Protein 4M5D (pdb70)

Nearest PDB structures (foldseek):
  6zqf-assembly1_UV  TM=9.966E-01  e=0.000E+00  Saccharomyces cerevisiae S288C
  6ke6-assembly1_RE  TM=9.848E-01  e=0.000E+00  Saccharomyces cerevisiae S288C
  7d4i-assembly1_RE  TM=9.841E-01  e=0.000E+00  Saccharomyces cerevisiae S288C
  6rxy-assembly1_UV  TM=8.991E-01  e=4.202E-65  Thermochaetoides thermophila
  7mqa-assembly1_NH  TM=7.744E-01  e=2.101E-55  Homo sapiens

B-factor: mean 30.73, std 10.96, range [7.27, 88.46]

Sequence (1267 aa):
TATESYDIHIARETAELFKSNIFKLQIDELLEQVKLKQKHVLKVEKFLHKLYDILQEIPDWEEKSLAEVDSFFKNKIVSVPFVDPKPIPQNTNYKFNYKKPDISLIGSFALKAGIYQPNGSSIDTLLTMPKELFEKKDFLNFRCLHKRSVYLAYLTHHLLILLKKDKLDSFLQLEYSYFDNDPLLPILRISCSKDYNFYKTRFSINLLIGFPYKVFEPKKLLPNRNCIRILPATPLYNFSVLSSSTHENYLKYLYKTKKQTESFVEATVLGRLWLQQRGFSSNMSHSGSLGGFGTFEFTILMAALLNGGGINSNKILLHGFSSYQLFKGVIKYLATMDLCHDGHLQFHSNPASKYIDEGFQTPTLFDKSTKVNILTKMTVSSYQILKEYAGETLRMLNNVVQDQFSNIFLTNISRFDNLKYDLCYDVQLPLGKYNNLETSLAATFGSMERVKFITLENFLAHKITNVARYALGDRIKYIQIEMVGQKSDFPITKRKVYSNTGGNHFNFDFVRVKLIVNPSECDKLVTKGPAHSETMSTEAAVFKNFWGIKSSLRRFKDGSITHCCVWSTSSSEPIISSIVNFALQKHVSKKAQISNETIKKFHNFLPLPNLPSSAKTSVLNLSSFFNLKKSFDDLYKIIFQMKLPLSVKSILPVGSAFRYTSLCQPVPFAYSDPDFFQDVILEFETSPKWPDEITSLEKAKTAFLLKIQEELSANSSTYRSFFSRDESIPYNLEIVTLNILTPEGYGFKFRVLTERDEILYLRAIANARNELKPELEATFLKFTAKYLASVRHTRTLENISHSYQFYSPVVRLFKRWLDTHLLLGHITDELAELIAIKPFVDPAPYFIPGSLENGFLKVLKFISQWNWKDDPLILDLVKPEERLTLAQYKGIQMNFTNLRNSDPNGTHLQFFVASKNDPSGILYSSGIPLPIATRLTALAKVAVNLLQTHGLNQQTINLLFTPGLKDYDFVVDLRTPIGLKSSCGILSAPSNFPENLNDLSEKMDPTYQLVKYLNLKYKNSLILSSRKYIGVNGGEKGDKNVITGLIKPLFKGAHKFRVNLDCNVKPVDDENVILNKEAIFHEIAAFGNDMVINFETDIEDISAMKNGFIVVPFKLPDHKALPASLHFMFAKRHQSSNSNESDCLFLVNLPLLSNIEHMKKFVGQLCGKYDTVSHVEELLYNDEFGLHEVDLSALTSPRNTALLKFVDAASINNCWNALKKYSNLHAKHPNELFEWTYTTPSFTTFVNFYKPLDIDYLKEDIHTHMA

CATH classification: 1.10.1410.10 (+2 more: 3.30.70.3020, 3.30.70.3030)

InterPro domains:
  IPR005554 NOL6/Upt22 [PTHR17972] (64-1235)
  IPR035082 Nrap protein domain 1 [PF03813] (203-355)
  IPR035367 Nrap protein, domain 2 [PF17403] (358-514)
  IPR035368 Nrap protein, domain 3 [PF17404] (521-690)
  IPR035369 Nrap protein, domain 4 [PF17405] (705-904)
  IPR035370 Nrap protein, domain 5 [PF17406] (906-1091)
  IPR035371 Nrap protein, domain 6 [PF17407] (1093-1232)

Structure (mmCIF, N/CA/C/O backbone):
data_4M5D
#
_entry.id   4M5D
#
_cell.length_a   126.257
_cell.length_b   129.560
_cell.length_c   214.440
_cell.angle_alpha   90.00
_cell.angle_beta   90.00
_cell.angle_gamma   90.00
#
_symmetry.space_group_name_H-M   'I 2 2 2'
#
loop_
_entity.id
_entity.type
_entity.pdbx_description
1 polymer 'U3 small nucleolar RNA-associated protein 22'
2 polymer 'Ribosomal RNA-processing protein 7'
3 non-polymer 'SULFATE ION'
4 non-polymer 'TRIETHYLENE GLYCOL'
5 water water
#
loop_
_atom_site.group_PDB
_atom_site.id
_atom_site.type_symbol
_atom_site.label_atom_id
_atom_site.label_alt_id
_atom_site.label_comp_id
_atom_site.label_asym_id
_atom_site.label_entity_id
_atom_site.label_seq_id
_atom_site.pdbx_PDB_ins_code
_atom_site.Cartn_x
_atom_site.Cartn_y
_atom_site.Cartn_z
_atom_site.occupancy
_atom_site.B_iso_or_equiv
_atom_site.auth_seq_id
_atom_site.auth_comp_id
_atom_site.auth_asym_id
_atom_site.auth_atom_id
_atom_site.pdbx_PDB_model_num
ATOM 1 N N . THR A 1 81 ? 17.448 42.380 -17.343 1.00 30.00 81 THR A N 1
ATOM 2 C CA . THR A 1 81 ? 18.224 42.475 -18.628 1.00 28.76 81 THR A CA 1
ATOM 3 C C . THR A 1 81 ? 19.691 42.803 -18.404 1.00 29.53 81 THR A C 1
ATOM 4 O O . THR A 1 81 ? 20.069 43.344 -17.359 1.00 29.90 81 THR A O 1
ATOM 8 N N . ALA A 1 82 ? 20.505 42.473 -19.405 1.00 29.44 82 ALA A N 1
ATOM 9 C CA . ALA A 1 82 ? 21.935 42.712 -19.359 1.00 29.73 82 ALA A CA 1
ATOM 10 C C . ALA A 1 82 ? 22.266 44.200 -19.215 1.00 29.43 82 ALA A C 1
ATOM 11 O O . ALA A 1 82 ? 23.190 44.550 -18.488 1.00 29.39 82 ALA A O 1
ATOM 13 N N . THR A 1 83 ? 21.514 45.062 -19.899 1.00 29.49 83 THR A N 1
ATOM 14 C CA . THR A 1 83 ? 21.762 46.510 -19.816 1.00 30.12 83 THR A CA 1
ATOM 15 C C . THR A 1 83 ? 21.320 47.053 -18.453 1.00 30.39 83 THR A C 1
ATOM 16 O O . THR A 1 83 ? 21.985 47.914 -17.885 1.00 30.65 83 THR A O 1
ATOM 20 N N . GLU A 1 84 ? 20.217 46.524 -17.927 1.00 30.69 84 GLU A N 1
ATOM 21 C CA . GLU A 1 84 ? 19.740 46.871 -16.585 1.00 31.07 84 GLU A CA 1
ATOM 22 C C . GLU A 1 84 ? 20.772 46.515 -15.525 1.00 30.26 84 GLU A C 1
ATOM 23 O O . GLU A 1 84 ? 21.150 47.360 -14.711 1.00 30.26 84 GLU A O 1
ATOM 29 N N . SER A 1 85 ? 21.210 45.259 -15.551 1.00 29.23 85 SER A N 1
ATOM 30 C CA . SER A 1 85 ? 22.256 44.740 -14.682 1.00 29.27 85 SER A CA 1
ATOM 31 C C . SER A 1 85 ? 23.522 45.614 -14.747 1.00 28.72 85 SER A C 1
ATOM 32 O O . SER A 1 85 ? 24.087 45.999 -13.712 1.00 27.97 85 SER A O 1
ATOM 35 N N . TYR A 1 86 ? 23.949 45.938 -15.965 1.00 28.10 86 TYR A N 1
ATOM 36 C CA . TYR A 1 86 ? 25.136 46.756 -16.158 1.00 28.08 86 TYR A CA 1
ATOM 37 C C . TYR A 1 86 ? 24.981 48.159 -15.557 1.00 28.29 86 TYR A C 1
ATOM 38 O O . TYR A 1 86 ? 25.888 48.650 -14.901 1.00 27.99 86 TYR A O 1
ATOM 47 N N . ASP A 1 87 ? 23.835 48.793 -15.784 1.00 29.09 87 ASP A N 1
ATOM 48 C CA . ASP A 1 87 ? 23.581 50.133 -15.235 1.00 29.74 87 ASP A CA 1
ATOM 49 C C . ASP A 1 87 ? 23.598 50.153 -13.704 1.00 29.35 87 ASP A C 1
ATOM 50 O O . ASP A 1 87 ? 24.202 51.042 -13.105 1.00 29.63 87 ASP A O 1
ATOM 55 N N . ILE A 1 88 ? 22.951 49.167 -13.085 1.00 28.99 88 ILE A N 1
ATOM 56 C CA . ILE A 1 88 ? 22.960 49.019 -11.630 1.00 28.83 88 ILE A CA 1
ATOM 57 C C . ILE A 1 88 ? 24.387 48.833 -11.118 1.00 28.73 88 ILE A C 1
ATOM 58 O O . ILE A 1 88 ? 24.805 49.454 -10.127 1.00 28.23 88 ILE A O 1
ATOM 63 N N . HIS A 1 89 ? 25.129 47.977 -11.805 1.00 28.25 89 HIS A N 1
ATOM 64 C CA . HIS A 1 89 ? 26.497 47.679 -11.446 1.00 28.56 89 HIS A CA 1
ATOM 65 C C . HIS A 1 89 ? 27.400 48.922 -11.534 1.00 27.67 89 HIS A C 1
ATOM 66 O O . HIS A 1 89 ? 28.195 49.170 -10.631 1.00 27.24 89 HIS A O 1
ATOM 73 N N . ILE A 1 90 ? 27.255 49.711 -12.597 1.00 27.07 90 ILE A N 1
ATOM 74 C CA . ILE A 1 90 ? 28.038 50.944 -12.739 1.00 26.83 90 ILE A CA 1
ATOM 75 C C . ILE A 1 90 ? 27.625 51.988 -11.683 1.00 26.83 90 ILE A C 1
ATOM 76 O O . ILE A 1 90 ? 28.483 52.655 -11.097 1.00 25.67 90 ILE A O 1
ATOM 81 N N . ALA A 1 91 ? 26.322 52.100 -11.429 1.00 26.29 91 ALA A N 1
ATOM 82 C CA . ALA A 1 91 ? 25.816 53.016 -10.400 1.00 26.51 91 ALA A CA 1
ATOM 83 C C . ALA A 1 91 ? 26.419 52.669 -9.043 1.00 26.41 91 ALA A C 1
ATOM 84 O O . ALA A 1 91 ? 26.921 53.551 -8.347 1.00 26.07 91 ALA A O 1
ATOM 86 N N . ARG A 1 92 ? 26.387 51.382 -8.690 1.00 26.34 92 ARG A N 1
ATOM 87 C CA . ARG A 1 92 ? 26.962 50.899 -7.434 1.00 26.80 92 ARG A CA 1
ATOM 88 C C . ARG A 1 92 ? 28.481 51.136 -7.340 1.00 26.46 92 ARG A C 1
ATOM 89 O O . ARG A 1 92 ? 28.970 51.651 -6.336 1.00 25.42 92 ARG A O 1
ATOM 97 N N . GLU A 1 93 ? 29.212 50.779 -8.397 1.00 26.19 93 GLU A N 1
ATOM 98 C CA . GLU A 1 93 ? 30.651 51.038 -8.484 1.00 25.96 93 GLU A CA 1
ATOM 99 C C . GLU A 1 93 ? 31.000 52.498 -8.209 1.00 25.13 93 GLU A C 1
ATOM 100 O O . GLU A 1 93 ? 31.914 52.782 -7.434 1.00 24.58 93 GLU A O 1
ATOM 106 N N . THR A 1 94 ? 30.280 53.409 -8.857 1.00 24.21 94 THR A N 1
ATOM 107 C CA . THR A 1 94 ? 30.476 54.847 -8.661 1.00 24.37 94 THR A CA 1
ATOM 108 C C . THR A 1 94 ? 30.174 55.262 -7.204 1.00 24.19 94 THR A C 1
ATOM 109 O O . THR A 1 94 ? 30.934 56.038 -6.605 1.00 23.60 94 THR A O 1
ATOM 113 N N . ALA A 1 95 ? 29.082 54.738 -6.642 1.00 23.74 95 ALA A N 1
ATOM 114 C CA . ALA A 1 95 ? 28.700 55.088 -5.267 1.00 24.54 95 ALA A CA 1
ATOM 115 C C . ALA A 1 95 ? 29.739 54.595 -4.261 1.00 24.28 95 ALA A C 1
ATOM 116 O O . ALA A 1 95 ? 29.972 55.245 -3.260 1.00 24.84 95 ALA A O 1
ATOM 118 N N . GLU A 1 96 ? 30.375 53.463 -4.556 1.00 24.25 96 GLU A N 1
ATOM 119 C CA . GLU A 1 96 ? 31.318 52.815 -3.638 1.00 24.04 96 GLU A CA 1
ATOM 120 C C . GLU A 1 96 ? 32.781 53.216 -3.884 1.00 23.01 96 GLU A C 1
ATOM 121 O O . GLU A 1 96 ? 33.661 52.851 -3.113 1.00 22.57 96 GLU A O 1
ATOM 127 N N . LEU A 1 97 ? 33.030 53.971 -4.953 1.00 21.22 97 LEU A N 1
ATOM 128 C CA . LEU A 1 97 ? 34.381 54.179 -5.471 1.00 19.98 97 LEU A CA 1
ATOM 129 C C . LEU A 1 97 ? 35.373 54.827 -4.505 1.00 20.10 97 LEU A C 1
ATOM 130 O O . LEU A 1 97 ? 36.522 54.378 -4.395 1.00 19.74 97 LEU A O 1
ATOM 135 N N . PHE A 1 98 ? 34.943 55.904 -3.841 1.00 19.89 98 PHE A N 1
ATOM 136 C CA . PHE A 1 98 ? 35.821 56.652 -2.938 1.00 20.81 98 PHE A CA 1
ATOM 137 C C . PHE A 1 98 ? 36.432 55.740 -1.871 1.00 20.71 98 PHE A C 1
ATOM 138 O O . PHE A 1 98 ? 37.658 55.660 -1.734 1.00 20.29 98 PHE A O 1
ATOM 146 N N . LYS A 1 99 ? 35.573 55.017 -1.161 1.00 21.60 99 LYS A N 1
ATOM 147 C CA . LYS A 1 99 ? 36.015 54.137 -0.072 1.00 22.64 99 LYS A CA 1
ATOM 148 C C . LYS A 1 99 ? 36.666 52.891 -0.614 1.00 22.44 99 LYS A C 1
ATOM 149 O O . LYS A 1 99 ? 37.672 52.416 -0.075 1.00 21.57 99 LYS A O 1
ATOM 155 N N . SER A 1 100 ? 36.090 52.371 -1.698 1.00 22.08 100 SER A N 1
ATOM 156 C CA . SER A 1 100 ? 36.633 51.206 -2.362 1.00 22.91 100 SER A CA 1
ATOM 157 C C . SER A 1 100 ? 38.111 51.391 -2.706 1.00 22.47 100 SER A C 1
ATOM 158 O O . SER A 1 100 ? 38.941 50.543 -2.375 1.00 22.26 100 SER A O 1
ATOM 161 N N . ASN A 1 101 ? 38.428 52.500 -3.376 1.00 22.46 101 ASN A N 1
ATOM 162 C CA . ASN A 1 101 ? 39.798 52.792 -3.773 1.00 22.47 101 ASN A CA 1
ATOM 163 C C . ASN A 1 101 ? 40.743 52.974 -2.584 1.00 23.11 101 ASN A C 1
ATOM 164 O O . ASN A 1 101 ? 41.869 52.454 -2.578 1.00 22.23 101 ASN A O 1
ATOM 169 N N . ILE A 1 102 ? 40.288 53.710 -1.577 1.00 23.44 102 ILE A N 1
ATOM 170 C CA . ILE A 1 102 ? 41.104 53.894 -0.385 1.00 24.50 102 ILE A CA 1
ATOM 171 C C . ILE A 1 102 ? 41.375 52.540 0.282 1.00 24.95 102 ILE A C 1
ATOM 172 O O . ILE A 1 102 ? 42.530 52.197 0.553 1.00 24.32 102 ILE A O 1
ATOM 177 N N . PHE A 1 103 ? 40.312 51.768 0.489 1.00 25.35 103 PHE A N 1
ATOM 178 C CA . PHE A 1 103 ? 40.416 50.461 1.128 1.00 25.95 103 PHE A CA 1
ATOM 179 C C . PHE A 1 103 ? 41.401 49.537 0.396 1.00 25.85 103 PHE A C 1
ATOM 180 O O . PHE A 1 103 ? 42.247 48.913 1.039 1.00 24.91 103 PHE A O 1
ATOM 188 N N . LYS A 1 104 ? 41.313 49.474 -0.936 1.00 25.62 104 LYS A N 1
ATOM 189 C CA . LYS A 1 104 ? 42.210 48.616 -1.725 1.00 26.36 104 LYS A CA 1
ATOM 190 C C . LYS A 1 104 ? 43.688 48.881 -1.459 1.00 25.87 104 LYS A C 1
ATOM 191 O O . LYS A 1 104 ? 44.473 47.932 -1.287 1.00 25.91 104 LYS A O 1
ATOM 197 N N . LEU A 1 105 ? 44.067 50.157 -1.438 1.00 25.08 105 LEU A N 1
ATOM 198 C CA . LEU A 1 105 ? 45.452 50.536 -1.197 1.00 25.08 105 LEU A CA 1
ATOM 199 C C . LEU A 1 105 ? 45.898 50.140 0.209 1.00 24.70 105 LEU A C 1
ATOM 200 O O . LEU A 1 105 ? 47.055 49.740 0.428 1.00 23.97 105 LEU A O 1
ATOM 205 N N . GLN A 1 106 ? 44.978 50.268 1.159 1.00 23.69 106 GLN A N 1
ATOM 206 C CA . GLN A 1 106 ? 45.276 49.892 2.534 1.00 23.66 106 GLN A CA 1
ATOM 207 C C . GLN A 1 106 ? 45.415 48.384 2.630 1.00 23.57 106 GLN A C 1
ATOM 208 O O . GLN A 1 106 ? 46.313 47.884 3.311 1.00 23.55 106 GLN A O 1
ATOM 214 N N . ILE A 1 107 ? 44.531 47.671 1.936 1.00 23.79 107 ILE A N 1
ATOM 215 C CA . ILE A 1 107 ? 44.577 46.214 1.872 1.00 25.10 107 ILE A CA 1
ATOM 216 C C . ILE A 1 107 ? 45.910 45.736 1.278 1.00 25.85 107 ILE A C 1
ATOM 217 O O . ILE A 1 107 ? 46.567 44.846 1.843 1.00 25.28 107 ILE A O 1
ATOM 222 N N . ASP A 1 108 ? 46.307 46.348 0.160 1.00 27.14 108 ASP A N 1
ATOM 223 C CA . ASP A 1 108 ? 47.583 46.036 -0.500 1.00 28.65 108 ASP A CA 1
ATOM 224 C C . ASP A 1 108 ? 48.752 46.160 0.472 1.00 28.93 108 ASP A C 1
ATOM 225 O O . ASP A 1 108 ? 49.616 45.274 0.544 1.00 29.31 108 ASP A O 1
ATOM 230 N N . GLU A 1 109 ? 48.764 47.255 1.224 1.00 29.71 109 GLU A N 1
ATOM 231 C CA . GLU A 1 109 ? 49.827 47.526 2.182 1.00 30.46 109 GLU A CA 1
ATOM 232 C C . GLU A 1 109 ? 49.831 46.515 3.336 1.00 29.93 109 GLU A C 1
ATOM 233 O O . GLU A 1 109 ? 50.888 45.990 3.699 1.00 29.72 109 GLU A O 1
ATOM 239 N N . LEU A 1 110 ? 48.654 46.241 3.901 1.00 29.53 110 LEU A N 1
ATOM 240 C CA . LEU A 1 110 ? 48.533 45.264 4.984 1.00 28.89 110 LEU A CA 1
ATOM 241 C C . LEU A 1 110 ? 49.074 43.902 4.544 1.00 29.60 110 LEU A C 1
ATOM 242 O O . LEU A 1 110 ? 49.849 43.267 5.272 1.00 29.36 110 LEU A O 1
ATOM 247 N N . LEU A 1 111 ? 48.681 43.469 3.347 1.00 30.23 111 LEU A N 1
ATOM 248 C CA . LEU A 1 111 ? 49.058 42.151 2.840 1.00 31.82 111 LEU A CA 1
ATOM 249 C C . LEU A 1 111 ? 50.564 41.992 2.658 1.00 32.89 111 LEU A C 1
ATOM 250 O O . LEU A 1 111 ? 51.113 40.920 2.937 1.00 33.03 111 LEU A O 1
ATOM 255 N N . GLU A 1 112 ? 51.216 43.062 2.202 1.00 34.08 112 GLU A N 1
ATOM 256 C CA . GLU A 1 112 ? 52.674 43.120 2.101 1.00 35.56 112 GLU A CA 1
ATOM 257 C C . GLU A 1 112 ? 53.313 43.037 3.489 1.00 35.81 112 GLU A C 1
ATOM 258 O O . GLU A 1 112 ? 54.300 42.330 3.685 1.00 35.77 112 GLU A O 1
ATOM 264 N N . GLN A 1 113 ? 52.733 43.753 4.448 1.00 36.08 113 GLN A N 1
ATOM 265 C CA . GLN A 1 113 ? 53.210 43.739 5.823 1.00 36.66 113 GLN A CA 1
ATOM 266 C C . GLN A 1 113 ? 53.178 42.358 6.476 1.00 36.44 113 GLN A C 1
ATOM 267 O O . GLN A 1 113 ? 54.099 42.018 7.211 1.00 36.49 113 GLN A O 1
ATOM 273 N N . VAL A 1 114 ? 52.138 41.567 6.206 1.00 36.28 114 VAL A N 1
ATOM 274 C CA . VAL A 1 114 ? 51.978 40.250 6.847 1.00 36.50 114 VAL A CA 1
ATOM 275 C C . VAL A 1 114 ? 52.385 39.054 5.976 1.00 37.11 114 VAL A C 1
ATOM 276 O O . VAL A 1 114 ? 52.255 37.907 6.400 1.00 36.76 114 VAL A O 1
ATOM 280 N N . LYS A 1 115 ? 52.888 39.335 4.774 1.00 38.11 115 LYS A N 1
ATOM 281 C CA . LYS A 1 115 ? 53.238 38.303 3.786 1.00 39.25 115 LYS A CA 1
ATOM 282 C C . LYS A 1 115 ? 54.250 37.302 4.332 1.00 39.28 115 LYS A C 1
ATOM 283 O O . LYS A 1 115 ? 55.295 37.697 4.851 1.00 39.22 115 LYS A O 1
ATOM 289 N N . LEU A 1 116 ? 53.930 36.015 4.227 1.00 39.80 116 LEU A N 1
ATOM 290 C CA . LEU A 1 116 ? 54.914 34.970 4.486 1.00 40.60 116 LEU A CA 1
ATOM 291 C C . LEU A 1 116 ? 55.960 34.963 3.381 1.00 40.66 116 LEU A C 1
ATOM 292 O O . LEU A 1 116 ? 55.629 34.805 2.205 1.00 40.79 116 LEU A O 1
ATOM 297 N N . LYS A 1 117 ? 57.216 35.138 3.771 1.00 40.89 117 LYS A N 1
ATOM 298 C CA . LYS A 1 117 ? 58.347 35.012 2.854 1.00 41.56 117 LYS A CA 1
ATOM 299 C C . LYS A 1 117 ? 58.472 33.585 2.306 1.00 41.41 117 LYS A C 1
ATOM 300 O O . LYS A 1 117 ? 58.409 32.612 3.066 1.00 41.32 117 LYS A O 1
ATOM 306 N N . GLN A 1 118 ? 58.631 33.473 0.985 1.00 41.36 118 GLN A N 1
ATOM 307 C CA . GLN A 1 118 ? 58.791 32.178 0.314 1.00 41.19 118 GLN A CA 1
ATOM 308 C C . GLN A 1 118 ? 59.861 31.297 0.943 1.00 40.56 118 GLN A C 1
ATOM 309 O O . GLN A 1 118 ? 59.688 30.080 1.016 1.00 40.62 118 GLN A O 1
ATOM 315 N N . LYS A 1 119 ? 60.945 31.916 1.412 1.00 40.02 119 LYS A N 1
ATOM 316 C CA . LYS A 1 119 ? 62.038 31.195 2.077 1.00 39.75 119 LYS A CA 1
ATOM 317 C C . LYS A 1 119 ? 61.558 30.372 3.276 1.00 39.14 119 LYS A C 1
ATOM 318 O O . LYS A 1 119 ? 62.071 29.284 3.526 1.00 38.93 119 LYS A O 1
ATOM 324 N N . HIS A 1 120 ? 60.570 30.896 4.003 1.00 38.72 120 HIS A N 1
ATOM 325 C CA . HIS A 1 120 ? 59.990 30.193 5.150 1.00 38.07 120 HIS A CA 1
ATOM 326 C C . HIS A 1 120 ? 59.086 29.042 4.740 1.00 37.32 120 HIS A C 1
ATOM 327 O O . HIS A 1 120 ? 59.177 27.951 5.304 1.00 37.12 120 HIS A O 1
ATOM 334 N N . VAL A 1 121 ? 58.222 29.281 3.757 1.00 36.88 121 VAL A N 1
ATOM 335 C CA . VAL A 1 121 ? 57.395 28.217 3.193 1.00 36.47 121 VAL A CA 1
ATOM 336 C C . VAL A 1 121 ? 58.295 27.070 2.720 1.00 36.43 121 VAL A C 1
ATOM 337 O O . VAL A 1 121 ? 58.063 25.902 3.056 1.00 35.87 121 VAL A O 1
ATOM 341 N N . LEU A 1 122 ? 59.340 27.417 1.970 1.00 36.16 122 LEU A N 1
ATOM 342 C CA . LEU A 1 122 ? 60.252 26.420 1.419 1.00 36.04 122 LEU A CA 1
ATOM 343 C C . LEU A 1 122 ? 61.004 25.667 2.509 1.00 36.21 122 LEU A C 1
ATOM 344 O O . LEU A 1 122 ? 61.166 24.450 2.419 1.00 35.68 122 LEU A O 1
ATOM 349 N N . LYS A 1 123 ? 61.427 26.392 3.544 1.00 36.84 123 LYS A N 1
ATOM 350 C CA . LYS A 1 123 ? 62.169 25.796 4.652 1.00 38.22 123 LYS A CA 1
ATOM 351 C C . LYS A 1 123 ? 61.359 24.748 5.441 1.00 38.72 123 LYS A C 1
ATOM 352 O O . LYS A 1 123 ? 61.904 23.705 5.808 1.00 38.82 123 LYS A O 1
ATOM 358 N N . VAL A 1 124 ? 60.077 25.006 5.698 1.00 39.39 124 VAL A N 1
ATOM 359 C CA . VAL A 1 124 ? 59.258 23.978 6.365 1.00 40.22 124 VAL A CA 1
ATOM 360 C C . VAL A 1 124 ? 58.872 22.861 5.424 1.00 40.25 124 VAL A C 1
ATOM 361 O O . VAL A 1 124 ? 58.724 21.719 5.853 1.00 40.59 124 VAL A O 1
ATOM 365 N N . GLU A 1 125 ? 58.705 23.188 4.144 1.00 40.78 125 GLU A N 1
ATOM 366 C CA . GLU A 1 125 ? 58.401 22.170 3.149 1.00 41.44 125 GLU A CA 1
ATOM 367 C C . GLU A 1 125 ? 59.522 21.144 3.096 1.00 41.61 125 GLU A C 1
ATOM 368 O O . GLU A 1 125 ? 59.278 19.973 2.807 1.00 41.77 125 GLU A O 1
ATOM 374 N N . LYS A 1 126 ? 60.739 21.586 3.411 1.00 42.07 126 LYS A N 1
ATOM 375 C CA . LYS A 1 126 ? 61.891 20.688 3.505 1.00 42.67 126 LYS A CA 1
ATOM 376 C C . LYS A 1 126 ? 61.762 19.718 4.681 1.00 42.85 126 LYS A C 1
ATOM 377 O O . LYS A 1 126 ? 61.990 18.515 4.518 1.00 43.00 126 LYS A O 1
ATOM 383 N N . PHE A 1 127 ? 61.403 20.231 5.859 1.00 42.98 127 PHE A N 1
ATOM 384 C CA . PHE A 1 127 ? 61.154 19.355 7.003 1.00 43.24 127 PHE A CA 1
ATOM 385 C C . PHE A 1 127 ? 59.950 18.448 6.758 1.00 43.20 127 PHE A C 1
ATOM 386 O O . PHE A 1 127 ? 59.982 17.250 7.073 1.00 43.15 127 PHE A O 1
ATOM 394 N N . LEU A 1 128 ? 58.893 19.022 6.193 1.00 43.17 128 LEU A N 1
ATOM 395 C CA . LEU A 1 128 ? 57.689 18.259 5.883 1.00 43.12 128 LEU A CA 1
ATOM 396 C C . LEU A 1 128 ? 58.008 17.069 4.987 1.00 43.29 128 LEU A C 1
ATOM 397 O O . LEU A 1 128 ? 57.467 15.977 5.188 1.00 42.90 128 LEU A O 1
ATOM 402 N N . HIS A 1 129 ? 58.911 17.276 4.026 1.00 43.61 129 HIS A N 1
ATOM 403 C CA . HIS A 1 129 ? 59.345 16.195 3.149 1.00 44.02 129 HIS A CA 1
ATOM 404 C C . HIS A 1 129 ? 60.037 15.074 3.918 1.00 44.13 129 HIS A C 1
ATOM 405 O O . HIS A 1 129 ? 59.767 13.900 3.674 1.00 43.99 129 HIS A O 1
ATOM 412 N N . LYS A 1 130 ? 60.920 15.432 4.844 1.00 44.69 130 LYS A N 1
ATOM 413 C CA . LYS A 1 130 ? 61.559 14.418 5.670 1.00 45.52 130 LYS A CA 1
ATOM 414 C C . LYS A 1 130 ? 60.539 13.687 6.543 1.00 45.62 130 LYS A C 1
ATOM 415 O O . LYS A 1 130 ? 60.600 12.458 6.682 1.00 45.61 130 LYS A O 1
ATOM 421 N N . LEU A 1 131 ? 59.599 14.445 7.109 1.00 45.99 131 LEU A N 1
ATOM 422 C CA . LEU A 1 131 ? 58.544 13.878 7.938 1.00 46.25 131 LEU A CA 1
ATOM 423 C C . LEU A 1 131 ? 57.756 12.814 7.180 1.00 46.68 131 LEU A C 1
ATOM 424 O O . LEU A 1 131 ? 57.523 11.729 7.714 1.00 46.67 131 LEU A O 1
ATOM 429 N N . TYR A 1 132 ? 57.358 13.113 5.942 1.00 47.32 132 TYR A N 1
ATOM 430 C CA . TYR A 1 132 ? 56.624 12.140 5.114 1.00 48.33 132 TYR A CA 1
ATOM 431 C C . TYR A 1 132 ? 57.409 10.837 4.937 1.00 48.97 132 TYR A C 1
ATOM 432 O O . TYR A 1 132 ? 56.834 9.746 5.007 1.00 49.17 132 TYR A O 1
ATOM 441 N N . ASP A 1 133 ? 58.715 10.959 4.703 1.00 49.62 133 ASP A N 1
ATOM 442 C CA . ASP A 1 133 ? 59.592 9.793 4.580 1.00 50.35 133 ASP A CA 1
ATOM 443 C C . ASP A 1 133 ? 59.559 8.971 5.870 1.00 50.21 133 ASP A C 1
ATOM 444 O O . ASP A 1 133 ? 59.160 7.798 5.847 1.00 50.24 133 ASP A O 1
ATOM 449 N N . ILE A 1 134 ? 59.956 9.600 6.980 1.00 49.87 134 ILE A N 1
ATOM 450 C CA . ILE A 1 134 ? 59.915 8.981 8.307 1.00 49.84 134 ILE A CA 1
ATOM 451 C C . ILE A 1 134 ? 58.601 8.254 8.566 1.00 49.97 134 ILE A C 1
ATOM 452 O O . ILE A 1 134 ? 58.607 7.096 8.982 1.00 50.22 134 ILE A O 1
ATOM 457 N N . LEU A 1 135 ? 57.482 8.928 8.307 1.00 50.10 135 LEU A N 1
ATOM 458 C CA . LEU A 1 135 ? 56.159 8.354 8.568 1.00 50.17 135 LEU A CA 1
ATOM 459 C C . LEU A 1 135 ? 55.871 7.143 7.687 1.00 50.54 135 LEU A C 1
ATOM 460 O O . LEU A 1 135 ? 55.289 6.151 8.155 1.00 50.66 135 LEU A O 1
ATOM 465 N N . GLN A 1 136 ? 56.286 7.229 6.421 1.00 50.74 136 GLN A N 1
ATOM 466 C CA . GLN A 1 136 ? 56.152 6.130 5.457 1.00 50.98 136 GLN A CA 1
ATOM 467 C C . GLN A 1 136 ? 56.938 4.877 5.854 1.00 50.85 136 GLN A C 1
ATOM 468 O O . GLN A 1 136 ? 56.694 3.800 5.308 1.00 50.75 136 GLN A O 1
ATOM 474 N N . GLU A 1 137 ? 57.865 5.029 6.803 1.00 50.94 137 GLU A N 1
ATOM 475 C CA . GLU A 1 137 ? 58.734 3.941 7.268 1.00 50.94 137 GLU A CA 1
ATOM 476 C C . GLU A 1 137 ? 58.275 3.271 8.555 1.00 50.98 137 GLU A C 1
ATOM 477 O O . GLU A 1 137 ? 58.880 2.279 8.992 1.00 51.12 137 GLU A O 1
ATOM 483 N N . ILE A 1 138 ? 57.237 3.822 9.180 1.00 50.60 138 ILE A N 1
ATOM 484 C CA . ILE A 1 138 ? 56.679 3.229 10.391 1.00 50.35 138 ILE A CA 1
ATOM 485 C C . ILE A 1 138 ? 55.979 1.947 9.963 1.00 50.26 138 ILE A C 1
ATOM 486 O O . ILE A 1 138 ? 55.065 1.988 9.128 1.00 50.24 138 ILE A O 1
ATOM 491 N N . PRO A 1 139 ? 56.429 0.796 10.503 1.00 50.33 139 PRO A N 1
ATOM 492 C CA . PRO A 1 139 ? 55.873 -0.463 10.019 1.00 50.13 139 PRO A CA 1
ATOM 493 C C . PRO A 1 139 ? 54.506 -0.734 10.629 1.00 50.11 139 PRO A C 1
ATOM 494 O O . PRO A 1 139 ? 54.231 -0.319 11.764 1.00 50.24 139 PRO A O 1
ATOM 498 N N . ASP A 1 140 ? 53.653 -1.408 9.870 1.00 49.98 140 ASP A N 1
ATOM 499 C CA . ASP A 1 140 ? 52.397 -1.892 10.402 1.00 50.18 140 ASP A CA 1
ATOM 500 C C . ASP A 1 140 ? 52.711 -2.849 11.530 1.00 50.53 140 ASP A C 1
ATOM 501 O O . ASP A 1 140 ? 53.661 -3.626 11.443 1.00 50.53 140 ASP A O 1
ATOM 506 N N . TRP A 1 141 ? 51.945 -2.780 12.609 1.00 50.90 141 TRP A N 1
ATOM 507 C CA . TRP A 1 141 ? 51.997 -3.870 13.566 1.00 51.22 141 TRP A CA 1
ATOM 508 C C . TRP A 1 141 ? 50.766 -4.744 13.366 1.00 51.63 141 TRP A C 1
ATOM 509 O O . TRP A 1 141 ? 50.319 -4.928 12.229 1.00 51.65 141 TRP A O 1
ATOM 520 N N . GLU A 1 142 ? 50.210 -5.260 14.456 1.00 52.09 142 GLU A N 1
ATOM 521 C CA . GLU A 1 142 ? 49.214 -6.306 14.365 1.00 52.73 142 GLU A CA 1
ATOM 522 C C . GLU A 1 142 ? 47.963 -6.001 15.154 1.00 53.03 142 GLU A C 1
ATOM 523 O O . GLU A 1 142 ? 48.014 -5.301 16.163 1.00 53.23 142 GLU A O 1
ATOM 529 N N . GLU A 1 143 ? 46.848 -6.555 14.685 1.00 53.58 143 GLU A N 1
ATOM 530 C CA . GLU A 1 143 ? 45.575 -6.521 15.393 1.00 54.06 143 GLU A CA 1
ATOM 531 C C . GLU A 1 143 ? 45.763 -6.880 16.871 1.00 54.24 143 GLU A C 1
ATOM 532 O O . GLU A 1 143 ? 46.216 -7.981 17.187 1.00 54.32 143 GLU A O 1
ATOM 538 N N . LYS A 1 144 ? 45.429 -5.945 17.765 1.00 54.35 144 LYS A N 1
ATOM 539 C CA . LYS A 1 144 ? 45.651 -6.117 19.208 1.00 54.64 144 LYS A CA 1
ATOM 540 C C . LYS A 1 144 ? 44.400 -5.888 20.056 1.00 54.70 144 LYS A C 1
ATOM 541 O O . LYS A 1 144 ? 43.634 -4.955 19.808 1.00 54.97 144 LYS A O 1
ATOM 547 N N . SER A 1 145 ? 44.217 -6.725 21.077 1.00 54.47 145 SER A N 1
ATOM 548 C CA . SER A 1 145 ? 43.157 -6.530 22.065 1.00 54.16 145 SER A CA 1
ATOM 549 C C . SER A 1 145 ? 43.522 -5.356 22.977 1.00 54.01 145 SER A C 1
ATOM 550 O O . SER A 1 145 ? 44.694 -4.971 23.059 1.00 53.93 145 SER A O 1
ATOM 553 N N . LEU A 1 146 ? 42.529 -4.798 23.667 1.00 53.86 146 LEU A N 1
ATOM 554 C CA . LEU A 1 146 ? 42.782 -3.686 24.586 1.00 53.71 146 LEU A CA 1
ATOM 555 C C . LEU A 1 146 ? 43.804 -4.092 25.647 1.00 53.64 146 LEU A C 1
ATOM 556 O O . LEU A 1 146 ? 44.710 -3.322 25.978 1.00 53.67 146 LEU A O 1
ATOM 561 N N . ALA A 1 147 ? 43.662 -5.315 26.153 1.00 53.62 147 ALA A N 1
ATOM 562 C CA . ALA A 1 147 ? 44.648 -5.903 27.056 1.00 53.52 147 ALA A CA 1
ATOM 563 C C . ALA A 1 147 ? 46.050 -5.857 26.445 1.00 53.31 147 ALA A C 1
ATOM 564 O O . ALA A 1 147 ? 47.017 -5.509 27.122 1.00 53.40 147 ALA A O 1
ATOM 566 N N . GLU A 1 148 ? 46.149 -6.193 25.160 1.00 53.32 148 GLU A N 1
ATOM 567 C CA . GLU A 1 148 ? 47.440 -6.220 24.472 1.00 53.34 148 GLU A CA 1
ATOM 568 C C . GLU A 1 148 ? 48.052 -4.824 24.272 1.00 53.31 148 GLU A C 1
ATOM 569 O O . GLU A 1 148 ? 49.256 -4.647 24.488 1.00 53.30 148 GLU A O 1
ATOM 575 N N . VAL A 1 149 ? 47.236 -3.837 23.889 1.00 53.04 149 VAL A N 1
ATOM 576 C CA . VAL A 1 149 ? 47.746 -2.462 23.732 1.00 52.82 149 VAL A CA 1
ATOM 577 C C . VAL A 1 149 ? 48.204 -1.908 25.079 1.00 52.58 149 VAL A C 1
ATOM 578 O O . VAL A 1 149 ? 49.255 -1.269 25.165 1.00 52.35 149 VAL A O 1
ATOM 582 N N . ASP A 1 150 ? 47.425 -2.192 26.126 1.00 52.64 150 ASP A N 1
ATOM 583 C CA . ASP A 1 150 ? 47.751 -1.784 27.496 1.00 52.51 150 ASP A CA 1
ATOM 584 C C . ASP A 1 150 ? 49.107 -2.321 27.911 1.00 52.37 150 ASP A C 1
ATOM 585 O O . ASP A 1 150 ? 49.900 -1.621 28.544 1.00 52.42 150 ASP A O 1
ATOM 590 N N . SER A 1 151 ? 49.363 -3.572 27.543 1.00 52.31 151 SER A N 1
ATOM 591 C CA . SER A 1 151 ? 50.634 -4.211 27.835 1.00 52.14 151 SER A CA 1
ATOM 592 C C . SER A 1 151 ? 51.743 -3.581 26.992 1.00 52.00 151 SER A C 1
ATOM 593 O O . SER A 1 151 ? 52.819 -3.261 27.504 1.00 51.62 151 SER A O 1
ATOM 596 N N . PHE A 1 152 ? 51.454 -3.380 25.706 1.00 52.13 152 PHE A N 1
ATOM 597 C CA . PHE A 1 152 ? 52.406 -2.776 24.775 1.00 52.25 152 PHE A CA 1
ATOM 598 C C . PHE A 1 152 ? 52.935 -1.425 25.271 1.00 52.17 152 PHE A C 1
ATOM 599 O O . PHE A 1 152 ? 54.132 -1.157 25.179 1.00 52.19 152 PHE A O 1
ATOM 607 N N . PHE A 1 153 ? 52.042 -0.590 25.804 1.00 52.10 153 PHE A N 1
ATOM 608 C CA . PHE A 1 153 ? 52.404 0.775 26.205 1.00 51.86 153 PHE A CA 1
ATOM 609 C C . PHE A 1 153 ? 52.859 0.938 27.657 1.00 52.22 153 PHE A C 1
ATOM 610 O O . PHE A 1 153 ? 53.592 1.883 27.966 1.00 52.14 153 PHE A O 1
ATOM 618 N N . LYS A 1 154 ? 52.446 0.013 28.531 1.00 52.59 154 LYS A N 1
ATOM 619 C CA . LYS A 1 154 ? 52.722 0.103 29.979 1.00 52.98 154 LYS A CA 1
ATOM 620 C C . LYS A 1 154 ? 54.187 0.389 30.318 1.00 52.90 154 LYS A C 1
ATOM 621 O O . LYS A 1 154 ? 54.489 1.177 31.218 1.00 52.64 154 LYS A O 1
ATOM 627 N N . ASN A 1 155 ? 55.092 -0.235 29.578 1.00 53.11 155 ASN A N 1
ATOM 628 C CA . ASN A 1 155 ? 56.509 -0.092 29.858 1.00 53.32 155 ASN A CA 1
ATOM 629 C C . ASN A 1 155 ? 57.175 1.037 29.074 1.00 53.02 155 ASN A C 1
ATOM 630 O O . ASN A 1 155 ? 58.350 1.345 29.304 1.00 53.21 155 ASN A O 1
ATOM 635 N N . LYS A 1 156 ? 56.424 1.659 28.165 1.00 52.38 156 LYS A N 1
ATOM 636 C CA . LYS A 1 156 ? 56.975 2.723 27.325 1.00 51.75 156 LYS A CA 1
ATOM 637 C C . LYS A 1 156 ? 56.566 4.141 27.734 1.00 51.09 156 LYS A C 1
ATOM 638 O O . LYS A 1 156 ? 55.500 4.354 28.329 1.00 51.05 156 LYS A O 1
ATOM 644 N N . ILE A 1 157 ? 57.434 5.094 27.392 1.00 50.17 157 ILE A N 1
ATOM 645 C CA . ILE A 1 157 ? 57.259 6.525 27.679 1.00 49.45 157 ILE A CA 1
ATOM 646 C C . ILE A 1 157 ? 55.917 7.108 27.188 1.00 48.66 157 ILE A C 1
ATOM 647 O O . ILE A 1 157 ? 55.287 7.904 27.891 1.00 48.46 157 ILE A O 1
ATOM 652 N N . VAL A 1 158 ? 55.488 6.693 25.997 1.00 47.69 158 VAL A N 1
ATOM 653 C CA . VAL A 1 158 ? 54.244 7.167 25.384 1.00 46.73 158 VAL A CA 1
ATOM 654 C C . VAL A 1 158 ? 53.008 6.561 26.055 1.00 46.09 158 VAL A C 1
ATOM 655 O O . VAL A 1 158 ? 52.964 5.356 26.329 1.00 46.03 158 VAL A O 1
ATOM 659 N N . SER A 1 159 ? 52.016 7.406 26.327 1.00 44.92 159 SER A N 1
ATOM 660 C CA . SER A 1 159 ? 50.697 6.943 26.750 1.00 43.73 159 SER A CA 1
ATOM 661 C C . SER A 1 159 ? 49.681 7.104 25.621 1.00 42.85 159 SER A C 1
ATOM 662 O O . SER A 1 159 ? 49.828 7.981 24.756 1.00 42.84 159 SER A O 1
ATOM 665 N N . VAL A 1 160 ? 48.665 6.246 25.625 1.00 41.39 160 VAL A N 1
ATOM 666 C CA . VAL A 1 160 ? 47.559 6.357 24.685 1.00 40.45 160 VAL A CA 1
ATOM 667 C C . VAL A 1 160 ? 46.630 7.493 25.150 1.00 39.91 160 VAL A C 1
ATOM 668 O O . VAL A 1 160 ? 46.133 7.466 26.278 1.00 39.43 160 VAL A O 1
ATOM 672 N N . PRO A 1 161 ? 46.409 8.504 24.290 1.00 39.40 161 PRO A N 1
ATOM 673 C CA . PRO A 1 161 ? 45.466 9.551 24.678 1.00 38.90 161 PRO A CA 1
ATOM 674 C C . PRO A 1 161 ? 44.013 9.125 24.470 1.00 38.45 161 PRO A C 1
ATOM 675 O O . PRO A 1 161 ? 43.294 9.719 23.660 1.00 38.47 161 PRO A O 1
ATOM 679 N N . PHE A 1 162 ? 43.589 8.093 25.200 1.00 37.93 162 PHE A N 1
ATOM 680 C CA . PHE A 1 162 ? 42.198 7.664 25.187 1.00 37.54 162 PHE A CA 1
ATOM 681 C C . PHE A 1 162 ? 41.312 8.819 25.651 1.00 37.36 162 PHE A C 1
ATOM 682 O O . PHE A 1 162 ? 41.644 9.510 26.604 1.00 36.73 162 PHE A O 1
ATOM 690 N N . VAL A 1 163 ? 40.200 9.028 24.956 1.00 37.71 163 VAL A N 1
ATOM 691 C CA . VAL A 1 163 ? 39.229 10.051 25.344 1.00 38.50 163 VAL A CA 1
ATOM 692 C C . VAL A 1 163 ? 38.253 9.486 26.377 1.00 39.11 163 VAL A C 1
ATOM 693 O O . VAL A 1 163 ? 38.035 8.276 26.430 1.00 38.76 163 VAL A O 1
ATOM 697 N N . ASP A 1 164 ? 37.680 10.357 27.205 1.00 39.97 164 ASP A N 1
ATOM 698 C CA . ASP A 1 164 ? 36.610 9.938 28.110 1.00 40.80 164 ASP A CA 1
ATOM 699 C C . ASP A 1 164 ? 35.331 9.700 27.311 1.00 41.36 164 ASP A C 1
ATOM 700 O O . ASP A 1 164 ? 34.971 10.530 26.481 1.00 41.40 164 ASP A O 1
ATOM 705 N N . PRO A 1 165 ? 34.645 8.559 27.540 1.00 42.11 165 PRO A N 1
ATOM 706 C CA . PRO A 1 165 ? 34.995 7.473 28.462 1.00 42.97 165 PRO A CA 1
ATOM 707 C C . PRO A 1 165 ? 36.028 6.510 27.872 1.00 43.96 165 PRO A C 1
ATOM 708 O O . PRO A 1 165 ? 35.782 5.911 26.822 1.00 43.72 165 PRO A O 1
ATOM 712 N N . LYS A 1 166 ? 37.174 6.375 28.540 1.00 45.36 166 LYS A N 1
ATOM 713 C CA . LYS A 1 166 ? 38.219 5.451 28.088 1.00 46.91 166 LYS A CA 1
ATOM 714 C C . LYS A 1 166 ? 37.722 3.994 28.114 1.00 48.09 166 LYS A C 1
ATOM 715 O O . LYS A 1 166 ? 36.885 3.640 28.954 1.00 48.06 166 LYS A O 1
ATOM 721 N N . PRO A 1 167 ? 38.215 3.154 27.180 1.00 49.24 167 PRO A N 1
ATOM 722 C CA . PRO A 1 167 ? 37.676 1.808 27.036 1.00 50.33 167 PRO A CA 1
ATOM 723 C C . PRO A 1 167 ? 38.007 0.868 28.200 1.00 51.58 167 PRO A C 1
ATOM 724 O O . PRO A 1 167 ? 39.109 0.910 28.757 1.00 51.40 167 PRO A O 1
ATOM 728 N N . ILE A 1 168 ? 37.020 0.048 28.553 1.00 53.48 168 ILE A N 1
ATOM 729 C CA . ILE A 1 168 ? 37.143 -1.024 29.551 1.00 55.32 168 ILE A CA 1
ATOM 730 C C . ILE A 1 168 ? 37.124 -2.406 28.875 1.00 56.26 168 ILE A C 1
ATOM 731 O O . ILE A 1 168 ? 36.405 -2.598 27.887 1.00 56.34 168 ILE A O 1
ATOM 736 N N . PRO A 1 169 ? 37.915 -3.371 29.398 1.00 57.35 169 PRO A N 1
ATOM 737 C CA . PRO A 1 169 ? 37.947 -4.725 28.816 1.00 58.19 169 PRO A CA 1
ATOM 738 C C . PRO A 1 169 ? 36.552 -5.339 28.665 1.00 58.98 169 PRO A C 1
ATOM 739 O O . PRO A 1 169 ? 36.250 -5.960 27.641 1.00 59.11 169 PRO A O 1
ATOM 743 N N . GLN A 1 170 ? 35.717 -5.125 29.678 1.00 59.93 170 GLN A N 1
ATOM 744 C CA . GLN A 1 170 ? 34.375 -5.695 29.770 1.00 60.91 170 GLN A CA 1
ATOM 745 C C . GLN A 1 170 ? 33.406 -5.191 28.697 1.00 61.29 170 GLN A C 1
ATOM 746 O O . GLN A 1 170 ? 32.422 -5.864 28.383 1.00 61.54 170 GLN A O 1
ATOM 752 N N . ASN A 1 171 ? 33.677 -4.011 28.142 1.00 61.82 171 ASN A N 1
ATOM 753 C CA . ASN A 1 171 ? 32.783 -3.410 27.144 1.00 62.11 171 ASN A CA 1
ATOM 754 C C . ASN A 1 171 ? 33.428 -3.160 25.771 1.00 61.89 171 ASN A C 1
ATOM 755 O O . ASN A 1 171 ? 32.913 -2.359 24.986 1.00 62.01 171 ASN A O 1
ATOM 760 N N . THR A 1 172 ? 34.542 -3.835 25.478 1.00 61.55 172 THR A N 1
ATOM 761 C CA . THR A 1 172 ? 35.243 -3.639 24.195 1.00 61.20 172 THR A CA 1
ATOM 762 C C . THR A 1 172 ? 35.629 -4.950 23.489 1.00 60.92 172 THR A C 1
ATOM 763 O O . THR A 1 172 ? 36.709 -5.501 23.723 1.00 60.75 172 THR A O 1
ATOM 767 N N . ASN A 1 173 ? 34.740 -5.431 22.616 1.00 60.61 173 ASN A N 1
ATOM 768 C CA . ASN A 1 173 ? 34.958 -6.686 21.878 1.00 60.39 173 ASN A CA 1
ATOM 769 C C . ASN A 1 173 ? 35.923 -6.570 20.694 1.00 59.97 173 ASN A C 1
ATOM 770 O O . ASN A 1 173 ? 36.625 -7.525 20.362 1.00 60.29 173 ASN A O 1
ATOM 775 N N . TYR A 1 174 ? 35.949 -5.396 20.071 1.00 59.36 174 TYR A N 1
ATOM 776 C CA . TYR A 1 174 ? 36.782 -5.121 18.901 1.00 58.63 174 TYR A CA 1
ATOM 777 C C . TYR A 1 174 ? 38.264 -5.028 19.276 1.00 58.27 174 TYR A C 1
ATOM 778 O O . TYR A 1 174 ? 38.615 -5.020 20.461 1.00 58.19 174 TYR A O 1
ATOM 787 N N . LYS A 1 175 ? 39.127 -4.960 18.264 1.00 57.70 175 LYS A N 1
ATOM 788 C CA . LYS A 1 175 ? 40.566 -4.805 18.495 1.00 57.23 175 LYS A CA 1
ATOM 789 C C . LYS A 1 175 ? 41.223 -3.656 17.709 1.00 56.70 175 LYS A C 1
ATOM 790 O O . LYS A 1 175 ? 40.569 -2.992 16.903 1.00 56.44 175 LYS A O 1
ATOM 796 N N . PHE A 1 176 ? 42.514 -3.436 17.965 1.00 55.98 176 PHE A N 1
ATOM 797 C CA . PHE A 1 176 ? 43.230 -2.235 17.531 1.00 55.51 176 PHE A CA 1
ATOM 798 C C . PHE A 1 176 ? 44.410 -2.553 16.610 1.00 55.14 176 PHE A C 1
ATOM 799 O O . PHE A 1 176 ? 45.082 -3.563 16.789 1.00 55.15 176 PHE A O 1
ATOM 807 N N . ASN A 1 177 ? 44.668 -1.678 15.638 1.00 54.61 177 ASN A N 1
ATOM 808 C CA . ASN A 1 177 ? 45.749 -1.882 14.667 1.00 53.93 177 ASN A CA 1
ATOM 809 C C . ASN A 1 177 ? 46.256 -0.578 14.040 1.00 53.72 177 ASN A C 1
ATOM 810 O O . ASN A 1 177 ? 45.513 0.400 13.940 1.00 53.75 177 ASN A O 1
ATOM 815 N N . TYR A 1 178 ? 47.525 -0.568 13.635 1.00 53.27 178 TYR A N 1
ATOM 816 C CA . TYR A 1 178 ? 48.097 0.541 12.872 1.00 52.99 178 TYR A CA 1
ATOM 817 C C . TYR A 1 178 ? 48.584 0.056 11.512 1.00 52.85 178 TYR A C 1
ATOM 818 O O . TYR A 1 178 ? 49.311 -0.935 11.426 1.00 53.03 178 TYR A O 1
ATOM 827 N N . LYS A 1 179 ? 48.177 0.766 10.461 1.00 52.52 179 LYS A N 1
ATOM 828 C CA . LYS A 1 179 ? 48.732 0.590 9.117 1.00 52.02 179 LYS A CA 1
ATOM 829 C C . LYS A 1 179 ? 49.094 1.959 8.529 1.00 51.58 179 LYS A C 1
ATOM 830 O O . LYS A 1 179 ? 48.538 2.982 8.942 1.00 51.23 179 LYS A O 1
ATOM 836 N N . LYS A 1 180 ? 50.032 1.963 7.580 1.00 50.93 180 LYS A N 1
ATOM 837 C CA . LYS A 1 180 ? 50.521 3.183 6.913 1.00 50.47 180 LYS A CA 1
ATOM 838 C C . LYS A 1 180 ? 49.387 4.124 6.457 1.00 49.69 180 LYS A C 1
ATOM 839 O O . LYS A 1 180 ? 48.452 3.695 5.775 1.00 49.66 180 LYS A O 1
ATOM 845 N N . PRO A 1 181 ? 49.466 5.410 6.847 1.00 49.18 181 PRO A N 1
ATOM 846 C CA . PRO A 1 181 ? 48.413 6.378 6.506 1.00 48.74 181 PRO A CA 1
ATOM 847 C C . PRO A 1 181 ? 48.586 7.038 5.134 1.00 48.24 181 PRO A C 1
ATOM 848 O O . PRO A 1 181 ? 49.710 7.165 4.646 1.00 48.32 181 PRO A O 1
ATOM 852 N N . ASP A 1 182 ? 47.482 7.468 4.526 1.00 47.68 182 ASP A N 1
ATOM 853 C CA . ASP A 1 182 ? 47.555 8.406 3.403 1.00 47.26 182 ASP A CA 1
ATOM 854 C C . ASP A 1 182 ? 47.813 9.813 3.948 1.00 46.54 182 ASP A C 1
ATOM 855 O O . ASP A 1 182 ? 47.055 10.310 4.790 1.00 46.48 182 ASP A O 1
ATOM 860 N N . ILE A 1 183 ? 48.895 10.433 3.482 1.00 45.47 183 ILE A N 1
ATOM 861 C CA . ILE A 1 183 ? 49.322 11.744 3.966 1.00 44.52 183 ILE A CA 1
ATOM 862 C C . ILE A 1 183 ? 48.881 12.856 3.012 1.00 44.31 183 ILE A C 1
ATOM 863 O O . ILE A 1 183 ? 48.973 12.727 1.785 1.00 44.04 183 ILE A O 1
ATOM 868 N N . SER A 1 184 ? 48.401 13.947 3.602 1.00 43.67 184 SER A N 1
ATOM 869 C CA . SER A 1 184 ? 47.891 15.094 2.868 1.00 42.90 184 SER A CA 1
ATOM 870 C C . SER A 1 184 ? 47.944 16.321 3.769 1.00 42.01 184 SER A C 1
ATOM 871 O O . SER A 1 184 ? 47.971 16.191 4.996 1.00 41.50 184 SER A O 1
ATOM 874 N N . LEU A 1 185 ? 47.962 17.503 3.155 1.00 40.85 185 LEU A N 1
ATOM 875 C CA . LEU A 1 185 ? 47.907 18.768 3.896 1.00 39.87 185 LEU A CA 1
ATOM 876 C C . LEU A 1 185 ? 46.534 19.436 3.797 1.00 38.93 185 LEU A C 1
ATOM 877 O O . LEU A 1 185 ? 45.873 19.368 2.760 1.00 38.74 185 LEU A O 1
ATOM 882 N N . ILE A 1 186 ? 46.104 20.068 4.889 1.00 38.03 186 ILE A N 1
ATOM 883 C CA . ILE A 1 186 ? 44.856 20.841 4.906 1.00 36.86 186 ILE A CA 1
ATOM 884 C C . ILE A 1 186 ? 45.098 22.260 5.454 1.00 36.23 186 ILE A C 1
ATOM 885 O O . ILE A 1 186 ? 46.226 22.613 5.802 1.00 35.67 186 ILE A O 1
ATOM 890 N N . GLY A 1 187 ? 44.046 23.075 5.514 1.00 35.68 187 GLY A N 1
ATOM 891 C CA . GLY A 1 187 ? 44.138 24.397 6.131 1.00 35.32 187 GLY A CA 1
ATOM 892 C C . GLY A 1 187 ? 44.791 25.457 5.265 1.00 35.49 187 GLY A C 1
ATOM 893 O O . GLY A 1 187 ? 45.004 25.255 4.065 1.00 35.12 187 GLY A O 1
ATOM 894 N N . SER A 1 188 ? 45.122 26.586 5.888 1.00 35.53 188 SER A N 1
ATOM 895 C CA . SER A 1 188 ? 45.690 27.743 5.193 1.00 36.11 188 SER A CA 1
ATOM 896 C C . SER A 1 188 ? 46.985 27.445 4.441 1.00 36.23 188 SER A C 1
ATOM 897 O O . SER A 1 188 ? 47.196 27.957 3.337 1.00 35.79 188 SER A O 1
ATOM 900 N N . PHE A 1 189 ? 47.848 26.624 5.038 1.00 36.52 189 PHE A N 1
ATOM 901 C CA . PHE A 1 189 ? 49.137 26.314 4.418 1.00 36.77 189 PHE A CA 1
ATOM 902 C C . PHE A 1 189 ? 48.937 25.557 3.109 1.00 36.88 189 PHE A C 1
ATOM 903 O O . PHE A 1 189 ? 49.619 25.829 2.122 1.00 36.59 189 PHE A O 1
ATOM 911 N N . ALA A 1 190 ? 47.987 24.622 3.113 1.00 36.96 190 ALA A N 1
ATOM 912 C CA . ALA A 1 190 ? 47.643 23.851 1.929 1.00 37.29 190 ALA A CA 1
ATOM 913 C C . ALA A 1 190 ? 47.025 24.733 0.843 1.00 37.71 190 ALA A C 1
ATOM 914 O O . ALA A 1 190 ? 47.194 24.464 -0.352 1.00 37.66 190 ALA A O 1
ATOM 916 N N . LEU A 1 191 ? 46.311 25.775 1.268 1.00 37.96 191 LEU A N 1
ATOM 917 C CA . LEU A 1 191 ? 45.697 26.746 0.356 1.00 38.28 191 LEU A CA 1
ATOM 918 C C . LEU A 1 191 ? 46.630 27.908 0.042 1.00 38.77 191 LEU A C 1
ATOM 919 O O . LEU A 1 191 ? 46.256 28.817 -0.697 1.00 38.68 191 LEU A O 1
ATOM 924 N N . LYS A 1 192 ? 47.835 27.879 0.615 1.00 39.58 192 LYS A N 1
ATOM 925 C CA . LYS A 1 192 ? 48.837 28.941 0.420 1.00 40.44 192 LYS A CA 1
ATOM 926 C C . LYS A 1 192 ? 48.301 30.318 0.826 1.00 40.72 192 LYS A C 1
ATOM 927 O O . LYS A 1 192 ? 48.565 31.327 0.170 1.00 40.64 192 LYS A O 1
ATOM 933 N N . ALA A 1 193 ? 47.546 30.349 1.918 1.00 41.18 193 ALA A N 1
ATOM 934 C CA . ALA A 1 193 ? 46.963 31.585 2.416 1.00 41.76 193 ALA A CA 1
ATOM 935 C C . ALA A 1 193 ? 47.585 31.953 3.756 1.00 42.18 193 ALA A C 1
ATOM 936 O O . ALA A 1 193 ? 47.041 32.756 4.501 1.00 42.37 193 ALA A O 1
ATOM 938 N N . GLY A 1 194 ? 48.743 31.368 4.047 1.00 42.86 194 GLY A N 1
ATOM 939 C CA . GLY A 1 194 ? 49.450 31.625 5.293 1.00 43.53 194 GLY A CA 1
ATOM 940 C C . GLY A 1 194 ? 49.956 33.050 5.371 1.00 44.30 194 GLY A C 1
ATOM 941 O O . GLY A 1 194 ? 50.213 33.689 4.346 1.00 44.13 194 GLY A O 1
ATOM 942 N N . ILE A 1 195 ? 50.077 33.552 6.594 1.00 44.93 195 ILE A N 1
ATOM 943 C CA . ILE A 1 195 ? 50.597 34.893 6.843 1.00 45.84 195 ILE A CA 1
ATOM 944 C C . ILE A 1 195 ? 51.619 34.833 7.965 1.00 46.73 195 ILE A C 1
ATOM 945 O O . ILE A 1 195 ? 51.578 33.920 8.793 1.00 46.57 195 ILE A O 1
ATOM 950 N N . TYR A 1 196 ? 52.531 35.802 7.991 1.00 47.78 196 TYR A N 1
ATOM 951 C CA . TYR A 1 196 ? 53.496 35.907 9.079 1.00 49.15 196 TYR A CA 1
ATOM 952 C C . TYR A 1 196 ? 52.785 36.233 10.386 1.00 49.60 196 TYR A C 1
ATOM 953 O O . TYR A 1 196 ? 52.102 37.255 10.492 1.00 50.09 196 TYR A O 1
ATOM 962 N N . GLN A 1 197 ? 52.935 35.351 11.370 1.00 50.27 197 GLN A N 1
ATOM 963 C CA . GLN A 1 197 ? 52.387 35.580 12.708 1.00 50.96 197 GLN A CA 1
ATOM 964 C C . GLN A 1 197 ? 53.522 35.545 13.729 1.00 51.13 197 GLN A C 1
ATOM 965 O O . GLN A 1 197 ? 54.271 34.561 13.779 1.00 51.09 197 GLN A O 1
ATOM 971 N N . PRO A 1 198 ? 53.659 36.620 14.542 1.00 51.31 198 PRO A N 1
ATOM 972 C CA . PRO A 1 198 ? 54.703 36.681 15.571 1.00 51.26 198 PRO A CA 1
ATOM 973 C C . PRO A 1 198 ? 54.595 35.494 16.521 1.00 51.15 198 PRO A C 1
ATOM 974 O O . PRO A 1 198 ? 55.611 34.902 16.892 1.00 51.14 198 PRO A O 1
ATOM 978 N N . ASN A 1 199 ? 53.357 35.158 16.881 1.00 50.79 199 ASN A N 1
ATOM 979 C CA . ASN A 1 199 ? 53.027 34.022 17.737 1.00 50.57 199 ASN A CA 1
ATOM 980 C C . ASN A 1 199 ? 53.235 32.670 17.054 1.00 49.87 199 ASN A C 1
ATOM 981 O O . ASN A 1 199 ? 53.297 31.635 17.719 1.00 50.02 199 ASN A O 1
ATOM 986 N N . GLY A 1 200 ? 53.325 32.686 15.726 1.00 49.01 200 GLY A N 1
ATOM 987 C CA . GLY A 1 200 ? 53.484 31.463 14.946 1.00 47.66 200 GLY A CA 1
ATOM 988 C C . GLY A 1 200 ? 52.187 30.976 14.330 1.00 46.88 200 GLY A C 1
ATOM 989 O O . GLY A 1 200 ? 51.110 31.535 14.573 1.00 46.90 200 GLY A O 1
ATOM 990 N N . SER A 1 201 ? 52.291 29.936 13.511 1.00 45.74 201 SER A N 1
ATOM 991 C CA . SER A 1 201 ? 51.117 29.322 12.911 1.00 44.75 201 SER A CA 1
ATOM 992 C C . SER A 1 201 ? 51.333 27.828 12.743 1.00 43.97 201 SER A C 1
ATOM 993 O O . SER A 1 201 ? 52.469 27.348 12.695 1.00 43.65 201 SER A O 1
ATOM 996 N N . SER A 1 202 ? 50.228 27.099 12.661 1.00 43.09 202 SER A N 1
ATOM 997 C CA . SER A 1 202 ? 50.259 25.652 12.563 1.00 42.27 202 SER A CA 1
ATOM 998 C C . SER A 1 202 ? 50.078 25.177 11.135 1.00 41.32 202 SER A C 1
ATOM 999 O O . SER A 1 202 ? 49.330 25.775 10.363 1.00 41.43 202 SER A O 1
ATOM 1002 N N . ILE A 1 203 ? 50.777 24.104 10.788 1.00 40.03 203 ILE A N 1
ATOM 1003 C CA . ILE A 1 203 ? 50.505 23.396 9.553 1.00 38.78 203 ILE A CA 1
ATOM 1004 C C . ILE A 1 203 ? 49.788 22.123 9.940 1.00 38.48 203 ILE A C 1
ATOM 1005 O O . ILE A 1 203 ? 50.295 21.348 10.751 1.00 38.44 203 ILE A O 1
ATOM 1010 N N . ASP A 1 204 ? 48.603 21.922 9.373 1.00 38.08 204 ASP A N 1
ATOM 1011 C CA . ASP A 1 204 ? 47.808 20.742 9.672 1.00 38.01 204 ASP A CA 1
ATOM 1012 C C . ASP A 1 204 ? 48.084 19.638 8.654 1.00 37.70 204 ASP A C 1
ATOM 1013 O O . ASP A 1 204 ? 47.740 19.756 7.466 1.00 37.67 204 ASP A O 1
ATOM 1018 N N . THR A 1 205 ? 48.728 18.576 9.133 1.00 37.21 205 THR A N 1
ATOM 1019 C CA . THR A 1 205 ? 49.053 17.418 8.310 1.00 36.62 205 THR A CA 1
ATOM 1020 C C . THR A 1 205 ? 48.040 16.312 8.568 1.00 36.23 205 THR A C 1
ATOM 1021 O O . THR A 1 205 ? 47.953 15.780 9.679 1.00 36.17 205 THR A O 1
ATOM 1025 N N . LEU A 1 206 ? 47.284 15.969 7.533 1.00 35.97 206 LEU A N 1
ATOM 1026 C CA . LEU A 1 206 ? 46.244 14.958 7.639 1.00 36.14 206 LEU A CA 1
ATOM 1027 C C . LEU A 1 206 ? 46.764 13.553 7.326 1.00 36.81 206 LEU A C 1
ATOM 1028 O O . LEU A 1 206 ? 47.256 13.295 6.220 1.00 36.58 206 LEU A O 1
ATOM 1033 N N . LEU A 1 207 ? 46.614 12.657 8.304 1.00 37.38 207 LEU A N 1
ATOM 1034 C CA . LEU A 1 207 ? 47.009 11.249 8.192 1.00 38.05 207 LEU A CA 1
ATOM 1035 C C . LEU A 1 207 ? 45.778 10.346 8.289 1.00 38.62 207 LEU A C 1
ATOM 1036 O O . LEU A 1 207 ? 45.267 10.076 9.384 1.00 38.34 207 LEU A O 1
ATOM 1041 N N . THR A 1 208 ? 45.293 9.902 7.133 1.00 39.33 208 THR A N 1
ATOM 1042 C CA . THR A 1 208 ? 44.075 9.112 7.058 1.00 40.52 208 THR A CA 1
ATOM 1043 C C . THR A 1 208 ? 44.365 7.633 7.340 1.00 41.60 208 THR A C 1
ATOM 1044 O O . THR A 1 208 ? 45.175 7.007 6.655 1.00 41.96 208 THR A O 1
ATOM 1048 N N . MET A 1 209 ? 43.716 7.099 8.373 1.00 42.30 209 MET A N 1
ATOM 1049 C CA . MET A 1 209 ? 43.754 5.669 8.680 1.00 43.10 209 MET A CA 1
ATOM 1050 C C . MET A 1 209 ? 43.041 4.907 7.568 1.00 43.72 209 MET A C 1
ATOM 1051 O O . MET A 1 209 ? 41.958 5.317 7.148 1.00 43.57 209 MET A O 1
ATOM 1056 N N . PRO A 1 210 ? 43.648 3.801 7.080 1.00 44.42 210 PRO A N 1
ATOM 1057 C CA . PRO A 1 210 ? 43.040 2.996 6.010 1.00 44.93 210 PRO A CA 1
ATOM 1058 C C . PRO A 1 210 ? 41.652 2.441 6.360 1.00 45.71 210 PRO A C 1
ATOM 1059 O O . PRO A 1 210 ? 41.396 2.085 7.510 1.00 45.72 210 PRO A O 1
ATOM 1063 N N . LYS A 1 211 ? 40.774 2.368 5.361 1.00 46.84 211 LYS A N 1
ATOM 1064 C CA . LYS A 1 211 ? 39.386 1.924 5.550 1.00 48.15 211 LYS A CA 1
ATOM 1065 C C . LYS A 1 211 ? 39.225 0.544 6.198 1.00 48.77 211 LYS A C 1
ATOM 1066 O O . LYS A 1 211 ? 38.248 0.303 6.911 1.00 48.88 211 LYS A O 1
ATOM 1072 N N . GLU A 1 212 ? 40.189 -0.346 5.963 1.00 49.57 212 GLU A N 1
ATOM 1073 C CA . GLU A 1 212 ? 40.119 -1.721 6.475 1.00 50.12 212 GLU A CA 1
ATOM 1074 C C . GLU A 1 212 ? 40.382 -1.815 7.977 1.00 50.22 212 GLU A C 1
ATOM 1075 O O . GLU A 1 212 ? 40.134 -2.858 8.585 1.00 50.51 212 GLU A O 1
ATOM 1081 N N . LEU A 1 213 ? 40.873 -0.730 8.574 1.00 50.26 213 LEU A N 1
ATOM 1082 C CA . LEU A 1 213 ? 41.028 -0.676 10.026 1.00 50.11 213 LEU A CA 1
ATOM 1083 C C . LEU A 1 213 ? 39.676 -0.496 10.713 1.00 49.96 213 LEU A C 1
ATOM 1084 O O . LEU A 1 213 ? 39.596 -0.514 11.942 1.00 50.00 213 LEU A O 1
ATOM 1089 N N . PHE A 1 214 ? 38.618 -0.352 9.917 1.00 49.91 214 PHE A N 1
ATOM 1090 C CA . PHE A 1 214 ? 37.294 -0.026 10.446 1.00 50.04 214 PHE A CA 1
ATOM 1091 C C . PHE A 1 214 ? 36.186 -1.004 10.095 1.00 50.20 214 PHE A C 1
ATOM 1092 O O . PHE A 1 214 ? 36.097 -1.506 8.973 1.00 50.30 214 PHE A O 1
ATOM 1100 N N . GLU A 1 215 ? 35.349 -1.252 11.093 1.00 50.21 215 GLU A N 1
ATOM 1101 C CA . GLU A 1 215 ? 34.091 -1.952 10.950 1.00 50.46 215 GLU A CA 1
ATOM 1102 C C . GLU A 1 215 ? 33.001 -0.891 10.800 1.00 50.31 215 GLU A C 1
ATOM 1103 O O . GLU A 1 215 ? 33.095 0.185 11.400 1.00 50.31 215 GLU A O 1
ATOM 1109 N N . LYS A 1 216 ? 31.968 -1.185 10.013 1.00 49.87 216 LYS A N 1
ATOM 1110 C CA . LYS A 1 216 ? 30.931 -0.187 9.705 1.00 49.71 216 LYS A CA 1
ATOM 1111 C C . LYS A 1 216 ? 30.087 0.293 10.906 1.00 49.11 216 LYS A C 1
ATOM 1112 O O . LYS A 1 216 ? 29.306 1.239 10.784 1.00 49.14 216 LYS A O 1
ATOM 1118 N N . LYS A 1 217 ? 30.267 -0.348 12.057 1.00 48.30 217 LYS A N 1
ATOM 1119 C CA . LYS A 1 217 ? 29.624 0.062 13.310 1.00 47.46 217 LYS A CA 1
ATOM 1120 C C . LYS A 1 217 ? 30.527 0.950 14.183 1.00 46.38 217 LYS A C 1
ATOM 1121 O O . LYS A 1 217 ? 30.133 1.378 15.271 1.00 46.24 217 LYS A O 1
ATOM 1127 N N . ASP A 1 218 ? 31.732 1.233 13.697 1.00 45.24 218 ASP A N 1
ATOM 1128 C CA . ASP A 1 218 ? 32.740 1.919 14.505 1.00 44.18 218 ASP A CA 1
ATOM 1129 C C . ASP A 1 218 ? 32.454 3.395 14.809 1.00 43.43 218 ASP A C 1
ATOM 1130 O O . ASP A 1 218 ? 33.112 3.972 15.676 1.00 43.05 218 ASP A O 1
ATOM 1135 N N . PHE A 1 219 ? 31.474 3.987 14.121 1.00 42.49 219 PHE A N 1
ATOM 1136 C CA . PHE A 1 219 ? 31.052 5.368 14.409 1.00 41.97 219 PHE A CA 1
ATOM 1137 C C . PHE A 1 219 ? 30.297 5.458 15.733 1.00 41.81 219 PHE A C 1
ATOM 1138 O O . PHE A 1 219 ? 30.171 6.536 16.318 1.00 41.68 219 PHE A O 1
ATOM 1146 N N . LEU A 1 220 ? 29.815 4.304 16.192 1.00 41.50 220 LEU A N 1
ATOM 1147 C CA . LEU A 1 220 ? 29.059 4.174 17.429 1.00 41.20 220 LEU A CA 1
ATOM 1148 C C . LEU A 1 220 ? 29.950 4.063 18.655 1.00 40.80 220 LEU A C 1
ATOM 1149 O O . LEU A 1 220 ? 31.033 3.479 18.600 1.00 40.79 220 LEU A O 1
ATOM 1154 N N . ASN A 1 221 ? 29.483 4.650 19.755 1.00 40.45 221 ASN A N 1
ATOM 1155 C CA . ASN A 1 221 ? 30.023 4.408 21.097 1.00 40.10 221 ASN A CA 1
ATOM 1156 C C . ASN A 1 221 ? 31.550 4.500 21.238 1.00 39.52 221 ASN A C 1
ATOM 1157 O O . ASN A 1 221 ? 32.175 3.650 21.878 1.00 39.39 221 ASN A O 1
ATOM 1162 N N . PHE A 1 222 ? 32.135 5.539 20.638 1.00 38.77 222 PHE A N 1
ATOM 1163 C CA . PHE A 1 222 ? 33.578 5.857 20.754 1.00 38.10 222 PHE A CA 1
ATOM 1164 C C . PHE A 1 222 ? 34.568 4.849 20.151 1.00 37.95 222 PHE A C 1
ATOM 1165 O O . PHE A 1 222 ? 35.780 4.974 20.351 1.00 37.79 222 PHE A O 1
ATOM 1173 N N . ARG A 1 223 ? 34.059 3.869 19.412 1.00 37.67 223 ARG A N 1
ATOM 1174 C CA . ARG A 1 223 ? 34.907 2.814 18.850 1.00 37.72 223 ARG A CA 1
ATOM 1175 C C . ARG A 1 223 ? 35.981 3.386 17.915 1.00 37.31 223 ARG A C 1
ATOM 1176 O O . ARG A 1 223 ? 37.178 3.146 18.120 1.00 37.37 223 ARG A O 1
ATOM 1184 N N . CYS A 1 224 ? 35.555 4.169 16.923 1.00 37.03 224 CYS A N 1
ATOM 1185 C CA . CYS A 1 224 ? 36.483 4.788 15.970 1.00 36.75 224 CYS A CA 1
ATOM 1186 C C . CYS A 1 224 ? 37.447 5.743 16.661 1.00 36.65 224 CYS A C 1
ATOM 1187 O O . CYS A 1 224 ? 38.598 5.863 16.250 1.00 36.41 224 CYS A O 1
ATOM 1190 N N . LEU A 1 225 ? 36.982 6.405 17.720 1.00 36.45 225 LEU A N 1
ATOM 1191 C CA . LEU A 1 225 ? 37.819 7.351 18.459 1.00 36.21 225 LEU A CA 1
ATOM 1192 C C . LEU A 1 225 ? 38.879 6.654 19.316 1.00 36.24 225 LEU A C 1
ATOM 1193 O O . LEU A 1 225 ? 40.009 7.137 19.425 1.00 35.75 225 LEU A O 1
ATOM 1198 N N . HIS A 1 226 ? 38.512 5.524 19.926 1.00 36.31 226 HIS A N 1
ATOM 1199 C CA . HIS A 1 226 ? 39.490 4.713 20.662 1.00 36.46 226 HIS A CA 1
ATOM 1200 C C . HIS A 1 226 ? 40.518 4.090 19.715 1.00 36.30 226 HIS A C 1
ATOM 1201 O O . HIS A 1 226 ? 41.720 4.103 20.001 1.00 35.99 226 HIS A O 1
ATOM 1208 N N . LYS A 1 227 ? 40.041 3.574 18.582 1.00 36.39 227 LYS A N 1
ATOM 1209 C CA . LYS A 1 227 ? 40.930 3.095 17.512 1.00 36.80 227 LYS A CA 1
ATOM 1210 C C . LYS A 1 227 ? 41.870 4.209 17.065 1.00 36.57 227 LYS A C 1
ATOM 1211 O O . LYS A 1 227 ? 43.070 3.987 16.896 1.00 36.73 227 LYS A O 1
ATOM 1217 N N . ARG A 1 228 ? 41.314 5.412 16.913 1.00 36.56 228 ARG A N 1
ATOM 1218 C CA . ARG A 1 228 ? 42.072 6.606 16.516 1.00 36.06 228 ARG A CA 1
ATOM 1219 C C . ARG A 1 228 ? 43.169 6.962 17.516 1.00 36.04 228 ARG A C 1
ATOM 1220 O O . ARG A 1 228 ? 44.301 7.254 17.126 1.00 36.03 228 ARG A O 1
ATOM 1228 N N . SER A 1 229 ? 42.834 6.941 18.803 1.00 36.39 229 SER A N 1
ATOM 1229 C CA . SER A 1 229 ? 43.793 7.285 19.850 1.00 36.87 229 SER A CA 1
ATOM 1230 C C . SER A 1 229 ? 44.971 6.305 19.920 1.00 37.04 229 SER A C 1
ATOM 1231 O O . SER A 1 229 ? 46.114 6.719 20.114 1.00 37.30 229 SER A O 1
ATOM 1234 N N . VAL A 1 230 ? 44.689 5.015 19.761 1.00 37.19 230 VAL A N 1
ATOM 1235 C CA . VAL A 1 230 ? 45.754 3.998 19.769 1.00 37.48 230 VAL A CA 1
ATOM 1236 C C . VAL A 1 230 ? 46.653 4.169 18.543 1.00 37.11 230 VAL A C 1
ATOM 1237 O O . VAL A 1 230 ? 47.881 4.166 18.655 1.00 37.29 230 VAL A O 1
ATOM 1241 N N . TYR A 1 231 ? 46.018 4.322 17.383 1.00 37.52 231 TYR A N 1
ATOM 1242 C CA . TYR A 1 231 ? 46.706 4.624 16.126 1.00 37.70 231 TYR A CA 1
ATOM 1243 C C . TYR A 1 231 ? 47.682 5.786 16.281 1.00 37.68 231 TYR A C 1
ATOM 1244 O O . TYR A 1 231 ? 48.837 5.678 15.873 1.00 37.59 231 TYR A O 1
ATOM 1253 N N . LEU A 1 232 ? 47.211 6.890 16.875 1.00 37.84 232 LEU A N 1
ATOM 1254 C CA . LEU A 1 232 ? 48.048 8.063 17.165 1.00 37.49 232 LEU A CA 1
ATOM 1255 C C . LEU A 1 232 ? 49.183 7.741 18.126 1.00 37.98 232 LEU A C 1
ATOM 1256 O O . LEU A 1 232 ? 50.306 8.235 17.962 1.00 38.06 232 LEU A O 1
ATOM 1261 N N . ALA A 1 233 ? 48.881 6.936 19.141 1.00 38.42 233 ALA A N 1
ATOM 1262 C CA . ALA A 1 233 ? 49.862 6.581 20.161 1.00 39.18 233 ALA A CA 1
ATOM 1263 C C . ALA A 1 233 ? 50.985 5.731 19.574 1.00 39.76 233 ALA A C 1
ATOM 1264 O O . ALA A 1 233 ? 52.158 5.964 19.875 1.00 39.83 233 ALA A O 1
ATOM 1266 N N . TYR A 1 234 ? 50.615 4.754 18.742 1.00 40.88 234 TYR A N 1
ATOM 1267 C CA . TYR A 1 234 ? 51.583 3.847 18.109 1.00 42.30 234 TYR A CA 1
ATOM 1268 C C . TYR A 1 234 ? 52.483 4.631 17.161 1.00 42.64 234 TYR A C 1
ATOM 1269 O O . TYR A 1 234 ? 53.700 4.442 17.152 1.00 42.86 234 TYR A O 1
ATOM 1278 N N . LEU A 1 235 ? 51.864 5.513 16.376 1.00 43.15 235 LEU A N 1
ATOM 1279 C CA . LEU A 1 235 ? 52.574 6.458 15.518 1.00 43.36 235 LEU A CA 1
ATOM 1280 C C . LEU A 1 235 ? 53.580 7.301 16.304 1.00 43.50 235 LEU A C 1
ATOM 1281 O O . LEU A 1 235 ? 54.746 7.401 15.917 1.00 43.67 235 LEU A O 1
ATOM 1286 N N . THR A 1 236 ? 53.126 7.904 17.401 1.00 43.55 236 THR A N 1
ATOM 1287 C CA . THR A 1 236 ? 53.964 8.771 18.233 1.00 43.89 236 THR A CA 1
ATOM 1288 C C . THR A 1 236 ? 55.180 8.029 18.809 1.00 44.59 236 THR A C 1
ATOM 1289 O O . THR A 1 236 ? 56.277 8.589 18.893 1.00 44.33 236 THR A O 1
ATOM 1293 N N . HIS A 1 237 ? 54.974 6.776 19.209 1.00 45.37 237 HIS A N 1
ATOM 1294 C CA . HIS A 1 237 ? 56.064 5.955 19.726 1.00 46.28 237 HIS A CA 1
ATOM 1295 C C . HIS A 1 237 ? 57.138 5.743 18.657 1.00 46.63 237 HIS A C 1
ATOM 1296 O O . HIS A 1 237 ? 58.309 6.042 18.887 1.00 46.83 237 HIS A O 1
ATOM 1303 N N . HIS A 1 238 ? 56.728 5.254 17.489 1.00 47.37 238 HIS A N 1
ATOM 1304 C CA . HIS A 1 238 ? 57.673 4.937 16.411 1.00 48.16 238 HIS A CA 1
ATOM 1305 C C . HIS A 1 238 ? 58.308 6.167 15.769 1.00 48.43 238 HIS A C 1
ATOM 1306 O O . HIS A 1 238 ? 59.445 6.106 15.294 1.00 48.43 238 HIS A O 1
ATOM 1313 N N . LEU A 1 239 ? 57.577 7.280 15.766 1.00 48.67 239 LEU A N 1
ATOM 1314 C CA . LEU A 1 239 ? 58.109 8.544 15.273 1.00 48.74 239 LEU A CA 1
ATOM 1315 C C . LEU A 1 239 ? 59.241 9.014 16.173 1.00 49.07 239 LEU A C 1
ATOM 1316 O O . LEU A 1 239 ? 60.260 9.508 15.691 1.00 48.94 239 LEU A O 1
ATOM 1321 N N . LEU A 1 240 ? 59.058 8.839 17.480 1.00 49.51 240 LEU A N 1
ATOM 1322 C CA . LEU A 1 240 ? 60.050 9.245 18.468 1.00 50.19 240 LEU A CA 1
ATOM 1323 C C . LEU A 1 240 ? 61.351 8.460 18.296 1.00 50.46 240 LEU A C 1
ATOM 1324 O O . LEU A 1 240 ? 62.436 9.028 18.405 1.00 50.51 240 LEU A O 1
ATOM 1329 N N . ILE A 1 241 ? 61.227 7.161 18.015 1.00 50.83 241 ILE A N 1
ATOM 1330 C CA . ILE A 1 241 ? 62.381 6.292 17.734 1.00 51.18 241 ILE A CA 1
ATOM 1331 C C . ILE A 1 241 ? 63.145 6.796 16.505 1.00 51.29 241 ILE A C 1
ATOM 1332 O O . ILE A 1 241 ? 64.343 7.058 16.580 1.00 51.31 241 ILE A O 1
ATOM 1337 N N . LEU A 1 242 ? 62.427 6.955 15.394 1.00 51.67 242 LEU A N 1
ATOM 1338 C CA . LEU A 1 242 ? 63.005 7.421 14.130 1.00 51.97 242 LEU A CA 1
ATOM 1339 C C . LEU A 1 242 ? 63.580 8.842 14.177 1.00 52.54 242 LEU A C 1
ATOM 1340 O O . LEU A 1 242 ? 64.481 9.166 13.400 1.00 52.64 242 LEU A O 1
ATOM 1345 N N . LEU A 1 243 ? 63.074 9.680 15.082 1.00 53.18 243 LEU A N 1
ATOM 1346 C CA . LEU A 1 243 ? 63.609 11.034 15.260 1.00 53.88 243 LEU A CA 1
ATOM 1347 C C . LEU A 1 243 ? 64.915 11.014 16.037 1.00 54.57 243 LEU A C 1
ATOM 1348 O O . LEU A 1 243 ? 65.823 11.800 15.747 1.00 54.66 243 LEU A O 1
ATOM 1353 N N . LYS A 1 244 ? 64.993 10.126 17.031 1.00 55.46 244 LYS A N 1
ATOM 1354 C CA . LYS A 1 244 ? 66.208 9.931 17.827 1.00 56.22 244 LYS A CA 1
ATOM 1355 C C . LYS A 1 244 ? 67.356 9.500 16.921 1.00 56.47 244 LYS A C 1
ATOM 1356 O O . LYS A 1 244 ? 68.488 9.971 17.068 1.00 56.66 244 LYS A O 1
ATOM 1362 N N . LYS A 1 245 ? 67.037 8.614 15.978 1.00 56.76 245 LYS A N 1
ATOM 1363 C CA . LYS A 1 245 ? 68.012 8.023 15.070 1.00 57.07 245 LYS A CA 1
ATOM 1364 C C . LYS A 1 245 ? 68.639 9.050 14.130 1.00 57.30 245 LYS A C 1
ATOM 1365 O O . LYS A 1 245 ? 69.846 9.008 13.873 1.00 57.41 245 LYS A O 1
ATOM 1371 N N . ASP A 1 246 ? 67.819 9.970 13.627 1.00 57.37 246 ASP A N 1
ATOM 1372 C CA . ASP A 1 246 ? 68.285 10.995 12.698 1.00 57.44 246 ASP A CA 1
ATOM 1373 C C . ASP A 1 246 ? 68.813 12.219 13.442 1.00 57.32 246 ASP A C 1
ATOM 1374 O O . ASP A 1 246 ? 69.110 13.243 12.826 1.00 57.26 246 ASP A O 1
ATOM 1379 N N . LYS A 1 247 ? 68.928 12.097 14.767 1.00 57.26 247 LYS A N 1
ATOM 1380 C CA . LYS A 1 247 ? 69.449 13.160 15.645 1.00 57.34 247 LYS A CA 1
ATOM 1381 C C . LYS A 1 247 ? 68.535 14.398 15.753 1.00 57.28 247 LYS A C 1
ATOM 1382 O O . LYS A 1 247 ? 68.881 15.374 16.431 1.00 57.28 247 LYS A O 1
ATOM 1388 N N . LEU A 1 248 ? 67.368 14.339 15.106 1.00 56.94 248 LEU A N 1
ATOM 1389 C CA . LEU A 1 248 ? 66.427 15.470 15.058 1.00 56.56 248 LEU A CA 1
ATOM 1390 C C . LEU A 1 248 ? 65.751 15.770 16.404 1.00 56.40 248 LEU A C 1
ATOM 1391 O O . LEU A 1 248 ? 65.243 16.878 16.616 1.00 56.37 248 LEU A O 1
ATOM 1396 N N . ASP A 1 249 ? 65.759 14.787 17.307 1.00 56.09 249 ASP A N 1
ATOM 1397 C CA . ASP A 1 249 ? 65.100 14.894 18.612 1.00 55.70 249 ASP A CA 1
ATOM 1398 C C . ASP A 1 249 ? 65.712 15.953 19.532 1.00 55.24 249 ASP A C 1
ATOM 1399 O O . ASP A 1 249 ? 65.132 16.287 20.566 1.00 55.24 249 ASP A O 1
ATOM 1404 N N . SER A 1 250 ? 66.874 16.480 19.151 1.00 54.58 250 SER A N 1
ATOM 1405 C CA . SER A 1 250 ? 67.580 17.467 19.971 1.00 53.97 250 SER A CA 1
ATOM 1406 C C . SER A 1 250 ? 67.032 18.891 19.831 1.00 53.26 250 SER A C 1
ATOM 1407 O O . SER A 1 250 ? 67.306 19.748 20.673 1.00 53.25 250 SER A O 1
ATOM 1410 N N . PHE A 1 251 ? 66.268 19.144 18.770 1.00 52.32 251 PHE A N 1
ATOM 1411 C CA . PHE A 1 251 ? 65.694 20.476 18.536 1.00 51.23 251 PHE A CA 1
ATOM 1412 C C . PHE A 1 251 ? 64.179 20.434 18.322 1.00 50.37 251 PHE A C 1
ATOM 1413 O O . PHE A 1 251 ? 63.518 21.478 18.276 1.00 50.39 251 PHE A O 1
ATOM 1421 N N . LEU A 1 252 ? 63.644 19.226 18.175 1.00 49.12 252 LEU A N 1
ATOM 1422 C CA . LEU A 1 252 ? 62.212 19.033 18.016 1.00 48.18 252 LEU A CA 1
ATOM 1423 C C . LEU A 1 252 ? 61.506 18.793 19.350 1.00 47.60 252 LEU A C 1
ATOM 1424 O O . LEU A 1 252 ? 62.045 18.140 20.248 1.00 47.54 252 LEU A O 1
ATOM 1429 N N . GLN A 1 253 ? 60.295 19.330 19.452 1.00 46.76 253 GLN A N 1
ATOM 1430 C CA . GLN A 1 253 ? 59.458 19.229 20.642 1.00 45.88 253 GLN A CA 1
ATOM 1431 C C . GLN A 1 253 ? 58.176 18.506 20.265 1.00 44.88 253 GLN A C 1
ATOM 1432 O O . GLN A 1 253 ? 57.479 18.922 19.333 1.00 44.50 253 GLN A O 1
ATOM 1438 N N . LEU A 1 254 ? 57.866 17.433 20.986 1.00 43.49 254 LEU A N 1
ATOM 1439 C CA . LEU A 1 254 ? 56.632 16.689 20.754 1.00 42.28 254 LEU A CA 1
ATOM 1440 C C . LEU A 1 254 ? 55.707 16.770 21.958 1.00 41.46 254 LEU A C 1
ATOM 1441 O O . LEU A 1 254 ? 56.151 16.656 23.104 1.00 41.10 254 LEU A O 1
ATOM 1446 N N . GLU A 1 255 ? 54.424 16.989 21.692 1.00 40.28 255 GLU A N 1
ATOM 1447 C CA . GLU A 1 255 ? 53.416 17.019 22.745 1.00 39.47 255 GLU A CA 1
ATOM 1448 C C . GLU A 1 255 ? 52.055 16.698 22.156 1.00 38.31 255 GLU A C 1
ATOM 1449 O O . GLU A 1 255 ? 51.834 16.865 20.949 1.00 37.99 255 GLU A O 1
ATOM 1455 N N . TYR A 1 256 ? 51.152 16.218 23.004 1.00 36.80 256 TYR A N 1
ATOM 1456 C CA . TYR A 1 256 ? 49.771 16.027 22.588 1.00 35.68 256 TYR A CA 1
ATOM 1457 C C . TYR A 1 256 ? 49.002 17.346 22.739 1.00 34.69 256 TYR A C 1
ATOM 1458 O O . TYR A 1 256 ? 49.387 18.219 23.514 1.00 33.92 256 TYR A O 1
ATOM 1467 N N . SER A 1 257 ? 47.919 17.457 21.981 1.00 34.09 257 SER A N 1
ATOM 1468 C CA . SER A 1 257 ? 47.012 18.593 22.022 1.00 34.00 257 SER A CA 1
ATOM 1469 C C . SER A 1 257 ? 45.704 18.088 21.438 1.00 33.76 257 SER A C 1
ATOM 1470 O O . SER A 1 257 ? 45.608 16.923 21.052 1.00 34.25 257 SER A O 1
ATOM 1473 N N . TYR A 1 258 ? 44.697 18.948 21.372 1.00 33.39 258 TYR A N 1
ATOM 1474 C CA . TYR A 1 258 ? 43.443 18.592 20.732 1.00 32.57 258 TYR A CA 1
ATOM 1475 C C . TYR A 1 258 ? 43.244 19.472 19.517 1.00 31.99 258 TYR A C 1
ATOM 1476 O O . TYR A 1 258 ? 43.471 20.675 19.588 1.00 31.99 258 TYR A O 1
ATOM 1485 N N . PHE A 1 259 ? 42.820 18.875 18.407 1.00 31.33 259 PHE A N 1
ATOM 1486 C CA . PHE A 1 259 ? 42.512 19.644 17.210 1.00 31.06 259 PHE A CA 1
ATOM 1487 C C . PHE A 1 259 ? 41.294 20.535 17.465 1.00 30.58 259 PHE A C 1
ATOM 1488 O O . PHE A 1 259 ? 40.245 20.046 17.907 1.00 29.92 259 PHE A O 1
ATOM 1496 N N . ASP A 1 260 ? 41.442 21.832 17.176 1.00 29.87 260 ASP A N 1
ATOM 1497 C CA . ASP A 1 260 ? 40.389 22.832 17.433 1.00 29.29 260 ASP A CA 1
ATOM 1498 C C . ASP A 1 260 ? 39.900 22.772 18.892 1.00 28.75 260 ASP A C 1
ATOM 1499 O O . ASP A 1 260 ? 38.734 23.039 19.180 1.00 28.21 260 ASP A O 1
ATOM 1504 N N . ASN A 1 261 ? 40.807 22.407 19.796 1.00 28.53 261 ASN A N 1
ATOM 1505 C CA . ASN A 1 261 ? 40.491 22.208 21.208 1.00 29.15 261 ASN A CA 1
ATOM 1506 C C . ASN A 1 261 ? 39.297 21.262 21.440 1.00 28.85 261 ASN A C 1
ATOM 1507 O O . ASN A 1 261 ? 38.523 21.424 22.393 1.00 28.84 261 ASN A O 1
ATOM 1512 N N . ASP A 1 262 ? 39.156 20.277 20.552 1.00 28.52 262 ASP A N 1
ATOM 1513 C CA . ASP A 1 262 ? 38.127 19.240 20.655 1.00 29.00 262 ASP A CA 1
ATOM 1514 C C . ASP A 1 262 ? 38.700 18.042 21.423 1.00 29.45 262 ASP A C 1
ATOM 1515 O O . ASP A 1 262 ? 39.589 17.352 20.913 1.00 29.12 262 ASP A O 1
ATOM 1520 N N . PRO A 1 263 ? 38.188 17.786 22.649 1.00 29.73 263 PRO A N 1
ATOM 1521 C CA . PRO A 1 263 ? 38.744 16.758 23.537 1.00 29.70 263 PRO A CA 1
ATOM 1522 C C . PRO A 1 263 ? 38.528 15.333 23.009 1.00 29.42 263 PRO A C 1
ATOM 1523 O O . PRO A 1 263 ? 39.123 14.385 23.513 1.00 29.66 263 PRO A O 1
ATOM 1527 N N . LEU A 1 264 ? 37.688 15.192 21.993 1.00 29.66 264 LEU A N 1
ATOM 1528 C CA . LEU A 1 264 ? 37.511 13.910 21.324 1.00 29.81 264 LEU A CA 1
ATOM 1529 C C . LEU A 1 264 ? 38.613 13.640 20.288 1.00 29.78 264 LEU A C 1
ATOM 1530 O O . LEU A 1 264 ? 38.730 12.523 19.779 1.00 30.12 264 LEU A O 1
ATOM 1535 N N . LEU A 1 265 ? 39.418 14.657 19.986 1.00 29.21 265 LEU A N 1
ATOM 1536 C CA . LEU A 1 265 ? 40.358 14.570 18.873 1.00 28.58 265 LEU A CA 1
ATOM 1537 C C . LEU A 1 265 ? 41.799 14.950 19.237 1.00 28.45 265 LEU A C 1
ATOM 1538 O O . LEU A 1 265 ? 42.313 15.973 18.760 1.00 27.89 265 LEU A O 1
ATOM 1543 N N . PRO A 1 266 ? 42.466 14.130 20.085 1.00 28.16 266 PRO A N 1
ATOM 1544 C CA . PRO A 1 266 ? 43.877 14.411 20.358 1.00 28.37 266 PRO A CA 1
ATOM 1545 C C . PRO A 1 266 ? 44.719 14.339 19.084 1.00 28.51 266 PRO A C 1
ATOM 1546 O O . PRO A 1 266 ? 44.383 13.604 18.149 1.00 28.38 266 PRO A O 1
ATOM 1550 N N . ILE A 1 267 ? 45.785 15.125 19.060 1.00 29.34 267 ILE A N 1
ATOM 1551 C CA . ILE A 1 267 ? 46.713 15.187 17.929 1.00 29.82 267 ILE A CA 1
ATOM 1552 C C . ILE A 1 267 ? 48.113 15.260 18.498 1.00 30.52 267 ILE A C 1
ATOM 1553 O O . ILE A 1 267 ? 48.289 15.491 19.701 1.00 30.33 267 ILE A O 1
ATOM 1558 N N . LEU A 1 268 ? 49.109 15.071 17.640 1.00 31.52 268 LEU A N 1
ATOM 1559 C CA . LEU A 1 268 ? 50.488 15.307 18.027 1.00 32.86 268 LEU A CA 1
ATOM 1560 C C . LEU A 1 268 ? 50.970 16.632 17.443 1.00 33.67 268 LEU A C 1
ATOM 1561 O O . LEU A 1 268 ? 50.757 16.908 16.256 1.00 33.92 268 LEU A O 1
ATOM 1566 N N . ARG A 1 269 ? 51.609 17.444 18.280 1.00 34.89 269 ARG A N 1
ATOM 1567 C CA . ARG A 1 269 ? 52.203 18.700 17.834 1.00 36.76 269 ARG A CA 1
ATOM 1568 C C . ARG A 1 269 ? 53.722 18.647 17.874 1.00 37.48 269 ARG A C 1
ATOM 1569 O O . ARG A 1 269 ? 54.318 18.351 18.917 1.00 37.33 269 ARG A O 1
ATOM 1577 N N . ILE A 1 270 ? 54.330 18.968 16.733 1.00 38.73 270 ILE A N 1
ATOM 1578 C CA . ILE A 1 270 ? 55.781 19.043 16.603 1.00 39.91 270 ILE A CA 1
ATOM 1579 C C . ILE A 1 270 ? 56.213 20.499 16.460 1.00 40.86 270 ILE A C 1
ATOM 1580 O O . ILE A 1 270 ? 55.751 21.206 15.567 1.00 40.73 270 ILE A O 1
ATOM 1585 N N . SER A 1 271 ? 57.098 20.937 17.349 1.00 42.24 271 SER A N 1
ATOM 1586 C CA . SER A 1 271 ? 57.622 22.297 17.309 1.00 43.86 271 SER A CA 1
ATOM 1587 C C . SER A 1 271 ? 59.147 22.309 17.438 1.00 45.15 271 SER A C 1
ATOM 1588 O O . SER A 1 271 ? 59.748 21.308 17.823 1.00 45.13 271 SER A O 1
ATOM 1591 N N . CYS A 1 272 ? 59.757 23.448 17.119 1.00 46.74 272 CYS A N 1
ATOM 1592 C CA . CYS A 1 272 ? 61.209 23.598 17.148 1.00 48.51 272 CYS A CA 1
ATOM 1593 C C . CYS A 1 272 ? 61.667 24.514 18.268 1.00 49.43 272 CYS A C 1
ATOM 1594 O O . CYS A 1 272 ? 61.014 25.511 18.568 1.00 49.68 272 CYS A O 1
ATOM 1597 N N . SER A 1 273 ? 62.802 24.174 18.870 1.00 50.66 273 SER A N 1
ATOM 1598 C CA . SER A 1 273 ? 63.516 25.089 19.758 1.00 51.73 273 SER A CA 1
ATOM 1599 C C . SER A 1 273 ? 64.663 25.770 18.998 1.00 52.47 273 SER A C 1
ATOM 1600 O O . SER A 1 273 ? 64.974 25.386 17.862 1.00 52.76 273 SER A O 1
ATOM 1603 N N . LYS A 1 274 ? 65.267 26.788 19.614 1.00 53.22 274 LYS A N 1
ATOM 1604 C CA . LYS A 1 274 ? 66.452 27.459 19.064 1.00 53.90 274 LYS A CA 1
ATOM 1605 C C . LYS A 1 274 ? 67.591 26.468 18.814 1.00 54.00 274 LYS A C 1
ATOM 1606 O O . LYS A 1 274 ? 68.318 26.572 17.824 1.00 54.34 274 LYS A O 1
ATOM 1612 N N . ASP A 1 282 ? 69.782 21.464 9.334 1.00 57.09 282 ASP A N 1
ATOM 1613 C CA . ASP A 1 282 ? 69.144 21.731 8.046 1.00 57.27 282 ASP A CA 1
ATOM 1614 C C . ASP A 1 282 ? 67.629 21.575 8.093 1.00 57.07 282 ASP A C 1
ATOM 1615 O O . ASP A 1 282 ? 66.917 22.162 7.278 1.00 57.02 282 ASP A O 1
ATOM 1620 N N . TYR A 1 283 ? 67.147 20.762 9.030 1.00 56.84 283 TYR A N 1
ATOM 1621 C CA . TYR A 1 283 ? 65.717 20.486 9.156 1.00 56.57 283 TYR A CA 1
ATOM 1622 C C . TYR A 1 283 ? 65.091 21.284 10.301 1.00 56.05 283 TYR A C 1
ATOM 1623 O O . TYR A 1 283 ? 63.905 21.129 10.605 1.00 56.20 283 TYR A O 1
ATOM 1632 N N . ASN A 1 284 ? 65.904 22.131 10.929 1.00 55.27 284 ASN A N 1
ATOM 1633 C CA . ASN A 1 284 ? 65.444 23.030 11.977 1.00 54.51 284 ASN A CA 1
ATOM 1634 C C . ASN A 1 284 ? 64.691 24.204 11.362 1.00 53.87 284 ASN A C 1
ATOM 1635 O O . ASN A 1 284 ? 65.289 25.066 10.716 1.00 53.71 284 ASN A O 1
ATOM 1640 N N . PHE A 1 285 ? 63.375 24.226 11.557 1.00 53.17 285 PHE A N 1
ATOM 1641 C CA . PHE A 1 285 ? 62.529 25.273 10.978 1.00 52.42 285 PHE A CA 1
ATOM 1642 C C . PHE A 1 285 ? 62.054 26.310 12.005 1.00 52.24 285 PHE A C 1
ATOM 1643 O O . PHE A 1 285 ? 61.017 26.950 11.812 1.00 51.88 285 PHE A O 1
ATOM 1651 N N . TYR A 1 286 ? 62.830 26.476 13.078 1.00 51.98 286 TYR A N 1
ATOM 1652 C CA . TYR A 1 286 ? 62.512 27.407 14.170 1.00 51.96 286 TYR A CA 1
ATOM 1653 C C . TYR A 1 286 ? 62.184 28.837 13.712 1.00 51.49 286 TYR A C 1
ATOM 1654 O O . TYR A 1 286 ? 61.195 29.430 14.161 1.00 51.16 286 TYR A O 1
ATOM 1663 N N . LYS A 1 287 ? 63.012 29.376 12.819 1.00 50.98 287 LYS A N 1
ATOM 1664 C CA . LYS A 1 287 ? 62.897 30.774 12.392 1.00 50.45 287 LYS A CA 1
ATOM 1665 C C . LYS A 1 287 ? 61.663 31.060 11.522 1.00 49.78 287 LYS A C 1
ATOM 1666 O O . LYS A 1 287 ? 61.288 32.221 11.336 1.00 49.76 287 LYS A O 1
ATOM 1672 N N . THR A 1 288 ? 61.030 30.001 11.017 1.00 48.77 288 THR A N 1
ATOM 1673 C CA . THR A 1 288 ? 59.817 30.108 10.199 1.00 47.98 288 THR A CA 1
ATOM 1674 C C . THR A 1 288 ? 58.545 30.319 11.036 1.00 47.65 288 THR A C 1
ATOM 1675 O O . THR A 1 288 ? 57.487 30.663 10.491 1.00 47.40 288 THR A O 1
ATOM 1679 N N . ARG A 1 289 ? 58.659 30.085 12.347 1.00 46.99 289 ARG A N 1
ATOM 1680 C CA . ARG A 1 289 ? 57.554 30.213 13.316 1.00 46.43 289 ARG A CA 1
ATOM 1681 C C . ARG A 1 289 ? 56.439 29.165 13.148 1.00 45.64 289 ARG A C 1
ATOM 1682 O O . ARG A 1 289 ? 55.364 29.290 13.750 1.00 45.97 289 ARG A O 1
ATOM 1690 N N . PHE A 1 290 ? 56.685 28.135 12.340 1.00 44.33 290 PHE A N 1
ATOM 1691 C CA . PHE A 1 290 ? 55.692 27.081 12.139 1.00 42.86 290 PHE A CA 1
ATOM 1692 C C . PHE A 1 290 ? 55.742 26.012 13.222 1.00 41.85 290 PHE A C 1
ATOM 1693 O O . PHE A 1 290 ? 56.792 25.756 13.814 1.00 41.66 290 PHE A O 1
ATOM 1701 N N . SER A 1 291 ? 54.582 25.409 13.466 1.00 40.66 291 SER A N 1
ATOM 1702 C CA . SER A 1 291 ? 54.457 24.154 14.200 1.00 39.59 291 SER A CA 1
ATOM 1703 C C . SER A 1 291 ? 53.696 23.189 13.303 1.00 38.72 291 SER A C 1
ATOM 1704 O O . SER A 1 291 ? 52.942 23.618 12.421 1.00 38.47 291 SER A O 1
ATOM 1707 N N . ILE A 1 292 ? 53.881 21.891 13.524 1.00 37.39 292 ILE A N 1
ATOM 1708 C CA . ILE A 1 292 ? 53.229 20.885 12.698 1.00 36.58 292 ILE A CA 1
ATOM 1709 C C . ILE A 1 292 ? 52.261 20.080 13.547 1.00 35.92 292 ILE A C 1
ATOM 1710 O O . ILE A 1 292 ? 52.643 19.516 14.572 1.00 35.50 292 ILE A O 1
ATOM 1715 N N . ASN A 1 293 ? 51.007 20.040 13.115 1.00 35.35 293 ASN A N 1
ATOM 1716 C CA . ASN A 1 293 ? 50.002 19.232 13.780 1.00 34.78 293 ASN A CA 1
ATOM 1717 C C . ASN A 1 293 ? 49.773 17.976 12.983 1.00 34.61 293 ASN A C 1
ATOM 1718 O O . ASN A 1 293 ? 49.498 18.045 11.777 1.00 34.34 293 ASN A O 1
ATOM 1723 N N . LEU A 1 294 ? 49.893 16.832 13.656 1.00 34.40 294 LEU A N 1
ATOM 1724 C CA . LEU A 1 294 ? 49.558 15.558 13.048 1.00 34.51 294 LEU A CA 1
ATOM 1725 C C . LEU A 1 294 ? 48.119 15.193 13.383 1.00 34.51 294 LEU A C 1
ATOM 1726 O O . LEU A 1 294 ? 47.819 14.740 14.493 1.00 34.51 294 LEU A O 1
ATOM 1731 N N . LEU A 1 295 ? 47.237 15.419 12.414 1.00 34.73 295 LEU A N 1
ATOM 1732 C CA . LEU A 1 295 ? 45.825 15.095 12.529 1.00 35.19 295 LEU A CA 1
ATOM 1733 C C . LEU A 1 295 ? 45.569 13.695 12.023 1.00 35.27 295 LEU A C 1
ATOM 1734 O O . LEU A 1 295 ? 45.942 13.369 10.896 1.00 35.51 295 LEU A O 1
ATOM 1739 N N . ILE A 1 296 ? 44.915 12.874 12.838 1.00 35.08 296 ILE A N 1
ATOM 1740 C CA . ILE A 1 296 ? 44.520 11.547 12.401 1.00 34.78 296 ILE A CA 1
ATOM 1741 C C . ILE A 1 296 ? 43.071 11.573 11.928 1.00 34.98 296 ILE A C 1
ATOM 1742 O O . ILE A 1 296 ? 42.162 11.889 12.698 1.00 35.07 296 ILE A O 1
ATOM 1747 N N . GLY A 1 297 ? 42.866 11.259 10.653 1.00 34.72 297 GLY A N 1
ATOM 1748 C CA . GLY A 1 297 ? 41.546 11.315 10.054 1.00 35.24 297 GLY A CA 1
ATOM 1749 C C . GLY A 1 297 ? 41.030 9.960 9.626 1.00 35.85 297 GLY A C 1
ATOM 1750 O O . GLY A 1 297 ? 41.783 8.983 9.599 1.00 36.02 297 GLY A O 1
ATOM 1751 N N . PHE A 1 298 ? 39.738 9.908 9.302 1.00 36.48 298 PHE A N 1
ATOM 1752 C CA . PHE A 1 298 ? 39.106 8.711 8.766 1.00 37.05 298 PHE A CA 1
ATOM 1753 C C . PHE A 1 298 ? 38.897 8.898 7.258 1.00 37.65 298 PHE A C 1
ATOM 1754 O O . PHE A 1 298 ? 38.814 10.037 6.781 1.00 37.58 298 PHE A O 1
ATOM 1762 N N . PRO A 1 299 ? 38.817 7.786 6.497 1.00 38.02 299 PRO A N 1
ATOM 1763 C CA . PRO A 1 299 ? 38.488 7.875 5.075 1.00 38.30 299 PRO A CA 1
ATOM 1764 C C . PRO A 1 299 ? 37.113 8.483 4.841 1.00 38.70 299 PRO A C 1
ATOM 1765 O O . PRO A 1 299 ? 36.188 8.263 5.634 1.00 38.72 299 PRO A O 1
ATOM 1769 N N . TYR A 1 300 ? 36.986 9.245 3.759 1.00 39.22 300 TYR A N 1
ATOM 1770 C CA . TYR A 1 300 ? 35.713 9.825 3.378 1.00 39.93 300 TYR A CA 1
ATOM 1771 C C . TYR A 1 300 ? 34.644 8.737 3.273 1.00 40.74 300 TYR A C 1
ATOM 1772 O O . TYR A 1 300 ? 34.864 7.688 2.662 1.00 40.97 300 TYR A O 1
ATOM 1781 N N . LYS A 1 301 ? 33.511 8.984 3.924 1.00 41.42 301 LYS A N 1
ATOM 1782 C CA . LYS A 1 301 ? 32.356 8.088 3.901 1.00 42.13 301 LYS A CA 1
ATOM 1783 C C . LYS A 1 301 ? 32.543 6.678 4.499 1.00 42.39 301 LYS A C 1
ATOM 1784 O O . LYS A 1 301 ? 31.746 5.784 4.189 1.00 42.40 301 LYS A O 1
ATOM 1790 N N . VAL A 1 302 ? 33.554 6.462 5.351 1.00 42.78 302 VAL A N 1
ATOM 1791 C CA . VAL A 1 302 ? 33.698 5.148 6.029 1.00 43.20 302 VAL A CA 1
ATOM 1792 C C . VAL A 1 302 ? 32.451 4.752 6.797 1.00 43.43 302 VAL A C 1
ATOM 1793 O O . VAL A 1 302 ? 32.142 3.567 6.928 1.00 43.40 302 VAL A O 1
ATOM 1797 N N . PHE A 1 303 ? 31.760 5.752 7.332 1.00 43.56 303 PHE A N 1
ATOM 1798 C CA . PHE A 1 303 ? 30.526 5.531 8.059 1.00 43.75 303 PHE A CA 1
ATOM 1799 C C . PHE A 1 303 ? 29.412 6.219 7.300 1.00 44.25 303 PHE A C 1
ATOM 1800 O O . PHE A 1 303 ? 29.645 7.257 6.673 1.00 44.73 303 PHE A O 1
ATOM 1808 N N . GLU A 1 304 ? 28.219 5.627 7.326 1.00 44.53 304 GLU A N 1
ATOM 1809 C CA . GLU A 1 304 ? 27.052 6.209 6.672 1.00 45.02 304 GLU A CA 1
ATOM 1810 C C . GLU A 1 304 ? 26.803 7.631 7.172 1.00 44.77 304 GLU A C 1
ATOM 1811 O O . GLU A 1 304 ? 26.460 7.819 8.343 1.00 44.57 304 GLU A O 1
ATOM 1817 N N . PRO A 1 305 ? 26.985 8.638 6.288 1.00 44.69 305 PRO A N 1
ATOM 1818 C CA . PRO A 1 305 ? 26.813 10.028 6.720 1.00 44.62 305 PRO A CA 1
ATOM 1819 C C . PRO A 1 305 ? 25.442 10.310 7.344 1.00 44.38 305 PRO A C 1
ATOM 1820 O O . PRO A 1 305 ? 25.372 11.037 8.333 1.00 44.51 305 PRO A O 1
ATOM 1824 N N . LYS A 1 306 ? 24.375 9.718 6.808 1.00 44.14 306 LYS A N 1
ATOM 1825 C CA . LYS A 1 306 ? 23.034 9.943 7.363 1.00 44.20 306 LYS A CA 1
ATOM 1826 C C . LYS A 1 306 ? 22.907 9.462 8.818 1.00 43.83 306 LYS A C 1
ATOM 1827 O O . LYS A 1 306 ? 22.122 10.017 9.590 1.00 43.68 306 LYS A O 1
ATOM 1833 N N . LYS A 1 307 ? 23.688 8.448 9.187 1.00 43.37 307 LYS A N 1
ATOM 1834 C CA . LYS A 1 307 ? 23.676 7.931 10.555 1.00 43.19 307 LYS A CA 1
ATOM 1835 C C . LYS A 1 307 ? 24.386 8.876 11.535 1.00 42.78 307 LYS A C 1
ATOM 1836 O O . LYS A 1 307 ? 24.249 8.738 12.753 1.00 42.42 307 LYS A O 1
ATOM 1842 N N . LEU A 1 308 ? 25.134 9.835 10.990 1.00 42.44 308 LEU A N 1
ATOM 1843 C CA . LEU A 1 308 ? 25.855 10.823 11.799 1.00 42.21 308 LEU A CA 1
ATOM 1844 C C . LEU A 1 308 ? 25.268 12.245 11.699 1.00 42.37 308 LEU A C 1
ATOM 1845 O O . LEU A 1 308 ? 25.931 13.227 12.058 1.00 42.59 308 LEU A O 1
ATOM 1850 N N . LEU A 1 309 ? 24.030 12.354 11.220 1.00 42.33 309 LEU A N 1
ATOM 1851 C CA . LEU A 1 309 ? 23.306 13.631 11.210 1.00 42.32 309 LEU A CA 1
ATOM 1852 C C . LEU A 1 309 ? 23.157 14.195 12.631 1.00 42.41 309 LEU A C 1
ATOM 1853 O O . LEU A 1 309 ? 23.120 13.426 13.599 1.00 42.29 309 LEU A O 1
ATOM 1858 N N . PRO A 1 310 ? 23.088 15.539 12.762 1.00 42.68 310 PRO A N 1
ATOM 1859 C CA . PRO A 1 310 ? 22.986 16.204 14.067 1.00 42.83 310 PRO A CA 1
ATOM 1860 C C . PRO A 1 310 ? 21.848 15.685 14.952 1.00 43.01 310 PRO A C 1
ATOM 1861 O O . PRO A 1 310 ? 21.994 15.650 16.170 1.00 42.93 310 PRO A O 1
ATOM 1865 N N . ASN A 1 311 ? 20.740 15.280 14.332 1.00 43.64 311 ASN A N 1
ATOM 1866 C CA . ASN A 1 311 ? 19.572 14.752 15.043 1.00 44.18 311 ASN A CA 1
ATOM 1867 C C . ASN A 1 311 ? 19.645 13.249 15.376 1.00 44.15 311 ASN A C 1
ATOM 1868 O O . ASN A 1 311 ? 18.683 12.684 15.906 1.00 44.27 311 ASN A O 1
ATOM 1873 N N . ARG A 1 312 ? 20.769 12.603 15.065 1.00 44.02 312 ARG A N 1
ATOM 1874 C CA . ARG A 1 312 ? 20.930 11.165 15.334 1.00 43.88 312 ARG A CA 1
ATOM 1875 C C . ARG A 1 312 ? 21.707 10.903 16.622 1.00 43.63 312 ARG A C 1
ATOM 1876 O O . ARG A 1 312 ? 22.571 11.697 17.015 1.00 43.47 312 ARG A O 1
ATOM 1884 N N . ASN A 1 313 ? 21.393 9.781 17.269 1.00 43.28 313 ASN A N 1
ATOM 1885 C CA . ASN A 1 313 ? 22.143 9.315 18.427 1.00 42.92 313 ASN A CA 1
ATOM 1886 C C . ASN A 1 313 ? 23.243 8.355 17.988 1.00 42.94 313 ASN A C 1
ATOM 1887 O O . ASN A 1 313 ? 22.997 7.464 17.174 1.00 43.09 313 ASN A O 1
ATOM 1892 N N . CYS A 1 314 ? 24.448 8.530 18.526 1.00 42.61 314 CYS A N 1
ATOM 1893 C CA . CYS A 1 314 ? 25.556 7.623 18.227 1.00 42.67 314 CYS A CA 1
ATOM 1894 C C . CYS A 1 314 ? 26.278 7.117 19.475 1.00 42.89 314 CYS A C 1
ATOM 1895 O O . CYS A 1 314 ? 27.300 6.429 19.384 1.00 42.72 314 CYS A O 1
ATOM 1898 N N . ILE A 1 315 ? 25.753 7.480 20.640 1.00 43.37 315 ILE A N 1
ATOM 1899 C CA . ILE A 1 315 ? 26.207 6.902 21.894 1.00 43.88 315 ILE A CA 1
ATOM 1900 C C . ILE A 1 315 ? 24.994 6.237 22.545 1.00 44.82 315 ILE A C 1
ATOM 1901 O O . ILE A 1 315 ? 24.091 6.912 23.041 1.00 44.77 315 ILE A O 1
ATOM 1906 N N . ARG A 1 316 ? 24.969 4.909 22.505 1.00 46.10 316 ARG A N 1
ATOM 1907 C CA . ARG A 1 316 ? 23.862 4.140 23.071 1.00 47.54 316 ARG A CA 1
ATOM 1908 C C . ARG A 1 316 ? 24.082 3.958 24.562 1.00 48.15 316 ARG A C 1
ATOM 1909 O O . ARG A 1 316 ? 25.138 3.481 24.984 1.00 48.49 316 ARG A O 1
ATOM 1917 N N . ILE A 1 317 ? 23.086 4.357 25.348 1.00 49.00 317 ILE A N 1
ATOM 1918 C CA . ILE A 1 317 ? 23.176 4.316 26.808 1.00 49.73 317 ILE A CA 1
ATOM 1919 C C . ILE A 1 317 ? 22.009 3.541 27.425 1.00 49.84 317 ILE A C 1
ATOM 1920 O O . ILE A 1 317 ? 20.957 3.387 26.798 1.00 50.16 317 ILE A O 1
ATOM 1925 N N . LEU A 1 326 ? 16.504 7.713 22.763 1.00 47.22 326 LEU A N 1
ATOM 1926 C CA . LEU A 1 326 ? 17.833 8.172 23.152 1.00 46.84 326 LEU A CA 1
ATOM 1927 C C . LEU A 1 326 ? 18.087 9.585 22.625 1.00 46.29 326 LEU A C 1
ATOM 1928 O O . LEU A 1 326 ? 17.590 9.943 21.548 1.00 46.53 326 LEU A O 1
ATOM 1933 N N . PRO A 1 327 ? 18.855 10.399 23.380 1.00 45.50 327 PRO A N 1
ATOM 1934 C CA . PRO A 1 327 ? 19.083 11.785 22.955 1.00 44.58 327 PRO A CA 1
ATOM 1935 C C . PRO A 1 327 ? 20.048 11.882 21.775 1.00 43.51 327 PRO A C 1
ATOM 1936 O O . PRO A 1 327 ? 20.992 11.088 21.671 1.00 43.59 327 PRO A O 1
ATOM 1940 N N . ALA A 1 328 ? 19.799 12.839 20.887 1.00 42.24 328 ALA A N 1
ATOM 1941 C CA . ALA A 1 328 ? 20.690 13.083 19.757 1.00 40.82 328 ALA A CA 1
ATOM 1942 C C . ALA A 1 328 ? 22.062 13.502 20.283 1.00 39.58 328 ALA A C 1
ATOM 1943 O O . ALA A 1 328 ? 22.161 14.105 21.363 1.00 39.35 328 ALA A O 1
ATOM 1945 N N . THR A 1 329 ? 23.111 13.161 19.533 1.00 37.80 329 THR A N 1
ATOM 1946 C CA . THR A 1 329 ? 24.488 13.418 19.956 1.00 36.28 329 THR A CA 1
ATOM 1947 C C . THR A 1 329 ? 25.237 14.305 18.938 1.00 35.30 329 THR A C 1
ATOM 1948 O O . THR A 1 329 ? 26.235 13.867 18.369 1.00 34.64 329 THR A O 1
ATOM 1952 N N . PRO A 1 330 ? 24.761 15.550 18.709 1.00 34.65 330 PRO A N 1
ATOM 1953 C CA . PRO A 1 330 ? 25.344 16.365 17.621 1.00 34.01 330 PRO A CA 1
ATOM 1954 C C . PRO A 1 330 ? 26.828 16.731 17.780 1.00 33.29 330 PRO A C 1
ATOM 1955 O O . PRO A 1 330 ? 27.529 16.862 16.776 1.00 33.38 330 PRO A O 1
ATOM 1959 N N . LEU A 1 331 ? 27.297 16.890 19.014 1.00 32.48 331 LEU A N 1
ATOM 1960 C CA . LEU A 1 331 ? 28.697 17.226 19.282 1.00 32.16 331 LEU A CA 1
ATOM 1961 C C . LEU A 1 331 ? 29.593 16.070 18.912 1.00 31.86 331 LEU A C 1
ATOM 1962 O O . LEU A 1 331 ? 30.559 16.239 18.166 1.00 31.54 331 LEU A O 1
ATOM 1967 N N . TYR A 1 332 ? 29.254 14.898 19.450 1.00 31.15 332 TYR A N 1
ATOM 1968 C CA . TYR A 1 332 ? 29.963 13.658 19.162 1.00 30.79 332 TYR A CA 1
ATOM 1969 C C . TYR A 1 332 ? 29.984 13.373 17.663 1.00 29.93 332 TYR A C 1
ATOM 1970 O O . TYR A 1 332 ? 31.050 13.117 17.104 1.00 30.55 332 TYR A O 1
ATOM 1979 N N . ASN A 1 333 ? 28.813 13.430 17.030 1.00 29.36 333 ASN A N 1
ATOM 1980 C CA . ASN A 1 333 ? 28.657 13.139 15.602 1.00 28.90 333 ASN A CA 1
ATOM 1981 C C . ASN A 1 333 ? 29.517 14.031 14.718 1.00 28.96 333 ASN A C 1
ATOM 1982 O O . ASN A 1 333 ? 30.030 13.589 13.683 1.00 28.79 333 ASN A O 1
ATOM 1987 N N . PHE A 1 334 ? 29.650 15.299 15.119 1.00 28.50 334 PHE A N 1
ATOM 1988 C CA . PHE A 1 334 ? 30.471 16.249 14.384 1.00 27.70 334 PHE A CA 1
ATOM 1989 C C . PHE A 1 334 ? 31.938 15.843 14.441 1.00 27.74 334 PHE A C 1
ATOM 1990 O O . PHE A 1 334 ? 32.626 15.892 13.425 1.00 27.65 334 PHE A O 1
ATOM 1998 N N . SER A 1 335 ? 32.410 15.459 15.628 1.00 27.53 335 SER A N 1
ATOM 1999 C CA . SER A 1 335 ? 33.800 15.058 15.811 1.00 28.22 335 SER A CA 1
ATOM 2000 C C . SER A 1 335 ? 34.138 13.851 14.936 1.00 28.68 335 SER A C 1
ATOM 2001 O O . SER A 1 335 ? 35.203 13.798 14.317 1.00 28.75 335 SER A O 1
ATOM 2004 N N . VAL A 1 336 ? 33.215 12.894 14.895 1.00 29.46 336 VAL A N 1
ATOM 2005 C CA . VAL A 1 336 ? 33.378 11.672 14.104 1.00 29.84 336 VAL A CA 1
ATOM 2006 C C . VAL A 1 336 ? 33.248 11.951 12.616 1.00 30.18 336 VAL A C 1
ATOM 2007 O O . VAL A 1 336 ? 34.152 11.629 11.846 1.00 30.39 336 VAL A O 1
ATOM 2011 N N . LEU A 1 337 ? 32.131 12.550 12.211 1.00 30.41 337 LEU A N 1
ATOM 2012 C CA . LEU A 1 337 ? 31.894 12.808 10.797 1.00 30.99 337 LEU A CA 1
ATOM 2013 C C . LEU A 1 337 ? 32.928 13.751 10.178 1.00 31.13 337 LEU A C 1
ATOM 2014 O O . LEU A 1 337 ? 33.403 13.507 9.075 1.00 31.43 337 LEU A O 1
ATOM 2019 N N . SER A 1 338 ? 33.295 14.819 10.882 1.00 31.09 338 SER A N 1
ATOM 2020 C CA . SER A 1 338 ? 34.225 15.786 10.291 1.00 30.65 338 SER A CA 1
ATOM 2021 C C . SER A 1 338 ? 35.646 15.235 10.199 1.00 30.51 338 SER A C 1
ATOM 2022 O O . SER A 1 338 ? 36.444 15.711 9.394 1.00 29.85 338 SER A O 1
ATOM 2025 N N . SER A 1 339 ? 35.959 14.229 11.017 1.00 30.91 339 SER A N 1
ATOM 2026 C CA . SER A 1 339 ? 37.222 13.503 10.879 1.00 31.19 339 SER A CA 1
ATOM 2027 C C . SER A 1 339 ? 37.333 12.796 9.522 1.00 31.11 339 SER A C 1
ATOM 2028 O O . SER A 1 339 ? 38.424 12.424 9.102 1.00 31.33 339 SER A O 1
ATOM 2031 N N . SER A 1 340 ? 36.200 12.628 8.846 1.00 31.67 340 SER A N 1
ATOM 2032 C CA . SER A 1 340 ? 36.142 12.001 7.527 1.00 32.26 340 SER A CA 1
ATOM 2033 C C . SER A 1 340 ? 36.081 12.995 6.364 1.00 32.25 340 SER A C 1
ATOM 2034 O O . SER A 1 340 ? 36.148 12.587 5.198 1.00 32.45 340 SER A O 1
ATOM 2037 N N . THR A 1 341 ? 35.951 14.287 6.664 1.00 31.87 341 THR A N 1
ATOM 2038 C CA . THR A 1 341 ? 35.689 15.279 5.611 1.00 31.93 341 THR A CA 1
ATOM 2039 C C . THR A 1 341 ? 36.783 16.337 5.384 1.00 31.84 341 THR A C 1
ATOM 2040 O O . THR A 1 341 ? 36.590 17.268 4.589 1.00 31.49 341 THR A O 1
ATOM 2044 N N . HIS A 1 342 ? 37.923 16.189 6.058 1.00 32.03 342 HIS A N 1
ATOM 2045 C CA . HIS A 1 342 ? 39.012 17.168 5.965 1.00 32.38 342 HIS A CA 1
ATOM 2046 C C . HIS A 1 342 ? 39.528 17.373 4.537 1.00 32.62 342 HIS A C 1
ATOM 2047 O O . HIS A 1 342 ? 39.764 18.508 4.105 1.00 32.63 342 HIS A O 1
ATOM 2054 N N . GLU A 1 343 ? 39.723 16.271 3.817 1.00 32.78 343 GLU A N 1
ATOM 2055 C CA . GLU A 1 343 ? 40.199 16.325 2.434 1.00 33.17 343 GLU A CA 1
ATOM 2056 C C . GLU A 1 343 ? 39.108 16.859 1.516 1.00 32.29 343 GLU A C 1
ATOM 2057 O O . GLU A 1 343 ? 39.382 17.659 0.616 1.00 32.32 343 GLU A O 1
ATOM 2063 N N . ASN A 1 344 ? 37.872 16.434 1.767 1.00 31.64 344 ASN A N 1
ATOM 2064 C CA . ASN A 1 344 ? 36.701 16.957 1.066 1.00 31.29 344 ASN A CA 1
ATOM 2065 C C . ASN A 1 344 ? 36.669 18.490 1.070 1.00 30.53 344 ASN A C 1
ATOM 2066 O O . ASN A 1 344 ? 36.458 19.125 0.030 1.00 30.22 344 ASN A O 1
ATOM 2071 N N . TYR A 1 345 ? 36.884 19.075 2.247 1.00 29.94 345 TYR A N 1
ATOM 2072 C CA . TYR A 1 345 ? 36.817 20.533 2.390 1.00 29.31 345 TYR A CA 1
ATOM 2073 C C . TYR A 1 345 ? 38.019 21.234 1.780 1.00 29.47 345 TYR A C 1
ATOM 2074 O O . TYR A 1 345 ? 37.867 22.267 1.137 1.00 29.64 345 TYR A O 1
ATOM 2083 N N . LEU A 1 346 ? 39.202 20.651 1.933 1.00 29.70 346 LEU A N 1
ATOM 2084 C CA . LEU A 1 346 ? 40.368 21.178 1.240 1.00 29.97 346 LEU A CA 1
ATOM 2085 C C . LEU A 1 346 ? 40.161 21.194 -0.284 1.00 29.92 346 LEU A C 1
ATOM 2086 O O . LEU A 1 346 ? 40.467 22.188 -0.940 1.00 30.27 346 LEU A O 1
ATOM 2091 N N . LYS A 1 347 ? 39.620 20.108 -0.835 1.00 30.18 347 LYS A N 1
ATOM 2092 C CA . LYS A 1 347 ? 39.308 20.047 -2.271 1.00 30.30 347 LYS A CA 1
ATOM 2093 C C . LYS A 1 347 ? 38.292 21.114 -2.686 1.00 29.74 347 LYS A C 1
ATOM 2094 O O . LYS A 1 347 ? 38.476 21.796 -3.699 1.00 29.73 347 LYS A O 1
ATOM 2100 N N . TYR A 1 348 ? 37.232 21.257 -1.893 1.00 29.01 348 TYR A N 1
ATOM 2101 C CA . TYR A 1 348 ? 36.200 22.274 -2.108 1.00 28.78 348 TYR A CA 1
ATOM 2102 C C . TYR A 1 348 ? 36.763 23.701 -2.076 1.00 28.71 348 TYR A C 1
ATOM 2103 O O . TYR A 1 348 ? 36.425 24.529 -2.927 1.00 28.59 348 TYR A O 1
ATOM 2112 N N . LEU A 1 349 ? 37.625 23.973 -1.103 1.00 28.84 349 LEU A N 1
ATOM 2113 C CA . LEU A 1 349 ? 38.234 25.299 -0.951 1.00 28.99 349 LEU A CA 1
ATOM 2114 C C . LEU A 1 349 ? 39.275 25.594 -2.034 1.00 29.53 349 LEU A C 1
ATOM 2115 O O . LEU A 1 349 ? 39.393 26.732 -2.492 1.00 29.32 349 LEU A O 1
ATOM 2120 N N . TYR A 1 350 ? 40.025 24.569 -2.431 1.00 30.24 350 TYR A N 1
ATOM 2121 C CA . TYR A 1 350 ? 41.011 24.712 -3.501 1.00 31.05 350 TYR A CA 1
ATOM 2122 C C . TYR A 1 350 ? 40.357 25.021 -4.847 1.00 30.71 350 TYR A C 1
ATOM 2123 O O . TYR A 1 350 ? 40.821 25.900 -5.579 1.00 31.11 350 TYR A O 1
ATOM 2132 N N . LYS A 1 351 ? 39.290 24.292 -5.161 1.00 30.49 351 LYS A N 1
ATOM 2133 C CA . LYS A 1 351 ? 38.475 24.535 -6.354 1.00 30.42 351 LYS A CA 1
ATOM 2134 C C . LYS A 1 351 ? 37.939 25.973 -6.383 1.00 29.82 351 LYS A C 1
ATOM 2135 O O . LYS A 1 351 ? 38.065 26.682 -7.389 1.00 29.51 351 LYS A O 1
ATOM 2141 N N . THR A 1 352 ? 37.342 26.398 -5.270 1.00 28.96 352 THR A N 1
ATOM 2142 C CA . THR A 1 352 ? 36.821 27.765 -5.136 1.00 27.88 352 THR A CA 1
ATOM 2143 C C . THR A 1 352 ? 37.928 28.813 -5.287 1.00 27.80 352 THR A C 1
ATOM 2144 O O . THR A 1 352 ? 37.731 29.842 -5.943 1.00 27.15 352 THR A O 1
ATOM 2148 N N . LYS A 1 353 ? 39.086 28.548 -4.687 1.00 28.26 353 LYS A N 1
ATOM 2149 C CA . LYS A 1 353 ? 40.230 29.462 -4.774 1.00 28.92 353 LYS A CA 1
ATOM 2150 C C . LYS A 1 353 ? 40.666 29.629 -6.224 1.00 29.44 353 LYS A C 1
ATOM 2151 O O . LYS A 1 353 ? 40.960 30.744 -6.662 1.00 29.13 353 LYS A O 1
ATOM 2157 N N . LYS A 1 354 ? 40.674 28.524 -6.966 1.00 30.09 354 LYS A N 1
ATOM 2158 C CA . LYS A 1 354 ? 41.068 28.546 -8.370 1.00 31.04 354 LYS A CA 1
ATOM 2159 C C . LYS A 1 354 ? 40.087 29.330 -9.229 1.00 31.07 354 LYS A C 1
ATOM 2160 O O . LYS A 1 354 ? 40.481 29.948 -10.214 1.00 31.29 354 LYS A O 1
ATOM 2166 N N . GLN A 1 355 ? 38.813 29.310 -8.851 1.00 31.09 355 GLN A N 1
ATOM 2167 C CA . GLN A 1 355 ? 37.804 30.091 -9.548 1.00 31.60 355 GLN A CA 1
ATOM 2168 C C . GLN A 1 355 ? 37.793 31.583 -9.181 1.00 31.31 355 GLN A C 1
ATOM 2169 O O . GLN A 1 355 ? 37.276 32.422 -9.937 1.00 31.40 355 GLN A O 1
ATOM 2175 N N . THR A 1 356 ? 38.343 31.928 -8.021 1.00 30.87 356 THR A N 1
ATOM 2176 C CA . THR A 1 356 ? 38.140 33.291 -7.505 1.00 29.92 356 THR A CA 1
ATOM 2177 C C . THR A 1 356 ? 39.431 34.007 -7.110 1.00 29.74 356 THR A C 1
ATOM 2178 O O . THR A 1 356 ? 40.064 33.704 -6.096 1.00 29.05 356 THR A O 1
ATOM 2182 N N . GLU A 1 357 ? 39.806 34.941 -7.982 1.00 29.25 357 GLU A N 1
ATOM 2183 C CA . GLU A 1 357 ? 41.091 35.643 -7.963 1.00 29.47 357 GLU A CA 1
ATOM 2184 C C . GLU A 1 357 ? 41.511 36.205 -6.598 1.00 28.74 357 GLU A C 1
ATOM 2185 O O . GLU A 1 357 ? 42.686 36.125 -6.223 1.00 28.43 357 GLU A O 1
ATOM 2191 N N . SER A 1 358 ? 40.559 36.782 -5.870 1.00 27.86 358 SER A N 1
ATOM 2192 C CA . SER A 1 358 ? 40.872 37.466 -4.612 1.00 27.56 358 SER A CA 1
ATOM 2193 C C . SER A 1 358 ? 40.569 36.653 -3.347 1.00 27.07 358 SER A C 1
ATOM 2194 O O . SER A 1 358 ? 40.626 37.188 -2.228 1.00 26.22 358 SER A O 1
ATOM 2197 N N . PHE A 1 359 ? 40.271 35.369 -3.534 1.00 26.73 359 PHE A N 1
ATOM 2198 C CA . PHE A 1 359 ? 39.871 34.471 -2.445 1.00 26.86 359 PHE A CA 1
ATOM 2199 C C . PHE A 1 359 ? 40.885 34.448 -1.311 1.00 26.94 359 PHE A C 1
ATOM 2200 O O . PHE A 1 359 ? 40.513 34.628 -0.154 1.00 26.75 359 PHE A O 1
A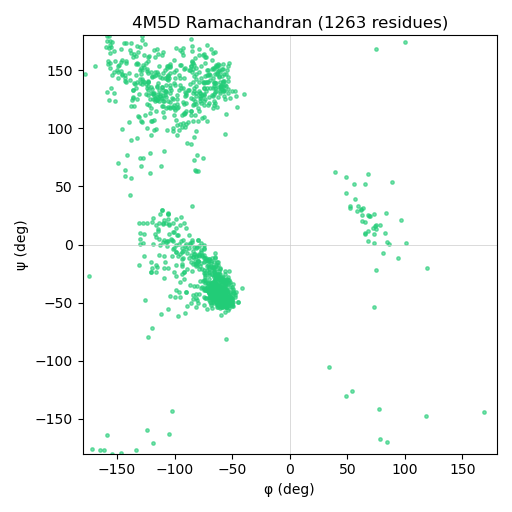TOM 2208 N N . VAL A 1 360 ? 42.156 34.241 -1.649 1.00 27.04 360 VAL A N 1
ATOM 2209 C CA . VAL A 1 360 ? 43.228 34.175 -0.646 1.00 27.46 360 VAL A CA 1
ATOM 2210 C C . VAL A 1 360 ? 43.366 35.488 0.141 1.00 26.95 360 VAL A C 1
ATOM 2211 O O . VAL A 1 360 ? 43.432 35.465 1.367 1.00 26.87 360 VAL A O 1
ATOM 2215 N N . GLU A 1 361 ? 43.389 36.621 -0.567 1.00 26.49 361 GLU A N 1
ATOM 2216 C CA . GLU A 1 361 ? 43.452 37.938 0.062 1.00 26.37 361 GLU A CA 1
ATOM 2217 C C . GLU A 1 361 ? 42.280 38.154 1.021 1.00 25.66 361 GLU A C 1
ATOM 2218 O O . GLU A 1 361 ? 42.470 38.660 2.128 1.00 25.58 361 GLU A O 1
ATOM 2224 N N . ALA A 1 362 ? 41.077 37.771 0.591 1.00 24.27 362 ALA A N 1
ATOM 2225 C CA . ALA A 1 362 ? 39.878 37.901 1.429 1.00 23.75 362 ALA A CA 1
ATOM 2226 C C . ALA A 1 362 ? 39.963 37.024 2.671 1.00 23.14 362 ALA A C 1
ATOM 2227 O O . ALA A 1 362 ? 39.502 37.422 3.742 1.00 22.84 362 ALA A O 1
ATOM 2229 N N . THR A 1 363 ? 40.551 35.836 2.510 1.00 22.69 363 THR A N 1
ATOM 2230 C CA . THR A 1 363 ? 40.810 34.908 3.611 1.00 22.30 363 THR A CA 1
ATOM 2231 C C . THR A 1 363 ? 41.708 35.540 4.688 1.00 21.57 363 THR A C 1
ATOM 2232 O O . THR A 1 363 ? 41.477 35.366 5.894 1.00 21.50 363 THR A O 1
ATOM 2236 N N . VAL A 1 364 ? 42.735 36.268 4.253 1.00 20.64 364 VAL A N 1
ATOM 2237 C CA . VAL A 1 364 ? 43.653 36.914 5.188 1.00 20.26 364 VAL A CA 1
ATOM 2238 C C . VAL A 1 364 ? 42.909 38.011 5.956 1.00 20.29 364 VAL A C 1
ATOM 2239 O O . VAL A 1 364 ? 43.107 38.170 7.165 1.00 19.33 364 VAL A O 1
ATOM 2243 N N . LEU A 1 365 ? 42.051 38.750 5.240 1.00 19.36 365 LEU A N 1
ATOM 2244 C CA . LEU A 1 365 ? 41.267 39.816 5.843 1.00 19.32 365 LEU A CA 1
ATOM 2245 C C . LEU A 1 365 ? 40.293 39.250 6.878 1.00 19.23 365 LEU A C 1
ATOM 2246 O O . LEU A 1 365 ? 40.164 39.806 7.967 1.00 19.37 365 LEU A O 1
ATOM 2251 N N . GLY A 1 366 ? 39.638 38.140 6.543 1.00 19.31 366 GLY A N 1
ATOM 2252 C CA . GLY A 1 366 ? 38.760 37.444 7.473 1.00 19.21 366 GLY A CA 1
ATOM 2253 C C . GLY A 1 366 ? 39.479 36.956 8.723 1.00 19.80 366 GLY A C 1
ATOM 2254 O O . GLY A 1 366 ? 38.983 37.140 9.850 1.00 19.04 366 GLY A O 1
ATOM 2255 N N . ARG A 1 367 ? 40.640 36.323 8.531 1.00 20.08 367 ARG A N 1
ATOM 2256 C CA . ARG A 1 367 ? 41.447 35.797 9.646 1.00 20.47 367 ARG A CA 1
ATOM 2257 C C . ARG A 1 367 ? 41.801 36.909 10.632 1.00 19.98 367 ARG A C 1
ATOM 2258 O O . ARG A 1 367 ? 41.646 36.735 11.852 1.00 19.70 367 ARG A O 1
ATOM 2266 N N . LEU A 1 368 ? 42.262 38.047 10.103 1.00 19.29 368 LEU A N 1
ATOM 2267 C CA . LEU A 1 368 ? 42.701 39.155 10.940 1.00 19.10 368 LEU A CA 1
ATOM 2268 C C . LEU A 1 368 ? 41.534 39.839 11.646 1.00 18.68 368 LEU A C 1
ATOM 2269 O O . LEU A 1 368 ? 41.646 40.197 12.820 1.00 18.28 368 LEU A O 1
ATOM 2274 N N . TRP A 1 369 ? 40.432 40.029 10.924 1.00 17.84 369 TRP A N 1
ATOM 2275 C CA . TRP A 1 369 ? 39.223 40.591 11.507 1.00 18.16 369 TRP A CA 1
ATOM 2276 C C . TRP A 1 369 ? 38.771 39.734 12.700 1.00 18.38 369 TRP A C 1
ATOM 2277 O O . TRP A 1 369 ? 38.497 40.269 13.773 1.00 18.24 369 TRP A O 1
ATOM 2288 N N . LEU A 1 370 ? 38.707 38.412 12.510 1.00 18.19 370 LEU A N 1
ATOM 2289 C CA . LEU A 1 370 ? 38.281 37.501 13.582 1.00 18.63 370 LEU A CA 1
ATOM 2290 C C . LEU A 1 370 ? 39.279 37.479 14.739 1.00 18.79 370 LEU A C 1
ATOM 2291 O O . LEU A 1 370 ? 38.889 37.480 15.916 1.00 18.32 370 LEU A O 1
ATOM 2296 N N . GLN A 1 371 ? 40.562 37.481 14.395 1.00 18.89 371 GLN A N 1
ATOM 2297 C CA . GLN A 1 371 ? 41.628 37.420 15.390 1.00 19.89 371 GLN A CA 1
ATOM 2298 C C . GLN A 1 371 ? 41.582 38.600 16.360 1.00 19.07 371 GLN A C 1
ATOM 2299 O O . GLN A 1 371 ? 41.644 38.399 17.568 1.00 18.47 371 GLN A O 1
ATOM 2305 N N . GLN A 1 372 ? 41.443 39.816 15.834 1.00 17.96 372 GLN A N 1
ATOM 2306 C CA . GLN A 1 372 ? 41.333 41.025 16.671 1.00 18.17 372 GLN A CA 1
ATOM 2307 C C . GLN A 1 372 ? 40.152 40.990 17.651 1.00 18.21 372 GLN A C 1
ATOM 2308 O O . GLN A 1 372 ? 40.209 41.605 18.737 1.00 18.79 372 GLN A O 1
ATOM 2314 N N . ARG A 1 373 ? 39.105 40.258 17.275 1.00 17.37 373 ARG A N 1
ATOM 2315 C CA . ARG A 1 373 ? 37.869 40.173 18.058 1.00 17.72 373 ARG A CA 1
ATOM 2316 C C . ARG A 1 373 ? 37.833 38.908 18.931 1.00 17.84 373 ARG A C 1
ATOM 2317 O O . ARG A 1 373 ? 36.819 38.594 19.556 1.00 17.99 373 ARG A O 1
ATOM 2325 N N . GLY A 1 374 ? 38.957 38.196 18.974 1.00 17.74 374 GLY A N 1
ATOM 2326 C CA . GLY A 1 374 ? 39.130 37.064 19.875 1.00 18.42 374 GLY A CA 1
ATOM 2327 C C . GLY A 1 374 ? 38.473 35.769 19.431 1.00 18.82 374 GLY A C 1
ATOM 2328 O O . GLY A 1 374 ? 38.316 34.857 20.231 1.00 19.12 374 GLY A O 1
ATOM 2329 N N . PHE A 1 375 ? 38.106 35.679 18.156 1.00 18.86 375 PHE A N 1
ATOM 2330 C CA . PHE A 1 375 ? 37.481 34.476 17.609 1.00 19.45 375 PHE A CA 1
ATOM 2331 C C . PHE A 1 375 ? 38.531 33.531 17.050 1.00 19.92 375 PHE A C 1
ATOM 2332 O O . PHE A 1 375 ? 39.583 33.975 16.599 1.00 19.58 375 PHE A O 1
ATOM 2340 N N . SER A 1 376 ? 38.225 32.236 17.066 1.00 20.48 376 SER A N 1
ATOM 2341 C CA . SER A 1 376 ? 39.025 31.232 16.365 1.00 21.10 376 SER A CA 1
ATOM 2342 C C . SER A 1 376 ? 38.146 30.040 16.075 1.00 21.25 376 SER A C 1
ATOM 2343 O O . SER A 1 376 ? 36.999 29.998 16.527 1.00 20.47 376 SER A O 1
ATOM 2346 N N . SER A 1 377 ? 38.703 29.067 15.343 1.00 21.73 377 SER A N 1
ATOM 2347 C CA . SER A 1 377 ? 38.032 27.802 15.045 1.00 22.70 377 SER A CA 1
ATOM 2348 C C . SER A 1 377 ? 37.844 26.889 16.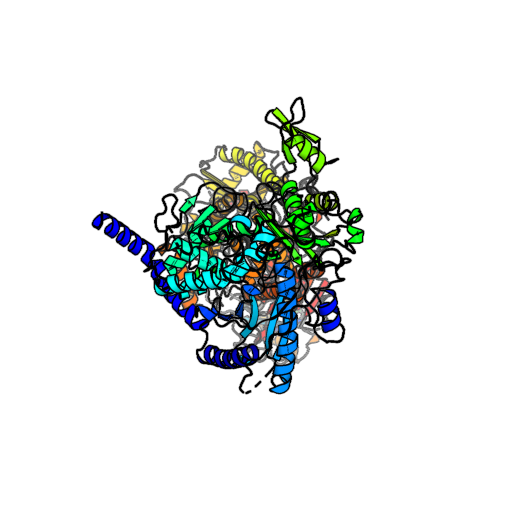269 1.00 23.02 377 SER A C 1
ATOM 2349 O O . SER A 1 377 ? 37.067 25.936 16.207 1.00 23.55 377 SER A O 1
ATOM 2352 N N . ASN A 1 378 ? 38.539 27.171 17.364 1.00 23.54 378 ASN A N 1
ATOM 2353 C CA . ASN A 1 378 ? 38.425 26.338 18.567 1.00 24.40 378 ASN A CA 1
ATOM 2354 C C . ASN A 1 378 ? 37.022 26.153 19.103 1.00 24.59 378 ASN A C 1
ATOM 2355 O O . ASN A 1 378 ? 36.173 27.055 19.015 1.00 24.35 378 ASN A O 1
ATOM 2360 N N . MET A 1 379 ? 36.813 24.963 19.656 1.00 24.71 379 MET A N 1
ATOM 2361 C CA . MET A 1 379 ? 35.586 24.564 20.322 1.00 25.63 379 MET A CA 1
ATOM 2362 C C . MET A 1 379 ? 35.245 25.621 21.364 1.00 24.88 379 MET A C 1
ATOM 2363 O O . MET A 1 379 ? 36.082 25.969 22.191 1.00 24.81 379 MET A O 1
ATOM 2368 N N . SER A 1 380 ? 34.029 26.145 21.290 1.00 24.12 380 SER A N 1
ATOM 2369 C CA . SER A 1 380 ? 33.622 27.232 22.167 1.00 23.79 380 SER A CA 1
ATOM 2370 C C . SER A 1 380 ? 32.740 26.730 23.314 1.00 23.71 380 SER A C 1
ATOM 2371 O O . SER A 1 380 ? 32.484 27.465 24.263 1.00 23.29 380 SER A O 1
ATOM 2374 N N . HIS A 1 381 ? 32.315 25.462 23.237 1.00 23.63 381 HIS A N 1
ATOM 2375 C CA . HIS A 1 381 ? 31.348 24.904 24.202 1.00 23.77 381 HIS A CA 1
ATOM 2376 C C . HIS A 1 381 ? 31.922 24.783 25.609 1.00 24.03 381 HIS A C 1
ATOM 2377 O O . HIS A 1 381 ? 31.179 24.763 26.586 1.00 24.05 381 HIS A O 1
ATOM 2384 N N . SER A 1 382 ? 33.247 24.748 25.709 1.00 24.29 382 SER A N 1
ATOM 2385 C CA . SER A 1 382 ? 33.912 24.611 26.999 1.00 25.26 382 SER A CA 1
ATOM 2386 C C . SER A 1 382 ? 34.308 25.954 27.627 1.00 25.02 382 SER A C 1
ATOM 2387 O O . SER A 1 382 ? 35.223 26.012 28.454 1.00 25.67 382 SER A O 1
ATOM 2390 N N . GLY A 1 383 ? 33.627 27.033 27.239 1.00 24.41 383 GLY A N 1
ATOM 2391 C CA . GLY A 1 383 ? 33.895 28.341 27.842 1.00 23.99 383 GLY A CA 1
ATOM 2392 C C . GLY A 1 383 ? 34.988 29.150 27.156 1.00 23.72 383 GLY A C 1
ATOM 2393 O O . GLY A 1 383 ? 35.953 29.589 27.792 1.00 23.13 383 GLY A O 1
ATOM 2394 N N . SER A 1 384 ? 34.834 29.338 25.850 1.00 23.73 384 SER A N 1
ATOM 2395 C CA . SER A 1 384 ? 35.675 30.275 25.105 1.00 23.91 384 SER A CA 1
ATOM 2396 C C . SER A 1 384 ? 34.861 30.926 23.988 1.00 23.56 384 SER A C 1
ATOM 2397 O O . SER A 1 384 ? 33.814 30.402 23.580 1.00 23.02 384 SER A O 1
ATOM 2400 N N . LEU A 1 385 ? 35.328 32.077 23.517 1.00 23.12 385 LEU A N 1
ATOM 2401 C CA . LEU A 1 385 ? 34.671 32.754 22.404 1.00 22.95 385 LEU A CA 1
ATOM 2402 C C . LEU A 1 385 ? 35.196 32.200 21.083 1.00 22.71 385 LEU A C 1
ATOM 2403 O O . LEU A 1 385 ? 36.369 32.365 20.770 1.00 23.39 385 LEU A O 1
ATOM 2408 N N . GLY A 1 386 ? 34.341 31.544 20.305 1.00 22.29 386 GLY A N 1
ATOM 2409 C CA . GLY A 1 386 ? 34.819 30.949 19.056 1.00 22.18 386 GLY A CA 1
ATOM 2410 C C . GLY A 1 386 ? 33.898 29.997 18.333 1.00 21.97 386 GLY A C 1
ATOM 2411 O O . GLY A 1 386 ? 32.676 30.180 18.315 1.00 21.89 386 GLY A O 1
ATOM 2412 N N . GLY A 1 387 ? 34.499 28.972 17.734 1.00 21.34 387 GLY A N 1
ATOM 2413 C CA . GLY A 1 387 ? 33.790 28.079 16.840 1.00 20.94 387 GLY A CA 1
ATOM 2414 C C . GLY A 1 387 ? 33.736 28.644 15.433 1.00 21.06 387 GLY A C 1
ATOM 2415 O O . GLY A 1 387 ? 33.128 28.056 14.544 1.00 21.36 387 GLY A O 1
ATOM 2416 N N . PHE A 1 388 ? 34.366 29.793 15.231 1.00 20.40 388 PHE A N 1
ATOM 2417 C CA . PHE A 1 388 ? 34.334 30.466 13.943 1.00 20.24 388 PHE A CA 1
ATOM 2418 C C . PHE A 1 388 ? 35.669 31.155 13.726 1.00 19.57 388 PHE A C 1
ATOM 2419 O O . PHE A 1 388 ? 35.926 32.244 14.272 1.00 19.63 388 PHE A O 1
ATOM 2427 N N . GLY A 1 389 ? 36.521 30.492 12.955 1.00 19.11 389 GLY A N 1
ATOM 2428 C CA . GLY A 1 389 ? 37.843 31.004 12.635 1.00 19.18 389 GLY A CA 1
ATOM 2429 C C . GLY A 1 389 ? 38.038 31.078 11.129 1.00 19.70 389 GLY A C 1
ATOM 2430 O O . GLY A 1 389 ? 37.063 31.101 10.368 1.00 19.05 389 GLY A O 1
ATOM 2431 N N . THR A 1 390 ? 39.299 31.120 10.706 1.00 20.31 390 THR A N 1
ATOM 2432 C CA . THR A 1 390 ? 39.657 31.185 9.278 1.00 21.77 390 THR A CA 1
ATOM 2433 C C . THR A 1 390 ? 38.927 30.113 8.448 1.00 22.03 390 THR A C 1
ATOM 2434 O O . THR A 1 390 ? 38.320 30.427 7.422 1.00 22.25 390 THR A O 1
ATOM 2438 N N . PHE A 1 391 ? 38.962 28.861 8.907 1.00 22.20 391 PHE A N 1
ATOM 2439 C CA . PHE A 1 391 ? 38.307 27.768 8.174 1.00 22.41 391 PHE A CA 1
ATOM 2440 C C . PHE A 1 391 ? 36.820 28.051 7.920 1.00 21.95 391 PHE A C 1
ATOM 2441 O O . PHE A 1 391 ? 36.359 28.011 6.775 1.00 21.70 391 PHE A O 1
ATOM 2449 N N . GLU A 1 392 ? 36.080 28.355 8.985 1.00 21.70 392 GLU A N 1
ATOM 2450 C CA . GLU A 1 392 ? 34.645 28.642 8.861 1.00 21.89 392 GLU A CA 1
ATOM 2451 C C . GLU A 1 392 ? 34.389 29.868 7.986 1.00 21.75 392 GLU A C 1
ATOM 2452 O O . GLU A 1 392 ? 33.447 29.892 7.185 1.00 22.44 392 GLU A O 1
ATOM 2458 N N . PHE A 1 393 ? 35.224 30.889 8.130 1.00 21.33 393 PHE A N 1
ATOM 2459 C CA . PHE A 1 393 ? 35.105 32.072 7.276 1.00 21.38 393 PHE A CA 1
ATOM 2460 C C . PHE A 1 393 ? 35.213 31.692 5.784 1.00 21.48 393 PHE A C 1
ATOM 2461 O O . PHE A 1 393 ? 34.400 32.124 4.963 1.00 21.78 393 PHE A O 1
ATOM 2469 N N . THR A 1 394 ? 36.236 30.913 5.443 1.00 21.80 394 THR A N 1
ATOM 2470 C CA . THR A 1 394 ? 36.457 30.490 4.047 1.00 22.67 394 THR A CA 1
ATOM 2471 C C . THR A 1 394 ? 35.383 29.559 3.498 1.00 22.20 394 THR A C 1
ATOM 2472 O O . THR A 1 394 ? 35.051 29.627 2.314 1.00 22.60 394 THR A O 1
ATOM 2476 N N . ILE A 1 395 ? 34.845 28.687 4.348 1.00 21.84 395 ILE A N 1
ATOM 2477 C CA . ILE A 1 395 ? 33.752 27.803 3.942 1.00 21.44 395 ILE A CA 1
ATOM 2478 C C . ILE A 1 395 ? 32.518 28.646 3.682 1.00 21.07 395 ILE A C 1
ATOM 2479 O O . ILE A 1 395 ? 31.799 28.432 2.699 1.00 21.08 395 ILE A O 1
ATOM 2484 N N . LEU A 1 396 ? 32.276 29.629 4.545 1.00 20.33 396 LEU A N 1
ATOM 2485 C CA . LEU A 1 396 ? 31.132 30.499 4.343 1.00 20.25 396 LEU A CA 1
ATOM 2486 C C . LEU A 1 396 ? 31.314 31.314 3.063 1.00 20.49 396 LEU A C 1
ATOM 2487 O O . LEU A 1 396 ? 30.382 31.460 2.274 1.00 19.96 396 LEU A O 1
ATOM 2492 N N . MET A 1 397 ? 32.517 31.840 2.860 1.00 21.00 397 MET A N 1
ATOM 2493 C CA . MET A 1 397 ? 32.788 32.623 1.661 1.00 21.59 397 MET A CA 1
ATOM 2494 C C . MET A 1 397 ? 32.567 31.759 0.401 1.00 22.22 397 MET A C 1
ATOM 2495 O O . MET A 1 397 ? 31.943 32.212 -0.570 1.00 22.37 397 MET A O 1
ATOM 2500 N N . ALA A 1 398 ? 33.056 30.519 0.445 1.00 22.73 398 ALA A N 1
ATOM 2501 C CA . ALA A 1 398 ? 32.902 29.574 -0.664 1.00 23.33 398 ALA A CA 1
ATOM 2502 C C . ALA A 1 398 ? 31.435 29.263 -0.941 1.00 24.02 398 ALA A C 1
ATOM 2503 O O . ALA A 1 398 ? 31.019 29.257 -2.101 1.00 24.36 398 ALA A O 1
ATOM 2505 N N . ALA A 1 399 ? 30.644 29.035 0.109 1.00 24.29 399 ALA A N 1
ATOM 2506 C CA . ALA A 1 399 ? 29.196 28.833 -0.066 1.00 24.87 399 ALA A CA 1
ATOM 2507 C C . ALA A 1 399 ? 28.516 30.041 -0.720 1.00 25.08 399 ALA A C 1
ATOM 2508 O O . ALA A 1 399 ? 27.633 29.883 -1.569 1.00 25.19 399 ALA A O 1
ATOM 2510 N N . LEU A 1 400 ? 28.927 31.243 -0.328 1.00 25.13 400 LEU A N 1
ATOM 2511 C CA . LEU A 1 400 ? 28.328 32.465 -0.858 1.00 25.59 400 LEU A CA 1
ATOM 2512 C C . LEU A 1 400 ? 28.776 32.759 -2.290 1.00 25.95 400 LEU A C 1
ATOM 2513 O O . LEU A 1 400 ? 28.178 33.579 -2.976 1.00 25.88 400 LEU A O 1
ATOM 2518 N N . LEU A 1 401 ? 29.834 32.083 -2.721 1.00 26.77 401 LEU A N 1
ATOM 2519 C CA . LEU A 1 401 ? 30.290 32.140 -4.101 1.00 27.74 401 LEU A CA 1
ATOM 2520 C C . LEU A 1 401 ? 29.540 31.147 -5.010 1.00 28.77 401 LEU A C 1
ATOM 2521 O O . LEU A 1 401 ? 29.841 31.044 -6.206 1.00 28.83 401 LEU A O 1
ATOM 2526 N N . ASN A 1 402 ? 28.577 30.424 -4.441 1.00 29.66 402 ASN A N 1
ATOM 2527 C CA . ASN A 1 402 ? 27.768 29.457 -5.188 1.00 31.34 402 ASN A CA 1
ATOM 2528 C C . ASN A 1 402 ? 26.296 29.524 -4.774 1.00 31.76 402 ASN A C 1
ATOM 2529 O O . ASN A 1 402 ? 25.634 28.503 -4.607 1.00 32.13 402 ASN A O 1
ATOM 2534 N N . GLY A 1 403 ? 25.794 30.742 -4.610 1.00 32.16 403 GLY A N 1
ATOM 2535 C CA . GLY A 1 403 ? 24.428 30.961 -4.145 1.00 32.85 403 GLY A CA 1
ATOM 2536 C C . GLY A 1 403 ? 24.399 31.718 -2.830 1.00 33.41 403 GLY A C 1
ATOM 2537 O O . GLY A 1 403 ? 25.257 32.570 -2.567 1.00 33.11 403 GLY A O 1
ATOM 2538 N N . GLY A 1 404 ? 23.405 31.410 -2.004 1.00 34.05 404 GLY A N 1
ATOM 2539 C CA . GLY A 1 404 ? 23.323 31.984 -0.667 1.00 35.15 404 GLY A CA 1
ATOM 2540 C C . GLY A 1 404 ? 22.077 32.798 -0.408 1.00 35.79 404 GLY A C 1
ATOM 2541 O O . GLY A 1 404 ? 21.714 33.021 0.740 1.00 35.94 404 GLY A O 1
ATOM 2542 N N . GLY A 1 405 ? 21.427 33.256 -1.472 1.00 36.58 405 GLY A N 1
ATOM 2543 C CA . GLY A 1 405 ? 20.157 33.961 -1.343 1.00 37.73 405 GLY A CA 1
ATOM 2544 C C . GLY A 1 405 ? 19.030 33.051 -0.875 1.00 38.65 405 GLY A C 1
ATOM 2545 O O . GLY A 1 405 ? 19.172 31.816 -0.841 1.00 38.14 405 GLY A O 1
ATOM 2546 N N . ILE A 1 406 ? 17.908 33.668 -0.506 1.00 39.69 406 ILE A N 1
ATOM 2547 C CA . ILE A 1 406 ? 16.701 32.936 -0.098 1.00 40.75 406 ILE A CA 1
ATOM 2548 C C . ILE A 1 406 ? 16.141 32.125 -1.282 1.00 40.91 406 ILE A C 1
ATOM 2549 O O . ILE A 1 406 ? 15.554 31.058 -1.088 1.00 41.03 406 ILE A O 1
ATOM 2554 N N . ASN A 1 407 ? 16.345 32.629 -2.501 1.00 41.16 407 ASN A N 1
ATOM 2555 C CA . ASN A 1 407 ? 16.026 31.868 -3.719 1.00 41.46 407 ASN A CA 1
ATOM 2556 C C . ASN A 1 407 ? 17.265 31.332 -4.452 1.00 40.68 407 ASN A C 1
ATOM 2557 O O . ASN A 1 407 ? 17.240 31.119 -5.666 1.00 40.90 407 ASN A O 1
ATOM 2562 N N . SER A 1 408 ? 18.340 31.122 -3.691 1.00 39.75 408 SER A N 1
ATOM 2563 C CA . SER A 1 408 ? 19.576 30.481 -4.166 1.00 38.75 408 SER A CA 1
ATOM 2564 C C . SER A 1 408 ? 20.447 31.344 -5.088 1.00 37.95 408 SER A C 1
ATOM 2565 O O . SER A 1 408 ? 21.417 30.849 -5.649 1.00 37.95 408 SER A O 1
ATOM 2568 N N . ASN A 1 409 ? 20.109 32.622 -5.227 1.00 37.29 409 ASN A N 1
ATOM 2569 C CA . ASN A 1 409 ? 20.920 33.580 -5.993 1.00 36.92 409 ASN A CA 1
ATOM 2570 C C . ASN A 1 409 ? 22.333 33.732 -5.422 1.00 35.75 409 ASN A C 1
ATOM 2571 O O . ASN A 1 409 ? 22.523 33.618 -4.206 1.00 35.15 409 ASN A O 1
ATOM 2576 N N . LYS A 1 410 ? 23.308 33.998 -6.294 1.00 34.49 410 LYS A N 1
ATOM 2577 C CA . LYS A 1 410 ? 24.695 34.261 -5.882 1.00 33.44 410 LYS A CA 1
ATOM 2578 C C . LYS A 1 410 ? 24.791 35.507 -5.001 1.00 32.07 410 LYS A C 1
ATOM 2579 O O . LYS A 1 410 ? 24.173 36.532 -5.291 1.00 31.74 410 LYS A O 1
ATOM 2585 N N . ILE A 1 411 ? 25.559 35.404 -3.921 1.00 30.22 411 ILE A N 1
ATOM 2586 C CA . ILE A 1 411 ? 25.837 36.562 -3.059 1.00 28.77 411 ILE A CA 1
ATOM 2587 C C . ILE A 1 411 ? 27.173 37.187 -3.464 1.00 27.62 411 ILE A C 1
ATOM 2588 O O . ILE A 1 411 ? 27.314 38.405 -3.514 1.00 27.37 411 ILE A O 1
ATOM 2593 N N . LEU A 1 412 ? 28.156 36.343 -3.753 1.00 26.61 412 LEU A N 1
ATOM 2594 C CA . LEU A 1 412 ? 29.472 36.824 -4.154 1.00 25.73 412 LEU A CA 1
ATOM 2595 C C . LEU A 1 412 ? 29.775 36.351 -5.576 1.00 25.89 412 LEU A C 1
ATOM 2596 O O . LEU A 1 412 ? 29.389 35.249 -5.958 1.00 25.31 412 LEU A O 1
ATOM 2601 N N . LEU A 1 413 ? 30.465 37.179 -6.350 1.00 25.53 413 LEU A N 1
ATOM 2602 C CA . LEU A 1 413 ? 30.847 36.788 -7.705 1.00 25.70 413 LEU A CA 1
ATOM 2603 C C . LEU A 1 413 ? 32.323 36.432 -7.729 1.00 25.59 413 LEU A C 1
ATOM 2604 O O . LEU A 1 413 ? 33.098 36.945 -6.914 1.00 24.86 413 LEU A O 1
ATOM 2609 N N . HIS A 1 414 ? 32.717 35.556 -8.655 1.00 25.38 414 HIS A N 1
ATOM 2610 C CA . HIS A 1 414 ? 34.111 35.100 -8.743 1.00 25.38 414 HIS A CA 1
ATOM 2611 C C . HIS A 1 414 ? 35.123 36.220 -9.005 1.00 24.87 414 HIS A C 1
ATOM 2612 O O . HIS A 1 414 ? 36.300 36.089 -8.659 1.00 24.93 414 HIS A O 1
ATOM 2619 N N . GLY A 1 415 ? 34.673 37.309 -9.623 1.00 24.25 415 GLY A N 1
ATOM 2620 C CA . GLY A 1 415 ? 35.556 38.422 -9.938 1.00 24.55 415 GLY A CA 1
ATOM 2621 C C . GLY A 1 415 ? 35.623 39.531 -8.899 1.00 24.35 415 GLY A C 1
ATOM 2622 O O . GLY A 1 415 ? 36.299 40.524 -9.121 1.00 24.87 415 GLY A O 1
ATOM 2623 N N . PHE A 1 416 ? 34.936 39.365 -7.768 1.00 24.08 416 PHE A N 1
ATOM 2624 C CA . PHE A 1 416 ? 34.897 40.390 -6.696 1.00 24.08 416 PHE A CA 1
ATOM 2625 C C . PHE A 1 416 ? 36.313 40.703 -6.194 1.00 23.68 416 PHE A C 1
ATOM 2626 O O . PHE A 1 416 ? 37.144 39.802 -6.087 1.00 23.72 416 PHE A O 1
ATOM 2634 N N . SER A 1 417 ? 36.601 41.977 -5.914 1.00 23.84 417 SER A N 1
ATOM 2635 C CA . SER A 1 417 ? 37.865 42.344 -5.256 1.00 24.10 417 SER A CA 1
ATOM 2636 C C . SER A 1 417 ? 37.859 41.730 -3.847 1.00 23.97 417 SER A C 1
ATOM 2637 O O . SER A 1 417 ? 36.806 41.312 -3.366 1.00 22.96 417 SER A O 1
ATOM 2640 N N . SER A 1 418 ? 39.013 41.684 -3.184 1.00 24.00 418 SER A N 1
ATOM 2641 C CA . SER A 1 418 ? 39.034 41.210 -1.795 1.00 24.73 418 SER A CA 1
ATOM 2642 C C . SER A 1 418 ? 38.156 42.078 -0.881 1.00 24.28 418 SER A C 1
ATOM 2643 O O . SER A 1 418 ? 37.560 41.570 0.061 1.00 24.75 418 SER A O 1
ATOM 2646 N N . TYR A 1 419 ? 38.066 43.371 -1.185 1.00 23.81 419 TYR A N 1
ATOM 2647 C CA . TYR A 1 419 ? 37.178 44.280 -0.466 1.00 23.73 419 TYR A CA 1
ATOM 2648 C C . TYR A 1 419 ? 35.710 43.851 -0.593 1.00 23.48 419 TYR A C 1
ATOM 2649 O O . TYR A 1 419 ? 35.010 43.733 0.414 1.00 23.33 419 TYR A O 1
ATOM 2658 N N . GLN A 1 420 ? 35.264 43.600 -1.829 1.00 22.45 420 GLN A N 1
ATOM 2659 C CA . GLN A 1 420 ? 33.895 43.168 -2.108 1.00 22.26 420 GLN A CA 1
ATOM 2660 C C . GLN A 1 420 ? 33.588 41.803 -1.484 1.00 21.13 420 GLN A C 1
ATOM 2661 O O . GLN A 1 420 ? 32.466 41.557 -1.019 1.00 21.48 420 GLN A O 1
ATOM 2667 N N . LEU A 1 421 ? 34.582 40.915 -1.479 1.00 20.17 421 LEU A N 1
ATOM 2668 C CA . LEU A 1 421 ? 34.422 39.597 -0.881 1.00 19.70 421 LEU A CA 1
ATOM 2669 C C . LEU A 1 421 ? 34.269 39.717 0.635 1.00 19.92 421 LEU A C 1
ATOM 2670 O O . LEU A 1 421 ? 33.305 39.210 1.204 1.00 19.31 421 LEU A O 1
ATOM 2675 N N . PHE A 1 422 ? 35.234 40.382 1.270 1.00 19.63 422 PHE A N 1
ATOM 2676 C CA . PHE A 1 422 ? 35.188 40.596 2.720 1.00 20.24 422 PHE A CA 1
ATOM 2677 C C . PHE A 1 422 ? 33.881 41.282 3.131 1.00 20.15 422 PHE A C 1
ATOM 2678 O O . PHE A 1 422 ? 33.147 40.771 3.984 1.00 20.77 422 PHE A O 1
ATOM 2686 N N . LYS A 1 423 ? 33.582 42.416 2.503 1.00 20.35 423 LYS A N 1
ATOM 2687 C CA . LYS A 1 423 ? 32.354 43.150 2.785 1.00 21.15 423 LYS A CA 1
ATOM 2688 C C . LYS A 1 423 ? 31.096 42.298 2.622 1.00 21.03 423 LYS A C 1
ATOM 2689 O O . LYS A 1 423 ? 30.162 42.416 3.419 1.00 20.86 423 LYS A O 1
ATOM 2695 N N . GLY A 1 424 ? 31.061 41.464 1.583 1.00 20.39 424 GLY A N 1
ATOM 2696 C CA . GLY A 1 424 ? 29.890 40.616 1.346 1.00 19.54 424 GLY A CA 1
ATOM 2697 C C . GLY A 1 424 ? 29.723 39.523 2.397 1.00 19.13 424 GLY A C 1
ATOM 2698 O O . GLY A 1 424 ? 28.608 39.199 2.796 1.00 19.01 424 GLY A O 1
ATOM 2699 N N . VAL A 1 425 ? 30.827 38.936 2.840 1.00 18.44 425 VAL A N 1
ATOM 2700 C CA . VAL A 1 425 ? 30.749 37.952 3.915 1.00 18.68 425 VAL A CA 1
ATOM 2701 C C . VAL A 1 425 ? 30.277 38.623 5.225 1.00 18.80 425 VAL A C 1
ATOM 2702 O O . VAL A 1 425 ? 29.383 38.105 5.910 1.00 18.94 425 VAL A O 1
ATOM 2706 N N . ILE A 1 426 ? 30.859 39.777 5.554 1.00 19.03 426 ILE A N 1
ATOM 2707 C CA . ILE A 1 426 ? 30.486 40.527 6.769 1.00 19.24 426 ILE A CA 1
ATOM 2708 C C . ILE A 1 426 ? 29.005 40.898 6.739 1.00 19.05 426 ILE A C 1
ATOM 2709 O O . ILE A 1 426 ? 28.307 40.740 7.733 1.00 18.31 426 ILE A O 1
ATOM 2714 N N . LYS A 1 427 ? 28.540 41.387 5.590 1.00 19.38 427 LYS A N 1
ATOM 2715 C CA . LYS A 1 427 ? 27.146 41.788 5.417 1.00 20.46 427 LYS A CA 1
ATOM 2716 C C . LYS A 1 427 ? 26.207 40.588 5.622 1.00 20.03 427 LYS A C 1
ATOM 2717 O O . LYS A 1 427 ? 25.183 40.690 6.309 1.00 20.25 427 LYS A O 1
ATOM 2723 N N . TYR A 1 428 ? 26.576 39.445 5.056 1.00 21.07 428 TYR A N 1
ATOM 2724 C CA . TYR A 1 428 ? 25.798 38.217 5.239 1.00 21.29 428 TYR A CA 1
ATOM 2725 C C . TYR A 1 428 ? 25.727 37.776 6.713 1.00 20.92 428 TYR A C 1
ATOM 2726 O O . TYR A 1 428 ? 24.652 37.451 7.244 1.00 19.77 428 TYR A O 1
ATOM 2735 N N . LEU A 1 429 ? 26.888 37.755 7.363 1.00 21.10 429 LEU A N 1
ATOM 2736 C CA . LEU A 1 429 ? 26.971 37.476 8.801 1.00 20.88 429 LEU A CA 1
ATOM 2737 C C . LEU A 1 429 ? 26.120 38.442 9.626 1.00 21.07 429 LEU A C 1
ATOM 2738 O O . LEU A 1 429 ? 25.446 38.024 10.564 1.00 21.22 429 LEU A O 1
ATOM 2743 N N . ALA A 1 430 ? 26.133 39.723 9.250 1.00 21.37 430 ALA A N 1
ATOM 2744 C CA . ALA A 1 430 ? 25.379 40.766 9.965 1.00 21.56 430 ALA A CA 1
ATOM 2745 C C . ALA A 1 430 ? 23.854 40.620 9.864 1.00 22.44 430 ALA A C 1
ATOM 2746 O O . ALA A 1 430 ? 23.132 40.853 10.847 1.00 22.05 430 ALA A O 1
ATOM 2748 N N . THR A 1 431 ? 23.375 40.218 8.685 1.00 22.21 431 THR A N 1
ATOM 2749 C CA . THR A 1 431 ? 21.957 40.366 8.351 1.00 22.87 431 THR A CA 1
ATOM 2750 C C . THR A 1 431 ? 21.199 39.052 8.156 1.00 23.42 431 THR A C 1
ATOM 2751 O O . THR A 1 431 ? 19.971 39.041 8.196 1.00 24.08 431 THR A O 1
ATOM 2755 N N . MET A 1 432 ? 21.915 37.958 7.913 1.00 23.72 432 MET A N 1
ATOM 2756 C CA . MET A 1 432 ? 21.265 36.680 7.623 1.00 24.47 432 MET A CA 1
ATOM 2757 C C . MET A 1 432 ? 21.391 35.723 8.804 1.00 24.43 432 MET A C 1
ATOM 2758 O O . MET A 1 432 ? 22.429 35.070 8.970 1.00 24.62 432 MET A O 1
ATOM 2763 N N . ASP A 1 433 ? 20.337 35.634 9.618 1.00 24.10 433 ASP A N 1
ATOM 2764 C CA . ASP A 1 433 ? 20.389 34.848 10.855 1.00 24.65 433 ASP A CA 1
ATOM 2765 C C . ASP A 1 433 ? 20.556 33.346 10.641 1.00 24.83 433 ASP A C 1
ATOM 2766 O O . ASP A 1 433 ? 19.789 32.728 9.887 1.00 24.09 433 ASP A O 1
ATOM 2771 N N . LEU A 1 434 ? 21.531 32.763 11.346 1.00 25.01 434 LEU A N 1
ATOM 2772 C CA . LEU A 1 434 ? 21.888 31.350 11.179 1.00 25.62 434 LEU A CA 1
ATOM 2773 C C . LEU A 1 434 ? 21.601 30.497 12.421 1.00 26.37 434 LEU A C 1
ATOM 2774 O O . LEU A 1 434 ? 22.022 29.341 12.501 1.00 26.07 434 LEU A O 1
ATOM 2779 N N . CYS A 1 435 ? 20.868 31.059 13.376 1.00 27.79 435 CYS A N 1
ATOM 2780 C CA . CYS A 1 435 ? 20.653 30.380 14.650 1.00 29.49 435 CYS A CA 1
ATOM 2781 C C . CYS A 1 435 ? 19.167 30.192 14.970 1.00 30.80 435 CYS A C 1
ATOM 2782 O O . CYS A 1 435 ? 18.623 29.103 14.769 1.00 31.26 435 CYS A O 1
ATOM 2785 N N . HIS A 1 436 ? 18.513 31.242 15.458 1.00 31.98 436 HIS A N 1
ATOM 2786 C CA . HIS A 1 436 ? 17.119 31.119 15.878 1.00 33.35 436 HIS A CA 1
ATOM 2787 C C . HIS A 1 436 ? 16.129 31.180 14.718 1.00 33.68 436 HIS A C 1
ATOM 2788 O O . HIS A 1 436 ? 15.114 30.472 14.739 1.00 34.05 436 HIS A O 1
ATOM 2795 N N . ASP A 1 437 ? 16.434 31.992 13.705 1.00 33.62 437 ASP A N 1
ATOM 2796 C CA . ASP A 1 437 ? 15.460 32.334 12.659 1.00 33.87 437 ASP A CA 1
ATOM 2797 C C . ASP A 1 437 ? 15.727 31.731 11.280 1.00 33.11 437 ASP A C 1
ATOM 2798 O O . ASP A 1 437 ? 14.873 31.813 10.400 1.00 33.66 437 ASP A O 1
ATOM 2803 N N . GLY A 1 438 ? 16.895 31.129 11.088 1.00 32.13 438 GLY A N 1
ATOM 2804 C CA . GLY A 1 438 ? 17.222 30.519 9.800 1.00 30.91 438 GLY A CA 1
ATOM 2805 C C . GLY A 1 438 ? 18.497 29.706 9.827 1.00 30.43 438 GLY A C 1
ATOM 2806 O O . GLY A 1 438 ? 19.101 29.530 10.890 1.00 30.46 438 GLY A O 1
ATOM 2807 N N . HIS A 1 439 ? 18.886 29.190 8.660 1.00 29.42 439 HIS A N 1
ATOM 2808 C CA . HIS A 1 439 ? 20.193 28.554 8.468 1.00 29.31 439 HIS A CA 1
ATOM 2809 C C . HIS A 1 439 ? 20.601 28.603 7.004 1.00 28.50 439 HIS A C 1
ATOM 2810 O O . HIS A 1 439 ? 19.779 28.878 6.132 1.00 28.58 439 HIS A O 1
ATOM 2817 N N . LEU A 1 440 ? 21.877 28.347 6.744 1.00 28.08 440 LEU A N 1
ATOM 2818 C CA . LEU A 1 440 ? 22.368 28.270 5.383 1.00 27.44 440 LEU A CA 1
ATOM 2819 C C . LEU A 1 440 ? 22.678 26.831 5.005 1.00 27.93 440 LEU A C 1
ATOM 2820 O O . LEU A 1 440 ? 23.348 26.095 5.736 1.00 27.34 440 LEU A O 1
ATOM 2825 N N . GLN A 1 441 ? 22.168 26.445 3.844 1.00 27.88 441 GLN A N 1
ATOM 2826 C CA . GLN A 1 441 ? 22.429 25.143 3.290 1.00 28.89 441 GLN A CA 1
ATOM 2827 C C . GLN A 1 441 ? 23.372 25.285 2.094 1.00 28.78 441 GLN A C 1
ATOM 2828 O O . GLN A 1 441 ? 23.203 26.191 1.284 1.00 28.45 441 GLN A O 1
ATOM 2834 N N . PHE A 1 442 ? 24.359 24.398 1.993 1.00 29.18 442 PHE A N 1
ATOM 2835 C CA . PHE A 1 442 ? 25.259 24.378 0.834 1.00 29.76 442 PHE A CA 1
ATOM 2836 C C . PHE A 1 442 ? 25.624 22.955 0.432 1.00 30.36 442 PHE A C 1
ATOM 2837 O O . PHE A 1 442 ? 25.251 22.003 1.119 1.00 30.78 442 PHE A O 1
ATOM 2845 N N . HIS A 1 443 ? 26.327 22.828 -0.692 1.00 31.13 443 HIS A N 1
ATOM 2846 C CA . HIS A 1 443 ? 26.781 21.541 -1.221 1.00 31.99 443 HIS A CA 1
ATOM 2847 C C . HIS A 1 443 ? 28.253 21.649 -1.560 1.00 32.27 443 HIS A C 1
ATOM 2848 O O . HIS A 1 443 ? 28.616 22.346 -2.509 1.00 32.08 443 HIS A O 1
ATOM 2855 N N . SER A 1 444 ? 29.107 20.977 -0.791 1.00 32.86 444 SER A N 1
ATOM 2856 C CA . SER A 1 444 ? 30.543 20.981 -1.087 1.00 34.10 444 SER A CA 1
ATOM 2857 C C . SER A 1 444 ? 30.922 20.075 -2.276 1.00 35.40 444 SER A C 1
ATOM 2858 O O . SER A 1 444 ? 32.067 20.108 -2.751 1.00 35.54 444 SER A O 1
ATOM 2861 N N . ASN A 1 445 ? 29.965 19.266 -2.734 1.00 36.43 445 ASN A N 1
ATOM 2862 C CA . ASN A 1 445 ? 30.153 18.402 -3.901 1.00 37.52 445 ASN A CA 1
ATOM 2863 C C . ASN A 1 445 ? 29.155 18.730 -5.001 1.00 37.91 445 ASN A C 1
ATOM 2864 O O . ASN A 1 445 ? 27.950 18.510 -4.852 1.00 38.55 445 ASN A O 1
ATOM 2869 N N . PRO A 1 453 ? 22.630 21.987 -6.225 1.00 38.73 453 PRO A N 1
ATOM 2870 C CA . PRO A 1 453 ? 23.977 22.276 -5.735 1.00 38.21 453 PRO A CA 1
ATOM 2871 C C . PRO A 1 453 ? 24.149 23.706 -5.188 1.00 37.41 453 PRO A C 1
ATOM 2872 O O . PRO A 1 453 ? 25.006 23.920 -4.338 1.00 37.81 453 PRO A O 1
ATOM 2876 N N . ALA A 1 454 ? 23.360 24.664 -5.678 1.00 36.22 454 ALA A N 1
ATOM 2877 C CA . ALA A 1 454 ? 23.487 26.069 -5.271 1.00 34.96 454 ALA A CA 1
ATOM 2878 C C . ALA A 1 454 ? 23.137 26.288 -3.796 1.00 34.06 454 ALA A C 1
ATOM 2879 O O . ALA A 1 454 ? 22.181 25.711 -3.288 1.00 33.44 454 ALA A O 1
ATOM 2881 N N . SER A 1 455 ? 23.923 27.125 -3.119 1.00 33.01 455 SER A N 1
ATOM 2882 C CA . SER A 1 455 ? 23.691 27.444 -1.709 1.00 32.39 455 SER A CA 1
ATOM 2883 C C . SER A 1 455 ? 22.366 28.166 -1.511 1.00 32.15 455 SER A C 1
ATOM 2884 O O . SER A 1 455 ? 22.010 29.043 -2.291 1.00 32.10 455 SER A O 1
ATOM 2887 N N . LYS A 1 456 ? 21.644 27.807 -0.454 1.00 31.95 456 LYS A N 1
ATOM 2888 C CA . LYS A 1 456 ? 20.303 28.333 -0.233 1.00 32.50 456 LYS A CA 1
ATOM 2889 C C . LYS A 1 456 ? 20.076 28.710 1.223 1.00 32.47 456 LYS A C 1
ATOM 2890 O O . LYS A 1 456 ? 20.251 27.880 2.113 1.00 32.43 456 LYS A O 1
ATOM 2896 N N . TYR A 1 457 ? 19.679 29.958 1.460 1.00 32.67 457 TYR A N 1
ATOM 2897 C CA . TYR A 1 457 ? 19.259 30.372 2.792 1.00 33.36 457 TYR A CA 1
ATOM 2898 C C . TYR A 1 457 ? 17.850 29.852 3.069 1.00 34.06 457 TYR A C 1
ATOM 2899 O O . TYR A 1 457 ? 16.925 30.096 2.287 1.00 33.67 457 TYR A O 1
ATOM 2908 N N . ILE A 1 458 ? 17.696 29.146 4.185 1.00 34.82 458 ILE A N 1
ATOM 2909 C CA . ILE A 1 458 ? 16.399 28.588 4.578 1.00 35.80 458 ILE A CA 1
ATOM 2910 C C . ILE A 1 458 ? 15.910 29.249 5.866 1.00 36.74 458 ILE A C 1
ATOM 2911 O O . ILE A 1 458 ? 16.620 29.268 6.881 1.00 36.47 458 ILE A O 1
ATOM 2916 N N . ASP A 1 459 ? 14.691 29.786 5.821 1.00 37.68 459 ASP A N 1
ATOM 2917 C CA . ASP A 1 459 ? 14.192 30.633 6.906 1.00 38.73 459 ASP A CA 1
ATOM 2918 C C . ASP A 1 459 ? 13.571 29.879 8.085 1.00 39.04 459 ASP A C 1
ATOM 2919 O O . ASP A 1 459 ? 12.636 30.356 8.728 1.00 39.54 459 ASP A O 1
ATOM 2924 N N . GLU A 1 460 ? 14.109 28.695 8.356 1.00 39.20 460 GLU A N 1
ATOM 2925 C CA . GLU A 1 460 ? 13.830 27.990 9.589 1.00 39.47 460 GLU A CA 1
ATOM 2926 C C . GLU A 1 460 ? 15.130 27.795 10.361 1.00 38.61 460 GLU A C 1
ATOM 2927 O O . GLU A 1 460 ? 16.126 27.324 9.804 1.00 38.38 460 GLU A O 1
ATOM 2933 N N . GLY A 1 461 ? 15.116 28.174 11.639 1.00 37.81 461 GLY A N 1
ATOM 2934 C CA . GLY A 1 461 ? 16.289 28.028 12.500 1.00 36.65 461 GLY A CA 1
ATOM 2935 C C . GLY A 1 461 ? 16.224 26.824 13.416 1.00 35.91 461 GLY A C 1
ATOM 2936 O O . GLY A 1 461 ? 15.141 26.417 13.847 1.00 35.94 461 GLY A O 1
ATOM 2937 N N . PHE A 1 462 ? 17.387 26.257 13.724 1.00 34.89 462 PHE A N 1
ATOM 2938 C CA . PHE A 1 462 ? 17.464 25.106 14.622 1.00 34.34 462 PHE A CA 1
ATOM 2939 C C . PHE A 1 462 ? 17.802 25.464 16.066 1.00 33.56 462 PHE A C 1
ATOM 2940 O O . PHE A 1 462 ? 18.036 24.576 16.889 1.00 33.46 462 PHE A O 1
ATOM 2948 N N . GLN A 1 463 ? 17.816 26.766 16.363 1.00 32.71 463 GLN A N 1
ATOM 2949 C CA . GLN A 1 463 ? 18.153 27.299 17.705 1.00 32.14 463 GLN A CA 1
ATOM 2950 C C . GLN A 1 463 ? 19.607 27.026 18.092 1.00 31.01 463 GLN A C 1
ATOM 2951 O O . GLN A 1 463 ? 19.964 27.060 19.267 1.00 30.60 463 GLN A O 1
ATOM 2957 N N . THR A 1 464 ? 20.426 26.743 17.085 1.00 29.65 464 THR A N 1
ATOM 2958 C CA . THR A 1 464 ? 21.868 26.616 17.230 1.00 28.67 464 THR A CA 1
ATOM 2959 C C . THR A 1 464 ? 22.485 27.070 15.895 1.00 27.71 464 THR A C 1
ATOM 2960 O O . THR A 1 464 ? 21.860 26.904 14.830 1.00 27.38 464 THR A O 1
ATOM 2964 N N . PRO A 1 465 ? 23.688 27.663 15.941 1.00 26.67 465 PRO A N 1
ATOM 2965 C CA . PRO A 1 465 ? 24.322 28.119 14.697 1.00 25.91 465 PRO A CA 1
ATOM 2966 C C . PRO A 1 465 ? 24.456 26.970 13.687 1.00 25.19 465 PRO A C 1
ATOM 2967 O O . PRO A 1 465 ? 25.023 25.916 14.010 1.00 24.29 465 PRO A O 1
ATOM 2971 N N . THR A 1 466 ? 23.920 27.175 12.484 1.00 24.63 466 THR A N 1
ATOM 2972 C CA . THR A 1 466 ? 23.903 26.116 11.463 1.00 24.43 466 THR A CA 1
ATOM 2973 C C . THR A 1 466 ? 24.304 26.596 10.066 1.00 24.30 466 THR A C 1
ATOM 2974 O O . THR A 1 466 ? 23.682 27.486 9.505 1.00 23.75 466 THR A O 1
ATOM 2978 N N . LEU A 1 467 ? 25.379 26.003 9.556 1.00 24.74 467 LEU A N 1
ATOM 2979 C CA . LEU A 1 467 ? 25.804 26.108 8.169 1.00 25.62 467 LEU A CA 1
ATOM 2980 C C . LEU A 1 467 ? 25.897 24.664 7.684 1.00 26.21 467 LEU A C 1
ATOM 2981 O O . LEU A 1 467 ? 26.862 23.965 7.983 1.00 25.68 467 LEU A O 1
ATOM 2986 N N . PHE A 1 468 ? 24.872 24.205 6.965 1.00 27.01 468 PHE A N 1
ATOM 2987 C CA . PHE A 1 468 ? 24.712 22.758 6.764 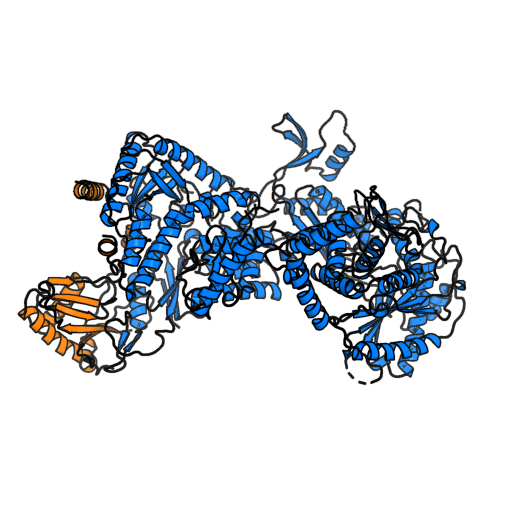1.00 27.92 468 PHE A CA 1
ATOM 2988 C C . PHE A 1 468 ? 25.122 22.313 5.368 1.00 27.73 468 PHE A C 1
ATOM 2989 O O . PHE A 1 468 ? 24.606 22.819 4.385 1.00 27.41 468 PHE A O 1
ATOM 2997 N N . ASP A 1 469 ? 26.072 21.384 5.310 1.00 28.48 469 ASP A N 1
ATOM 2998 C CA . ASP A 1 469 ? 26.563 20.825 4.058 1.00 29.32 469 ASP A CA 1
ATOM 2999 C C . ASP A 1 469 ? 25.745 19.596 3.691 1.00 30.10 469 ASP A C 1
ATOM 3000 O O . ASP A 1 469 ? 25.931 18.520 4.268 1.00 30.31 469 ASP A O 1
ATOM 3005 N N . LYS A 1 470 ? 24.845 19.766 2.729 1.00 30.99 470 LYS A N 1
ATOM 3006 C CA . LYS A 1 470 ? 24.013 18.663 2.253 1.00 32.33 470 LYS A CA 1
ATOM 3007 C C . LYS A 1 470 ? 24.811 17.519 1.648 1.00 32.19 470 LYS A C 1
ATOM 3008 O O . LYS A 1 470 ? 24.346 16.382 1.654 1.00 33.02 470 LYS A O 1
ATOM 3014 N N . SER A 1 471 ? 26.007 17.817 1.143 1.00 32.38 471 SER A N 1
ATOM 3015 C CA . SER A 1 471 ? 26.887 16.799 0.568 1.00 32.00 471 SER A CA 1
ATOM 3016 C C . SER A 1 471 ? 27.450 15.831 1.602 1.00 32.28 471 SER A C 1
ATOM 3017 O O . SER A 1 471 ? 27.499 14.624 1.361 1.00 32.88 471 SER A O 1
ATOM 3020 N N . THR A 1 472 ? 27.875 16.358 2.749 1.00 31.52 472 THR A N 1
ATOM 3021 C CA . THR A 1 472 ? 28.617 15.576 3.737 1.00 31.18 472 THR A CA 1
ATOM 3022 C C . THR A 1 472 ? 27.811 15.267 4.995 1.00 30.74 472 THR A C 1
ATOM 3023 O O . THR A 1 472 ? 28.204 14.405 5.789 1.00 30.49 472 THR A O 1
ATOM 3027 N N . LYS A 1 473 ? 26.698 15.981 5.161 1.00 30.20 473 LYS A N 1
ATOM 3028 C CA . LYS A 1 473 ? 25.840 15.934 6.361 1.00 29.80 473 LYS A CA 1
ATOM 3029 C C . LYS A 1 473 ? 26.443 16.613 7.607 1.00 29.34 473 LYS A C 1
ATOM 3030 O O . LYS A 1 473 ? 25.933 16.448 8.721 1.00 29.15 473 LYS A O 1
ATOM 3036 N N . VAL A 1 474 ? 27.494 17.408 7.402 1.00 28.30 474 VAL A N 1
ATOM 3037 C CA . VAL A 1 474 ? 28.165 18.142 8.488 1.00 27.49 474 VAL A CA 1
ATOM 3038 C C . VAL A 1 474 ? 27.542 19.521 8.738 1.00 26.93 474 VAL A C 1
ATOM 3039 O O . VAL A 1 474 ? 27.296 20.298 7.793 1.00 26.85 474 VAL A O 1
ATOM 3043 N N . ASN A 1 475 ? 27.300 19.833 10.008 1.00 26.17 475 ASN A N 1
ATOM 3044 C CA . ASN A 1 475 ? 27.050 21.223 10.381 1.00 25.17 475 ASN A CA 1
ATOM 3045 C C . ASN A 1 475 ? 28.385 21.896 10.695 1.00 24.34 475 ASN A C 1
ATOM 3046 O O . ASN A 1 475 ? 28.997 21.663 11.741 1.00 24.02 475 ASN A O 1
ATOM 3051 N N . ILE A 1 476 ? 28.823 22.738 9.768 1.00 23.88 476 ILE A N 1
ATOM 3052 C CA . ILE A 1 476 ? 30.117 23.427 9.861 1.00 23.10 476 ILE A CA 1
ATOM 3053 C C . ILE A 1 476 ? 30.234 24.278 11.141 1.00 22.67 476 ILE A C 1
ATOM 3054 O O . ILE A 1 476 ? 31.327 24.428 11.700 1.00 22.74 476 ILE A O 1
ATOM 3059 N N . LEU A 1 477 ? 29.108 24.818 11.599 1.00 22.30 477 LEU A N 1
ATOM 3060 C CA . LEU A 1 477 ? 29.095 25.678 12.796 1.00 22.39 477 LEU A CA 1
ATOM 3061 C C . LEU A 1 477 ? 28.842 24.976 14.139 1.00 22.52 477 LEU A C 1
ATOM 3062 O O . LEU A 1 477 ? 28.515 25.622 15.141 1.00 22.40 477 LEU A O 1
ATOM 3067 N N . THR A 1 478 ? 29.026 23.660 14.178 1.00 22.51 478 THR A N 1
ATOM 3068 C CA . THR A 1 478 ? 28.781 22.905 15.417 1.00 22.18 478 THR A CA 1
ATOM 3069 C C . THR A 1 478 ? 29.581 23.431 16.616 1.00 22.25 478 THR A C 1
ATOM 3070 O O . THR A 1 478 ? 29.083 23.423 17.744 1.00 22.35 478 THR A O 1
ATOM 3074 N N . LYS A 1 479 ? 30.804 23.900 16.368 1.00 22.40 479 LYS A N 1
ATOM 3075 C CA . LYS A 1 479 ? 31.713 24.320 17.444 1.00 22.26 479 LYS A CA 1
ATOM 3076 C C . LYS A 1 479 ? 31.310 25.632 18.136 1.00 21.76 479 LYS A C 1
ATOM 3077 O O . LYS A 1 479 ? 31.845 25.952 19.197 1.00 21.61 479 LYS A O 1
ATOM 3083 N N . MET A 1 480 ? 30.383 26.376 17.531 1.00 21.41 480 MET A N 1
ATOM 3084 C CA . MET A 1 480 ? 29.929 27.680 18.045 1.00 20.98 480 MET A CA 1
ATOM 3085 C C . MET A 1 480 ? 28.786 27.524 19.024 1.00 20.94 480 MET A C 1
ATOM 3086 O O . MET A 1 480 ? 27.795 26.837 18.732 1.00 20.84 480 MET A O 1
ATOM 3091 N N . THR A 1 481 ? 28.887 28.200 20.160 1.00 20.14 481 THR A N 1
ATOM 3092 C CA . THR A 1 481 ? 27.741 28.309 21.050 1.00 20.23 481 THR A CA 1
ATOM 3093 C C . THR A 1 481 ? 26.813 29.379 20.503 1.00 19.79 481 THR A C 1
ATOM 3094 O O . THR A 1 481 ? 27.217 30.215 19.684 1.00 18.92 481 THR A O 1
ATOM 3098 N N . VAL A 1 482 ? 25.576 29.369 20.982 1.00 19.21 482 VAL A N 1
ATOM 3099 C CA . VAL A 1 482 ? 24.635 30.435 20.681 1.00 19.57 482 VAL A CA 1
ATOM 3100 C C . VAL A 1 482 ? 25.216 31.792 21.103 1.00 19.12 482 VAL A C 1
ATOM 3101 O O . VAL A 1 482 ? 25.128 32.768 20.364 1.00 18.82 482 VAL A O 1
ATOM 3105 N N . SER A 1 483 ? 25.810 31.845 22.289 1.00 18.48 483 SER A N 1
ATOM 3106 C CA . SER A 1 483 ? 26.338 33.096 22.812 1.00 18.72 483 SER A CA 1
ATOM 3107 C C . SER A 1 483 ? 27.491 33.647 21.950 1.00 18.51 483 SER A C 1
ATOM 3108 O O . SER A 1 483 ? 27.533 34.857 21.674 1.00 18.60 483 SER A O 1
ATOM 3111 N N . SER A 1 484 ? 28.377 32.761 21.485 1.00 18.06 484 SER A N 1
ATOM 3112 C CA . SER A 1 484 ? 29.449 33.138 20.555 1.00 18.55 484 SER A CA 1
ATOM 3113 C C . SER A 1 484 ? 28.905 33.669 19.232 1.00 18.05 484 SER A C 1
ATOM 3114 O O . SER A 1 484 ? 29.418 34.652 18.716 1.00 16.96 484 SER A O 1
ATOM 3117 N N . TYR A 1 485 ? 27.893 32.992 18.682 1.00 17.60 485 TYR A N 1
ATOM 3118 C CA . TYR A 1 485 ? 27.288 33.411 17.408 1.00 18.17 485 TYR A CA 1
ATOM 3119 C C . TYR A 1 485 ? 26.596 34.790 17.514 1.00 18.19 485 TYR A C 1
ATOM 3120 O O . TYR A 1 485 ? 26.754 35.655 16.642 1.00 17.68 485 TYR A O 1
ATOM 3129 N N . GLN A 1 486 ? 25.849 35.002 18.592 1.00 18.23 486 GLN A N 1
ATOM 3130 C CA . GLN A 1 486 ? 25.161 36.283 18.784 1.00 19.31 486 GLN A CA 1
ATOM 3131 C C . GLN A 1 486 ? 26.165 37.444 18.804 1.00 18.58 486 GLN A C 1
ATOM 3132 O O . GLN A 1 486 ? 25.921 38.503 18.216 1.00 17.95 486 GLN A O 1
ATOM 3138 N N . ILE A 1 487 ? 27.308 37.215 19.441 1.00 18.18 487 ILE A N 1
ATOM 3139 C CA . ILE A 1 487 ? 28.386 38.209 19.514 1.00 18.49 487 ILE A CA 1
ATOM 3140 C C . ILE A 1 487 ? 29.057 38.441 18.152 1.00 18.12 487 ILE A C 1
ATOM 3141 O O . ILE A 1 487 ? 29.337 39.597 17.777 1.00 17.91 487 ILE A O 1
ATOM 3146 N N . LEU A 1 488 ? 29.282 37.347 17.422 1.00 18.06 488 LEU A N 1
ATOM 3147 C CA . LEU A 1 488 ? 29.845 37.399 16.076 1.00 18.10 488 LEU A CA 1
ATOM 3148 C C . LEU A 1 488 ? 28.957 38.255 15.177 1.00 17.37 488 LEU A C 1
ATOM 3149 O O . LEU A 1 488 ? 29.435 39.129 14.466 1.00 16.99 488 LEU A O 1
ATOM 3154 N N . LYS A 1 489 ? 27.658 37.982 15.216 1.00 17.75 489 LYS A N 1
ATOM 3155 C CA . LYS A 1 489 ? 26.676 38.730 14.445 1.00 17.83 489 LYS A CA 1
ATOM 3156 C C . LYS A 1 489 ? 26.664 40.240 14.783 1.00 17.68 489 LYS A C 1
ATOM 3157 O O . LYS A 1 489 ? 26.525 41.096 13.876 1.00 17.67 489 LYS A O 1
ATOM 3163 N N . GLU A 1 490 ? 26.804 40.579 16.065 1.00 16.99 490 GLU A N 1
ATOM 3164 C CA . GLU A 1 490 ? 26.912 41.992 16.454 1.00 17.37 490 GLU A CA 1
ATOM 3165 C C . GLU A 1 490 ? 28.214 42.617 15.944 1.00 16.80 490 GLU A C 1
ATOM 3166 O O . GLU A 1 490 ? 28.188 43.720 15.423 1.00 17.02 490 GLU A O 1
ATOM 3172 N N . TYR A 1 491 ? 29.343 41.924 16.079 1.00 16.40 491 TYR A N 1
ATOM 3173 C CA . TYR A 1 491 ? 30.589 42.474 15.534 1.00 16.86 491 TYR A CA 1
ATOM 3174 C C . TYR A 1 491 ? 30.466 42.661 14.039 1.00 16.64 491 TYR A C 1
ATOM 3175 O O . TYR A 1 491 ? 30.965 43.636 13.494 1.00 16.96 491 TYR A O 1
ATOM 3184 N N . ALA A 1 492 ? 29.786 41.726 13.382 1.00 16.78 492 ALA A N 1
ATOM 3185 C CA . ALA A 1 492 ? 29.563 41.843 11.938 1.00 16.71 492 ALA A CA 1
ATOM 3186 C C . ALA A 1 492 ? 28.720 43.073 11.605 1.00 16.47 492 ALA A C 1
ATOM 3187 O O . ALA A 1 492 ? 29.069 43.839 10.707 1.00 16.97 492 ALA A O 1
ATOM 3189 N N . GLY A 1 493 ? 27.628 43.280 12.340 1.00 16.88 493 GLY A N 1
ATOM 3190 C CA . GLY A 1 493 ? 26.810 44.502 12.186 1.00 16.95 493 GLY A CA 1
ATOM 3191 C C . GLY A 1 493 ? 27.597 45.799 12.348 1.00 17.62 493 GLY A C 1
ATOM 3192 O O . GLY A 1 493 ? 27.457 46.728 11.550 1.00 17.72 493 GLY A O 1
ATOM 3193 N N . GLU A 1 494 ? 28.449 45.855 13.373 1.00 17.86 494 GLU A N 1
ATOM 3194 C CA . GLU A 1 494 ? 29.301 47.020 13.611 1.00 17.96 494 GLU A CA 1
ATOM 3195 C C . GLU A 1 494 ? 30.309 47.220 12.491 1.00 17.54 494 GLU A C 1
ATOM 3196 O O . GLU A 1 494 ? 30.559 48.352 12.073 1.00 16.70 494 GLU A O 1
ATOM 3202 N N . THR A 1 495 ? 30.892 46.130 12.005 1.00 17.44 495 THR A N 1
ATOM 3203 C CA . THR A 1 495 ? 31.860 46.254 10.909 1.00 18.27 495 THR A CA 1
ATOM 3204 C C . THR A 1 495 ? 31.178 46.710 9.610 1.00 18.26 495 THR A C 1
ATOM 3205 O O . THR A 1 495 ? 31.748 47.494 8.832 1.00 18.28 495 THR A O 1
ATOM 3209 N N . LEU A 1 496 ? 29.961 46.225 9.392 1.00 18.89 496 LEU A N 1
ATOM 3210 C CA . LEU A 1 496 ? 29.162 46.616 8.219 1.00 19.52 496 LEU A CA 1
ATOM 3211 C C . LEU A 1 496 ? 28.891 48.114 8.240 1.00 19.71 496 LEU A C 1
ATOM 3212 O O . LEU A 1 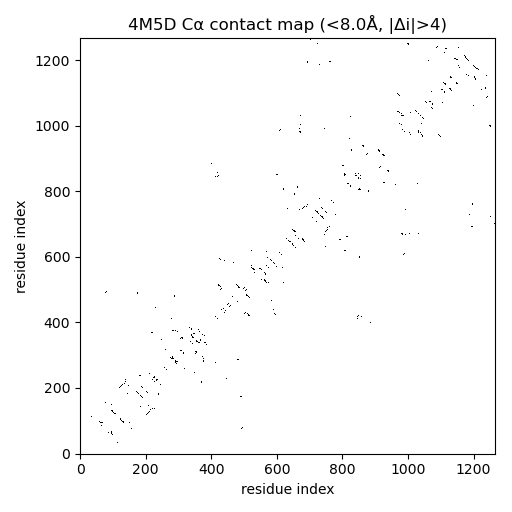496 ? 29.024 48.799 7.220 1.00 19.61 496 LEU A O 1
ATOM 3217 N N . ARG A 1 497 ? 28.506 48.625 9.406 1.00 20.35 497 ARG A N 1
ATOM 3218 C CA . ARG A 1 497 ? 28.357 50.066 9.575 1.00 21.24 497 ARG A CA 1
ATOM 3219 C C . ARG A 1 497 ? 29.675 50.814 9.292 1.00 21.05 497 ARG A C 1
ATOM 3220 O O . ARG A 1 497 ? 29.685 51.818 8.564 1.00 20.90 497 ARG A O 1
ATOM 3228 N N . MET A 1 498 ? 30.779 50.316 9.841 1.00 20.24 498 MET A N 1
ATOM 3229 C CA . MET A 1 498 ? 32.097 50.911 9.595 1.00 20.50 498 MET A CA 1
ATOM 3230 C C . MET A 1 498 ? 32.441 50.913 8.093 1.00 21.21 498 MET A C 1
ATOM 3231 O O . MET A 1 498 ? 32.943 51.909 7.560 1.00 20.96 498 MET A O 1
ATOM 3236 N N . LEU A 1 499 ? 32.169 49.789 7.428 1.00 21.96 499 LEU A N 1
ATOM 3237 C CA . LEU A 1 499 ? 32.427 49.643 5.992 1.00 23.27 499 LEU A CA 1
ATOM 3238 C C . LEU A 1 499 ? 31.585 50.599 5.150 1.00 24.74 499 LEU A C 1
ATOM 3239 O O . LEU A 1 499 ? 31.988 50.971 4.049 1.00 26.35 499 LEU A O 1
ATOM 3244 N N . ASN A 1 500 ? 30.422 50.984 5.659 1.00 25.57 500 ASN A N 1
ATOM 3245 C CA . ASN A 1 500 ? 29.542 51.919 4.962 1.00 26.88 500 ASN A CA 1
ATOM 3246 C C . ASN A 1 500 ? 29.786 53.390 5.323 1.00 27.46 500 ASN A C 1
ATOM 3247 O O . ASN A 1 500 ? 29.123 54.290 4.792 1.00 27.68 500 ASN A O 1
ATOM 3252 N N . ASN A 1 501 ? 30.733 53.636 6.228 1.00 27.36 501 ASN A N 1
ATOM 3253 C CA . ASN A 1 501 ? 31.059 55.001 6.622 1.00 28.09 501 ASN A CA 1
ATOM 3254 C C . ASN A 1 501 ? 31.853 55.616 5.482 1.00 28.39 501 ASN A C 1
ATOM 3255 O O . ASN A 1 501 ? 32.904 55.094 5.105 1.00 29.19 501 ASN A O 1
ATOM 3260 N N . VAL A 1 502 ? 31.336 56.700 4.915 1.00 28.25 502 VAL A N 1
ATOM 3261 C CA . VAL A 1 502 ? 31.953 57.308 3.740 1.00 27.95 502 VAL A CA 1
ATOM 3262 C C . VAL A 1 502 ? 32.760 58.534 4.137 1.00 27.77 502 VAL A C 1
ATOM 3263 O O . VAL A 1 502 ? 33.193 59.307 3.281 1.00 28.55 502 VAL A O 1
ATOM 3267 N N . VAL A 1 503 ? 32.945 58.707 5.444 1.00 26.44 503 VAL A N 1
ATOM 3268 C CA . VAL A 1 503 ? 33.590 59.896 5.978 1.00 25.28 503 VAL A CA 1
ATOM 3269 C C . VAL A 1 503 ? 34.862 59.556 6.755 1.00 24.89 503 VAL A C 1
ATOM 3270 O O . VAL A 1 503 ? 35.939 59.836 6.273 1.00 25.78 503 VAL A O 1
ATOM 3274 N N . GLN A 1 504 ? 34.748 58.961 7.938 1.00 24.19 504 GLN A N 1
ATOM 3275 C CA . GLN A 1 504 ? 35.928 58.688 8.765 1.00 24.00 504 GLN A CA 1
ATOM 3276 C C . GLN A 1 504 ? 36.544 57.356 8.372 1.00 24.06 504 GLN A C 1
ATOM 3277 O O . GLN A 1 504 ? 35.824 56.376 8.142 1.00 23.41 504 GLN A O 1
ATOM 3283 N N . ASP A 1 505 ? 37.873 57.314 8.303 1.00 23.93 505 ASP A N 1
ATOM 3284 C CA . ASP A 1 505 ? 38.551 56.115 7.841 1.00 24.09 505 ASP A CA 1
ATOM 3285 C C . ASP A 1 505 ? 38.501 55.035 8.909 1.00 23.34 505 ASP A C 1
ATOM 3286 O O . ASP A 1 505 ? 38.907 55.268 10.041 1.00 23.83 505 ASP A O 1
ATOM 3291 N N . GLN A 1 506 ? 38.003 53.860 8.542 1.00 21.79 506 GLN A N 1
ATOM 3292 C CA . GLN A 1 506 ? 37.781 52.761 9.489 1.00 20.58 506 GLN A CA 1
ATOM 3293 C C . GLN A 1 506 ? 38.766 51.578 9.389 1.00 20.31 506 GLN A C 1
ATOM 3294 O O . GLN A 1 506 ? 38.653 50.619 10.162 1.00 19.03 506 GLN A O 1
ATOM 3300 N N . PHE A 1 507 ? 39.722 51.625 8.454 1.00 19.46 507 PHE A N 1
ATOM 3301 C CA . PHE A 1 507 ? 40.617 50.479 8.236 1.00 19.10 507 PHE A CA 1
ATOM 3302 C C . PHE A 1 507 ? 41.278 49.996 9.521 1.00 19.45 507 PHE A C 1
ATOM 3303 O O . PHE A 1 507 ? 41.264 48.805 9.821 1.00 19.13 507 PHE A O 1
ATOM 3311 N N . SER A 1 508 ? 41.851 50.928 10.278 1.00 18.92 508 SER A N 1
ATOM 3312 C CA . SER A 1 508 ? 42.505 50.586 11.531 1.00 20.09 508 SER A CA 1
ATOM 3313 C C . SER A 1 508 ? 41.541 49.919 12.535 1.00 19.06 508 SER A C 1
ATOM 3314 O O . SER A 1 508 ? 41.889 48.896 13.153 1.00 19.50 508 SER A O 1
ATOM 3317 N N . ASN A 1 509 ? 40.334 50.475 12.672 1.00 18.48 509 ASN A N 1
ATOM 3318 C CA . ASN A 1 509 ? 39.281 49.880 13.523 1.00 18.02 509 ASN A CA 1
ATOM 3319 C C . ASN A 1 509 ? 38.900 48.468 13.085 1.00 17.65 509 ASN A C 1
ATOM 3320 O O . ASN A 1 509 ? 38.643 47.584 13.921 1.00 17.28 509 ASN A O 1
ATOM 3325 N N . ILE A 1 510 ? 38.843 48.259 11.769 1.00 16.73 510 ILE A N 1
ATOM 3326 C CA . ILE A 1 510 ? 38.391 46.984 11.228 1.00 17.31 510 ILE A CA 1
ATOM 3327 C C . ILE A 1 510 ? 39.435 45.879 11.404 1.00 17.47 510 ILE A C 1
ATOM 3328 O O . ILE A 1 510 ? 39.088 44.775 11.857 1.00 17.25 510 ILE A O 1
ATOM 3333 N N . PHE A 1 511 ? 40.694 46.187 11.080 1.00 17.63 511 PHE A N 1
ATOM 3334 C CA . PHE A 1 511 ? 41.749 45.168 11.019 1.00 18.77 511 PHE A CA 1
ATOM 3335 C C . PHE A 1 511 ? 42.904 45.291 12.006 1.00 19.40 511 PHE A C 1
ATOM 3336 O O . PHE A 1 511 ? 43.561 44.288 12.270 1.00 20.08 511 PHE A O 1
ATOM 3344 N N . LEU A 1 512 ? 43.176 46.494 12.512 1.00 20.25 512 LEU A N 1
ATOM 3345 C CA . LEU A 1 512 ? 44.475 46.762 13.153 1.00 21.79 512 LEU A CA 1
ATOM 3346 C C . LEU A 1 512 ? 44.432 46.937 14.670 1.00 22.36 512 LEU A C 1
ATOM 3347 O O . LEU A 1 512 ? 45.459 47.222 15.290 1.00 23.34 512 LEU A O 1
ATOM 3352 N N . THR A 1 513 ? 43.261 46.748 15.267 1.00 22.15 513 THR A N 1
ATOM 3353 C CA . THR A 1 513 ? 43.067 47.083 16.683 1.00 22.64 513 THR A CA 1
ATOM 3354 C C . THR A 1 513 ? 42.629 45.840 17.435 1.00 22.37 513 THR A C 1
ATOM 3355 O O . THR A 1 513 ? 41.541 45.327 17.198 1.00 21.65 513 THR A O 1
ATOM 3359 N N . ASN A 1 514 ? 43.484 45.346 18.331 1.00 22.89 514 ASN A N 1
ATOM 3360 C CA . ASN A 1 514 ? 43.134 44.198 19.161 1.00 23.57 514 ASN A CA 1
ATOM 3361 C C . ASN A 1 514 ? 42.150 44.625 20.247 1.00 24.23 514 ASN A C 1
ATOM 3362 O O . ASN A 1 514 ? 42.530 45.340 21.152 1.00 25.78 514 ASN A O 1
ATOM 3367 N N . ILE A 1 515 ? 40.890 44.213 20.165 1.00 24.21 515 ILE A N 1
ATOM 3368 C CA . ILE A 1 515 ? 39.927 44.590 21.217 1.00 24.30 515 ILE A CA 1
ATOM 3369 C C . ILE A 1 515 ? 39.814 43.509 22.292 1.00 24.60 515 ILE A C 1
ATOM 3370 O O . ILE A 1 515 ? 39.009 43.620 23.212 1.00 24.77 515 ILE A O 1
ATOM 3375 N N . SER A 1 516 ? 40.608 42.457 22.158 1.00 25.29 516 SER A N 1
ATOM 3376 C CA . SER A 1 516 ? 40.485 41.299 23.042 1.00 26.48 516 SER A CA 1
ATOM 3377 C C . SER A 1 516 ? 41.507 41.237 24.170 1.00 26.63 516 SER A C 1
ATOM 3378 O O . SER A 1 516 ? 41.439 40.337 25.010 1.00 26.69 516 SER A O 1
ATOM 3381 N N . ARG A 1 517 ? 42.438 42.184 24.207 1.00 26.56 517 ARG A N 1
ATOM 3382 C CA . ARG A 1 517 ? 43.493 42.147 25.220 1.00 27.24 517 ARG A CA 1
ATOM 3383 C C . ARG A 1 517 ? 42.938 42.323 26.633 1.00 26.41 517 ARG A C 1
ATOM 3384 O O . ARG A 1 517 ? 43.383 41.646 27.563 1.00 26.66 517 ARG A O 1
ATOM 3392 N N . PHE A 1 518 ? 41.955 43.208 26.794 1.00 25.49 518 PHE A N 1
ATOM 3393 C CA . PHE A 1 518 ? 41.477 43.569 28.133 1.00 24.59 518 PHE A CA 1
ATOM 3394 C C . PHE A 1 518 ? 39.974 43.376 28.287 1.00 23.38 518 PHE A C 1
ATOM 3395 O O . PHE A 1 518 ? 39.183 44.104 27.687 1.00 21.38 518 PHE A O 1
ATOM 3403 N N . ASP A 1 519 ? 39.597 42.396 29.105 1.00 22.00 519 ASP A N 1
ATOM 3404 C CA . ASP A 1 519 ? 38.192 42.066 29.296 1.00 21.58 519 ASP A CA 1
ATOM 3405 C C . ASP A 1 519 ? 37.365 43.257 29.752 1.00 21.13 519 ASP A C 1
ATOM 3406 O O . ASP A 1 519 ? 36.203 43.361 29.389 1.00 20.78 519 ASP A O 1
ATOM 3411 N N . ASN A 1 520 ? 37.961 44.144 30.550 1.00 20.87 520 ASN A N 1
ATOM 3412 C CA . ASN A 1 520 ? 37.211 45.254 31.130 1.00 21.31 520 ASN A CA 1
ATOM 3413 C C . ASN A 1 520 ? 36.977 46.400 30.152 1.00 20.23 520 ASN A C 1
ATOM 3414 O O . ASN A 1 520 ? 36.231 47.318 30.454 1.00 19.75 520 ASN A O 1
ATOM 3419 N N . LEU A 1 521 ? 37.642 46.349 28.999 1.00 19.28 521 LEU A N 1
ATOM 3420 C CA . LEU A 1 521 ? 37.333 47.248 27.893 1.00 18.56 521 LEU A CA 1
ATOM 3421 C C . LEU A 1 521 ? 36.363 46.588 26.906 1.00 18.08 521 LEU A C 1
ATOM 3422 O O . LEU A 1 521 ? 35.399 47.219 26.471 1.00 17.48 521 LEU A O 1
ATOM 3427 N N . LYS A 1 522 ? 36.622 45.327 26.550 1.00 17.43 522 LYS A N 1
ATOM 3428 C CA . LYS A 1 522 ? 35.738 44.577 25.639 1.00 17.25 522 LYS A CA 1
ATOM 3429 C C . LYS A 1 522 ? 34.310 44.399 26.199 1.00 17.28 522 LYS A C 1
ATOM 3430 O O . LYS A 1 522 ? 33.330 44.495 25.448 1.00 16.79 522 LYS A O 1
ATOM 3436 N N . TYR A 1 523 ? 34.204 44.146 27.508 1.00 16.66 523 TYR A N 1
ATOM 3437 C CA . TYR A 1 523 ? 32.910 43.903 28.163 1.00 16.67 523 TYR A CA 1
ATOM 3438 C C . TYR A 1 523 ? 32.592 44.965 29.204 1.00 16.44 523 TYR A C 1
ATOM 3439 O O . TYR A 1 523 ? 33.499 45.668 29.675 1.00 16.48 523 TYR A O 1
ATOM 3448 N N . ASP A 1 524 ? 31.311 45.075 29.578 1.00 15.42 524 ASP A N 1
ATOM 3449 C CA . ASP A 1 524 ? 30.886 46.090 30.547 1.00 15.28 524 ASP A CA 1
ATOM 3450 C C . ASP A 1 524 ? 31.084 45.644 31.992 1.00 15.34 524 ASP A C 1
ATOM 3451 O O . ASP A 1 524 ? 31.537 46.421 32.833 1.00 15.31 524 ASP A O 1
ATOM 3456 N N . LEU A 1 525 ? 30.729 44.395 32.274 1.00 15.87 525 LEU A N 1
ATOM 3457 C CA . LEU A 1 525 ? 30.859 43.821 33.611 1.00 16.90 525 LEU A CA 1
ATOM 3458 C C . LEU A 1 525 ? 31.469 42.432 33.513 1.00 17.65 525 LEU A C 1
ATOM 3459 O O . LEU A 1 525 ? 31.096 41.644 32.635 1.00 18.60 525 LEU A O 1
ATOM 3464 N N . CYS A 1 526 ? 32.399 42.130 34.421 1.00 17.90 526 CYS A N 1
ATOM 3465 C CA . CYS A 1 526 ? 33.045 40.822 34.473 1.00 18.35 526 CYS A CA 1
ATOM 3466 C C . CYS A 1 526 ? 32.998 40.321 35.914 1.00 18.58 526 CYS A C 1
ATOM 3467 O O . CYS A 1 526 ? 33.359 41.051 36.835 1.00 18.42 526 CYS A O 1
ATOM 3470 N N . TYR A 1 527 ? 32.526 39.090 36.095 1.00 18.68 527 TYR A N 1
ATOM 3471 C CA . TYR A 1 527 ? 32.443 38.467 37.411 1.00 18.70 527 TYR A CA 1
ATOM 3472 C C . TYR A 1 527 ? 33.341 37.257 37.427 1.00 19.37 527 TYR A C 1
ATOM 3473 O O . TYR A 1 527 ? 33.230 36.389 36.563 1.00 19.53 527 TYR A O 1
ATOM 3482 N N . ASP A 1 528 ? 34.233 37.209 38.413 1.00 20.03 528 ASP A N 1
ATOM 3483 C CA . ASP A 1 528 ? 35.045 36.028 38.654 1.00 20.66 528 ASP A CA 1
ATOM 3484 C C . ASP A 1 528 ? 34.257 35.076 39.553 1.00 20.84 528 ASP A C 1
ATOM 3485 O O . ASP A 1 528 ? 33.787 35.463 40.640 1.00 20.99 528 ASP A O 1
ATOM 3490 N N . VAL A 1 529 ? 34.110 33.842 39.086 1.00 20.46 529 VAL A N 1
ATOM 3491 C CA . VAL A 1 529 ? 33.368 32.802 39.800 1.00 20.72 529 VAL A CA 1
ATOM 3492 C C . VAL A 1 529 ? 34.281 31.624 40.178 1.00 20.90 529 VAL A C 1
ATOM 3493 O O . VAL A 1 529 ? 34.659 30.813 39.322 1.00 20.65 529 VAL A O 1
ATOM 3497 N N . GLN A 1 530 ? 34.609 31.520 41.462 1.00 21.47 530 GLN A N 1
ATOM 3498 C CA . GLN A 1 530 ? 35.301 30.337 41.974 1.00 22.61 530 GLN A CA 1
ATOM 3499 C C . GLN A 1 530 ? 34.319 29.171 42.068 1.00 22.27 530 GLN A C 1
ATOM 3500 O O . GLN A 1 530 ? 33.219 29.308 42.612 1.00 21.62 530 GLN A O 1
ATOM 3506 N N . LEU A 1 531 ? 34.724 28.034 41.510 1.00 21.93 531 LEU A N 1
ATOM 3507 C CA . LEU A 1 531 ? 33.900 26.833 41.511 1.00 21.86 531 LEU A CA 1
ATOM 3508 C C . LEU A 1 531 ? 34.707 25.620 42.008 1.00 22.06 531 LEU A C 1
ATOM 3509 O O . LEU A 1 531 ? 35.105 24.763 41.217 1.00 21.80 531 LEU A O 1
ATOM 3514 N N . PRO A 1 532 ? 34.954 25.544 43.328 1.00 22.75 532 PRO A N 1
ATOM 3515 C CA . PRO A 1 532 ? 35.711 24.387 43.860 1.00 22.82 532 PRO A CA 1
ATOM 3516 C C . PRO A 1 532 ? 34.865 23.104 43.911 1.00 22.99 532 PRO A C 1
ATOM 3517 O O . PRO A 1 532 ? 34.447 22.645 44.988 1.00 22.89 532 PRO A O 1
ATOM 3521 N N . LEU A 1 533 ? 34.646 22.516 42.743 1.00 23.18 533 LEU A N 1
ATOM 3522 C CA . LEU A 1 533 ? 33.720 21.414 42.593 1.00 24.52 533 LEU A CA 1
ATOM 3523 C C . LEU A 1 533 ? 34.303 20.070 43.039 1.00 25.59 533 LEU A C 1
ATOM 3524 O O . LEU A 1 533 ? 33.557 19.115 43.205 1.00 25.56 533 LEU A O 1
ATOM 3529 N N . GLY A 1 534 ? 35.624 20.022 43.222 1.00 26.52 534 GLY A N 1
ATOM 3530 C CA . GLY A 1 534 ? 36.337 18.807 43.631 1.00 28.24 534 GLY A CA 1
ATOM 3531 C C . GLY A 1 534 ? 36.510 17.846 42.472 1.00 29.53 534 GLY A C 1
ATOM 3532 O O . GLY A 1 534 ? 36.733 18.269 41.332 1.00 29.26 534 GLY A O 1
ATOM 3533 N N . LYS A 1 535 ? 36.379 16.553 42.759 1.00 30.77 535 LYS A N 1
ATOM 3534 C CA . LYS A 1 535 ? 36.496 15.509 41.749 1.00 32.45 535 LYS A CA 1
ATOM 3535 C C . LYS A 1 535 ? 35.141 15.161 41.167 1.00 33.21 535 LYS A C 1
ATOM 3536 O O . LYS A 1 535 ? 34.108 15.565 41.696 1.00 33.20 535 LYS A O 1
ATOM 3542 N N . TYR A 1 536 ? 35.158 14.379 40.089 1.00 34.42 536 TYR A N 1
ATOM 3543 C CA . TYR A 1 536 ? 33.947 13.856 39.473 1.00 35.93 536 TYR A CA 1
ATOM 3544 C C . TYR A 1 536 ? 32.980 13.194 40.468 1.00 36.05 536 TYR A C 1
ATOM 3545 O O . TYR A 1 536 ? 31.755 13.336 40.339 1.00 36.15 536 TYR A O 1
ATOM 3554 N N . ASN A 1 537 ? 33.522 12.470 41.448 1.00 36.08 537 ASN A N 1
ATOM 3555 C CA . ASN A 1 537 ? 32.687 11.773 42.437 1.00 36.48 537 ASN A CA 1
ATOM 3556 C C . ASN A 1 537 ? 32.052 12.713 43.464 1.00 36.09 537 ASN A C 1
ATOM 3557 O O . ASN A 1 537 ? 31.194 12.310 44.253 1.00 36.74 537 ASN A O 1
ATOM 3562 N N . ASN A 1 538 ? 32.473 13.974 43.436 1.00 35.20 538 ASN A N 1
ATOM 3563 C CA . ASN A 1 538 ? 31.984 14.978 44.369 1.00 34.42 538 ASN A CA 1
ATOM 3564 C C . ASN A 1 538 ? 30.797 15.788 43.823 1.00 33.98 538 ASN A C 1
ATOM 3565 O O . ASN A 1 538 ? 30.113 16.493 44.574 1.00 33.72 538 ASN A O 1
ATOM 3570 N N . LEU A 1 539 ? 30.547 15.648 42.523 1.00 33.24 539 LEU A N 1
ATOM 3571 C CA . LEU A 1 539 ? 29.575 16.458 41.784 1.00 33.00 539 LEU A CA 1
ATOM 3572 C C . LEU A 1 539 ? 28.133 16.370 42.275 1.00 33.19 539 LEU A C 1
ATOM 3573 O O . LEU A 1 539 ? 27.365 17.323 42.124 1.00 32.38 539 LEU A O 1
ATOM 3578 N N . GLU A 1 540 ? 27.772 15.226 42.855 1.00 33.51 540 GLU A N 1
ATOM 3579 C CA . GLU A 1 540 ? 26.426 15.014 43.400 1.00 34.18 540 GLU A CA 1
ATOM 3580 C C . GLU A 1 540 ? 26.048 16.078 44.431 1.00 33.53 540 GLU A C 1
ATOM 3581 O O . GLU A 1 540 ? 24.879 16.441 44.556 1.00 34.10 540 GLU A O 1
ATOM 3587 N N . THR A 1 541 ? 27.041 16.595 45.145 1.00 32.53 541 THR A N 1
ATOM 3588 C CA . THR A 1 541 ? 26.814 17.659 46.117 1.00 31.54 541 THR A CA 1
ATOM 3589 C C . THR A 1 541 ? 27.375 19.021 45.688 1.00 30.88 541 THR A C 1
ATOM 3590 O O . THR A 1 541 ? 26.858 20.062 46.103 1.00 30.19 541 THR A O 1
ATOM 3594 N N . SER A 1 542 ? 28.437 19.028 44.878 1.00 29.64 542 SER A N 1
ATOM 3595 C CA . SER A 1 542 ? 29.056 20.308 44.500 1.00 29.18 542 SER A CA 1
ATOM 3596 C C . SER A 1 542 ? 28.367 20.988 43.306 1.00 29.36 542 SER A C 1
ATOM 3597 O O . SER A 1 542 ? 28.569 22.173 43.062 1.00 30.08 542 SER A O 1
ATOM 3600 N N . LEU A 1 543 ? 27.569 20.242 42.557 1.00 29.40 543 LEU A N 1
ATOM 3601 C CA . LEU A 1 543 ? 26.873 20.791 41.399 1.00 29.87 543 LEU A CA 1
ATOM 3602 C C . LEU A 1 543 ? 25.380 20.674 41.643 1.00 30.14 543 LEU A C 1
ATOM 3603 O O . LEU A 1 543 ? 24.908 19.601 42.004 1.00 29.82 543 LEU A O 1
ATOM 3608 N N . ALA A 1 544 ? 24.638 21.767 41.455 1.00 30.38 544 ALA A N 1
ATOM 3609 C CA . ALA A 1 544 ? 23.201 21.760 41.742 1.00 31.21 544 ALA A CA 1
ATOM 3610 C C . ALA A 1 544 ? 22.384 20.987 40.702 1.00 31.93 544 ALA A C 1
ATOM 3611 O O . ALA A 1 544 ? 21.334 20.430 41.026 1.00 32.74 544 ALA A O 1
ATOM 3613 N N . ALA A 1 545 ? 22.868 20.929 39.464 1.00 32.41 545 ALA A N 1
ATOM 3614 C CA . ALA A 1 545 ? 22.214 20.121 38.432 1.00 33.08 545 ALA A CA 1
ATOM 3615 C C . ALA A 1 545 ? 22.880 18.748 38.328 1.00 33.56 545 ALA A C 1
ATOM 3616 O O . ALA A 1 545 ? 24.053 18.595 38.669 1.00 33.52 545 ALA A O 1
ATOM 3618 N N . THR A 1 546 ? 22.122 17.757 37.865 1.00 34.13 546 THR A N 1
ATOM 3619 C CA . THR A 1 546 ? 22.631 16.400 37.684 1.00 35.02 546 THR A CA 1
ATOM 3620 C C . THR A 1 546 ? 23.467 16.308 36.408 1.00 35.12 546 THR A C 1
ATOM 3621 O O . THR A 1 546 ? 23.031 16.753 35.339 1.00 35.03 546 THR A O 1
ATOM 3625 N N . PHE A 1 547 ? 24.665 15.738 36.527 1.00 35.20 547 PHE A N 1
ATOM 3626 C CA . PHE A 1 547 ? 25.486 15.415 35.360 1.00 35.35 547 PHE A CA 1
ATOM 3627 C C . PHE A 1 547 ? 25.524 13.892 35.193 1.00 35.83 547 PHE A C 1
ATOM 3628 O O . PHE A 1 547 ? 26.480 13.236 35.613 1.00 35.64 547 PHE A O 1
ATOM 3636 N N . GLY A 1 548 ? 24.468 13.343 34.600 1.00 36.09 548 GLY A N 1
ATOM 3637 C CA . GLY A 1 548 ? 24.331 11.899 34.445 1.00 37.07 548 GLY A CA 1
ATOM 3638 C C . GLY A 1 548 ? 24.581 11.395 33.033 1.00 37.74 548 GLY A C 1
ATOM 3639 O O . GLY A 1 548 ? 25.148 12.100 32.185 1.00 37.32 548 GLY A O 1
ATOM 3640 N N . SER A 1 549 ? 24.127 10.171 32.785 1.00 38.28 549 SER A N 1
ATOM 3641 C CA . SER A 1 549 ? 24.357 9.484 31.518 1.00 38.92 549 SER A CA 1
ATOM 3642 C C . SER A 1 549 ? 23.883 10.277 30.312 1.00 39.04 549 SER A C 1
ATOM 3643 O O . SER A 1 549 ? 24.612 10.389 29.320 1.00 39.14 549 SER A O 1
ATOM 3646 N N . MET A 1 550 ? 22.673 10.829 30.398 1.00 38.96 550 MET A N 1
ATOM 3647 C CA . MET A 1 550 ? 22.103 11.596 29.288 1.00 39.29 550 MET A CA 1
ATOM 3648 C C . MET A 1 550 ? 22.907 12.873 28.999 1.00 38.48 550 MET A C 1
ATOM 3649 O O . MET A 1 550 ? 23.128 13.226 27.839 1.00 38.22 550 MET A O 1
ATOM 3654 N N . GLU A 1 551 ? 23.342 13.544 30.063 1.00 37.68 551 GLU A N 1
ATOM 3655 C CA . GLU A 1 551 ? 24.129 14.773 29.965 1.00 37.22 551 GLU A CA 1
ATOM 3656 C C . GLU A 1 551 ? 25.522 14.527 29.383 1.00 36.65 551 GLU A C 1
ATOM 3657 O O . GLU A 1 551 ? 26.013 15.324 28.587 1.00 35.87 551 GLU A O 1
ATOM 3663 N N . ARG A 1 552 ? 26.150 13.418 29.776 1.00 36.07 552 ARG A N 1
ATOM 3664 C CA . ARG A 1 552 ? 27.480 13.082 29.275 1.00 35.93 552 ARG A CA 1
ATOM 3665 C C . ARG A 1 552 ? 27.432 12.761 27.785 1.00 35.37 552 ARG A C 1
ATOM 3666 O O . ARG A 1 552 ? 28.354 13.072 27.045 1.00 34.87 552 ARG A O 1
ATOM 3674 N N . VAL A 1 553 ? 26.334 12.148 27.362 1.00 34.87 553 VAL A N 1
ATOM 3675 C CA . VAL A 1 553 ? 26.099 11.807 25.965 1.00 34.49 553 VAL A CA 1
ATOM 3676 C C . VAL A 1 553 ? 25.883 13.068 25.112 1.00 34.03 553 VAL A C 1
ATOM 3677 O O . VAL A 1 553 ? 26.363 13.154 23.976 1.00 34.17 553 VAL A O 1
ATOM 3681 N N . LYS A 1 554 ? 25.168 14.045 25.667 1.00 33.26 554 LYS A N 1
ATOM 3682 C CA . LYS A 1 554 ? 24.872 15.277 24.941 1.00 32.42 554 LYS A CA 1
ATOM 3683 C C . LYS A 1 554 ? 26.024 16.283 24.977 1.00 31.45 554 LYS A C 1
ATOM 3684 O O . LYS A 1 554 ? 26.345 16.879 23.955 1.00 31.41 554 LYS A O 1
ATOM 3690 N N . PHE A 1 555 ? 26.642 16.451 26.145 1.00 30.14 555 PHE A N 1
ATOM 3691 C CA . PHE A 1 555 ? 27.654 17.483 26.358 1.00 29.50 555 PHE A CA 1
ATOM 3692 C C . PHE A 1 555 ? 29.087 16.982 26.264 1.00 29.17 555 PHE A C 1
ATOM 3693 O O . PHE A 1 555 ? 30.014 17.777 26.112 1.00 28.42 555 PHE A O 1
ATOM 3701 N N . ILE A 1 556 ? 29.264 15.665 26.365 1.00 29.06 556 ILE A N 1
ATOM 3702 C CA . ILE A 1 556 ? 30.586 15.028 26.233 1.00 29.09 556 ILE A CA 1
ATOM 3703 C C . ILE A 1 556 ? 31.496 15.251 27.442 1.00 29.00 556 ILE A C 1
ATOM 3704 O O . ILE A 1 556 ? 32.015 14.294 28.004 1.00 29.30 556 ILE A O 1
ATOM 3709 N N . THR A 1 557 ? 31.707 16.503 27.830 1.00 28.24 557 THR A N 1
ATOM 3710 C CA . THR A 1 557 ? 32.543 16.785 28.994 1.00 27.25 557 THR A CA 1
ATOM 3711 C C . THR A 1 557 ? 31.798 17.585 30.037 1.00 26.79 557 THR A C 1
ATOM 3712 O O . THR A 1 557 ? 30.798 18.268 29.742 1.00 26.01 557 THR A O 1
ATOM 3716 N N . LEU A 1 558 ? 32.294 17.494 31.265 1.00 26.29 558 LEU A N 1
ATOM 3717 C CA . LEU A 1 558 ? 31.763 18.281 32.349 1.00 25.95 558 LEU A CA 1
ATOM 3718 C C . LEU A 1 558 ? 31.933 19.777 32.061 1.00 25.46 558 LEU A C 1
ATOM 3719 O O . LEU A 1 558 ? 31.056 20.574 32.384 1.00 25.54 558 LEU A O 1
ATOM 3724 N N . GLU A 1 559 ? 33.080 20.141 31.484 1.00 24.77 559 GLU A N 1
ATOM 3725 C CA . GLU A 1 559 ? 33.383 21.530 31.145 1.00 24.29 559 GLU A CA 1
ATOM 3726 C C . GLU A 1 559 ? 32.356 22.124 30.168 1.00 23.59 559 GLU A C 1
ATOM 3727 O O . GLU A 1 559 ? 31.899 23.251 30.373 1.00 23.54 559 GLU A O 1
ATOM 3733 N N . ASN A 1 560 ? 31.988 21.372 29.127 1.00 22.69 560 ASN A N 1
ATOM 3734 C CA . ASN A 1 560 ? 30.920 21.789 28.208 1.00 22.55 560 ASN A CA 1
ATOM 3735 C C . ASN A 1 560 ? 29.595 21.957 28.930 1.00 22.00 560 ASN A C 1
ATOM 3736 O O . ASN A 1 560 ? 28.887 22.946 28.739 1.00 20.85 560 ASN A O 1
ATOM 3741 N N . PHE A 1 561 ? 29.263 20.962 29.748 1.00 21.77 561 PHE A N 1
ATOM 3742 C CA . PHE A 1 561 ? 28.012 20.970 30.501 1.00 22.00 561 PHE A CA 1
ATOM 3743 C C . PHE A 1 561 ? 27.960 22.194 31.412 1.00 21.41 561 PHE A C 1
ATOM 3744 O O . PHE A 1 561 ? 26.960 22.931 31.435 1.00 22.26 561 PHE A O 1
ATOM 3752 N N . LEU A 1 562 ? 29.050 22.412 32.138 1.00 21.07 562 LEU A N 1
ATOM 3753 C CA . LEU A 1 562 ? 29.183 23.536 33.057 1.00 21.05 562 LEU A CA 1
ATOM 3754 C C . LEU A 1 562 ? 29.124 24.917 32.392 1.00 20.84 562 LEU A C 1
ATOM 3755 O O . LEU A 1 562 ? 28.436 25.796 32.890 1.00 19.80 562 LEU A O 1
ATOM 3760 N N . ALA A 1 563 ? 29.857 25.117 31.297 1.00 20.20 563 ALA A N 1
ATOM 3761 C CA . ALA A 1 563 ? 29.802 26.403 30.601 1.00 20.67 563 ALA A CA 1
ATOM 3762 C C . ALA A 1 563 ? 28.381 26.686 30.104 1.00 20.64 563 ALA A C 1
ATOM 3763 O O . ALA A 1 563 ? 27.888 27.804 30.247 1.00 20.44 563 ALA A O 1
ATOM 3765 N N . HIS A 1 564 ? 27.729 25.672 29.538 1.00 20.68 564 HIS A N 1
ATOM 3766 C CA . HIS A 1 564 ? 26.367 25.812 29.015 1.00 22.38 564 HIS A CA 1
ATOM 3767 C C . HIS A 1 564 ? 25.384 26.094 30.156 1.00 21.72 564 HIS A C 1
ATOM 3768 O O . HIS A 1 564 ? 24.508 26.929 30.012 1.00 20.80 564 HIS A O 1
ATOM 3775 N N . LYS A 1 565 ? 25.564 25.409 31.283 1.00 21.22 565 LYS A N 1
ATOM 3776 C CA . LYS A 1 565 ? 24.706 25.600 32.456 1.00 21.69 565 LYS A CA 1
ATOM 3777 C C . LYS A 1 565 ? 24.773 27.029 32.987 1.00 20.66 565 LYS A C 1
ATOM 3778 O O . LYS A 1 565 ? 23.733 27.641 33.252 1.00 19.96 565 LYS A O 1
ATOM 3784 N N . ILE A 1 566 ? 25.995 27.541 33.137 1.00 19.41 566 ILE A N 1
ATOM 3785 C CA . ILE A 1 566 ? 26.223 28.884 33.675 1.00 18.71 566 ILE A CA 1
ATOM 3786 C C . ILE A 1 566 ? 25.671 29.942 32.706 1.00 18.97 566 ILE A C 1
ATOM 3787 O O . ILE A 1 566 ? 25.025 30.910 33.129 1.00 18.68 566 ILE A O 1
ATOM 3792 N N . THR A 1 567 ? 25.899 29.738 31.410 1.00 18.63 567 THR A N 1
ATOM 3793 C CA . THR A 1 567 ? 25.316 30.619 30.377 1.00 19.12 567 THR A CA 1
ATOM 3794 C C . THR A 1 567 ? 23.782 30.668 30.466 1.00 19.50 567 THR A C 1
ATOM 3795 O O . THR A 1 567 ? 23.190 31.751 30.510 1.00 19.06 567 THR A O 1
ATOM 3799 N N . ASN A 1 568 ? 23.158 29.492 30.494 1.00 19.48 568 ASN A N 1
ATOM 3800 C CA . ASN A 1 568 ? 21.709 29.381 30.538 1.00 20.65 568 ASN A CA 1
ATOM 3801 C C . ASN A 1 568 ? 21.103 29.981 31.800 1.00 20.05 568 ASN A C 1
ATOM 3802 O O . ASN A 1 568 ? 20.095 30.684 31.728 1.00 20.61 568 ASN A O 1
ATOM 3807 N N . VAL A 1 569 ? 21.727 29.715 32.942 1.00 19.08 569 VAL A N 1
ATOM 3808 C CA . VAL A 1 569 ? 21.301 30.290 34.221 1.00 18.72 569 VAL A CA 1
ATOM 3809 C C . VAL A 1 569 ? 21.398 31.828 34.214 1.00 19.12 569 VAL A C 1
ATOM 3810 O O . VAL A 1 569 ? 20.425 32.525 34.530 1.00 18.09 569 VAL A O 1
ATOM 3814 N N . ALA A 1 570 ? 22.565 32.352 33.847 1.00 18.79 570 ALA A N 1
ATOM 3815 C CA . ALA A 1 570 ? 22.759 33.798 33.798 1.00 18.82 570 ALA A CA 1
ATOM 3816 C C . ALA A 1 570 ? 21.826 34.463 32.777 1.00 19.21 570 ALA A C 1
ATOM 3817 O O . ALA A 1 570 ? 21.255 35.519 33.062 1.00 18.51 570 ALA A O 1
ATOM 3819 N N . ARG A 1 571 ? 21.633 33.837 31.614 1.00 19.50 571 ARG A N 1
ATOM 3820 C CA . ARG A 1 571 ? 20.731 34.407 30.605 1.00 21.22 571 ARG A CA 1
ATOM 3821 C C . ARG A 1 571 ? 19.298 34.525 31.103 1.00 20.89 571 ARG A C 1
ATOM 3822 O O . ARG A 1 571 ? 18.651 35.559 30.923 1.00 21.06 571 ARG A O 1
ATOM 3830 N N . TYR A 1 572 ? 18.798 33.456 31.709 1.00 20.48 572 TYR A N 1
ATOM 3831 C CA . TYR A 1 572 ? 17.429 33.455 32.209 1.00 20.32 572 TYR A CA 1
ATOM 3832 C C . TYR A 1 572 ? 17.281 34.457 33.352 1.00 19.76 572 TYR A C 1
ATOM 3833 O O . TYR A 1 572 ? 16.300 35.195 33.414 1.00 19.04 572 TYR A O 1
ATOM 3842 N N . ALA A 1 573 ? 18.267 34.486 34.247 1.00 19.01 573 ALA A N 1
ATOM 3843 C CA . ALA A 1 573 ? 18.224 35.362 35.426 1.00 18.75 573 ALA A CA 1
ATOM 3844 C C . ALA A 1 573 ? 18.245 36.844 35.059 1.00 18.79 573 ALA A C 1
ATOM 3845 O O . ALA A 1 573 ? 17.613 37.670 35.737 1.00 17.71 573 ALA A O 1
ATOM 3847 N N . LEU A 1 574 ? 18.990 37.164 33.997 1.00 18.09 574 LEU A N 1
ATOM 3848 C CA . LEU A 1 574 ? 19.288 38.556 33.655 1.00 18.64 574 LEU A CA 1
ATOM 3849 C C . LEU A 1 574 ? 18.320 39.136 32.663 1.00 18.26 574 LEU A C 1
ATOM 3850 O O . LEU A 1 574 ? 18.153 40.347 32.623 1.00 18.14 574 LEU A O 1
ATOM 3855 N N . GLY A 1 575 ? 17.704 38.277 31.854 1.00 18.83 575 GLY A N 1
ATOM 3856 C CA . GLY A 1 575 ? 16.736 38.719 30.846 1.00 19.86 575 GLY A CA 1
ATOM 3857 C C . GLY A 1 575 ? 17.257 39.882 30.010 1.00 20.28 575 GLY A C 1
ATOM 3858 O O . GLY A 1 575 ? 18.390 39.852 29.527 1.00 20.32 575 GLY A O 1
ATOM 3859 N N . ASP A 1 576 ? 16.438 40.922 29.887 1.00 20.50 576 ASP A N 1
ATOM 3860 C CA . ASP A 1 576 ? 16.740 42.099 29.062 1.00 21.09 576 ASP A CA 1
ATOM 3861 C C . ASP A 1 576 ? 17.741 43.066 29.690 1.00 19.31 576 ASP A C 1
ATOM 3862 O O . ASP A 1 576 ? 18.047 44.101 29.105 1.00 18.49 576 ASP A O 1
ATOM 3867 N N . ARG A 1 577 ? 18.243 42.751 30.879 1.00 18.13 577 ARG A N 1
ATOM 3868 C CA . ARG A 1 577 ? 19.273 43.594 31.495 1.00 17.08 577 ARG A CA 1
ATOM 3869 C C . ARG A 1 577 ? 20.592 43.530 30.725 1.00 16.46 577 ARG A C 1
ATOM 3870 O O . ARG A 1 577 ? 21.434 44.391 30.894 1.00 16.05 577 ARG A O 1
ATOM 3878 N N . ILE A 1 578 ? 20.772 42.489 29.916 1.00 16.29 578 ILE A N 1
ATOM 3879 C CA . ILE A 1 578 ? 22.018 42.325 29.154 1.00 16.01 578 ILE A CA 1
ATOM 3880 C C . ILE A 1 578 ? 21.707 42.227 27.672 1.00 16.54 578 ILE A C 1
ATOM 3881 O O . ILE A 1 578 ? 20.550 41.974 27.274 1.00 16.22 578 ILE A O 1
ATOM 3886 N N . LYS A 1 579 ? 22.733 42.457 26.857 1.00 15.94 579 LYS A N 1
ATOM 3887 C CA . LYS A 1 579 ? 22.640 42.233 25.420 1.00 16.47 579 LYS A CA 1
ATOM 3888 C C . LYS A 1 579 ? 23.361 40.945 25.022 1.00 16.20 579 LYS A C 1
ATOM 3889 O O . LYS A 1 579 ? 22.861 40.158 24.210 1.00 15.39 579 LYS A O 1
ATOM 3895 N N . TYR A 1 580 ? 24.556 40.756 25.572 1.00 15.87 580 TYR A N 1
ATOM 3896 C CA . TYR A 1 580 ? 25.413 39.628 25.203 1.00 16.09 580 TYR A CA 1
ATOM 3897 C C . TYR A 1 580 ? 26.115 39.111 26.433 1.00 16.01 580 TYR A C 1
ATOM 3898 O O . TYR A 1 580 ? 26.300 39.849 27.416 1.00 15.54 580 TYR A O 1
ATOM 3907 N N . ILE A 1 581 ? 26.511 37.844 26.349 1.00 16.31 581 ILE A N 1
ATOM 3908 C CA . ILE A 1 581 ? 27.163 37.131 27.447 1.00 17.01 581 ILE A CA 1
ATOM 3909 C C . ILE A 1 581 ? 28.252 36.173 26.932 1.00 17.29 581 ILE A C 1
ATOM 3910 O O . ILE A 1 581 ? 28.113 35.564 25.862 1.00 17.17 581 ILE A O 1
ATOM 3915 N N . GLN A 1 582 ? 29.342 36.070 27.693 1.00 17.40 582 GLN A N 1
ATOM 3916 C CA . GLN A 1 582 ? 30.340 35.033 27.482 1.00 17.99 582 GLN A CA 1
ATOM 3917 C C . GLN A 1 582 ? 30.743 34.457 28.818 1.00 18.20 582 GLN A C 1
ATOM 3918 O O . GLN A 1 582 ? 31.010 35.201 29.770 1.00 18.02 582 GLN A O 1
ATOM 3924 N N . ILE A 1 583 ? 30.767 33.128 28.870 1.00 18.12 583 ILE A N 1
ATOM 3925 C CA . ILE A 1 583 ? 31.323 32.394 29.993 1.00 18.86 583 ILE A CA 1
ATOM 3926 C C . ILE A 1 583 ? 32.709 31.917 29.564 1.00 19.24 583 ILE A C 1
ATOM 3927 O O . ILE A 1 583 ? 32.853 31.249 28.533 1.00 19.15 583 ILE A O 1
ATOM 3932 N N . GLU A 1 584 ? 33.720 32.267 30.356 1.00 18.95 584 GLU A N 1
ATOM 3933 C CA . GLU A 1 584 ? 35.090 31.908 30.053 1.00 19.53 584 GLU A CA 1
ATOM 3934 C C . GLU A 1 584 ? 35.622 30.926 31.099 1.00 19.58 584 GLU A C 1
ATOM 3935 O O . GLU A 1 584 ? 35.586 31.216 32.284 1.00 18.43 584 GLU A O 1
ATOM 3941 N N . MET A 1 585 ? 36.092 29.755 30.656 1.00 20.41 585 MET A N 1
ATOM 3942 C CA . MET A 1 585 ? 36.844 28.859 31.541 1.00 21.42 585 MET A CA 1
ATOM 3943 C C . MET A 1 585 ? 38.293 29.342 31.609 1.00 22.15 585 MET A C 1
ATOM 3944 O O . MET A 1 585 ? 39.098 29.041 30.714 1.00 22.47 585 MET A O 1
ATOM 3949 N N . VAL A 1 586 ? 38.623 30.102 32.655 1.00 22.19 586 VAL A N 1
ATOM 3950 C CA . VAL A 1 586 ? 39.954 30.693 32.783 1.00 23.01 586 VAL A CA 1
ATOM 3951 C C . VAL A 1 586 ? 40.979 29.624 33.185 1.00 23.75 586 VAL A C 1
ATOM 3952 O O . VAL A 1 586 ? 40.715 28.805 34.066 1.00 23.16 586 VAL A O 1
ATOM 3956 N N . GLY A 1 587 ? 42.136 29.626 32.523 1.00 24.54 587 GLY A N 1
ATOM 3957 C CA . GLY A 1 587 ? 43.203 28.656 32.827 1.00 25.55 587 GLY A CA 1
ATOM 3958 C C . GLY A 1 587 ? 43.028 27.299 32.167 1.00 26.68 587 GLY A C 1
ATOM 3959 O O . GLY A 1 587 ? 43.734 26.339 32.502 1.00 27.12 587 GLY A O 1
ATOM 3960 N N . GLN A 1 588 ? 42.079 27.207 31.245 1.00 27.11 588 GLN A N 1
ATOM 3961 C CA . GLN A 1 588 ? 41.824 25.987 30.490 1.00 28.50 588 GLN A CA 1
ATOM 3962 C C . GLN A 1 588 ? 43.035 25.686 29.594 1.00 28.81 588 GLN A C 1
ATOM 3963 O O . GLN A 1 588 ? 43.587 26.593 28.977 1.00 27.93 588 GLN A O 1
ATOM 3969 N N . LYS A 1 589 ? 43.439 24.418 29.546 1.00 29.46 589 LYS A N 1
ATOM 3970 C CA . LYS A 1 589 ? 44.634 24.000 28.805 1.00 30.08 589 LYS A CA 1
ATOM 3971 C C . LYS A 1 589 ? 44.245 23.092 27.657 1.00 30.13 589 LYS A C 1
ATOM 3972 O O . LYS A 1 589 ? 43.258 22.356 27.755 1.00 29.57 589 LYS A O 1
ATOM 3978 N N . SER A 1 590 ? 45.013 23.155 26.566 1.00 30.72 590 SER A N 1
ATOM 3979 C CA . SER A 1 590 ? 44.752 22.329 25.385 1.00 31.67 590 SER A CA 1
ATOM 3980 C C . SER A 1 590 ? 45.891 21.342 25.092 1.00 31.57 590 SER A C 1
ATOM 3981 O O . SER A 1 590 ? 45.695 20.375 24.359 1.00 31.67 590 SER A O 1
ATOM 3984 N N . ASP A 1 591 ? 47.064 21.594 25.664 1.00 31.22 591 ASP A N 1
ATOM 3985 C CA . ASP A 1 591 ? 48.237 20.744 25.451 1.00 31.51 591 ASP A CA 1
ATOM 3986 C C . ASP A 1 591 ? 48.541 19.875 26.658 1.00 31.94 591 ASP A C 1
ATOM 3987 O O . ASP A 1 591 ? 48.329 20.284 27.805 1.00 31.82 591 ASP A O 1
ATOM 3992 N N . PHE A 1 592 ? 49.042 18.673 26.386 1.00 32.30 592 PHE A N 1
ATOM 3993 C CA . PHE A 1 592 ? 49.483 17.758 27.435 1.00 32.75 592 PHE A CA 1
ATOM 3994 C C . PHE A 1 592 ? 50.625 16.840 26.961 1.00 33.57 592 PHE A C 1
ATOM 3995 O O . PHE A 1 592 ? 50.714 16.521 25.766 1.00 33.13 592 PHE A O 1
ATOM 4003 N N . PRO A 1 593 ? 51.503 16.426 27.897 1.00 34.44 593 PRO A N 1
ATOM 4004 C CA . PRO A 1 593 ? 52.659 15.581 27.557 1.00 35.07 593 PRO A CA 1
ATOM 4005 C C . PRO A 1 593 ? 52.267 14.263 26.899 1.00 35.45 593 PRO A C 1
ATOM 4006 O O . PRO A 1 593 ? 51.184 13.733 27.169 1.00 35.54 593 PRO A O 1
ATOM 4010 N N . ILE A 1 594 ? 53.151 13.738 26.048 1.00 35.96 594 ILE A N 1
ATOM 4011 C CA . ILE A 1 594 ? 52.949 12.425 25.411 1.00 35.98 594 ILE A CA 1
ATOM 4012 C C . ILE A 1 594 ? 52.960 11.277 26.437 1.00 36.25 594 ILE A C 1
ATOM 4013 O O . ILE A 1 594 ? 52.570 10.142 26.131 1.00 36.04 594 ILE A O 1
ATOM 4018 N N . THR A 1 595 ? 53.383 11.607 27.654 1.00 36.50 595 THR A N 1
ATOM 4019 C CA . THR A 1 595 ? 53.400 10.685 28.788 1.00 36.93 595 THR A CA 1
ATOM 4020 C C . THR A 1 595 ? 52.071 10.667 29.544 1.00 36.93 595 THR A C 1
ATOM 4021 O O . THR A 1 595 ? 51.923 9.941 30.532 1.00 37.09 595 THR A O 1
ATOM 4025 N N . LYS A 1 596 ? 51.105 11.464 29.087 1.00 36.77 596 LYS A N 1
ATOM 4026 C CA . LYS A 1 596 ? 49.808 11.566 29.765 1.00 36.34 596 LYS A CA 1
ATOM 4027 C C . LYS A 1 596 ? 48.650 11.248 28.839 1.00 36.13 596 LYS A C 1
ATOM 4028 O O . LYS A 1 596 ? 48.736 11.457 27.624 1.00 36.40 596 LYS A O 1
ATOM 4034 N N . ARG A 1 597 ? 47.565 10.741 29.419 1.00 35.80 597 ARG A N 1
ATOM 4035 C CA . ARG A 1 597 ? 46.378 10.352 28.654 1.00 35.67 597 ARG A CA 1
ATOM 4036 C C . ARG A 1 597 ? 45.572 11.562 28.162 1.00 35.21 597 ARG A C 1
ATOM 4037 O O . ARG A 1 597 ? 44.928 11.493 27.115 1.00 35.19 597 ARG A O 1
ATOM 4045 N N . LYS A 1 598 ? 45.618 12.654 28.923 1.00 34.92 598 LYS A N 1
ATOM 4046 C CA . LYS A 1 598 ? 44.754 13.825 28.700 1.00 34.67 598 LYS A CA 1
ATOM 4047 C C . LYS A 1 598 ? 45.275 15.041 29.461 1.00 34.18 598 LYS A C 1
ATOM 4048 O O . LYS A 1 598 ? 46.324 14.976 30.109 1.00 33.87 598 LYS A O 1
ATOM 4054 N N . VAL A 1 599 ? 44.544 16.156 29.386 1.00 33.93 599 VAL A N 1
ATOM 4055 C CA . VAL A 1 599 ? 44.846 17.317 30.224 1.00 33.60 599 VAL A CA 1
ATOM 4056 C C . VAL A 1 599 ? 44.378 17.017 31.655 1.00 33.93 599 VAL A C 1
ATOM 4057 O O . VAL A 1 599 ? 43.210 16.691 31.879 1.00 33.93 599 VAL A O 1
ATOM 4061 N N . TYR A 1 600 ? 45.294 17.111 32.612 1.00 34.18 600 TYR A N 1
ATOM 4062 C CA . TYR A 1 600 ? 44.942 16.940 34.023 1.00 34.55 600 TYR A CA 1
ATOM 4063 C C . TYR A 1 600 ? 45.058 18.283 34.738 1.00 34.44 600 TYR A C 1
ATOM 4064 O O . TYR A 1 600 ? 45.891 19.126 34.377 1.00 34.68 600 TYR A O 1
ATOM 4073 N N . SER A 1 601 ? 44.213 18.490 35.743 1.00 33.87 601 SER A N 1
ATOM 4074 C CA . SER A 1 601 ? 44.244 19.722 36.518 1.00 33.47 601 SER A CA 1
ATOM 4075 C C . SER A 1 601 ? 43.878 19.442 37.970 1.00 33.39 601 SER A C 1
ATOM 4076 O O . SER A 1 601 ? 43.079 18.552 38.251 1.00 33.50 601 SER A O 1
ATOM 4079 N N . ASN A 1 602 ? 44.468 20.195 38.890 1.00 33.49 602 ASN A N 1
ATOM 4080 C CA . ASN A 1 602 ? 43.985 20.210 40.275 1.00 33.96 602 ASN A CA 1
ATOM 4081 C C . ASN A 1 602 ? 43.806 21.632 40.814 1.00 33.02 602 ASN A C 1
ATOM 4082 O O . ASN A 1 602 ? 43.718 21.842 42.023 1.00 33.14 602 ASN A O 1
ATOM 4087 N N . THR A 1 603 ? 43.729 22.596 39.897 1.00 31.61 603 THR A N 1
ATOM 4088 C CA . THR A 1 603 ? 43.618 24.016 40.225 1.00 30.68 603 THR A CA 1
ATOM 4089 C C . THR A 1 603 ? 42.179 24.431 40.513 1.00 29.66 603 THR A C 1
ATOM 4090 O O . THR A 1 603 ? 41.240 23.816 40.018 1.00 29.26 603 THR A O 1
ATOM 4094 N N . GLY A 1 604 ? 42.020 25.495 41.292 1.00 28.75 604 GLY A N 1
ATOM 4095 C CA . GLY A 1 604 ? 40.708 26.082 41.545 1.00 28.12 604 GLY A CA 1
ATOM 4096 C C . GLY A 1 604 ? 39.797 25.219 42.403 1.00 28.00 604 GLY A C 1
ATOM 4097 O O . GLY A 1 604 ? 38.575 25.339 42.322 1.00 27.01 604 GLY A O 1
ATOM 4098 N N . GLY A 1 605 ? 40.394 24.340 43.217 1.00 27.49 605 GLY A N 1
ATOM 4099 C CA . GLY A 1 605 ? 39.636 23.478 44.127 1.00 27.02 605 GLY A CA 1
ATOM 4100 C C . GLY A 1 605 ? 38.813 22.428 43.404 1.00 26.95 605 GLY A C 1
ATOM 4101 O O . GLY A 1 605 ? 37.814 21.927 43.938 1.00 26.77 605 GLY A O 1
ATOM 4102 N N . ASN A 1 606 ? 39.238 22.084 42.190 1.00 26.58 606 ASN A N 1
ATOM 4103 C CA . ASN A 1 606 ? 38.546 21.086 41.380 1.00 26.85 606 ASN A CA 1
ATOM 4104 C C . ASN A 1 606 ? 39.531 20.296 40.516 1.00 26.75 606 ASN A C 1
ATOM 4105 O O . ASN A 1 606 ? 40.697 20.676 40.398 1.00 26.93 606 ASN A O 1
ATOM 4110 N N . HIS A 1 607 ? 39.068 19.202 39.922 1.00 27.62 607 HIS A N 1
ATOM 4111 C CA . HIS A 1 607 ? 39.920 18.392 39.043 1.00 28.73 607 HIS A CA 1
ATOM 4112 C C . HIS A 1 607 ? 39.496 18.485 37.579 1.00 28.18 607 HIS A C 1
ATOM 4113 O O . HIS A 1 607 ? 39.690 17.554 36.790 1.00 28.78 607 HIS A O 1
ATOM 4120 N N . PHE A 1 608 ? 38.924 19.630 37.227 1.00 27.11 608 PHE A N 1
ATOM 4121 C CA . PHE A 1 608 ? 38.491 19.882 35.862 1.00 26.27 608 PHE A CA 1
ATOM 4122 C C . PHE A 1 608 ? 39.367 20.939 35.203 1.00 25.20 608 PHE A C 1
ATOM 4123 O O . PHE A 1 608 ? 40.125 21.653 35.873 1.00 24.66 608 PHE A O 1
ATOM 4131 N N . ASN A 1 609 ? 39.249 21.030 33.886 1.00 24.68 609 ASN A N 1
ATOM 4132 C CA . ASN A 1 609 ? 40.168 21.839 33.071 1.00 24.31 609 ASN A CA 1
ATOM 4133 C C . ASN A 1 609 ? 39.846 23.349 33.032 1.00 24.02 609 ASN A C 1
ATOM 4134 O O . ASN A 1 609 ? 39.534 23.902 31.968 1.00 24.07 609 ASN A O 1
ATOM 4139 N N . PHE A 1 610 ? 39.926 23.985 34.204 1.00 23.34 610 PHE A N 1
ATOM 4140 C CA . PHE A 1 610 ? 39.821 25.435 34.395 1.00 23.39 610 PHE A CA 1
ATOM 4141 C C . PHE A 1 610 ? 40.227 25.768 35.828 1.00 23.34 610 PHE A C 1
ATOM 4142 O O . PHE A 1 610 ? 40.089 24.926 36.722 1.00 23.96 610 PHE A O 1
ATOM 4150 N N . ASP A 1 611 ? 40.712 26.990 36.040 1.00 23.38 611 ASP A N 1
ATOM 4151 C CA . ASP A 1 611 ? 41.014 27.513 37.367 1.00 23.61 611 ASP A CA 1
ATOM 4152 C C . ASP A 1 611 ? 39.752 28.129 37.990 1.00 23.04 611 ASP A C 1
ATOM 4153 O O . ASP A 1 611 ? 39.409 27.842 39.130 1.00 22.76 611 ASP A O 1
ATOM 4158 N N . PHE A 1 612 ? 39.082 28.996 37.237 1.00 22.23 612 PHE A N 1
ATOM 4159 C CA . PHE A 1 612 ? 37.797 29.550 37.660 1.00 21.33 612 PHE A CA 1
ATOM 4160 C C . PHE A 1 612 ? 37.023 29.961 36.419 1.00 21.03 612 PHE A C 1
ATOM 4161 O O . PHE A 1 612 ? 37.501 29.772 35.296 1.00 20.71 612 PHE A O 1
ATOM 4169 N N . VAL A 1 613 ? 35.821 30.493 36.619 1.00 20.78 613 VAL A N 1
ATOM 4170 C CA . VAL A 1 613 ? 34.973 30.920 35.507 1.00 19.91 613 VAL A CA 1
ATOM 4171 C C . VAL A 1 613 ? 34.800 32.432 35.563 1.00 19.85 613 VAL A C 1
ATOM 4172 O O . VAL A 1 613 ? 34.655 33.014 36.648 1.00 20.12 613 VAL A O 1
ATOM 4176 N N . ARG A 1 614 ? 34.847 33.070 34.399 1.00 18.63 614 ARG A N 1
ATOM 4177 C CA . ARG A 1 614 ? 34.573 34.482 34.310 1.00 18.85 614 ARG A CA 1
ATOM 4178 C C . ARG A 1 614 ? 33.283 34.648 33.532 1.00 18.34 614 ARG A C 1
ATOM 4179 O O . ARG A 1 614 ? 33.136 34.091 32.444 1.00 19.05 614 ARG A O 1
ATOM 4187 N N . VAL A 1 615 ? 32.349 35.393 34.106 1.00 17.64 615 VAL A N 1
ATOM 4188 C CA . VAL A 1 615 ? 31.106 35.732 33.422 1.00 16.51 615 VAL A CA 1
ATOM 4189 C C . VAL A 1 615 ? 31.253 37.151 32.908 1.00 16.64 615 VAL A C 1
ATOM 4190 O O . VAL A 1 615 ? 31.432 38.073 33.691 1.00 16.57 615 VAL A O 1
ATOM 4194 N N . LYS A 1 616 ? 31.191 37.311 31.588 1.00 15.79 616 LYS A N 1
ATOM 4195 C CA . LYS A 1 616 ? 31.438 38.602 30.959 1.00 15.95 616 LYS A CA 1
ATOM 4196 C C . LYS A 1 616 ? 30.192 39.079 30.218 1.00 15.63 616 LYS A C 1
ATOM 4197 O O . LYS A 1 616 ? 29.617 38.348 29.409 1.00 15.89 616 LYS A O 1
ATOM 4203 N N . LEU A 1 617 ? 29.793 40.314 30.497 1.00 15.39 617 LEU A N 1
ATOM 4204 C CA . LEU A 1 617 ? 28.508 40.829 30.035 1.00 15.14 617 LEU A CA 1
ATOM 4205 C C . LEU A 1 617 ? 28.621 42.095 29.206 1.00 15.32 617 LEU A C 1
ATOM 4206 O O . LEU A 1 617 ? 29.407 42.988 29.540 1.00 15.60 617 LEU A O 1
ATOM 4211 N N . ILE A 1 618 ? 27.810 42.173 28.149 1.00 14.94 618 ILE A N 1
ATOM 4212 C CA . ILE A 1 618 ? 27.492 43.437 27.498 1.00 16.32 618 ILE A CA 1
ATOM 4213 C C . ILE A 1 618 ? 26.107 43.862 28.003 1.00 16.67 618 ILE A C 1
ATOM 4214 O O . ILE A 1 618 ? 25.121 43.137 27.827 1.00 16.05 618 ILE A O 1
ATOM 4219 N N . VAL A 1 619 ? 26.055 45.033 28.635 1.00 17.63 619 VAL A N 1
ATOM 4220 C CA . VAL A 1 619 ? 24.866 45.477 29.372 1.00 19.21 619 VAL A CA 1
ATOM 4221 C C . VAL A 1 619 ? 23.873 46.210 28.455 1.00 19.84 619 VAL A C 1
ATOM 4222 O O . VAL A 1 619 ? 24.283 46.806 27.464 1.00 19.84 619 VAL A O 1
ATOM 4226 N N . ASN A 1 620 ? 22.575 46.124 28.775 1.00 20.57 620 ASN A N 1
ATOM 4227 C CA . ASN A 1 620 ? 21.512 46.939 28.141 1.00 20.95 620 ASN A CA 1
ATOM 4228 C C . ASN A 1 620 ? 21.133 48.082 29.091 1.00 21.25 620 ASN A C 1
ATOM 4229 O O . ASN A 1 620 ? 20.392 47.860 30.060 1.00 20.72 620 ASN A O 1
ATOM 4234 N N . PRO A 1 621 ? 21.655 49.305 28.842 1.00 22.09 621 PRO A N 1
ATOM 4235 C CA . PRO A 1 621 ? 21.568 50.378 29.835 1.00 22.99 621 PRO A CA 1
ATOM 4236 C C . PRO A 1 621 ? 20.143 50.848 30.124 1.00 23.35 621 PRO A C 1
ATOM 4237 O O . PRO A 1 621 ? 19.870 51.264 31.246 1.00 23.99 621 PRO A O 1
ATOM 4241 N N . SER A 1 622 ? 19.241 50.757 29.149 1.00 23.09 622 SER A N 1
ATOM 4242 C CA . SER A 1 622 ? 17.851 51.167 29.396 1.00 23.62 622 SER A CA 1
ATOM 4243 C C . SER A 1 622 ? 17.123 50.231 30.358 1.00 23.39 622 SER A C 1
ATOM 4244 O O . SER A 1 622 ? 16.124 50.627 30.949 1.00 23.61 622 SER A O 1
ATOM 4247 N N . GLU A 1 623 ? 17.639 49.013 30.545 1.00 22.75 623 GLU A N 1
ATOM 4248 C CA . GLU A 1 623 ? 16.961 48.029 31.406 1.00 22.48 623 GLU A CA 1
ATOM 4249 C C . GLU A 1 623 ? 17.790 47.527 32.590 1.00 21.71 623 GLU A C 1
ATOM 4250 O O . GLU A 1 623 ? 17.234 46.938 33.511 1.00 20.56 623 GLU A O 1
ATOM 4256 N N . CYS A 1 624 ? 19.108 47.754 32.571 1.00 20.73 624 CYS A N 1
ATOM 4257 C CA . CYS A 1 624 ? 20.027 46.992 33.428 1.00 20.31 624 CYS A CA 1
ATOM 4258 C C . CYS A 1 624 ? 19.804 47.144 34.931 1.00 20.15 624 CYS A C 1
ATOM 4259 O O . CYS A 1 624 ? 19.965 46.187 35.682 1.00 19.25 624 CYS A O 1
ATOM 4262 N N . ASP A 1 625 ? 19.466 48.349 35.368 1.00 20.39 625 ASP A N 1
ATOM 4263 C CA . ASP A 1 625 ? 19.290 48.607 36.800 1.00 21.03 625 ASP A CA 1
ATOM 4264 C C . ASP A 1 625 ? 17.812 48.835 37.205 1.00 21.34 625 ASP A C 1
ATOM 4265 O O . ASP A 1 625 ? 17.535 49.427 38.249 1.00 20.77 625 ASP A O 1
ATOM 4270 N N . LYS A 1 626 ? 16.870 48.367 36.388 1.00 21.38 626 LYS A N 1
ATOM 4271 C CA . LYS A 1 626 ? 15.449 48.482 36.740 1.00 22.10 626 LYS A CA 1
ATOM 4272 C C . LYS A 1 626 ? 15.130 47.642 37.994 1.00 21.93 626 LYS A C 1
ATOM 4273 O O . LYS A 1 626 ? 15.742 46.594 38.226 1.00 21.00 626 LYS A O 1
ATOM 4279 N N . LEU A 1 627 ? 14.194 48.117 38.813 1.00 22.33 627 LEU A N 1
ATOM 4280 C CA . LEU A 1 627 ? 13.880 47.440 40.086 1.00 23.46 627 LEU A CA 1
ATOM 4281 C C . LEU A 1 627 ? 13.265 46.069 39.884 1.00 23.47 627 LEU A C 1
ATOM 4282 O O . LEU A 1 627 ? 13.510 45.144 40.662 1.00 24.08 627 LEU A O 1
ATOM 4287 N N . VAL A 1 628 ? 12.478 45.933 38.825 1.00 23.72 628 VAL A N 1
ATOM 4288 C CA . VAL A 1 628 ? 11.629 44.761 38.669 1.00 23.97 628 VAL A CA 1
ATOM 4289 C C . VAL A 1 628 ? 12.100 43.850 37.543 1.00 24.18 628 VAL A C 1
ATOM 4290 O O . VAL A 1 628 ? 12.233 44.282 36.399 1.00 23.64 628 VAL A O 1
ATOM 4294 N N . THR A 1 629 ? 12.356 42.588 37.891 1.00 24.05 629 THR A N 1
ATOM 4295 C CA . THR A 1 629 ? 12.506 41.520 36.923 1.00 24.49 629 THR A CA 1
ATOM 4296 C C . THR A 1 629 ? 11.098 41.007 36.631 1.00 25.91 629 THR A C 1
ATOM 4297 O O . THR A 1 629 ? 10.454 40.410 37.503 1.00 25.42 629 THR A O 1
ATOM 4301 N N . LYS A 1 630 ? 10.626 41.255 35.415 1.00 27.25 630 LYS A N 1
ATOM 4302 C CA . LYS A 1 630 ? 9.259 40.922 35.034 1.00 29.51 630 LYS A CA 1
ATOM 4303 C C . LYS A 1 630 ? 9.160 39.467 34.615 1.00 30.28 630 LYS A C 1
ATOM 4304 O O . LYS A 1 630 ? 9.982 38.982 33.839 1.00 31.25 630 LYS A O 1
ATOM 4310 N N . GLY A 1 631 ? 8.160 38.771 35.148 1.00 30.78 631 GLY A N 1
ATOM 4311 C CA . GLY A 1 631 ? 7.915 37.376 34.810 1.00 31.22 631 GLY A CA 1
ATOM 4312 C C . GLY A 1 631 ? 6.544 37.212 34.168 1.00 32.13 631 GLY A C 1
ATOM 4313 O O . GLY A 1 631 ? 5.890 38.209 33.848 1.00 30.85 631 GLY A O 1
ATOM 4314 N N . PRO A 1 632 ? 6.103 35.951 33.975 1.00 32.54 632 PRO A N 1
ATOM 4315 C CA . PRO A 1 632 ? 4.861 35.650 33.267 1.00 33.14 632 PRO A CA 1
ATOM 4316 C C . PRO A 1 632 ? 3.634 36.222 33.960 1.00 33.48 632 PRO A C 1
ATOM 4317 O O . PRO A 1 632 ? 3.654 36.451 35.159 1.00 33.26 632 PRO A O 1
ATOM 4321 N N . ALA A 1 633 ? 2.576 36.449 33.188 1.00 34.79 633 ALA A N 1
ATOM 4322 C CA . ALA A 1 633 ? 1.295 36.904 33.726 1.00 35.65 633 ALA A CA 1
ATOM 4323 C C . ALA A 1 633 ? 0.759 35.933 34.776 1.00 36.37 633 ALA A C 1
ATOM 4324 O O . ALA A 1 633 ? 0.977 34.722 34.683 1.00 36.40 633 ALA A O 1
ATOM 4326 N N . HIS A 1 634 ? 0.071 36.467 35.779 1.00 37.39 634 HIS A N 1
ATOM 4327 C CA . HIS A 1 634 ? -0.635 35.635 36.738 1.00 38.95 634 HIS A CA 1
ATOM 4328 C C . HIS A 1 634 ? -2.009 35.253 36.183 1.00 39.93 634 HIS A C 1
ATOM 4329 O O . HIS A 1 634 ? -2.757 36.112 35.711 1.00 40.43 634 HIS A O 1
ATOM 4336 N N . SER A 1 635 ? -2.331 33.965 36.230 1.00 40.89 635 SER A N 1
ATOM 4337 C CA . SER A 1 635 ? -3.672 33.498 35.876 1.00 41.76 635 SER A CA 1
ATOM 4338 C C . SER A 1 635 ? -4.176 32.512 36.923 1.00 42.61 635 SER A C 1
ATOM 4339 O O . SER A 1 635 ? -3.502 32.277 37.933 1.00 42.41 635 SER A O 1
ATOM 4342 N N . GLU A 1 636 ? -5.361 31.951 36.682 1.00 43.66 636 GLU A N 1
ATOM 4343 C CA . GLU A 1 636 ? -6.042 31.070 37.641 1.00 44.72 636 GLU A CA 1
ATOM 4344 C C . GLU A 1 636 ? -5.239 29.818 37.990 1.00 44.86 636 GLU A C 1
ATOM 4345 O O . GLU A 1 636 ? -5.037 29.500 39.164 1.00 44.73 636 GLU A O 1
ATOM 4351 N N . THR A 1 637 ? -4.820 29.095 36.960 1.00 45.47 637 THR A N 1
ATOM 4352 C CA . THR A 1 637 ? -3.925 27.964 37.142 1.00 46.13 637 THR A CA 1
ATOM 4353 C C . THR A 1 637 ? -2.583 28.317 36.520 1.00 46.07 637 THR A C 1
ATOM 4354 O O . THR A 1 637 ? -2.520 29.010 35.492 1.00 46.25 637 THR A O 1
ATOM 4358 N N . MET A 1 638 ? -1.512 27.849 37.153 1.00 46.00 638 MET A N 1
ATOM 4359 C CA . MET A 1 638 ? -0.163 28.175 36.717 1.00 45.78 638 MET A CA 1
ATOM 4360 C C . MET A 1 638 ? 0.186 27.620 35.343 1.00 45.14 638 MET A C 1
ATOM 4361 O O . MET A 1 638 ? 0.124 26.414 35.113 1.00 45.14 638 MET A O 1
ATOM 4366 N N . SER A 1 639 ? 0.546 28.517 34.433 1.00 44.33 639 SER A N 1
ATOM 4367 C CA . SER A 1 639 ? 1.104 28.126 33.153 1.00 43.67 639 SER A CA 1
ATOM 4368 C C . SER A 1 639 ? 2.468 27.486 33.402 1.00 43.21 639 SER A C 1
ATOM 4369 O O . SER A 1 639 ? 3.034 27.621 34.495 1.00 43.12 639 SER A O 1
ATOM 4372 N N . THR A 1 640 ? 2.991 26.794 32.394 1.00 42.66 640 THR A N 1
ATOM 4373 C CA . THR A 1 640 ? 4.322 26.208 32.475 1.00 42.06 640 THR A CA 1
ATOM 4374 C C . THR A 1 640 ? 5.371 27.299 32.750 1.00 41.35 640 THR A C 1
ATOM 4375 O O . THR A 1 640 ? 6.176 27.163 33.672 1.00 40.82 640 THR A O 1
ATOM 4379 N N . GLU A 1 641 ? 5.322 28.378 31.964 1.00 40.65 641 GLU A N 1
ATOM 4380 C CA . GLU A 1 641 ? 6.231 29.532 32.106 1.00 39.97 641 GLU A CA 1
ATOM 4381 C C . GLU A 1 641 ? 6.286 30.096 33.531 1.00 38.39 641 GLU A C 1
ATOM 4382 O O . GLU A 1 641 ? 7.368 30.377 34.050 1.00 38.04 641 GLU A O 1
ATOM 4388 N N . ALA A 1 642 ? 5.120 30.245 34.158 1.00 36.77 642 ALA A N 1
ATOM 4389 C CA . ALA A 1 642 ? 5.020 30.760 35.523 1.00 35.09 642 ALA A CA 1
ATOM 4390 C C . ALA A 1 642 ? 5.573 29.787 36.561 1.00 34.27 642 ALA A C 1
ATOM 4391 O O . ALA A 1 642 ? 6.196 30.209 37.542 1.00 33.48 642 ALA A O 1
ATOM 4393 N N . ALA A 1 643 ? 5.323 28.491 36.360 1.00 32.95 643 ALA A N 1
ATOM 4394 C CA . ALA A 1 643 ? 5.904 27.463 37.222 1.00 32.10 643 ALA A CA 1
ATOM 4395 C C . ALA A 1 643 ? 7.433 27.520 37.142 1.00 31.19 643 ALA A C 1
ATOM 4396 O O . ALA A 1 643 ? 8.105 27.517 38.168 1.00 31.07 643 ALA A O 1
ATOM 4398 N N . VAL A 1 644 ? 7.964 27.583 35.922 1.00 30.46 644 VAL A N 1
ATOM 4399 C CA . VAL A 1 644 ? 9.413 27.701 35.712 1.00 29.76 644 VAL A CA 1
ATOM 4400 C C . VAL A 1 644 ? 9.967 28.916 36.455 1.00 28.89 644 VAL A C 1
ATOM 4401 O O . VAL A 1 644 ? 10.958 28.803 37.182 1.00 28.47 644 VAL A O 1
ATOM 4405 N N . PHE A 1 645 ? 9.302 30.064 36.289 1.00 27.94 645 PHE A N 1
ATOM 4406 C CA . PHE A 1 645 ? 9.729 31.314 36.913 1.00 26.72 645 PHE A CA 1
ATOM 4407 C C . PHE A 1 645 ? 9.771 31.198 38.427 1.00 26.96 645 PHE A C 1
ATOM 4408 O O . PHE A 1 645 ? 10.742 31.618 39.071 1.00 25.78 645 PHE A O 1
ATOM 4416 N N . LYS A 1 646 ? 8.699 30.643 38.996 1.00 26.86 646 LYS A N 1
ATOM 4417 C CA . LYS A 1 646 ? 8.590 30.474 40.440 1.00 27.53 646 LYS A CA 1
ATOM 4418 C C . LYS A 1 646 ? 9.689 29.564 41.001 1.00 26.71 646 LYS A C 1
ATOM 4419 O O . LYS A 1 646 ? 10.306 29.891 42.003 1.00 26.82 646 LYS A O 1
ATOM 4425 N N . ASN A 1 647 ? 9.901 28.422 40.357 1.00 26.52 647 ASN A N 1
ATOM 4426 C CA . ASN A 1 647 ? 10.968 27.495 40.746 1.00 26.83 647 ASN A CA 1
ATOM 4427 C C . ASN A 1 647 ? 12.358 28.135 40.633 1.00 26.09 647 ASN A C 1
ATOM 4428 O O . ASN A 1 647 ? 13.201 27.979 41.516 1.00 26.13 647 ASN A O 1
ATOM 4433 N N . PHE A 1 648 ? 12.581 28.871 39.551 1.00 25.41 648 PHE A N 1
ATOM 4434 C CA . PHE A 1 648 ? 13.882 29.485 39.326 1.00 24.61 648 PHE A CA 1
ATOM 4435 C C . PHE A 1 648 ? 14.190 30.499 40.408 1.00 24.49 648 PHE A C 1
ATOM 4436 O O . PHE A 1 648 ? 15.289 30.520 40.959 1.00 23.83 648 PHE A O 1
ATOM 4444 N N . TRP A 1 649 ? 13.210 31.327 40.747 1.00 24.02 649 TRP A N 1
ATOM 4445 C CA . TRP A 1 649 ? 13.482 32.430 41.658 1.00 24.25 649 TRP A CA 1
ATOM 4446 C C . TRP A 1 649 ? 13.220 32.148 43.132 1.00 24.72 649 TRP A C 1
ATOM 4447 O O . TRP A 1 649 ? 13.686 32.889 43.991 1.00 24.03 649 TRP A O 1
ATOM 4458 N N . GLY A 1 650 ? 12.460 31.092 43.422 1.00 26.42 650 GLY A N 1
ATOM 4459 C CA . GLY A 1 650 ? 12.186 30.701 44.813 1.00 27.79 650 GLY A CA 1
ATOM 4460 C C . GLY A 1 650 ? 11.626 31.844 45.627 1.00 29.07 650 GLY A C 1
ATOM 4461 O O . GLY A 1 650 ? 10.655 32.481 45.212 1.00 29.57 650 GLY A O 1
ATOM 4462 N N . ILE A 1 651 ? 12.274 32.128 46.759 1.00 30.13 651 ILE A N 1
ATOM 4463 C CA . ILE A 1 651 ? 11.900 33.216 47.675 1.00 31.49 651 ILE A CA 1
ATOM 4464 C C . ILE A 1 651 ? 11.850 34.606 47.018 1.00 31.60 651 ILE A C 1
ATOM 4465 O O . ILE A 1 651 ? 11.174 35.502 47.527 1.00 32.20 651 ILE A O 1
ATOM 4470 N N . LYS A 1 652 ? 12.557 34.789 45.902 1.00 31.71 652 LYS A N 1
ATOM 4471 C CA . LYS A 1 652 ? 12.618 36.111 45.262 1.00 31.81 652 LYS A CA 1
ATOM 4472 C C . LYS A 1 652 ? 11.351 36.423 44.460 1.00 31.61 652 LYS A C 1
ATOM 4473 O O . LYS A 1 652 ? 11.083 37.583 44.144 1.00 31.83 652 LYS A O 1
ATOM 4479 N N . SER A 1 653 ? 10.592 35.382 44.136 1.00 31.39 653 SER A N 1
ATOM 4480 C CA . SER A 1 653 ? 9.413 35.495 43.301 1.00 32.28 653 SER A CA 1
ATOM 4481 C C . SER A 1 653 ? 8.244 36.037 44.115 1.00 32.52 653 SER A C 1
ATOM 4482 O O . SER A 1 653 ? 7.990 35.576 45.221 1.00 32.26 653 SER A O 1
ATOM 4485 N N . SER A 1 654 ? 7.552 37.031 43.574 1.00 33.13 654 SER A N 1
ATOM 4486 C CA . SER A 1 654 ? 6.308 37.517 44.169 1.00 34.46 654 SER A CA 1
ATOM 4487 C C . SER A 1 654 ? 5.333 37.986 43.085 1.00 34.99 654 SER A C 1
ATOM 4488 O O . SER A 1 654 ? 5.621 37.885 41.891 1.00 35.03 654 SER A O 1
ATOM 4491 N N . LEU A 1 655 ? 4.164 38.456 43.504 1.00 36.02 655 LEU A N 1
ATOM 4492 C CA . LEU A 1 655 ? 3.206 39.055 42.579 1.00 37.01 655 LEU A CA 1
ATOM 4493 C C . LEU A 1 655 ? 3.204 40.554 42.787 1.00 37.35 655 LEU A C 1
ATOM 4494 O O . LEU A 1 655 ? 3.343 41.022 43.909 1.00 37.66 655 LEU A O 1
ATOM 4499 N N . ARG A 1 656 ? 3.040 41.303 41.702 1.00 37.86 656 ARG A N 1
ATOM 4500 C CA . ARG A 1 656 ? 3.047 42.760 41.758 1.00 38.61 656 ARG A CA 1
ATOM 4501 C C . ARG A 1 656 ? 2.005 43.306 40.785 1.00 38.34 656 ARG A C 1
ATOM 4502 O O . ARG A 1 656 ? 1.852 42.787 39.679 1.00 37.47 656 ARG A O 1
ATOM 4510 N N . ARG A 1 657 ? 1.295 44.348 41.213 1.00 38.86 657 ARG A N 1
ATOM 4511 C CA . ARG A 1 657 ? 0.409 45.089 40.324 1.00 39.24 657 ARG A CA 1
ATOM 4512 C C . ARG A 1 657 ? 1.174 46.225 39.660 1.00 38.78 657 ARG A C 1
ATOM 4513 O O . ARG A 1 657 ? 1.844 47.015 40.323 1.00 39.17 657 ARG A O 1
ATOM 4521 N N . PHE A 1 658 ? 1.074 46.293 38.343 1.00 38.26 658 PHE A N 1
ATOM 4522 C CA . PHE A 1 658 ? 1.730 47.341 37.585 1.00 37.96 658 PHE A CA 1
ATOM 4523 C C . PHE A 1 658 ? 0.754 48.493 37.374 1.00 37.76 658 PHE A C 1
ATOM 4524 O O . PHE A 1 658 ? -0.457 48.344 37.592 1.00 36.97 658 PHE A O 1
ATOM 4532 N N . LYS A 1 659 ? 1.291 49.638 36.961 1.00 37.37 659 LYS A N 1
ATOM 4533 C CA . LYS A 1 659 ? 0.496 50.842 36.759 1.00 37.07 659 LYS A CA 1
ATOM 4534 C C . LYS A 1 659 ? -0.602 50.641 35.721 1.00 36.11 659 LYS A C 1
ATOM 4535 O O . LYS A 1 659 ? -1.659 51.257 35.818 1.00 36.49 659 LYS A O 1
ATOM 4541 N N . ASP A 1 660 ? -0.361 49.769 34.745 1.00 35.04 660 ASP A N 1
ATOM 4542 C CA . ASP A 1 660 ? -1.348 49.503 33.705 1.00 34.44 660 ASP A CA 1
ATOM 4543 C C . ASP A 1 660 ? -2.468 48.534 34.135 1.00 33.43 660 ASP A C 1
ATOM 4544 O O . ASP A 1 660 ? -3.321 48.178 33.327 1.00 32.96 660 ASP A O 1
ATOM 4549 N N . GLY A 1 661 ? -2.453 48.115 35.398 1.00 32.54 661 GLY A N 1
ATOM 4550 C CA . GLY A 1 661 ? -3.469 47.204 35.928 1.00 31.96 661 GLY A CA 1
ATOM 4551 C C . GLY A 1 661 ? -3.137 45.719 35.892 1.00 31.54 661 GLY A C 1
ATOM 4552 O O . GLY A 1 661 ? -3.840 44.910 36.507 1.00 31.40 661 GLY A O 1
ATOM 4553 N N . SER A 1 662 ? -2.077 45.355 35.169 1.00 31.08 662 SER A N 1
ATOM 4554 C CA . SER A 1 662 ? -1.631 43.960 35.078 1.00 30.69 662 SER A CA 1
ATOM 4555 C C . SER A 1 662 ? -1.082 43.454 36.416 1.00 30.35 662 SER A C 1
ATOM 4556 O O . SER A 1 662 ? -0.581 44.235 37.221 1.00 30.21 662 SER A O 1
ATOM 4559 N N . ILE A 1 663 ? -1.217 42.149 36.640 1.00 30.44 663 ILE A N 1
ATOM 4560 C CA . ILE A 1 663 ? -0.644 41.457 37.797 1.00 30.50 663 ILE A CA 1
ATOM 4561 C C . ILE A 1 663 ? 0.224 40.349 37.222 1.00 30.05 663 ILE A C 1
ATOM 4562 O O . ILE A 1 663 ? -0.256 39.494 36.467 1.00 29.75 663 ILE A O 1
ATOM 4567 N N . THR A 1 664 ? 1.513 40.371 37.543 1.00 29.50 664 THR A N 1
ATOM 4568 C CA . THR A 1 664 ? 2.403 39.350 37.013 1.00 28.97 664 THR A CA 1
ATOM 4569 C C . THR A 1 664 ? 3.338 38.842 38.104 1.00 28.40 664 THR A C 1
ATOM 4570 O O . THR A 1 664 ? 3.510 39.487 39.145 1.00 27.96 664 THR A O 1
ATOM 4574 N N . HIS A 1 665 ? 3.918 37.673 37.856 1.00 28.09 665 HIS A N 1
ATOM 4575 C CA . HIS A 1 665 ? 4.983 37.149 38.696 1.00 28.09 665 HIS A CA 1
ATOM 4576 C C . HIS A 1 665 ? 6.197 38.013 38.411 1.00 27.64 665 HIS A C 1
ATOM 4577 O O . HIS A 1 665 ? 6.423 38.399 37.266 1.00 27.72 665 HIS A O 1
ATOM 4584 N N . CYS A 1 666 ? 6.947 38.339 39.451 1.00 27.19 666 CYS A N 1
ATOM 4585 C CA . CYS A 1 666 ? 8.125 39.175 39.295 1.00 27.60 666 CYS A CA 1
ATOM 4586 C C . CYS A 1 666 ? 9.116 38.950 40.428 1.00 26.85 666 CYS A C 1
ATOM 4587 O O . CYS A 1 666 ? 8.818 38.239 41.397 1.00 26.28 666 CYS A O 1
ATOM 4590 N N . CYS A 1 667 ? 10.301 39.540 40.284 1.00 26.09 667 CYS A N 1
ATOM 4591 C CA . CYS A 1 667 ? 11.210 39.718 41.414 1.00 25.99 667 CYS A CA 1
ATOM 4592 C C . CYS A 1 667 ? 11.518 41.190 41.540 1.00 25.37 667 CYS A C 1
ATOM 4593 O O . CYS A 1 667 ? 11.686 41.884 40.534 1.00 25.20 667 CYS A O 1
ATOM 4596 N N . VAL A 1 668 ? 11.594 41.664 42.774 1.00 24.95 668 VAL A N 1
ATOM 4597 C CA . VAL A 1 668 ? 11.914 43.053 43.026 1.00 25.79 668 VAL A CA 1
ATOM 4598 C C . VAL A 1 668 ? 13.274 43.105 43.699 1.00 25.62 668 VAL A C 1
ATOM 4599 O O . VAL A 1 668 ? 13.522 42.394 44.671 1.00 26.00 668 VAL A O 1
ATOM 4603 N N . TRP A 1 669 ? 14.149 43.945 43.159 1.00 25.55 669 TRP A N 1
ATOM 4604 C CA . TRP A 1 669 ? 15.512 44.083 43.659 1.00 25.17 669 TRP A CA 1
ATOM 4605 C C . TRP A 1 669 ? 15.717 45.473 44.236 1.00 26.01 669 TRP A C 1
ATOM 4606 O O . TRP A 1 669 ? 14.927 46.386 43.976 1.00 26.85 669 TRP A O 1
ATOM 4617 N N . SER A 1 670 ? 16.784 45.633 45.012 1.00 25.98 670 SER A N 1
ATOM 4618 C CA . SER A 1 670 ? 17.123 46.920 45.577 1.00 26.07 670 SER A CA 1
ATOM 4619 C C . SER A 1 670 ? 18.279 47.534 44.821 1.00 25.43 670 SER A C 1
ATOM 4620 O O . SER A 1 670 ? 19.295 46.873 44.599 1.00 24.81 670 SER A O 1
ATOM 4623 N N . THR A 1 671 ? 18.120 48.794 44.422 1.00 24.59 671 THR A N 1
ATOM 4624 C CA . THR A 1 671 ? 19.231 49.533 43.831 1.00 24.24 671 THR A CA 1
ATOM 4625 C C . THR A 1 671 ? 20.233 49.926 44.907 1.00 24.19 671 THR A C 1
ATOM 4626 O O . THR A 1 671 ? 19.920 49.932 46.102 1.00 23.66 671 THR A O 1
ATOM 4630 N N . SER A 1 672 ? 21.447 50.243 44.462 1.00 23.46 672 SER A N 1
ATOM 4631 C CA . SER A 1 672 ? 22.542 50.619 45.330 1.00 22.92 672 SER A CA 1
ATOM 4632 C C . SER A 1 672 ? 23.428 51.590 44.549 1.00 22.31 672 SER A C 1
ATOM 4633 O O . SER A 1 672 ? 23.619 51.435 43.340 1.00 21.92 672 SER A O 1
ATOM 4636 N N . SER A 1 673 ? 23.975 52.582 45.235 1.00 22.22 673 SER A N 1
ATOM 4637 C CA . SER A 1 673 ? 24.911 53.503 44.592 1.00 21.80 673 SER A CA 1
ATOM 4638 C C . SER A 1 673 ? 26.228 52.793 44.283 1.00 21.70 673 SER A C 1
ATOM 4639 O O . SER A 1 673 ? 26.994 53.246 43.432 1.00 21.97 673 SER A O 1
ATOM 4642 N N . SER A 1 674 ? 26.472 51.691 44.988 1.00 21.83 674 SER A N 1
ATOM 4643 C CA . SER A 1 674 ? 27.765 51.002 44.991 1.00 22.60 674 SER A CA 1
ATOM 4644 C C . SER A 1 674 ? 27.877 49.906 43.939 1.00 22.97 674 SER A C 1
ATOM 4645 O O . SER A 1 674 ? 28.973 49.600 43.468 1.00 23.08 674 SER A O 1
ATOM 4648 N N . GLU A 1 675 ? 26.757 49.285 43.588 1.00 23.22 675 GLU A N 1
ATOM 4649 C CA . GLU A 1 675 ? 26.790 48.200 42.613 1.00 23.88 675 GLU A CA 1
ATOM 4650 C C . GLU A 1 675 ? 25.506 48.104 41.790 1.00 22.83 675 GLU A C 1
ATOM 4651 O O . GLU A 1 675 ? 24.432 48.536 42.246 1.00 23.17 675 GLU A O 1
ATOM 4657 N N . PRO A 1 676 ? 25.620 47.560 40.566 1.00 21.41 676 PRO A N 1
ATOM 4658 C CA . PRO A 1 676 ? 24.432 47.296 39.764 1.00 20.12 676 PRO A CA 1
ATOM 4659 C C . PRO A 1 676 ? 23.635 46.132 40.331 1.00 18.81 676 PRO A C 1
ATOM 4660 O O . PRO A 1 676 ? 24.195 45.225 40.964 1.00 18.15 676 PRO A O 1
ATOM 4664 N N . ILE A 1 677 ? 22.327 46.176 40.120 1.00 17.77 677 ILE A N 1
ATOM 4665 C CA . ILE A 1 677 ? 21.451 45.063 40.473 1.00 16.77 677 ILE A CA 1
ATOM 4666 C C . ILE A 1 677 ? 21.979 43.753 39.875 1.00 16.63 677 ILE A C 1
ATOM 4667 O O . ILE A 1 677 ? 21.904 42.698 40.518 1.00 15.88 677 ILE A O 1
ATOM 4672 N N . ILE A 1 678 ? 22.537 43.833 38.663 1.00 15.57 678 ILE A N 1
ATOM 4673 C CA . ILE A 1 678 ? 23.142 42.666 38.007 1.00 15.53 678 ILE A CA 1
ATOM 4674 C C . ILE A 1 678 ? 24.075 41.870 38.940 1.00 15.53 678 ILE A C 1
ATOM 4675 O O . ILE A 1 678 ? 24.046 40.655 38.911 1.00 15.93 678 ILE A O 1
ATOM 4680 N N . SER A 1 679 ? 24.890 42.547 39.756 1.00 16.42 679 SER A N 1
ATOM 4681 C CA . SER A 1 679 ? 25.793 41.845 40.681 1.00 17.45 679 SER A CA 1
ATOM 4682 C C . SER A 1 679 ? 25.038 40.939 41.658 1.00 18.06 679 SER A C 1
ATOM 4683 O O . SER A 1 679 ? 25.469 39.816 41.908 1.00 18.56 679 SER A O 1
ATOM 4686 N N . SER A 1 680 ? 23.904 41.421 42.177 1.00 18.56 680 SER A N 1
ATOM 4687 C CA . SER A 1 680 ? 23.076 40.652 43.117 1.00 19.52 680 SER A CA 1
ATOM 4688 C C . SER A 1 680 ? 22.475 39.440 42.447 1.00 18.65 680 SER A C 1
ATOM 4689 O O . SER A 1 680 ? 22.432 38.349 43.024 1.00 18.84 680 SER A O 1
ATOM 4692 N N . ILE A 1 681 ? 22.008 39.650 41.221 1.00 17.59 681 ILE A N 1
ATOM 4693 C CA . ILE A 1 681 ? 21.339 38.611 40.463 1.00 17.05 681 ILE A CA 1
ATOM 4694 C C . ILE A 1 681 ? 22.313 37.462 40.118 1.00 17.59 681 ILE A C 1
ATOM 4695 O O . ILE A 1 681 ? 21.987 36.279 40.313 1.00 17.16 681 ILE A O 1
ATOM 4700 N N . VAL A 1 682 ? 23.495 37.815 39.616 1.00 17.42 682 VAL A N 1
ATOM 4701 C CA . VAL A 1 682 ? 24.514 36.817 39.288 1.00 17.67 682 VAL A CA 1
ATOM 4702 C C . VAL A 1 682 ? 24.860 35.981 40.525 1.00 18.29 682 VAL A C 1
ATOM 4703 O O . VAL A 1 682 ? 24.857 34.761 40.463 1.00 18.65 682 VAL A O 1
ATOM 4707 N N . ASN A 1 683 ? 25.125 36.639 41.644 1.00 19.36 683 ASN A N 1
ATOM 4708 C CA . ASN A 1 683 ? 25.388 35.926 42.889 1.00 20.65 683 ASN A CA 1
ATOM 4709 C C . ASN A 1 683 ? 24.251 34.959 43.255 1.00 20.60 683 ASN A C 1
ATOM 4710 O O . ASN A 1 683 ? 24.483 33.752 43.447 1.00 20.58 683 ASN A O 1
ATOM 4715 N N . PHE A 1 684 ? 23.026 35.472 43.301 1.00 20.52 684 PHE A N 1
ATOM 4716 C CA . PHE A 1 684 ? 21.873 34.653 43.664 1.00 20.63 684 PHE A CA 1
ATOM 4717 C C . PHE A 1 684 ? 21.659 33.464 42.718 1.00 20.47 684 PHE A C 1
ATOM 4718 O O . PHE A 1 684 ? 21.494 32.313 43.160 1.00 20.08 684 PHE A O 1
ATOM 4726 N N . ALA A 1 685 ? 21.668 33.736 41.419 1.00 19.75 685 ALA A N 1
ATOM 4727 C CA . ALA A 1 685 ? 21.359 32.718 40.428 1.00 19.68 685 ALA A CA 1
ATOM 4728 C C . ALA A 1 685 ? 22.420 31.609 40.361 1.00 19.99 685 ALA A C 1
ATOM 4729 O O . ALA A 1 685 ? 22.075 30.430 40.256 1.00 19.93 685 ALA A O 1
ATOM 4731 N N . LEU A 1 686 ? 23.698 31.983 40.436 1.00 19.35 686 LEU A N 1
ATOM 4732 C CA . LEU A 1 686 ? 24.777 30.989 40.324 1.00 19.74 686 LEU A CA 1
ATOM 4733 C C . LEU A 1 686 ? 24.850 30.087 41.557 1.00 19.93 686 LEU A C 1
ATOM 4734 O O . LEU A 1 686 ? 25.045 28.881 41.428 1.00 19.58 686 LEU A O 1
ATOM 4739 N N . GLN A 1 687 ? 24.661 30.674 42.737 1.00 20.46 687 GLN A N 1
ATOM 4740 C CA . GLN A 1 687 ? 24.698 29.897 43.979 1.00 22.08 687 GLN A CA 1
ATOM 4741 C C . GLN A 1 687 ? 23.512 28.952 44.095 1.00 22.25 687 GLN A C 1
ATOM 4742 O O . GLN A 1 687 ? 23.660 27.854 44.611 1.00 22.74 687 GLN A O 1
ATOM 4748 N N . LYS A 1 688 ? 22.355 29.359 43.566 1.00 22.43 688 LYS A N 1
ATOM 4749 C CA . LYS A 1 688 ? 21.147 28.545 43.621 1.00 22.64 688 LYS A CA 1
ATOM 4750 C C . LYS A 1 688 ? 21.143 27.428 42.582 1.00 22.63 688 LYS A C 1
ATOM 4751 O O . LYS A 1 688 ? 20.743 26.307 42.885 1.00 22.67 688 LYS A O 1
ATOM 4757 N N . HIS A 1 689 ? 21.566 27.743 41.355 1.00 21.82 689 HIS A N 1
ATOM 4758 C CA . HIS A 1 689 ? 21.379 26.839 40.222 1.00 21.63 689 HIS A CA 1
ATOM 4759 C C . HIS A 1 689 ? 22.648 26.239 39.610 1.00 21.07 689 HIS A C 1
ATOM 4760 O O . HIS A 1 689 ? 22.565 25.371 38.757 1.00 21.19 689 HIS A O 1
ATOM 4767 N N . VAL A 1 690 ? 23.819 26.710 40.027 1.00 20.74 690 VAL A N 1
ATOM 4768 C CA . VAL A 1 690 ? 25.054 26.137 39.493 1.00 20.16 690 VAL A CA 1
ATOM 4769 C C . VAL A 1 690 ? 25.795 25.373 40.588 1.00 20.14 690 VAL A C 1
ATOM 4770 O O . VAL A 1 690 ? 26.026 24.179 40.459 1.00 20.56 690 VAL A O 1
ATOM 4774 N N . SER A 1 691 ? 26.162 26.061 41.658 1.00 20.55 691 SER A N 1
ATOM 4775 C CA . SER A 1 691 ? 26.817 25.412 42.785 1.00 21.54 691 SER A CA 1
ATOM 4776 C C . SER A 1 691 ? 26.678 26.226 44.057 1.00 21.91 691 SER A C 1
ATOM 4777 O O . SER A 1 691 ? 26.974 27.427 44.083 1.00 22.18 691 SER A O 1
ATOM 4780 N N . LYS A 1 692 ? 26.270 25.557 45.131 1.00 22.82 692 LYS A N 1
ATOM 4781 C CA . LYS A 1 692 ? 26.249 26.178 46.449 1.00 23.58 692 LYS A CA 1
ATOM 4782 C C . LYS A 1 692 ? 27.651 26.625 46.880 1.00 23.72 692 LYS A C 1
ATOM 4783 O O . LYS A 1 692 ? 27.786 27.503 47.727 1.00 23.63 692 LYS A O 1
ATOM 4789 N N . LYS A 1 693 ? 28.679 26.034 46.270 1.00 24.09 693 LYS A N 1
ATOM 4790 C CA . LYS A 1 693 ? 30.071 26.373 46.562 1.00 24.98 693 LYS A CA 1
ATOM 4791 C C . LYS A 1 693 ? 30.587 27.572 45.758 1.00 25.44 693 LYS A C 1
ATOM 4792 O O . LYS A 1 693 ? 31.701 28.046 46.001 1.00 26.07 693 LYS A O 1
ATOM 4798 N N . ALA A 1 694 ? 29.805 28.045 44.786 1.00 25.41 694 ALA A N 1
ATOM 4799 C CA . ALA A 1 694 ? 30.223 29.189 43.970 1.00 25.19 694 ALA A CA 1
ATOM 4800 C C . ALA A 1 694 ? 30.528 30.423 44.803 1.00 25.73 694 ALA A C 1
ATOM 4801 O O . ALA A 1 694 ? 29.762 30.790 45.703 1.00 25.47 694 ALA A O 1
ATOM 4803 N N . GLN A 1 695 ? 31.662 31.052 44.505 1.00 25.95 695 GLN A N 1
ATOM 4804 C CA . GLN A 1 695 ? 32.025 32.324 45.108 1.00 26.96 695 GLN A CA 1
ATOM 4805 C C . GLN A 1 695 ? 32.181 33.326 43.966 1.00 26.76 695 GLN A C 1
ATOM 4806 O O . GLN A 1 695 ? 33.026 33.136 43.088 1.00 26.28 695 GLN A O 1
ATOM 4812 N N . ILE A 1 696 ? 31.334 34.355 43.977 1.00 26.84 696 ILE A N 1
ATOM 4813 C CA . ILE A 1 696 ? 31.247 35.364 42.914 1.00 26.84 696 ILE A CA 1
ATOM 4814 C C . ILE A 1 696 ? 31.846 36.671 43.434 1.00 27.53 696 ILE A C 1
ATOM 4815 O O . ILE A 1 696 ? 31.443 37.160 44.497 1.00 27.00 696 ILE A O 1
ATOM 4820 N N . SER A 1 697 ? 32.798 37.240 42.691 1.00 28.24 697 SER A N 1
ATOM 4821 C CA . SER A 1 697 ? 33.326 38.568 43.020 1.00 29.28 697 SER A CA 1
ATOM 4822 C C . SER A 1 697 ? 33.404 39.498 41.808 1.00 29.65 697 SER A C 1
ATOM 4823 O O . SER A 1 697 ? 33.746 39.069 40.694 1.00 29.06 697 SER A O 1
ATOM 4826 N N . ASN A 1 698 ? 33.043 40.762 42.052 1.00 30.08 698 ASN A N 1
ATOM 4827 C CA . ASN A 1 698 ? 33.248 41.891 41.134 1.00 30.70 698 ASN A CA 1
ATOM 4828 C C . ASN A 1 698 ? 33.438 43.172 41.952 1.00 30.76 698 ASN A C 1
ATOM 4829 O O . ASN A 1 698 ? 32.561 44.054 41.986 1.00 30.69 698 ASN A O 1
ATOM 4834 N N . GLU A 1 699 ? 34.590 43.251 42.619 1.00 30.25 699 GLU A N 1
ATOM 4835 C CA . GLU A 1 699 ? 34.955 44.418 43.418 1.00 30.33 699 GLU A CA 1
ATOM 4836 C C . GLU A 1 699 ? 35.376 45.653 42.610 1.00 29.02 699 GLU A C 1
ATOM 4837 O O . GLU A 1 699 ? 35.283 46.764 43.122 1.00 29.16 699 GLU A O 1
ATOM 4843 N N . THR A 1 700 ? 35.852 45.478 41.373 1.00 27.40 700 THR A N 1
ATOM 4844 C CA . THR A 1 700 ? 36.308 46.634 40.600 1.00 25.58 700 THR A CA 1
ATOM 4845 C C . THR A 1 700 ? 35.171 47.615 40.341 1.00 24.75 700 THR A C 1
ATOM 4846 O O . THR A 1 700 ? 35.361 48.822 40.496 1.00 24.08 700 THR A O 1
ATOM 4850 N N . ILE A 1 701 ? 33.990 47.106 39.969 1.00 23.48 701 ILE A N 1
ATOM 4851 C CA . ILE A 1 701 ? 32.879 48.005 39.654 1.00 23.21 701 ILE A CA 1
ATOM 4852 C C . ILE A 1 701 ? 32.491 48.823 40.895 1.00 22.57 701 ILE A C 1
ATOM 4853 O O . ILE A 1 701 ? 32.181 49.994 40.771 1.00 21.78 701 ILE A O 1
ATOM 4858 N N . LYS A 1 702 ? 32.567 48.213 42.083 1.00 22.43 702 LYS A N 1
ATOM 4859 C CA . LYS A 1 702 ? 32.192 48.897 43.323 1.00 22.79 702 LYS A CA 1
ATOM 4860 C C . LYS A 1 702 ? 33.141 50.046 43.650 1.00 22.42 702 LYS A C 1
ATOM 4861 O O . LYS A 1 702 ? 32.704 51.125 44.075 1.00 21.47 702 LYS A O 1
ATOM 4867 N N . LYS A 1 703 ? 34.437 49.814 43.441 1.00 21.75 703 LYS A N 1
ATOM 4868 C CA . LYS A 1 703 ? 35.431 50.848 43.674 1.00 22.36 703 LYS A CA 1
ATOM 4869 C C . LYS A 1 703 ? 35.230 52.069 42.774 1.00 21.63 703 LYS A C 1
ATOM 4870 O O . LYS A 1 703 ? 35.343 53.207 43.238 1.00 21.20 703 LYS A O 1
ATOM 4876 N N . PHE A 1 704 ? 34.912 51.841 41.498 1.00 20.59 704 PHE A N 1
ATOM 4877 C CA . PHE A 1 704 ? 34.650 52.966 40.600 1.00 20.78 704 PHE A CA 1
ATOM 4878 C C . PHE A 1 704 ? 33.378 53.701 41.014 1.00 20.14 704 PHE A C 1
ATOM 4879 O O . PHE A 1 704 ? 33.350 54.925 41.049 1.00 19.88 704 PHE A O 1
ATOM 4887 N N . HIS A 1 705 ? 32.338 52.944 41.343 1.00 19.91 705 HIS A N 1
ATOM 4888 C CA . HIS A 1 705 ? 31.085 53.528 41.826 1.00 20.40 705 HIS A CA 1
ATOM 4889 C C . HIS A 1 705 ? 31.306 54.426 43.045 1.00 20.29 705 HIS A C 1
ATOM 4890 O O . HIS A 1 705 ? 30.696 55.485 43.166 1.00 20.11 705 HIS A O 1
ATOM 4897 N N . ASN A 1 706 ? 32.178 53.988 43.946 1.00 20.39 706 ASN A N 1
ATOM 4898 C CA . ASN A 1 706 ? 32.353 54.689 45.198 1.00 21.05 706 ASN A CA 1
ATOM 4899 C C . ASN A 1 706 ? 33.264 55.888 45.079 1.00 20.81 706 ASN A C 1
ATOM 4900 O O . ASN A 1 706 ? 33.343 56.682 46.002 1.00 20.67 706 ASN A O 1
ATOM 4905 N N . PHE A 1 707 ? 33.930 56.035 43.934 1.00 20.18 707 PHE A N 1
ATOM 4906 C CA . PHE A 1 707 ? 34.673 57.264 43.651 1.00 20.38 707 PHE A CA 1
ATOM 4907 C C . PHE A 1 707 ? 33.813 58.407 43.079 1.00 20.17 707 PHE A C 1
ATOM 4908 O O . PHE A 1 707 ? 34.279 59.539 42.947 1.00 19.55 707 PHE A O 1
ATOM 4916 N N . LEU A 1 708 ? 32.562 58.120 42.744 1.00 20.11 708 LEU A N 1
ATOM 4917 C CA . LEU A 1 708 ? 31.615 59.196 42.467 1.00 20.80 708 LEU A CA 1
ATOM 4918 C C . LEU A 1 708 ? 31.087 59.730 43.797 1.00 21.29 708 LEU A C 1
ATOM 4919 O O . LEU A 1 708 ? 30.599 58.954 44.619 1.00 21.58 708 LEU A O 1
ATOM 4924 N N . PRO A 1 709 ? 31.159 61.052 44.015 1.00 22.11 709 PRO A N 1
ATOM 4925 C CA . PRO A 1 709 ? 30.690 61.589 45.300 1.00 22.24 709 PRO A CA 1
ATOM 4926 C C . PRO A 1 709 ? 29.209 61.284 45.522 1.00 22.60 709 PRO A C 1
ATOM 4927 O O . PRO A 1 709 ? 28.402 61.499 44.624 1.00 22.89 709 PRO A O 1
ATOM 4931 N N . LEU A 1 710 ? 28.876 60.778 46.708 1.00 22.72 710 LEU A N 1
ATOM 4932 C CA . LEU A 1 710 ? 27.504 60.425 47.074 1.00 23.54 710 LEU A CA 1
ATOM 4933 C C . LEU A 1 710 ? 26.761 61.680 47.569 1.00 23.23 710 LEU A C 1
ATOM 4934 O O . LEU A 1 710 ? 27.199 62.307 48.537 1.00 23.28 710 LEU A O 1
ATOM 4939 N N . PRO A 1 711 ? 25.655 62.065 46.900 1.00 23.07 711 PRO A N 1
ATOM 4940 C CA . PRO A 1 711 ? 24.939 63.265 47.345 1.00 23.36 711 PRO A CA 1
ATOM 4941 C C . PRO A 1 711 ? 24.224 63.050 48.679 1.00 24.09 711 PRO A C 1
ATOM 4942 O O . PRO A 1 711 ? 23.736 61.944 48.957 1.00 23.53 711 PRO A O 1
ATOM 4946 N N . ASN A 1 712 ? 24.151 64.106 49.479 1.00 24.78 712 ASN A N 1
ATOM 4947 C CA . ASN A 1 712 ? 23.382 64.073 50.722 1.00 26.31 712 ASN A CA 1
ATOM 4948 C C . ASN A 1 712 ? 21.903 64.296 50.418 1.00 26.50 712 ASN A C 1
ATOM 4949 O O . ASN A 1 712 ? 21.371 65.393 50.585 1.00 26.71 712 ASN A O 1
ATOM 4954 N N . LEU A 1 713 ? 21.266 63.240 49.924 1.00 26.98 713 LEU A N 1
ATOM 4955 C CA . LEU A 1 713 ? 19.857 63.243 49.547 1.00 27.48 713 LEU A CA 1
ATOM 4956 C C . LEU A 1 713 ? 19.231 61.996 50.156 1.00 28.60 713 LEU A C 1
ATOM 4957 O O . LEU A 1 713 ? 19.946 61.024 50.425 1.00 28.22 713 LEU A O 1
ATOM 4962 N N . PRO A 1 714 ? 17.901 62.012 50.384 1.00 29.60 714 PRO A N 1
ATOM 4963 C CA . PRO A 1 714 ? 17.233 60.838 50.963 1.00 30.19 714 PRO A CA 1
ATOM 4964 C C . PRO A 1 714 ? 17.449 59.572 50.119 1.00 30.09 714 PRO A C 1
ATOM 4965 O O . PRO A 1 714 ? 17.300 59.622 48.892 1.00 30.74 714 PRO A O 1
ATOM 4969 N N . SER A 1 715 ? 17.816 58.476 50.782 1.00 29.82 715 SER A N 1
ATOM 4970 C CA . SER A 1 715 ? 18.065 57.161 50.153 1.00 30.24 715 SER A CA 1
ATOM 4971 C C . SER A 1 715 ? 19.228 57.129 49.137 1.00 29.60 715 SER A C 1
ATOM 4972 O O . SER A 1 715 ? 19.271 56.275 48.243 1.00 29.26 715 SER A O 1
ATOM 4975 N N . SER A 1 716 ? 20.173 58.050 49.309 1.00 28.87 716 SER A N 1
ATOM 4976 C CA . SER A 1 716 ? 21.282 58.228 48.380 1.00 28.52 716 SER A CA 1
ATOM 4977 C C . SER A 1 716 ? 22.049 56.930 48.116 1.00 27.49 716 SER A C 1
ATOM 4978 O O . SER A 1 716 ? 22.280 56.563 46.961 1.00 26.79 716 SER A O 1
ATOM 4981 N N . ALA A 1 717 ? 22.421 56.232 49.191 1.00 26.94 717 ALA A N 1
ATOM 4982 C CA . ALA A 1 717 ? 23.186 54.980 49.090 1.00 26.73 717 ALA A CA 1
ATOM 4983 C C . ALA A 1 717 ? 22.429 53.847 48.387 1.00 26.46 717 ALA A C 1
ATOM 4984 O O . ALA A 1 717 ? 23.034 52.875 47.932 1.00 26.04 717 ALA A O 1
ATOM 4986 N N . LYS A 1 718 ? 21.110 53.992 48.287 1.00 26.21 718 LYS A N 1
ATOM 4987 C CA . LYS A 1 718 ? 20.254 53.007 47.630 1.00 26.21 718 LYS A CA 1
ATOM 4988 C C . LYS A 1 718 ? 19.799 53.484 46.248 1.00 24.99 718 LYS A C 1
ATOM 4989 O O . LYS A 1 718 ? 18.827 52.982 45.707 1.00 25.21 718 LYS A O 1
ATOM 4995 N N . THR A 1 719 ? 20.490 54.474 45.690 1.00 24.10 719 THR A N 1
ATOM 4996 C CA . THR A 1 719 ? 20.072 55.086 44.423 1.00 23.12 719 THR A CA 1
ATOM 4997 C C . THR A 1 719 ? 21.025 54.665 43.300 1.00 22.65 719 THR A C 1
ATOM 4998 O O . THR A 1 719 ? 22.249 54.769 43.446 1.00 21.82 719 THR A O 1
ATOM 5002 N N . SER A 1 720 ? 20.448 54.168 42.202 1.00 21.52 720 SER A N 1
ATOM 5003 C CA . SER A 1 720 ? 21.211 53.743 41.028 1.00 21.06 720 SER A CA 1
ATOM 5004 C C . SER A 1 720 ? 22.135 54.845 40.522 1.00 20.19 720 SER A C 1
ATOM 5005 O O . SER A 1 720 ? 21.783 56.020 40.546 1.00 19.63 720 SER A O 1
ATOM 5008 N N . VAL A 1 721 ? 23.308 54.446 40.045 1.00 20.58 721 VAL A N 1
ATOM 5009 C CA . VAL A 1 721 ? 24.237 55.358 39.374 1.00 20.41 721 VAL A CA 1
ATOM 5010 C C . VAL A 1 721 ? 23.594 55.965 38.104 1.00 20.26 721 VAL A C 1
ATOM 5011 O O . VAL A 1 721 ? 24.022 57.010 37.608 1.00 20.55 721 VAL A O 1
ATOM 5015 N N . LEU A 1 722 ? 22.558 55.306 37.591 1.00 19.79 722 LEU A N 1
ATOM 5016 C CA . LEU A 1 722 ? 21.840 55.757 36.402 1.00 20.02 722 LEU A CA 1
ATOM 5017 C C . LEU A 1 722 ? 20.678 56.708 36.726 1.00 20.39 722 LEU A C 1
ATOM 5018 O O . LEU A 1 722 ? 20.051 57.268 35.821 1.00 20.61 722 LEU A O 1
ATOM 5023 N N . ASN A 1 723 ? 20.386 56.883 38.010 1.00 19.92 723 ASN A N 1
ATOM 5024 C CA . ASN A 1 723 ? 19.290 57.761 38.410 1.00 19.93 723 ASN A CA 1
ATOM 5025 C C . ASN A 1 723 ? 19.695 59.232 38.282 1.00 19.52 723 ASN A C 1
ATOM 5026 O O . ASN A 1 723 ? 20.746 59.638 38.787 1.00 20.15 723 ASN A O 1
ATOM 5031 N N . LEU A 1 724 ? 18.868 60.012 37.591 1.00 18.46 724 LEU A N 1
ATOM 5032 C CA . LEU A 1 724 ? 19.103 61.431 37.391 1.00 17.87 724 LEU A CA 1
ATOM 5033 C C . LEU A 1 724 ? 18.129 62.344 38.154 1.00 17.43 724 LEU A C 1
ATOM 5034 O O . LEU A 1 724 ? 18.006 63.507 37.822 1.00 16.26 724 LEU A O 1
ATOM 5039 N N . SER A 1 725 ? 17.459 61.821 39.176 1.00 17.79 725 SER A N 1
ATOM 5040 C CA . SER A 1 725 ? 16.434 62.602 39.908 1.00 18.50 725 SER A CA 1
ATOM 5041 C C . SER A 1 725 ? 16.953 63.929 40.467 1.00 18.08 725 SER A C 1
ATOM 5042 O O . SER A 1 725 ? 16.229 64.926 40.469 1.00 18.05 725 SER A O 1
ATOM 5045 N N . SER A 1 726 ? 18.189 63.927 40.965 1.00 18.04 726 SER A N 1
ATOM 5046 C CA . SER A 1 726 ? 18.817 65.161 41.472 1.00 17.78 726 SER A CA 1
ATOM 5047 C C . SER A 1 726 ? 18.778 66.275 40.426 1.00 17.61 726 SER A C 1
ATOM 5048 O O . SER A 1 726 ? 18.316 67.383 40.696 1.00 17.31 726 SER A O 1
ATOM 5051 N N . PHE A 1 727 ? 19.261 65.970 39.223 1.00 17.34 727 PHE A N 1
ATOM 5052 C CA . PHE A 1 727 ? 19.220 66.906 38.103 1.00 16.97 727 PHE A CA 1
ATOM 5053 C C . PHE A 1 727 ? 17.787 67.262 37.675 1.00 17.26 727 PHE A C 1
ATOM 5054 O O . PHE A 1 727 ? 17.510 68.415 37.321 1.00 16.86 727 PHE A O 1
ATOM 5062 N N . PHE A 1 728 ? 16.887 66.282 37.693 1.00 17.58 728 PHE A N 1
ATOM 5063 C CA . PHE A 1 728 ? 15.500 66.537 37.272 1.00 18.34 728 PHE A CA 1
ATOM 5064 C C . PHE A 1 728 ? 14.806 67.468 38.255 1.00 18.15 728 PHE A C 1
ATOM 5065 O O . PHE A 1 728 ? 14.024 68.316 37.858 1.00 17.97 728 PHE A O 1
ATOM 5073 N N . ASN A 1 729 ? 15.092 67.296 39.538 1.00 17.94 729 ASN A N 1
ATOM 5074 C CA . ASN A 1 729 ? 14.509 68.164 40.562 1.00 18.33 729 ASN A CA 1
ATOM 5075 C C . ASN A 1 729 ? 14.993 69.600 40.453 1.00 17.97 729 ASN A C 1
ATOM 5076 O O . ASN A 1 729 ? 14.211 70.540 40.613 1.00 17.24 729 ASN A O 1
ATOM 5081 N N . LEU A 1 730 ? 16.281 69.775 40.151 1.00 17.53 730 LEU A N 1
ATOM 5082 C CA . LEU A 1 730 ? 16.797 71.108 39.859 1.00 17.01 730 LEU A CA 1
ATOM 5083 C C . LEU A 1 730 ? 16.070 71.725 38.663 1.00 17.45 730 LEU A C 1
ATOM 5084 O O . LEU A 1 730 ? 15.658 72.898 38.715 1.00 17.17 730 LEU A O 1
ATOM 5089 N N . LYS A 1 731 ? 15.907 70.956 37.586 1.00 18.09 731 LYS A N 1
ATOM 5090 C CA . LYS A 1 731 ? 15.232 71.467 36.393 1.00 19.26 731 LYS A CA 1
ATOM 5091 C C . LYS A 1 731 ? 13.782 71.880 36.715 1.00 19.22 731 LYS A C 1
ATOM 5092 O O . LYS A 1 731 ? 13.320 72.905 36.237 1.00 19.21 731 LYS A O 1
ATOM 5098 N N . LYS A 1 732 ? 13.089 71.078 37.521 1.00 19.95 732 LYS A N 1
ATOM 5099 C CA . LYS A 1 732 ? 11.702 71.374 37.912 1.00 21.27 732 LYS A CA 1
ATOM 5100 C C . LYS A 1 732 ? 11.605 72.727 38.636 1.00 20.84 732 LYS A C 1
ATOM 5101 O O . LYS A 1 732 ? 10.682 73.513 38.387 1.00 20.69 732 LYS A O 1
ATOM 5107 N N . SER A 1 733 ? 12.575 72.994 39.505 1.00 20.18 733 SER A N 1
ATOM 5108 C CA . SER A 1 733 ? 12.661 74.269 40.218 1.00 20.33 733 SER A CA 1
ATOM 5109 C C . SER A 1 733 ? 12.915 75.425 39.249 1.00 20.26 733 SER A C 1
ATOM 5110 O O . SER A 1 733 ? 12.236 76.465 39.304 1.00 19.73 733 SER A O 1
ATOM 5113 N N . PHE A 1 734 ? 13.860 75.231 38.334 1.00 19.30 734 PHE A N 1
ATOM 5114 C CA . PHE A 1 734 ? 14.105 76.208 37.295 1.00 19.25 734 PHE A CA 1
ATOM 5115 C C . PHE A 1 734 ? 12.839 76.507 36.500 1.00 19.34 734 PHE A C 1
ATOM 5116 O O . PHE A 1 734 ? 12.551 77.674 36.215 1.00 19.21 734 PHE A O 1
ATOM 5124 N N . ASP A 1 735 ? 12.100 75.452 36.143 1.00 19.94 735 ASP A N 1
ATOM 5125 C CA . ASP A 1 735 ? 10.913 75.585 35.305 1.00 20.33 735 ASP A CA 1
ATOM 5126 C C . ASP A 1 735 ? 9.892 76.511 35.948 1.00 20.33 735 ASP A C 1
ATOM 5127 O O . ASP A 1 735 ? 9.225 77.280 35.253 1.00 21.08 735 ASP A O 1
ATOM 5132 N N . ASP A 1 736 ? 9.745 76.415 37.261 1.00 20.32 736 ASP A N 1
ATOM 5133 C CA . ASP A 1 736 ? 8.802 77.293 37.969 1.00 21.18 736 ASP A CA 1
ATOM 5134 C C . ASP A 1 736 ? 9.238 78.757 37.890 1.00 20.74 736 ASP A C 1
ATOM 5135 O O . ASP A 1 736 ? 8.405 79.651 37.698 1.00 21.34 736 ASP A O 1
ATOM 5140 N N . LEU A 1 737 ? 10.547 78.996 37.988 1.00 19.75 737 LEU A N 1
ATOM 5141 C CA . LEU A 1 737 ? 11.095 80.355 37.935 1.00 18.87 737 LEU A CA 1
ATOM 5142 C C . LEU A 1 737 ? 11.025 80.923 36.518 1.00 19.06 737 LEU A C 1
ATOM 5143 O O . LEU A 1 737 ? 10.719 82.104 36.323 1.00 18.77 737 LEU A O 1
ATOM 5148 N N . TYR A 1 738 ? 11.290 80.067 35.531 1.00 19.16 738 TYR A N 1
ATOM 5149 C CA . TYR A 1 738 ? 11.207 80.428 34.119 1.00 20.07 738 TYR A CA 1
ATOM 5150 C C . TYR A 1 738 ? 9.860 81.081 33.775 1.00 20.34 738 TYR A C 1
ATOM 5151 O O . TYR A 1 738 ? 9.820 82.132 33.118 1.00 19.36 738 TYR A O 1
ATOM 5160 N N . LYS A 1 739 ? 8.775 80.433 34.202 1.00 20.68 739 LYS A N 1
ATOM 5161 C CA . LYS A 1 739 ? 7.394 80.926 33.972 1.00 22.08 739 LYS A CA 1
ATOM 5162 C C . LYS A 1 739 ? 7.172 82.347 34.497 1.00 21.75 739 LYS A C 1
ATOM 5163 O O . LYS A 1 739 ? 6.637 83.206 33.795 1.00 21.66 739 LYS A O 1
ATOM 5169 N N . ILE A 1 740 ? 7.598 82.578 35.735 1.00 21.96 740 ILE A N 1
ATOM 5170 C CA . ILE A 1 740 ? 7.452 83.873 36.391 1.00 22.03 740 ILE A CA 1
ATOM 5171 C C . ILE A 1 740 ? 8.182 84.962 35.611 1.00 21.71 740 ILE A C 1
ATOM 5172 O O . ILE A 1 740 ? 7.590 85.981 35.279 1.00 20.62 740 ILE A O 1
ATOM 5177 N N . ILE A 1 741 ? 9.454 84.735 35.282 1.00 21.45 741 ILE A N 1
ATOM 5178 C CA . ILE A 1 741 ? 10.240 85.740 34.552 1.00 21.47 741 ILE A CA 1
ATOM 5179 C C . ILE A 1 741 ? 9.728 85.936 33.128 1.00 22.30 741 ILE A C 1
ATOM 5180 O O . ILE A 1 741 ? 9.639 87.070 32.630 1.00 21.58 741 ILE A O 1
ATOM 5185 N N . PHE A 1 742 ? 9.392 84.835 32.468 1.00 23.10 742 PHE A N 1
ATOM 5186 C CA . PHE A 1 742 ? 8.933 84.918 31.089 1.00 25.04 742 PHE A CA 1
ATOM 5187 C C . PHE A 1 742 ? 7.646 85.729 30.993 1.00 25.50 742 PHE A C 1
ATOM 5188 O O . PHE A 1 742 ? 7.448 86.456 30.028 1.00 25.79 742 PHE A O 1
ATOM 5196 N N . GLN A 1 743 ? 6.787 85.606 32.000 1.00 26.30 743 GLN A N 1
ATOM 5197 C CA . GLN A 1 743 ? 5.499 86.310 32.001 1.00 27.59 743 GLN A CA 1
ATOM 5198 C C . GLN A 1 743 ? 5.535 87.741 32.559 1.00 27.87 743 GLN A C 1
ATOM 5199 O O . GLN A 1 743 ? 4.495 88.388 32.626 1.00 28.47 743 GLN A O 1
ATOM 5205 N N . MET A 1 744 ? 6.706 88.238 32.959 1.00 28.22 744 MET A N 1
ATOM 5206 C CA . MET A 1 744 ? 6.804 89.588 33.544 1.00 28.83 744 MET A CA 1
ATOM 5207 C C . MET A 1 744 ? 6.606 90.681 32.495 1.00 29.57 744 MET A C 1
ATOM 5208 O O . MET A 1 744 ? 7.179 90.620 31.407 1.00 28.51 744 MET A O 1
ATOM 5213 N N . LYS A 1 745 ? 5.795 91.685 32.825 1.00 30.62 745 LYS A N 1
ATOM 5214 C CA . LYS A 1 745 ? 5.703 92.878 31.988 1.00 31.64 745 LYS A CA 1
ATOM 5215 C C . LYS A 1 745 ? 6.901 93.778 32.272 1.00 31.26 745 LYS A C 1
ATOM 5216 O O . LYS A 1 745 ? 7.050 94.284 33.372 1.00 31.47 745 LYS A O 1
ATOM 5222 N N . LEU A 1 746 ? 7.749 93.956 31.267 1.00 31.17 746 LEU A N 1
ATOM 5223 C CA . LEU A 1 746 ? 8.979 94.742 31.364 1.00 31.17 746 LEU A CA 1
ATOM 5224 C C . LEU A 1 746 ? 9.042 95.671 30.139 1.00 31.24 746 LEU A C 1
ATOM 5225 O O . LEU A 1 746 ? 8.233 95.513 29.228 1.00 31.61 746 LEU A O 1
ATOM 5230 N N . PRO A 1 747 ? 9.994 96.633 30.102 1.00 31.76 747 PRO A N 1
ATOM 5231 C CA . PRO A 1 747 ? 10.091 97.582 28.968 1.00 31.49 747 PRO A CA 1
ATOM 5232 C C . PRO A 1 747 ? 10.383 96.948 27.601 1.00 31.56 747 PRO A C 1
ATOM 5233 O O . PRO A 1 747 ? 10.026 97.524 26.569 1.00 31.57 747 PRO A O 1
ATOM 5237 N N . LEU A 1 748 ? 11.055 95.799 27.598 1.00 30.73 748 LEU A N 1
ATOM 5238 C CA . LEU A 1 748 ? 11.125 94.929 26.418 1.00 30.42 748 LEU A CA 1
ATOM 5239 C C . LEU A 1 748 ? 10.594 93.580 26.858 1.00 30.07 748 LEU A C 1
ATOM 5240 O O . LEU A 1 748 ? 10.760 93.206 28.011 1.00 29.77 748 LEU A O 1
ATOM 5245 N N . SER A 1 749 ? 9.945 92.855 25.959 1.00 30.22 749 SER A N 1
ATOM 5246 C CA . SER A 1 749 ? 9.459 91.525 26.307 1.00 30.54 749 SER A CA 1
ATOM 5247 C C . SER A 1 749 ? 10.611 90.519 26.299 1.00 29.69 749 SER A C 1
ATOM 5248 O O . SER A 1 749 ? 11.527 90.613 25.483 1.00 29.40 749 SER A O 1
ATOM 5251 N N . VAL A 1 750 ? 10.559 89.576 27.232 1.00 29.15 750 VAL A N 1
ATOM 5252 C CA . VAL A 1 750 ? 11.524 88.486 27.298 1.00 28.77 750 VAL A CA 1
ATOM 5253 C C . VAL A 1 750 ? 11.314 87.585 26.086 1.00 28.32 750 VAL A C 1
ATOM 5254 O O . VAL A 1 750 ? 10.193 87.178 25.806 1.00 28.05 750 VAL A O 1
ATOM 5258 N N . LYS A 1 751 ? 12.395 87.297 25.361 1.00 27.59 751 LYS A N 1
ATOM 5259 C CA . LYS A 1 751 ? 12.333 86.446 24.177 1.00 27.43 751 LYS A CA 1
ATOM 5260 C C . LYS A 1 751 ? 12.776 84.998 24.480 1.00 26.77 751 LYS A C 1
ATOM 5261 O O . LYS A 1 751 ? 12.127 84.040 24.051 1.00 26.15 751 LYS A O 1
ATOM 5267 N N . SER A 1 752 ? 13.880 84.855 25.219 1.00 25.29 752 SER A N 1
ATOM 5268 C CA . SER A 1 752 ? 14.459 83.546 25.522 1.00 25.03 752 SER A CA 1
ATOM 5269 C C . SER A 1 752 ? 15.027 83.523 26.922 1.00 23.38 752 SER A C 1
ATOM 5270 O O . SER A 1 752 ? 15.641 84.498 27.362 1.00 22.53 752 SER A O 1
ATOM 5273 N N . ILE A 1 753 ? 14.829 82.395 27.598 1.00 21.96 753 ILE A N 1
ATOM 5274 C CA . ILE A 1 753 ? 15.503 82.104 28.856 1.00 21.22 753 ILE A CA 1
ATOM 5275 C C . ILE A 1 753 ? 16.125 80.709 28.695 1.00 21.02 753 ILE A C 1
ATOM 5276 O O . ILE A 1 753 ? 15.426 79.690 28.678 1.00 20.86 753 ILE A O 1
ATOM 5281 N N . LEU A 1 754 ? 17.440 80.681 28.550 1.00 20.53 754 LEU A N 1
ATOM 5282 C CA . LEU A 1 754 ? 18.127 79.456 28.147 1.00 20.31 754 LEU A CA 1
ATOM 5283 C C . LEU A 1 754 ? 19.106 79.049 29.231 1.00 19.61 754 LEU A C 1
ATOM 5284 O O . LEU A 1 754 ? 20.135 79.694 29.402 1.00 19.78 754 LEU A O 1
ATOM 5289 N N . PRO A 1 755 ? 18.767 77.990 29.983 1.00 19.23 755 PRO A N 1
ATOM 5290 C CA . PRO A 1 755 ? 19.635 77.526 31.057 1.00 18.87 755 PRO A CA 1
ATOM 5291 C C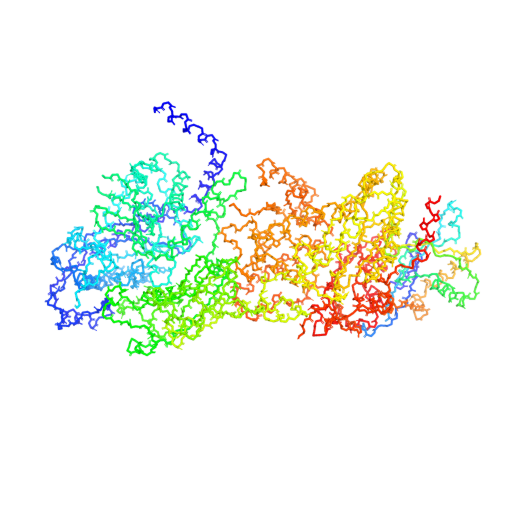 . PRO A 1 755 ? 20.788 76.728 30.465 1.00 18.61 755 PRO A C 1
ATOM 5292 O O . PRO A 1 755 ? 20.550 75.821 29.657 1.00 18.12 755 PRO A O 1
ATOM 5296 N N . VAL A 1 756 ? 22.016 77.094 30.824 1.00 17.87 756 VAL A N 1
ATOM 5297 C CA . VAL A 1 756 ? 23.202 76.520 30.177 1.00 18.07 756 VAL A CA 1
ATOM 5298 C C . VAL A 1 756 ? 24.231 75.915 31.142 1.00 17.99 756 VAL A C 1
ATOM 5299 O O . VAL A 1 756 ? 25.322 75.533 30.732 1.00 18.76 756 VAL A O 1
ATOM 5303 N N . GLY A 1 757 ? 23.871 75.799 32.415 1.00 18.12 757 GLY A N 1
ATOM 5304 C CA . GLY A 1 757 ? 24.772 75.225 33.409 1.00 17.35 757 GLY A CA 1
ATOM 5305 C C . GLY A 1 757 ? 24.894 73.713 33.289 1.00 17.26 757 GLY A C 1
ATOM 5306 O O . GLY A 1 757 ? 24.056 73.048 32.655 1.00 16.86 757 GLY A O 1
ATOM 5307 N N . SER A 1 758 ? 25.928 73.175 33.934 1.00 16.30 758 SER A N 1
ATOM 5308 C CA . SER A 1 758 ? 26.270 71.756 33.863 1.00 16.33 758 SER A CA 1
ATOM 5309 C C . SER A 1 758 ? 25.099 70.856 34.303 1.00 15.79 758 SER A C 1
ATOM 5310 O O . SER A 1 758 ? 24.936 69.757 33.795 1.00 14.35 758 SER A O 1
ATOM 5313 N N . ALA A 1 759 ? 24.267 71.332 35.232 1.00 15.51 759 ALA A N 1
ATOM 5314 C CA . ALA A 1 759 ? 23.127 70.518 35.689 1.00 15.16 759 ALA A CA 1
ATOM 5315 C C . ALA A 1 759 ? 22.088 70.258 34.588 1.00 14.73 759 ALA A C 1
ATOM 5316 O O . ALA A 1 759 ? 21.357 69.270 34.633 1.00 14.80 759 ALA A O 1
ATOM 5318 N N . PHE A 1 760 ? 22.023 71.154 33.611 1.00 15.14 760 PHE A N 1
ATOM 5319 C CA . PHE A 1 760 ? 21.088 71.036 32.501 1.00 16.17 760 PHE A CA 1
ATOM 5320 C C . PHE A 1 760 ? 21.544 70.048 31.435 1.00 16.36 760 PHE A C 1
ATOM 5321 O O . PHE A 1 760 ? 20.774 69.704 30.531 1.00 16.18 760 PHE A O 1
ATOM 5329 N N . ARG A 1 761 ? 22.784 69.579 31.563 1.00 15.93 761 ARG A N 1
ATOM 5330 C CA . ARG A 1 761 ? 23.277 68.519 30.671 1.00 15.62 761 ARG A CA 1
ATOM 5331 C C . ARG A 1 761 ? 23.867 67.349 31.449 1.00 15.16 761 ARG A C 1
ATOM 5332 O O . ARG A 1 761 ? 24.562 66.504 30.884 1.00 15.48 761 ARG A O 1
ATOM 5340 N N . TYR A 1 762 ? 23.518 67.262 32.737 1.00 15.01 762 TYR A N 1
ATOM 5341 C CA . TYR A 1 762 ? 23.859 66.119 33.607 1.00 15.06 762 TYR A CA 1
ATOM 5342 C C . TYR A 1 762 ? 25.367 65.918 33.790 1.00 15.00 762 TYR A C 1
ATOM 5343 O O . TYR A 1 762 ? 25.813 64.804 33.994 1.00 15.60 762 TYR A O 1
ATOM 5352 N N . THR A 1 763 ? 26.147 66.995 33.739 1.00 15.03 763 THR A N 1
ATOM 5353 C CA . THR A 1 763 ? 27.611 66.831 33.828 1.00 15.19 763 THR A CA 1
ATOM 5354 C C . THR A 1 763 ? 28.270 67.386 35.101 1.00 15.61 763 THR A C 1
ATOM 5355 O O . THR A 1 763 ? 29.493 67.325 35.235 1.00 15.62 763 THR A O 1
ATOM 5359 N N . SER A 1 764 ? 27.489 67.963 36.009 1.00 15.87 764 SER A N 1
ATOM 5360 C CA . SER A 1 764 ? 28.059 68.515 37.254 1.00 14.94 764 SER A CA 1
ATOM 5361 C C . SER A 1 764 ? 28.730 67.396 38.045 1.00 15.33 764 SER A C 1
ATOM 5362 O O . SER A 1 764 ? 28.125 66.345 38.292 1.00 14.75 764 SER A O 1
ATOM 5365 N N . LEU A 1 765 ? 29.966 67.649 38.466 1.00 15.54 765 LEU A N 1
ATOM 5366 C CA . LEU A 1 765 ? 30.781 66.679 39.179 1.00 16.39 765 LEU A CA 1
ATOM 5367 C C . LEU A 1 765 ? 29.996 66.059 40.350 1.00 16.71 765 LEU A C 1
ATOM 5368 O O . LEU A 1 765 ? 29.866 64.832 40.442 1.00 15.65 765 LEU A O 1
ATOM 5373 N N . CYS A 1 766 ? 29.437 66.921 41.210 1.00 17.34 766 CYS A N 1
ATOM 5374 C CA . CYS A 1 766 ? 28.508 66.500 42.262 1.00 17.79 766 CYS A CA 1
ATOM 5375 C C . CYS A 1 766 ? 27.064 66.653 41.793 1.00 17.35 766 CYS A C 1
ATOM 5376 O O . CYS A 1 766 ? 26.733 67.612 41.105 1.00 16.92 766 CYS A O 1
ATOM 5379 N N . GLN A 1 767 ? 26.204 65.726 42.194 1.00 16.59 767 GLN A N 1
ATOM 5380 C CA . GLN A 1 767 ? 24.784 65.866 41.928 1.00 17.03 767 GLN A CA 1
ATOM 5381 C C . GLN A 1 767 ? 24.265 67.082 42.713 1.00 16.89 767 GLN A C 1
ATOM 5382 O O . GLN A 1 767 ? 24.717 67.317 43.832 1.00 17.69 767 GLN A O 1
ATOM 5388 N N . PRO A 1 768 ? 23.369 67.886 42.117 1.00 17.04 768 PRO A N 1
ATOM 5389 C CA . PRO A 1 768 ? 22.928 69.089 42.851 1.00 17.56 768 PRO A CA 1
ATOM 5390 C C . PRO A 1 768 ? 22.066 68.732 44.064 1.00 17.57 768 PRO A C 1
ATOM 5391 O O . PRO A 1 768 ? 21.179 67.876 43.977 1.00 18.51 768 PRO A O 1
ATOM 5395 N N . VAL A 1 769 ? 22.361 69.371 45.189 1.00 17.87 769 VAL A N 1
ATOM 5396 C CA . VAL A 1 769 ? 21.639 69.143 46.445 1.00 17.79 769 VAL A CA 1
ATOM 5397 C C . VAL A 1 769 ? 21.021 70.481 46.904 1.00 17.19 769 VAL A C 1
ATOM 5398 O O . VAL A 1 769 ? 21.680 71.525 46.830 1.00 17.51 769 VAL A O 1
ATOM 5402 N N . PRO A 1 770 ? 19.746 70.459 47.339 1.00 17.60 770 PRO A N 1
ATOM 5403 C CA . PRO A 1 770 ? 19.149 71.681 47.874 1.00 17.55 770 PRO A CA 1
ATOM 5404 C C . PRO A 1 770 ? 20.036 72.331 48.932 1.00 17.43 770 PRO A C 1
ATOM 5405 O O . PRO A 1 770 ? 20.545 71.633 49.834 1.00 17.20 770 PRO A O 1
ATOM 5409 N N . PHE A 1 771 ? 20.229 73.646 48.795 1.00 18.09 771 PHE A N 1
ATOM 5410 C CA . PHE A 1 771 ? 20.962 74.500 49.762 1.00 18.58 771 PHE A CA 1
ATOM 5411 C C . PHE A 1 771 ? 22.462 74.213 49.913 1.00 18.89 771 PHE A C 1
ATOM 5412 O O . PHE A 1 771 ? 23.124 74.741 50.818 1.00 18.51 771 PHE A O 1
ATOM 5420 N N . ALA A 1 772 ? 22.999 73.376 49.036 1.00 19.18 772 ALA A N 1
ATOM 5421 C CA . ALA A 1 772 ? 24.421 73.037 49.078 1.00 19.23 772 ALA A CA 1
ATOM 5422 C C . ALA A 1 772 ? 25.275 74.114 48.380 1.00 19.44 772 ALA A C 1
ATOM 5423 O O . ALA A 1 772 ? 25.955 73.838 47.389 1.00 19.48 772 ALA A O 1
ATOM 5425 N N . TYR A 1 773 ? 25.282 75.328 48.920 1.00 19.62 773 TYR A N 1
ATOM 5426 C CA . TYR A 1 773 ? 25.882 76.458 48.210 1.00 19.64 773 TYR A CA 1
ATOM 5427 C C . TYR A 1 773 ? 27.422 76.544 48.268 1.00 19.31 773 TYR A C 1
ATOM 5428 O O . TYR A 1 773 ? 28.012 77.432 47.652 1.00 19.10 773 TYR A O 1
ATOM 5437 N N . SER A 1 774 ? 28.069 75.614 48.965 1.00 18.48 774 SER A N 1
ATOM 5438 C CA . SER A 1 774 ? 29.530 75.485 48.888 1.00 18.97 774 SER A CA 1
ATOM 5439 C C . SER A 1 774 ? 30.001 74.857 47.566 1.00 19.06 774 SER A C 1
ATOM 5440 O O . SER A 1 774 ? 31.169 74.994 47.180 1.00 19.64 774 SER A O 1
ATOM 5443 N N . ASP A 1 775 ? 29.105 74.127 46.911 1.00 18.40 775 ASP A N 1
ATOM 5444 C CA . ASP A 1 775 ? 29.432 73.433 45.662 1.00 17.92 775 ASP A CA 1
ATOM 5445 C C . ASP A 1 775 ? 29.826 74.459 44.602 1.00 17.02 775 ASP A C 1
ATOM 5446 O O . ASP A 1 775 ? 29.088 75.388 44.354 1.00 16.14 775 ASP A O 1
ATOM 5451 N N . PRO A 1 776 ? 31.007 74.289 43.967 1.00 17.06 776 PRO A N 1
ATOM 5452 C CA . PRO A 1 776 ? 31.413 75.193 42.891 1.00 17.30 776 PRO A CA 1
ATOM 5453 C C . PRO A 1 776 ? 30.366 75.363 41.765 1.00 17.48 776 PRO A C 1
ATOM 5454 O O . PRO A 1 776 ? 30.292 76.426 41.143 1.00 17.52 776 PRO A O 1
ATOM 5458 N N . ASP A 1 777 ? 29.569 74.330 41.515 1.00 18.02 777 ASP A N 1
ATOM 5459 C CA . ASP A 1 777 ? 28.530 74.374 40.486 1.00 18.90 777 ASP A CA 1
ATOM 5460 C C . ASP A 1 777 ? 27.162 74.752 41.034 1.00 18.42 777 ASP A C 1
ATOM 5461 O O . ASP A 1 777 ? 26.160 74.529 40.370 1.00 18.04 777 ASP A O 1
ATOM 5466 N N . PHE A 1 778 ? 27.105 75.312 42.244 1.00 18.55 778 PHE A N 1
ATOM 5467 C CA . PHE A 1 778 ? 25.802 75.651 42.828 1.00 18.52 778 PHE A CA 1
ATOM 5468 C C . PHE A 1 778 ? 24.988 76.621 41.962 1.00 18.53 778 PHE A C 1
ATOM 5469 O O . PHE A 1 778 ? 23.796 76.396 41.710 1.00 18.34 778 PHE A O 1
ATOM 5477 N N . PHE A 1 779 ? 25.611 77.711 41.526 1.00 18.63 779 PHE A N 1
ATOM 5478 C CA . PHE A 1 779 ? 24.894 78.675 40.698 1.00 19.37 779 PHE A CA 1
ATOM 5479 C C . PHE A 1 779 ? 24.955 78.281 39.237 1.00 19.66 779 PHE A C 1
ATOM 5480 O O . PHE A 1 779 ? 26.023 78.268 38.632 1.00 20.51 779 PHE A O 1
ATOM 5488 N N . GLN A 1 780 ? 23.789 77.970 38.694 1.00 18.95 780 GLN A N 1
ATOM 5489 C CA . GLN A 1 780 ? 23.660 77.484 37.332 1.00 18.15 780 GLN A CA 1
ATOM 5490 C C . GLN A 1 780 ? 23.400 78.612 36.350 1.00 18.55 780 GLN A C 1
ATOM 5491 O O . GLN A 1 780 ? 22.441 79.359 36.490 1.00 17.85 780 GLN A O 1
ATOM 5497 N N . ASP A 1 781 ? 24.269 78.739 35.352 1.00 18.99 781 ASP A N 1
ATOM 5498 C CA . ASP A 1 781 ? 24.136 79.814 34.378 1.00 19.57 781 ASP A CA 1
ATOM 5499 C C . ASP A 1 781 ? 22.893 79.741 33.506 1.00 18.77 781 ASP A C 1
ATOM 5500 O O . ASP A 1 781 ? 22.508 78.672 33.036 1.00 18.58 781 ASP A O 1
ATOM 5505 N N . VAL A 1 782 ? 22.286 80.905 33.291 1.00 18.30 782 VAL A N 1
ATOM 5506 C CA . VAL A 1 782 ? 21.120 81.053 32.433 1.00 18.37 782 VAL A CA 1
ATOM 5507 C C . VAL A 1 782 ? 21.303 82.289 31.560 1.00 18.46 782 VAL A C 1
ATOM 5508 O O . VAL A 1 782 ? 21.667 83.371 32.057 1.00 18.16 782 VAL A O 1
ATOM 5512 N N . ILE A 1 783 ? 21.032 82.130 30.267 1.00 18.08 783 ILE A N 1
ATOM 5513 C CA . ILE A 1 783 ? 21.141 83.226 29.308 1.00 17.96 783 ILE A CA 1
ATOM 5514 C C . ILE A 1 783 ? 19.759 83.822 29.075 1.00 18.68 783 ILE A C 1
ATOM 5515 O O . ILE A 1 783 ? 18.816 83.110 28.717 1.00 19.08 783 ILE A O 1
ATOM 5520 N N . LEU A 1 784 ? 19.645 85.131 29.274 1.00 19.14 784 LEU A N 1
ATOM 5521 C CA . LEU A 1 784 ? 18.371 85.820 29.111 1.00 19.82 784 LEU A CA 1
ATOM 5522 C C . LEU A 1 784 ? 18.461 86.735 27.905 1.00 19.94 784 LEU A C 1
ATOM 5523 O O . LEU A 1 784 ? 19.395 87.540 27.801 1.00 19.56 784 LEU A O 1
ATOM 5528 N N . GLU A 1 785 ? 17.516 86.590 26.978 1.00 19.79 785 GLU A N 1
ATOM 5529 C CA . GLU A 1 785 ? 17.480 87.441 25.788 1.00 21.39 785 GLU A CA 1
ATOM 5530 C C . GLU A 1 785 ? 16.131 88.156 25.694 1.00 21.93 785 GLU A C 1
ATOM 5531 O O . GLU A 1 785 ? 15.093 87.533 25.854 1.00 21.35 785 GLU A O 1
ATOM 5537 N N . PHE A 1 786 ? 16.162 89.459 25.432 1.00 22.82 786 PHE A N 1
ATOM 5538 C CA . PHE A 1 786 ? 14.929 90.223 25.185 1.00 24.50 786 PHE A CA 1
ATOM 5539 C C . PHE A 1 786 ? 14.682 90.318 23.688 1.00 25.28 786 PHE A C 1
ATOM 5540 O O . PHE A 1 786 ? 15.553 89.996 22.895 1.00 25.12 786 PHE A O 1
ATOM 5548 N N . GLU A 1 787 ? 13.486 90.750 23.305 1.00 27.15 787 GLU A N 1
ATOM 5549 C CA . GLU A 1 787 ? 13.212 91.096 21.914 1.00 28.36 787 GLU A CA 1
ATOM 5550 C C . GLU A 1 787 ? 14.261 92.104 21.443 1.00 28.92 787 GLU A C 1
ATOM 5551 O O . GLU A 1 787 ? 14.845 92.842 22.252 1.00 28.86 787 GLU A O 1
ATOM 5557 N N . THR A 1 788 ? 14.522 92.132 20.142 1.00 29.47 788 THR A N 1
ATOM 5558 C CA . THR A 1 788 ? 15.531 93.036 19.613 1.00 30.50 788 THR A CA 1
ATOM 5559 C C . THR A 1 788 ? 15.114 94.485 19.853 1.00 30.93 788 THR A C 1
ATOM 5560 O O . THR A 1 788 ? 13.919 94.787 19.987 1.00 30.85 788 THR A O 1
ATOM 5564 N N . SER A 1 789 ? 16.106 95.366 19.939 1.00 31.40 789 SER A N 1
ATOM 5565 C CA . SER A 1 789 ? 15.877 96.796 20.152 1.00 31.97 789 SER A CA 1
ATOM 5566 C C . SER A 1 789 ? 17.043 97.614 19.611 1.00 32.16 789 SER A C 1
ATOM 5567 O O . SER A 1 789 ? 18.199 97.276 19.847 1.00 32.32 789 SER A O 1
ATOM 5570 N N . PRO A 1 790 ? 16.746 98.704 18.885 1.00 32.67 790 PRO A N 1
ATOM 5571 C CA . PRO A 1 790 ? 17.821 99.580 18.409 1.00 32.50 790 PRO A CA 1
ATOM 5572 C C . PRO A 1 790 ? 18.380 100.497 19.502 1.00 32.42 790 PRO A C 1
ATOM 5573 O O . PRO A 1 790 ? 19.344 101.218 19.260 1.00 32.88 790 PRO A O 1
ATOM 5577 N N . LYS A 1 791 ? 17.782 100.455 20.690 1.00 31.98 791 LYS A N 1
ATOM 5578 C CA . LYS A 1 791 ? 18.129 101.369 21.780 1.00 31.95 791 LYS A CA 1
ATOM 5579 C C . LYS A 1 791 ? 19.312 100.929 22.653 1.00 31.22 791 LYS A C 1
ATOM 5580 O O . LYS A 1 791 ? 19.843 101.740 23.414 1.00 31.82 791 LYS A O 1
ATOM 5586 N N . TRP A 1 792 ? 19.722 99.663 22.558 1.00 29.95 792 TRP A N 1
ATOM 5587 C CA . TRP A 1 792 ? 20.931 99.205 23.266 1.00 28.55 792 TRP A CA 1
ATOM 5588 C C . TRP A 1 792 ? 22.122 100.094 22.907 1.00 28.26 792 TRP A C 1
ATOM 5589 O O . TRP A 1 792 ? 22.331 100.394 21.725 1.00 28.13 792 TRP A O 1
ATOM 5600 N N . PRO A 1 793 ? 22.899 100.523 23.925 1.00 27.99 793 PRO A N 1
ATOM 5601 C CA . PRO A 1 793 ? 24.136 101.293 23.750 1.00 28.19 793 PRO A CA 1
ATOM 5602 C C . PRO A 1 793 ? 25.133 100.638 22.783 1.00 28.41 793 PRO A C 1
ATOM 5603 O O . PRO A 1 793 ? 25.103 99.417 22.600 1.00 28.53 793 PRO A O 1
ATOM 5607 N N . ASP A 1 794 ? 26.014 101.452 22.202 1.00 28.16 794 ASP A N 1
ATOM 5608 C CA . ASP A 1 794 ? 26.948 101.018 21.157 1.00 28.41 794 ASP A CA 1
ATOM 5609 C C . ASP A 1 794 ? 28.402 101.020 21.656 1.00 27.67 794 ASP A C 1
ATOM 5610 O O . ASP A 1 794 ? 29.357 101.220 20.888 1.00 27.47 794 ASP A O 1
ATOM 5615 N N . GLU A 1 795 ? 28.558 100.789 22.959 1.00 26.84 795 GLU A N 1
ATOM 5616 C CA . GLU A 1 795 ? 29.859 100.716 23.606 1.00 25.98 795 GLU A CA 1
ATOM 5617 C C . GLU A 1 795 ? 29.644 99.800 24.823 1.00 25.36 795 GLU A C 1
ATOM 5618 O O . GLU A 1 795 ? 28.549 99.774 25.378 1.00 24.91 795 GLU A O 1
ATOM 5624 N N . ILE A 1 796 ? 30.669 99.043 25.210 1.00 24.70 796 ILE A N 1
ATOM 5625 C CA . ILE A 1 796 ? 30.476 97.898 26.118 1.00 24.71 796 ILE A CA 1
ATOM 5626 C C . ILE A 1 796 ? 30.091 98.263 27.557 1.00 24.53 796 ILE A C 1
ATOM 5627 O O . ILE A 1 796 ? 29.296 97.558 28.171 1.00 24.80 796 ILE A O 1
ATOM 5632 N N . THR A 1 797 ? 30.644 99.356 28.083 1.00 24.55 797 THR A N 1
ATOM 5633 C CA . THR A 1 797 ? 30.346 99.795 29.456 1.00 25.10 797 THR A CA 1
ATOM 5634 C C . THR A 1 797 ? 28.880 100.157 29.585 1.00 24.81 797 THR A C 1
ATOM 5635 O O . THR A 1 797 ? 28.179 99.645 30.460 1.00 24.38 797 THR A O 1
ATOM 5639 N N . SER A 1 798 ? 28.426 101.049 28.708 1.00 24.64 798 SER A N 1
ATOM 5640 C CA . SER A 1 798 ? 27.029 101.441 28.685 1.00 25.45 798 SER A CA 1
ATOM 5641 C C . SER A 1 798 ? 26.121 100.264 28.355 1.00 24.42 798 SER A C 1
ATOM 5642 O O . SER A 1 798 ? 25.042 100.154 28.918 1.00 24.20 798 SER A O 1
ATOM 5645 N N . LEU A 1 799 ? 26.553 99.379 27.450 1.00 24.18 799 LEU A N 1
ATOM 5646 C CA . LEU A 1 799 ? 25.747 98.193 27.146 1.00 23.00 799 LEU A CA 1
ATOM 5647 C C . LEU A 1 799 ? 25.520 97.345 28.395 1.00 22.55 799 LEU A C 1
ATOM 5648 O O . LEU A 1 799 ? 24.384 96.976 28.698 1.00 22.01 799 LEU A O 1
ATOM 5653 N N . GLU A 1 800 ? 26.593 97.033 29.119 1.00 22.39 800 GLU A N 1
ATOM 5654 C CA . GLU A 1 800 ? 26.469 96.199 30.315 1.00 22.31 800 GLU A CA 1
ATOM 5655 C C . GLU A 1 800 ? 25.606 96.874 31.390 1.00 22.54 800 GLU A C 1
ATOM 5656 O O . GLU A 1 800 ? 24.828 96.213 32.078 1.00 22.16 800 GLU A O 1
ATOM 5662 N N . LYS A 1 801 ? 25.732 98.191 31.526 1.00 22.42 801 LYS A N 1
ATOM 5663 C CA . LYS A 1 801 ? 24.916 98.900 32.524 1.00 23.03 801 LYS A CA 1
ATOM 5664 C C . LYS A 1 801 ? 23.436 98.894 32.139 1.00 22.33 801 LYS A C 1
ATOM 5665 O O . LYS A 1 801 ? 22.579 98.729 32.997 1.00 22.65 801 LYS A O 1
ATOM 5671 N N . ALA A 1 802 ? 23.145 99.030 30.846 1.00 22.19 802 ALA A N 1
ATOM 5672 C CA . ALA A 1 802 ? 21.769 98.919 30.351 1.00 21.46 802 ALA A CA 1
ATOM 5673 C C . ALA A 1 802 ? 21.157 97.540 30.616 1.00 21.21 802 ALA A C 1
ATOM 5674 O O . ALA A 1 802 ? 19.965 97.428 30.968 1.00 20.55 802 ALA A O 1
ATOM 5676 N N . LYS A 1 803 ? 21.962 96.490 30.426 1.00 20.20 803 LYS A N 1
ATOM 5677 C CA . LYS A 1 803 ? 21.540 95.114 30.735 1.00 20.20 803 LYS A CA 1
ATOM 5678 C C . LYS A 1 803 ? 21.220 95.004 32.234 1.00 19.99 803 LYS A C 1
ATOM 5679 O O . LYS A 1 803 ? 20.227 94.402 32.644 1.00 19.70 803 LYS A O 1
ATOM 5685 N N . THR A 1 804 ? 22.109 95.549 33.053 1.00 20.07 804 THR A N 1
ATOM 5686 C CA . THR A 1 804 ? 21.953 95.503 34.504 1.00 20.94 804 THR A CA 1
ATOM 5687 C C . THR A 1 804 ? 20.670 96.216 34.927 1.00 20.32 804 THR A C 1
ATOM 5688 O O . THR A 1 804 ? 19.984 95.778 35.849 1.00 19.98 804 THR A O 1
ATOM 5692 N N . ALA A 1 805 ? 20.337 97.290 34.215 1.00 20.42 805 ALA A N 1
ATOM 5693 C CA . ALA A 1 805 ? 19.094 98.023 34.464 1.00 21.02 805 ALA A CA 1
ATOM 5694 C C . ALA A 1 805 ? 17.866 97.127 34.281 1.00 21.38 805 ALA A C 1
ATOM 5695 O O . ALA A 1 805 ? 16.909 97.231 35.054 1.00 20.90 805 ALA A O 1
ATOM 5697 N N . PHE A 1 806 ? 17.898 96.231 33.285 1.00 21.22 806 PHE A N 1
ATOM 5698 C CA . PHE A 1 806 ? 16.801 95.283 33.094 1.00 21.25 806 PHE A CA 1
ATOM 5699 C C . PHE A 1 806 ? 16.760 94.222 34.194 1.00 20.99 806 PHE A C 1
ATOM 5700 O O . PHE A 1 806 ? 15.682 93.842 34.674 1.00 20.86 806 PHE A O 1
ATOM 5708 N N . LEU A 1 807 ? 17.929 93.744 34.602 1.00 20.43 807 LEU A N 1
ATOM 5709 C CA . LEU A 1 807 ? 17.993 92.789 35.706 1.00 20.53 807 LEU A CA 1
ATOM 5710 C C . LEU A 1 807 ? 17.451 93.391 37.004 1.00 20.89 807 LEU A C 1
ATOM 5711 O O . LEU A 1 807 ? 16.805 92.703 37.793 1.00 20.86 807 LEU A O 1
ATOM 5716 N N . LEU A 1 808 ? 17.745 94.666 37.230 1.00 21.72 808 LEU A N 1
ATOM 5717 C CA . LEU A 1 808 ? 17.192 95.389 38.388 1.00 22.49 808 LEU A CA 1
ATOM 5718 C C . LEU A 1 808 ? 15.650 95.403 38.365 1.00 22.63 808 LEU A C 1
ATOM 5719 O O . LEU A 1 808 ? 15.004 95.179 39.392 1.00 22.57 808 LEU A O 1
ATOM 5724 N N . LYS A 1 809 ? 15.073 95.617 37.186 1.00 23.14 809 LYS A N 1
ATOM 5725 C CA . LYS A 1 809 ? 13.613 95.596 37.031 1.00 23.16 809 LYS A CA 1
ATOM 5726 C C . LYS A 1 809 ? 13.038 94.204 37.301 1.00 22.81 809 LYS A C 1
ATOM 5727 O O . LYS A 1 809 ? 11.993 94.071 37.944 1.00 22.36 809 LYS A O 1
ATOM 5733 N N . ILE A 1 810 ? 13.737 93.166 36.839 1.00 22.11 810 ILE A N 1
ATOM 5734 C CA . ILE A 1 810 ? 13.341 91.797 37.129 1.00 21.10 810 ILE A CA 1
ATOM 5735 C C . ILE A 1 810 ? 13.417 91.486 38.627 1.00 20.97 810 ILE A C 1
ATOM 5736 O O . ILE A 1 810 ? 12.477 90.935 39.206 1.00 20.43 810 ILE A O 1
ATOM 5741 N N . GLN A 1 811 ? 14.547 91.820 39.241 1.00 20.99 811 GLN A N 1
ATOM 5742 C CA . GLN A 1 811 ? 14.752 91.581 40.666 1.00 21.84 811 GLN A CA 1
ATOM 5743 C C . GLN A 1 811 ? 13.693 92.308 41.521 1.00 22.47 811 GLN A C 1
ATOM 5744 O O . GLN A 1 811 ? 13.212 91.771 42.526 1.00 22.01 811 GLN A O 1
ATOM 5750 N N . GLU A 1 812 ? 13.354 93.523 41.110 1.00 23.04 812 GLU A N 1
ATOM 5751 C CA . GLU A 1 812 ? 12.340 94.348 41.787 1.00 24.78 812 GLU A CA 1
ATOM 5752 C C . GLU A 1 812 ? 10.973 93.656 41.752 1.00 24.10 812 GLU A C 1
ATOM 5753 O O . GLU A 1 812 ? 10.323 93.491 42.783 1.00 23.77 812 GLU A O 1
ATOM 5759 N N . GLU A 1 813 ? 10.571 93.206 40.568 1.00 24.22 813 GLU A N 1
ATOM 5760 C CA . GLU A 1 813 ? 9.319 92.490 40.402 1.00 24.34 813 GLU A CA 1
ATOM 5761 C C . GLU A 1 813 ? 9.299 91.145 41.142 1.00 24.30 813 GLU A C 1
ATOM 5762 O O . GLU A 1 813 ? 8.300 90.789 41.776 1.00 23.89 813 GLU A O 1
ATOM 5768 N N . LEU A 1 814 ? 10.400 90.397 41.057 1.00 23.95 814 LEU A N 1
ATOM 5769 C CA . LEU A 1 814 ? 10.560 89.161 41.831 1.00 24.06 814 LEU A CA 1
ATOM 5770 C C . LEU A 1 814 ? 10.439 89.389 43.338 1.00 23.72 814 LEU A C 1
ATOM 5771 O O . LEU A 1 814 ? 9.717 88.669 44.028 1.00 23.13 814 LEU A O 1
ATOM 5776 N N . SER A 1 815 ? 11.172 90.368 43.854 1.00 23.69 815 SER A N 1
ATOM 5777 C CA . SER A 1 815 ? 11.125 90.650 45.291 1.00 24.51 815 SER A CA 1
ATOM 5778 C C . SER A 1 815 ? 9.721 91.096 45.742 1.00 24.95 815 SER A C 1
ATOM 5779 O O . SER A 1 815 ? 9.270 90.734 46.825 1.00 25.45 815 SER A O 1
ATOM 5782 N N . ALA A 1 816 ? 9.025 91.837 44.884 1.00 25.52 816 ALA A N 1
ATOM 5783 C CA . ALA A 1 816 ? 7.688 92.357 45.215 1.00 26.06 816 ALA A CA 1
ATOM 5784 C C . ALA A 1 816 ? 6.633 91.255 45.301 1.00 26.75 816 ALA A C 1
ATOM 5785 O O . ALA A 1 816 ? 5.914 91.167 46.302 1.00 26.76 816 ALA A O 1
ATOM 5787 N N . ASN A 1 817 ? 6.581 90.394 44.283 1.00 27.22 817 ASN A N 1
ATOM 5788 C CA . ASN A 1 817 ? 5.476 89.438 44.136 1.00 28.50 817 ASN A CA 1
ATOM 5789 C C . ASN A 1 817 ? 5.829 87.952 44.162 1.00 28.95 817 ASN A C 1
ATOM 5790 O O . ASN A 1 817 ? 4.943 87.110 44.018 1.00 29.87 817 ASN A O 1
ATOM 5795 N N . SER A 1 818 ? 7.109 87.621 44.330 1.00 28.42 818 SER A N 1
ATOM 5796 C CA . SER A 1 818 ? 7.514 86.218 44.429 1.00 28.21 818 SER A CA 1
ATOM 5797 C C . SER A 1 818 ? 8.551 86.065 45.521 1.00 27.82 818 SER A C 1
ATOM 5798 O O . SER A 1 818 ? 9.663 85.572 45.276 1.00 26.96 818 SER A O 1
ATOM 5801 N N . SER A 1 819 ? 8.178 86.482 46.732 1.00 26.85 819 SER A N 1
ATOM 5802 C CA . SER A 1 819 ? 9.139 86.630 47.824 1.00 26.31 819 SER A CA 1
ATOM 5803 C C . SER A 1 819 ? 9.643 85.339 48.473 1.00 25.82 819 SER A C 1
ATOM 5804 O O . SER A 1 819 ? 10.458 85.413 49.385 1.00 26.65 819 SER A O 1
ATOM 5807 N N . THR A 1 820 ? 9.185 84.165 48.035 1.00 24.95 820 THR A N 1
ATOM 5808 C CA . THR A 1 820 ? 9.843 82.917 48.493 1.00 24.62 820 THR A CA 1
ATOM 5809 C C . THR A 1 820 ? 11.174 82.679 47.741 1.00 23.78 820 THR A C 1
ATOM 5810 O O . THR A 1 820 ? 11.987 81.866 48.161 1.00 23.12 820 THR A O 1
ATOM 5814 N N . TYR A 1 821 ? 11.368 83.384 46.629 1.00 23.44 821 TYR A N 1
ATOM 5815 C CA . TYR A 1 821 ? 12.680 83.457 45.976 1.00 23.51 821 TYR A CA 1
ATOM 5816 C C . TYR A 1 821 ? 13.496 84.548 46.652 1.00 23.60 821 TYR A C 1
ATOM 5817 O O . TYR A 1 821 ? 12.958 85.605 47.029 1.00 23.55 821 TYR A O 1
ATOM 5826 N N . ARG A 1 822 ? 14.783 84.288 46.841 1.00 22.96 822 ARG A N 1
ATOM 5827 C CA . ARG A 1 822 ? 15.687 85.333 47.312 1.00 23.39 822 ARG A CA 1
ATOM 5828 C C . ARG A 1 822 ? 16.672 85.622 46.189 1.00 23.36 822 ARG A C 1
ATOM 5829 O O . ARG A 1 822 ? 16.897 84.767 45.336 1.00 23.48 822 ARG A O 1
ATOM 5837 N N . SER A 1 823 ? 17.211 86.832 46.142 1.00 23.38 823 SER A N 1
ATOM 5838 C CA . SER A 1 823 ? 18.110 87.196 45.054 1.00 23.66 823 SER A CA 1
ATOM 5839 C C . SER A 1 823 ? 19.125 88.251 45.458 1.00 23.53 823 SER A C 1
ATOM 5840 O O . SER A 1 823 ? 18.921 88.987 46.432 1.00 22.98 823 SER A O 1
ATOM 5843 N N . PHE A 1 824 ? 20.222 88.302 44.703 1.00 22.78 824 PHE A N 1
ATOM 5844 C CA . PHE A 1 824 ? 21.261 89.318 44.848 1.00 22.10 824 PHE A CA 1
ATOM 5845 C C . PHE A 1 824 ? 22.019 89.483 43.543 1.00 22.05 824 PHE A C 1
ATOM 5846 O O . PHE A 1 824 ? 21.846 88.690 42.610 1.00 21.88 824 PHE A O 1
ATOM 5854 N N . PHE A 1 825 ? 22.852 90.516 43.479 1.00 21.44 825 PHE A N 1
ATOM 5855 C CA . PHE A 1 825 ? 23.650 90.781 42.296 1.00 22.27 825 PHE A CA 1
ATOM 5856 C C . PHE A 1 825 ? 25.109 90.440 42.531 1.00 22.80 825 PHE A C 1
ATOM 5857 O O . PHE A 1 825 ? 25.641 90.655 43.625 1.00 21.93 825 PHE A O 1
ATOM 5865 N N . SER A 1 826 ? 25.746 89.900 41.497 1.00 23.54 826 SER A N 1
ATOM 5866 C CA . SER A 1 826 ? 27.147 89.489 41.571 1.00 24.73 826 SER A CA 1
ATOM 5867 C C . SER A 1 826 ? 27.931 89.981 40.342 1.00 25.11 826 SER A C 1
ATOM 5868 O O . SER A 1 826 ? 27.375 90.079 39.238 1.00 23.17 826 SER A O 1
ATOM 5871 N N . ARG A 1 827 ? 29.204 90.321 40.545 1.00 25.92 827 ARG A N 1
ATOM 5872 C CA . ARG A 1 827 ? 30.108 90.615 39.431 1.00 27.82 827 ARG A CA 1
ATOM 5873 C C . ARG A 1 827 ? 30.606 89.327 38.778 1.00 27.88 827 ARG A C 1
ATOM 5874 O O . ARG A 1 827 ? 30.879 88.346 39.463 1.00 28.34 827 ARG A O 1
ATOM 5882 N N . ASP A 1 828 ? 30.690 89.330 37.449 1.00 28.19 828 ASP A N 1
ATOM 5883 C CA . ASP A 1 828 ? 31.339 88.253 36.718 1.00 28.03 828 ASP A CA 1
ATOM 5884 C C . ASP A 1 828 ? 32.621 88.837 36.161 1.00 28.41 828 ASP A C 1
ATOM 5885 O O . ASP A 1 828 ? 32.593 89.719 35.293 1.00 28.66 828 ASP A O 1
ATOM 5890 N N . GLU A 1 829 ? 33.740 88.336 36.660 1.00 28.42 829 GLU A N 1
ATOM 5891 C CA . GLU A 1 829 ? 35.050 88.866 36.295 1.00 29.54 829 GLU A CA 1
ATOM 5892 C C . GLU A 1 829 ? 35.800 87.938 35.329 1.00 29.39 829 GLU A C 1
ATOM 5893 O O . GLU A 1 829 ? 36.982 88.164 35.030 1.00 29.60 829 GLU A O 1
ATOM 5899 N N . SER A 1 830 ? 35.104 86.916 34.828 1.00 28.60 830 SER A N 1
ATOM 5900 C CA . SER A 1 830 ? 35.731 85.870 34.019 1.00 28.03 830 SER A CA 1
ATOM 5901 C C . SER A 1 830 ? 35.879 86.208 32.519 1.00 27.32 830 SER A C 1
ATOM 5902 O O . SER A 1 830 ? 36.542 85.472 31.795 1.00 27.16 830 SER A O 1
ATOM 5905 N N . ILE A 1 831 ? 35.245 87.284 32.051 1.00 25.90 831 ILE A N 1
ATOM 5906 C CA . ILE A 1 831 ? 35.482 87.753 30.682 1.00 24.79 831 ILE A CA 1
ATOM 5907 C C . ILE A 1 831 ? 36.512 88.881 30.817 1.00 24.41 831 ILE A C 1
ATOM 5908 O O . ILE A 1 831 ? 36.160 89.995 31.223 1.00 23.62 831 ILE A O 1
ATOM 5913 N N . PRO A 1 832 ? 37.791 88.593 30.489 1.00 24.32 832 PRO A N 1
ATOM 5914 C CA . PRO A 1 832 ? 38.843 89.559 30.782 1.00 24.08 832 PRO A CA 1
ATOM 5915 C C . PRO A 1 832 ? 38.595 90.907 30.116 1.00 24.05 832 PRO A C 1
ATOM 5916 O O . PRO A 1 832 ? 38.260 90.973 28.916 1.00 23.61 832 PRO A O 1
ATOM 5920 N N . TYR A 1 833 ? 38.736 91.962 30.917 1.00 23.44 833 TYR A N 1
ATOM 5921 C CA . TYR A 1 833 ? 38.655 93.361 30.472 1.00 23.98 833 TYR A CA 1
ATOM 5922 C C . TYR A 1 833 ? 37.234 93.913 30.315 1.00 23.65 833 TYR A C 1
ATOM 5923 O O . TYR A 1 833 ? 37.063 95.108 30.065 1.00 23.55 833 TYR A O 1
ATOM 5932 N N . ASN A 1 834 ? 36.224 93.051 30.440 1.00 23.41 834 ASN A N 1
ATOM 5933 C CA . ASN A 1 834 ? 34.847 93.510 30.583 1.00 23.65 834 ASN A CA 1
ATOM 5934 C C . ASN A 1 834 ? 34.553 93.541 32.073 1.00 24.00 834 ASN A C 1
ATOM 5935 O O . ASN A 1 834 ? 34.334 92.494 32.691 1.00 23.36 834 ASN A O 1
ATOM 5940 N N . LEU A 1 835 ? 34.549 94.751 32.630 1.00 24.35 835 LEU A N 1
ATOM 5941 C CA . LEU A 1 835 ? 34.533 94.969 34.084 1.00 24.88 835 LEU A CA 1
ATOM 5942 C C . LEU A 1 835 ? 33.148 95.270 34.649 1.00 24.64 835 LEU A C 1
ATOM 5943 O O . LEU A 1 835 ? 32.991 95.443 35.862 1.00 24.63 835 LEU A O 1
ATOM 5948 N N . GLU A 1 836 ? 32.140 95.310 33.784 1.00 24.31 836 GLU A N 1
ATOM 5949 C CA . GLU A 1 836 ? 30.795 95.733 34.191 1.00 24.66 836 GLU A CA 1
ATOM 5950 C C . GLU A 1 836 ? 29.704 94.665 34.072 1.00 23.56 836 GLU A C 1
ATOM 5951 O O . GLU A 1 836 ? 28.522 94.982 34.198 1.00 23.28 836 GLU A O 1
ATOM 5957 N N . ILE A 1 837 ? 30.085 93.421 33.792 1.00 22.17 837 ILE A N 1
ATOM 5958 C CA . ILE A 1 837 ? 29.105 92.347 33.705 1.00 20.98 837 ILE A CA 1
ATOM 5959 C C . ILE A 1 837 ? 28.550 92.030 35.089 1.00 21.19 837 ILE A C 1
ATOM 5960 O O . ILE A 1 837 ? 29.302 91.771 36.013 1.00 21.42 837 ILE A O 1
ATOM 5965 N N . VAL A 1 838 ? 27.228 92.033 35.208 1.00 20.52 838 VAL A N 1
ATOM 5966 C CA . VAL A 1 838 ? 26.555 91.700 36.458 1.00 20.45 838 VAL A CA 1
ATOM 5967 C C . VAL A 1 838 ? 25.586 90.533 36.225 1.00 19.99 838 VAL A C 1
ATOM 5968 O O . VAL A 1 838 ? 24.878 90.500 35.208 1.00 19.76 838 VAL A O 1
ATOM 5972 N N . THR A 1 839 ? 25.576 89.568 37.141 1.00 19.31 839 THR A N 1
ATOM 5973 C CA . THR A 1 839 ? 24.579 88.520 37.117 1.00 19.19 839 THR A CA 1
ATOM 5974 C C . THR A 1 839 ? 23.558 88.757 38.223 1.00 19.15 839 THR A C 1
ATOM 5975 O O . THR A 1 839 ? 23.896 89.287 39.294 1.00 18.31 839 THR A O 1
ATOM 5979 N N . LEU A 1 840 ? 22.308 88.413 37.921 1.00 18.47 840 LEU A N 1
ATOM 5980 C CA . LEU A 1 840 ? 21.247 88.311 38.915 1.00 18.23 840 LEU A CA 1
ATOM 5981 C C . LEU A 1 840 ? 21.217 86.876 39.422 1.00 18.28 840 LEU A C 1
ATOM 5982 O O . LEU A 1 840 ? 20.915 85.945 38.666 1.00 17.91 840 LEU A O 1
ATOM 5987 N N . ASN A 1 841 ? 21.558 86.695 40.694 1.00 17.88 841 ASN A N 1
ATOM 5988 C CA . ASN A 1 841 ? 21.609 85.373 41.292 1.00 18.52 841 ASN A CA 1
ATOM 5989 C C . ASN A 1 841 ? 20.318 85.116 42.051 1.00 18.95 841 ASN A C 1
ATOM 5990 O O . ASN A 1 841 ? 19.958 85.865 42.965 1.00 18.90 841 ASN A O 1
ATOM 5995 N N . ILE A 1 842 ? 19.615 84.069 41.664 1.00 18.37 842 ILE A N 1
ATOM 5996 C CA . ILE A 1 842 ? 18.328 83.766 42.278 1.00 18.99 842 ILE A CA 1
ATOM 5997 C C . ILE A 1 842 ? 18.399 82.448 43.043 1.00 19.27 842 ILE A C 1
ATOM 5998 O O . ILE A 1 842 ? 18.868 81.423 42.518 1.00 18.68 842 ILE A O 1
ATOM 6003 N N . LEU A 1 843 ? 17.941 82.490 44.290 1.00 18.85 843 LEU A N 1
ATOM 6004 C CA . LEU A 1 843 ? 17.880 81.306 45.135 1.00 19.08 843 LEU A CA 1
ATOM 6005 C C . LEU A 1 843 ? 16.433 80.861 45.247 1.00 19.56 843 LEU A C 1
ATOM 6006 O O . LEU A 1 843 ? 15.593 81.612 45.747 1.00 18.63 843 LEU A O 1
ATOM 6011 N N . THR A 1 844 ? 16.138 79.646 44.782 1.00 19.78 844 THR A N 1
ATOM 6012 C CA . THR A 1 844 ? 14.754 79.165 44.735 1.00 20.17 844 THR A CA 1
ATOM 6013 C C . THR A 1 844 ? 14.323 78.553 46.068 1.00 20.31 844 THR A C 1
ATOM 6014 O O . THR A 1 844 ? 15.164 78.154 46.861 1.00 20.91 844 THR A O 1
ATOM 6018 N N . PRO A 1 845 ? 13.003 78.489 46.327 1.00 21.14 845 PRO A N 1
ATOM 6019 C CA . PRO A 1 845 ? 12.574 77.926 47.615 1.00 21.08 845 PRO A CA 1
ATOM 6020 C C . PRO A 1 845 ? 12.899 76.441 47.760 1.00 21.44 845 PRO A C 1
ATOM 6021 O O . PRO A 1 845 ? 12.978 75.927 48.881 1.00 21.05 845 PRO A O 1
ATOM 6025 N N . GLU A 1 846 ? 13.133 75.770 46.629 1.00 21.04 846 GLU A N 1
ATOM 6026 C CA . GLU A 1 846 ? 13.573 74.386 46.622 1.00 20.58 846 GLU A CA 1
ATOM 6027 C C . GLU A 1 846 ? 15.057 74.217 46.972 1.00 20.16 846 GLU A C 1
ATOM 6028 O O . GLU A 1 846 ? 15.521 73.093 47.144 1.00 19.85 846 GLU A O 1
ATOM 6034 N N . GLY A 1 847 ? 15.792 75.323 47.060 1.00 19.60 847 GLY A N 1
ATOM 6035 C CA . GLY A 1 847 ? 17.187 75.287 47.493 1.00 18.91 847 GLY A CA 1
ATOM 6036 C C . GLY A 1 847 ? 18.232 75.272 46.381 1.00 19.10 847 GLY A C 1
ATOM 6037 O O . GLY A 1 847 ? 19.371 74.873 46.616 1.00 19.52 847 GLY A O 1
ATOM 6038 N N . TYR A 1 848 ? 17.861 75.708 45.178 1.00 19.07 848 TYR A N 1
ATOM 6039 C CA . TYR A 1 848 ? 18.794 75.712 44.039 1.00 18.63 848 TYR A CA 1
ATOM 6040 C C . TYR A 1 848 ? 19.162 77.132 43.656 1.00 18.48 848 TYR A C 1
ATOM 6041 O O . TYR A 1 848 ? 18.473 78.083 44.036 1.00 17.98 848 TYR A O 1
ATOM 6050 N N . GLY A 1 849 ? 20.244 77.274 42.893 1.00 18.19 849 GLY A N 1
ATOM 6051 C CA . GLY A 1 849 ? 20.790 78.585 42.548 1.00 17.46 849 GLY A CA 1
ATOM 6052 C C . GLY A 1 849 ? 20.897 78.767 41.048 1.00 17.62 849 GLY A C 1
ATOM 6053 O O . GLY A 1 849 ? 21.337 77.861 40.328 1.00 17.32 849 GLY A O 1
ATOM 6054 N N . PHE A 1 850 ? 20.467 79.932 40.571 1.00 17.75 850 PHE A N 1
ATOM 6055 C CA . PHE A 1 850 ? 20.534 80.269 39.143 1.00 18.04 850 PHE A CA 1
ATOM 6056 C C . PHE A 1 850 ? 21.098 81.657 38.983 1.00 18.57 850 PHE A C 1
ATOM 6057 O O . PHE A 1 850 ? 20.714 82.581 39.718 1.00 19.30 850 PHE A O 1
ATOM 6065 N N . LYS A 1 851 ? 22.034 81.810 38.053 1.00 18.36 851 LYS A N 1
ATOM 6066 C CA . LYS A 1 851 ? 22.594 83.115 37.776 1.00 18.62 851 LYS A CA 1
ATOM 6067 C C . LYS A 1 851 ? 22.267 83.516 36.355 1.00 18.71 851 LYS A C 1
ATOM 6068 O O . LYS A 1 851 ? 22.561 82.784 35.401 1.00 18.12 851 LYS A O 1
ATOM 6074 N N . PHE A 1 852 ? 21.623 84.674 36.239 1.00 18.04 852 PHE A N 1
ATOM 6075 C CA . PHE A 1 852 ? 21.121 85.168 34.966 1.00 18.30 852 PHE A CA 1
ATOM 6076 C C . PHE A 1 852 ? 22.019 86.263 34.443 1.00 17.83 852 PHE A C 1
ATOM 6077 O O . PHE A 1 852 ? 22.404 87.173 35.181 1.00 18.01 852 PHE A O 1
ATOM 6085 N N . ARG A 1 853 ? 22.336 86.170 33.160 1.00 17.87 853 ARG A N 1
ATOM 6086 C CA . ARG A 1 853 ? 23.034 87.224 32.450 1.00 18.42 853 ARG A CA 1
ATOM 6087 C C . ARG A 1 853 ? 22.246 87.555 31.194 1.00 18.72 853 ARG A C 1
ATOM 6088 O O . ARG A 1 853 ? 21.540 86.695 30.625 1.00 18.70 853 ARG A O 1
ATOM 6096 N N . VAL A 1 854 ? 22.344 88.809 30.779 1.00 19.23 854 VAL A N 1
ATOM 6097 C CA . VAL A 1 854 ? 21.612 89.275 29.603 1.00 19.74 854 VAL A CA 1
ATOM 6098 C C . VAL A 1 854 ? 22.504 89.205 28.377 1.00 19.69 854 VAL A C 1
ATOM 6099 O O . VAL A 1 854 ? 23.686 89.545 28.431 1.00 20.17 854 VAL A O 1
ATOM 6103 N N . LEU A 1 855 ? 21.929 88.732 27.278 1.00 19.89 855 LEU A N 1
ATOM 6104 C CA . LEU A 1 855 ? 22.614 88.729 26.002 1.00 19.60 855 LEU A CA 1
ATOM 6105 C C . LEU A 1 855 ? 21.811 89.551 25.006 1.00 19.63 855 LEU A C 1
ATOM 6106 O O . LEU A 1 855 ? 20.589 89.383 24.886 1.00 19.18 855 LEU A O 1
ATOM 6111 N N . THR A 1 856 ? 22.491 90.462 24.316 1.00 19.98 856 THR A N 1
ATOM 6112 C CA . THR A 1 856 ? 21.837 91.268 23.284 1.00 20.55 856 THR A CA 1
ATOM 6113 C C . THR A 1 856 ? 22.457 91.012 21.918 1.00 21.10 856 THR A C 1
ATOM 6114 O O . THR A 1 856 ? 23.540 90.436 21.810 1.00 19.89 856 THR A O 1
ATOM 6118 N N . GLU A 1 857 ? 21.768 91.495 20.887 1.00 21.79 857 GLU A N 1
ATOM 6119 C CA . GLU A 1 857 ? 22.232 91.380 19.507 1.00 23.00 857 GLU A CA 1
ATOM 6120 C C . GLU A 1 857 ? 23.381 92.358 19.249 1.00 23.17 857 GLU A C 1
ATOM 6121 O O . GLU A 1 857 ? 23.979 92.363 18.180 1.00 23.76 857 GLU A O 1
ATOM 6127 N N . ARG A 1 858 ? 23.703 93.171 20.248 1.00 22.61 858 ARG A N 1
ATOM 6128 C CA . ARG A 1 858 ? 24.796 94.132 20.129 1.00 22.73 858 ARG A CA 1
ATOM 6129 C C . ARG A 1 858 ? 26.137 93.559 20.621 1.00 21.52 858 ARG A C 1
ATOM 6130 O O . ARG A 1 858 ? 27.206 94.007 20.192 1.00 20.05 858 ARG A O 1
ATOM 6138 N N . ASP A 1 859 ? 26.075 92.557 21.497 1.00 20.66 859 ASP A N 1
ATOM 6139 C CA . ASP A 1 859 ? 27.275 92.059 22.208 1.00 20.58 859 ASP A CA 1
ATOM 6140 C C . ASP A 1 859 ? 28.402 91.627 21.275 1.00 20.18 859 ASP A C 1
ATOM 6141 O O . ASP A 1 859 ? 29.530 92.136 21.352 1.00 19.76 859 ASP A O 1
ATOM 6146 N N . GLU A 1 860 ? 28.095 90.672 20.399 1.00 20.15 860 GLU A N 1
ATOM 6147 C CA . GLU A 1 860 ? 29.109 90.084 19.528 1.00 20.40 860 GLU A CA 1
ATOM 6148 C C . GLU A 1 860 ? 29.764 91.158 18.671 1.00 19.97 860 GLU A C 1
ATOM 6149 O O . GLU A 1 860 ? 30.984 91.170 18.511 1.00 19.69 860 GLU A O 1
ATOM 6155 N N . ILE A 1 861 ? 28.941 92.063 18.137 1.00 19.68 861 ILE A N 1
ATOM 6156 C CA . ILE A 1 861 ? 29.411 93.199 17.334 1.00 20.26 861 ILE A CA 1
ATOM 6157 C C . ILE A 1 861 ? 30.473 94.039 18.051 1.00 19.85 861 ILE A C 1
ATOM 6158 O O . ILE A 1 861 ? 31.491 94.404 17.453 1.00 19.43 861 ILE A O 1
ATOM 6163 N N . LEU A 1 862 ? 30.236 94.335 19.333 1.00 18.94 862 LEU A N 1
ATOM 6164 C CA . LEU A 1 862 ? 31.191 95.114 20.120 1.00 18.61 862 LEU A CA 1
ATOM 6165 C C . LEU A 1 862 ? 32.537 94.393 20.360 1.00 18.60 862 LEU A C 1
ATOM 6166 O O . LEU A 1 862 ? 33.597 95.012 20.248 1.00 18.99 862 LEU A O 1
ATOM 6171 N N . TYR A 1 863 ? 32.505 93.102 20.686 1.00 18.16 863 TYR A N 1
ATOM 6172 C CA . TYR A 1 863 ? 33.751 92.323 20.812 1.00 19.34 863 TYR A CA 1
ATOM 6173 C C . TYR A 1 863 ? 34.555 92.257 19.499 1.00 19.80 863 TYR A C 1
ATOM 6174 O O . TYR A 1 863 ? 35.792 92.385 19.495 1.00 19.94 863 TYR A O 1
ATOM 6183 N N . LEU A 1 864 ? 33.843 92.049 18.397 1.00 20.69 864 LEU A N 1
ATOM 6184 C CA . LEU A 1 864 ? 34.459 92.023 17.073 1.00 21.66 864 LEU A CA 1
ATOM 6185 C C . LEU A 1 864 ? 35.077 93.369 16.717 1.00 22.25 864 LEU A C 1
ATOM 6186 O O . LEU A 1 864 ? 36.162 93.417 16.147 1.00 22.28 864 LEU A O 1
ATOM 6191 N N . ARG A 1 865 ? 34.386 94.457 17.067 1.00 22.53 865 ARG A N 1
ATOM 6192 C CA . ARG A 1 865 ? 34.888 95.807 16.841 1.00 22.88 865 ARG A CA 1
ATOM 6193 C C . ARG A 1 865 ? 36.147 96.037 17.665 1.00 22.83 865 ARG A C 1
ATOM 6194 O O . ARG A 1 865 ? 37.108 96.640 17.175 1.00 21.86 865 ARG A O 1
ATOM 6202 N N . ALA A 1 866 ? 36.151 95.543 18.905 1.00 22.24 866 ALA A N 1
ATOM 6203 C CA . ALA A 1 866 ? 37.327 95.678 19.758 1.00 22.59 866 ALA A CA 1
ATOM 6204 C C . ALA A 1 866 ? 38.548 95.008 19.121 1.00 23.02 866 ALA A C 1
ATOM 6205 O O . ALA A 1 866 ? 39.647 95.586 19.117 1.00 23.14 866 ALA A O 1
ATOM 6207 N N . ILE A 1 867 ? 38.359 93.808 18.560 1.00 23.32 867 ILE A N 1
ATOM 6208 C CA . ILE A 1 867 ? 39.446 93.119 17.837 1.00 24.03 867 ILE A CA 1
ATOM 6209 C C . ILE A 1 867 ? 39.941 93.975 16.659 1.00 24.86 867 ILE A C 1
ATOM 6210 O O . ILE A 1 867 ? 41.155 94.144 16.466 1.00 24.34 867 ILE A O 1
ATOM 6215 N N . ALA A 1 868 ? 38.997 94.523 15.889 1.00 25.96 868 ALA A N 1
ATOM 6216 C CA . ALA A 1 868 ? 39.330 95.319 14.705 1.00 27.20 868 ALA A CA 1
ATOM 6217 C C . ALA A 1 868 ? 40.099 96.582 15.084 1.00 28.23 868 ALA A C 1
ATOM 6218 O O . ALA A 1 868 ? 41.063 96.949 14.411 1.00 28.31 868 ALA A O 1
ATOM 6220 N N . ASN A 1 869 ? 39.675 97.216 16.179 1.00 29.16 869 ASN A N 1
ATOM 6221 C CA . ASN A 1 869 ? 40.270 98.465 16.655 1.00 30.08 869 ASN A CA 1
ATOM 6222 C C . ASN A 1 869 ? 41.624 98.313 17.320 1.00 30.59 869 ASN A C 1
ATOM 6223 O O . ASN A 1 869 ? 42.444 99.226 17.243 1.00 30.92 869 ASN A O 1
ATOM 6228 N N . ALA A 1 870 ? 41.860 97.173 17.967 1.00 31.31 870 ALA A N 1
ATOM 6229 C CA . ALA A 1 870 ? 43.116 96.958 18.694 1.00 32.34 870 ALA A CA 1
ATOM 6230 C C . ALA A 1 870 ? 44.326 97.007 17.775 1.00 33.05 870 ALA A C 1
ATOM 6231 O O . ALA A 1 870 ? 44.273 96.558 16.622 1.00 32.78 870 ALA A O 1
ATOM 6233 N N . ARG A 1 871 ? 45.423 97.544 18.298 1.00 34.48 871 ARG A N 1
ATOM 6234 C CA . ARG A 1 871 ? 46.693 97.488 17.583 1.00 35.76 871 ARG A CA 1
ATOM 6235 C C . ARG A 1 871 ? 47.127 96.027 17.452 1.00 36.21 871 ARG A C 1
ATOM 6236 O O . ARG A 1 871 ? 46.727 95.175 18.266 1.00 35.72 871 ARG A O 1
ATOM 6244 N N . ASN A 1 872 ? 47.928 95.747 16.422 1.00 36.59 872 ASN A N 1
ATOM 6245 C CA . ASN A 1 872 ? 48.318 94.384 16.066 1.00 37.44 872 ASN A CA 1
ATOM 6246 C C . ASN A 1 872 ? 48.796 93.546 17.246 1.00 37.40 872 ASN A C 1
ATOM 6247 O O . ASN A 1 872 ? 48.412 92.383 17.386 1.00 37.38 872 ASN A O 1
ATOM 6252 N N . GLU A 1 873 ? 49.618 94.160 18.097 1.00 37.59 873 GLU A N 1
ATOM 6253 C CA . GLU A 1 873 ? 50.192 93.514 19.280 1.00 37.76 873 GLU A CA 1
ATOM 6254 C C . GLU A 1 873 ? 49.125 93.029 20.260 1.00 36.93 873 GLU A C 1
ATOM 6255 O O . GLU A 1 873 ? 49.329 92.044 20.974 1.00 37.31 873 GLU A O 1
ATOM 6261 N N . LEU A 1 874 ? 48.002 93.739 20.292 1.00 35.78 874 LEU A N 1
ATOM 6262 C CA . LEU A 1 874 ? 46.936 93.489 21.250 1.00 34.85 874 LEU A CA 1
ATOM 6263 C C . LEU A 1 874 ? 45.837 92.558 20.735 1.00 33.55 874 LEU A C 1
ATOM 6264 O O . LEU A 1 874 ? 45.080 92.012 21.528 1.00 33.30 874 LEU A O 1
ATOM 6269 N N . LYS A 1 875 ? 45.751 92.384 19.419 1.00 31.97 875 LYS A N 1
ATOM 6270 C CA . LYS A 1 875 ? 44.688 91.563 18.816 1.00 31.21 875 LYS A CA 1
ATOM 6271 C C . LYS A 1 875 ? 44.529 90.163 19.439 1.00 30.68 875 LYS A C 1
ATOM 6272 O O . LYS A 1 875 ? 43.408 89.771 19.735 1.00 30.43 875 LYS A O 1
ATOM 6278 N N . PRO A 1 876 ? 45.641 89.428 19.666 1.00 30.20 876 PRO A N 1
ATOM 6279 C CA . PRO A 1 876 ? 45.529 88.150 20.381 1.00 30.20 876 PRO A CA 1
ATOM 6280 C C . PRO A 1 876 ? 44.766 88.206 21.708 1.00 29.59 876 PRO A C 1
ATOM 6281 O O . PRO A 1 876 ? 43.941 87.332 21.964 1.00 29.34 876 PRO A O 1
ATOM 6285 N N . GLU A 1 877 ? 45.042 89.209 22.541 1.00 29.12 877 GLU A N 1
ATOM 6286 C CA . GLU A 1 877 ? 44.341 89.351 23.818 1.00 29.10 877 GLU A CA 1
ATOM 6287 C C . GLU A 1 877 ? 42.848 89.594 23.620 1.00 27.61 877 GLU A C 1
ATOM 6288 O O . GLU A 1 877 ? 42.028 89.078 24.368 1.00 27.24 877 GLU A O 1
ATOM 6294 N N . LEU A 1 878 ? 42.503 90.399 22.622 1.00 26.30 878 LEU A N 1
ATOM 6295 C CA . LEU A 1 878 ? 41.096 90.691 22.353 1.00 24.95 878 LEU A CA 1
ATOM 6296 C C . LEU A 1 878 ? 40.378 89.480 21.728 1.00 24.49 878 LEU A C 1
ATOM 6297 O O . LEU A 1 878 ? 39.173 89.260 21.972 1.00 23.23 878 LEU A O 1
ATOM 6302 N N . GLU A 1 879 ? 41.124 88.704 20.939 1.00 23.28 879 GLU A N 1
ATOM 6303 C CA . GLU A 1 879 ? 40.621 87.432 20.409 1.00 23.69 879 GLU A CA 1
ATOM 6304 C C . GLU A 1 879 ? 40.314 86.466 21.554 1.00 22.65 879 GLU A C 1
ATOM 6305 O O . GLU A 1 879 ? 39.246 85.863 21.581 1.00 21.92 879 GLU A O 1
ATOM 6311 N N . ALA A 1 880 ? 41.242 86.347 22.510 1.00 22.30 880 ALA A N 1
ATOM 6312 C CA . ALA A 1 880 ? 41.028 85.493 23.697 1.00 22.08 880 ALA A CA 1
ATOM 6313 C C . ALA A 1 880 ? 39.803 85.918 24.529 1.00 22.25 880 ALA A C 1
ATOM 6314 O O . ALA A 1 880 ? 39.051 85.064 25.026 1.00 21.77 880 ALA A O 1
ATOM 6316 N N . THR A 1 881 ? 39.610 87.232 24.681 1.00 21.94 881 THR A N 1
ATOM 6317 C CA . THR A 1 881 ? 38.416 87.758 25.358 1.00 22.06 881 THR A CA 1
ATOM 6318 C C . THR A 1 881 ? 37.130 87.370 24.619 1.00 21.14 881 THR A C 1
ATOM 6319 O O . THR A 1 881 ? 36.161 86.909 25.222 1.00 21.14 881 THR A O 1
ATOM 6323 N N . PHE A 1 882 ? 37.140 87.552 23.311 1.00 21.24 882 PHE A N 1
ATOM 6324 C CA . PHE A 1 882 ? 36.002 87.190 22.476 1.00 21.14 882 PHE A CA 1
ATOM 6325 C C . PHE A 1 882 ? 35.702 85.688 22.529 1.00 20.52 882 PHE A C 1
ATOM 6326 O O . PHE A 1 882 ? 34.538 85.289 22.498 1.00 20.24 882 PHE A O 1
ATOM 6334 N N . LEU A 1 883 ? 36.742 84.865 22.634 1.00 20.25 883 LEU A N 1
ATOM 6335 C CA . LEU A 1 883 ? 36.565 83.415 22.719 1.00 20.10 883 LEU A CA 1
ATOM 6336 C C . LEU A 1 883 ? 35.871 83.036 24.031 1.00 19.91 883 LEU A C 1
ATOM 6337 O O . LEU A 1 883 ? 34.961 82.197 24.049 1.00 19.30 883 LEU A O 1
ATOM 6342 N N . LYS A 1 884 ? 36.299 83.664 25.126 1.00 19.24 884 LYS A N 1
ATOM 6343 C CA . LYS A 1 884 ? 35.681 83.427 26.427 1.00 19.26 884 LYS A CA 1
ATOM 6344 C C . LYS A 1 884 ? 34.224 83.882 26.414 1.00 18.40 884 LYS A C 1
ATOM 6345 O O . LYS A 1 884 ? 33.361 83.193 26.946 1.00 18.34 884 LYS A O 1
ATOM 6351 N N . PHE A 1 885 ? 33.956 85.018 25.775 1.00 18.28 885 PHE A N 1
ATOM 6352 C CA . PHE A 1 885 ? 32.579 85.499 25.624 1.00 18.66 885 PHE A CA 1
ATOM 6353 C C . PHE A 1 885 ? 31.715 84.511 24.827 1.00 18.38 885 PHE A C 1
ATOM 6354 O O . PHE A 1 885 ? 30.610 84.164 25.245 1.00 17.91 885 PHE A O 1
ATOM 6362 N N . THR A 1 886 ? 32.227 84.070 23.679 1.00 18.15 886 THR A N 1
ATOM 6363 C CA . THR A 1 886 ? 31.527 83.092 22.833 1.00 17.45 886 THR A CA 1
ATOM 6364 C C . THR A 1 886 ? 31.181 81.787 23.591 1.00 17.03 886 THR A C 1
ATOM 6365 O O . THR A 1 886 ? 30.047 81.313 23.534 1.00 16.84 886 THR A O 1
ATOM 6369 N N . ALA A 1 887 ? 32.158 81.225 24.301 1.00 16.72 887 ALA A N 1
ATOM 6370 C CA . ALA A 1 887 ? 31.949 79.990 25.055 1.00 17.11 887 ALA A CA 1
ATOM 6371 C C . ALA A 1 887 ? 30.843 80.149 26.093 1.00 17.09 887 ALA A C 1
ATOM 6372 O O . ALA A 1 887 ? 29.997 79.258 26.238 1.00 17.11 887 ALA A O 1
ATOM 6374 N N . LYS A 1 888 ? 30.823 81.294 26.779 1.00 16.58 888 LYS A N 1
ATOM 6375 C CA . LYS A 1 888 ? 29.875 81.507 27.879 1.00 17.26 888 LYS A CA 1
ATOM 6376 C C . LYS A 1 888 ? 28.463 81.904 27.420 1.00 16.49 888 LYS A C 1
ATOM 6377 O O . LYS A 1 888 ? 27.470 81.326 27.881 1.00 16.41 888 LYS A O 1
ATOM 6383 N N . TYR A 1 889 ? 28.390 82.874 26.511 1.00 15.92 889 TYR A N 1
ATOM 6384 C CA . TYR A 1 889 ? 27.114 83.478 26.097 1.00 16.27 889 TYR A CA 1
ATOM 6385 C C . TYR A 1 889 ? 26.482 82.876 24.832 1.00 17.11 889 TYR A C 1
ATOM 6386 O O . TYR A 1 889 ? 25.243 82.845 24.705 1.00 17.14 889 TYR A O 1
ATOM 6395 N N . LEU A 1 890 ? 27.320 82.422 23.901 1.00 17.26 890 LEU A N 1
ATOM 6396 C CA . LEU A 1 890 ? 26.818 82.019 22.568 1.00 18.10 890 LEU A CA 1
ATOM 6397 C C . LEU A 1 890 ? 26.778 80.499 22.376 1.00 18.31 890 LEU A C 1
ATOM 6398 O O . LEU A 1 890 ? 25.714 79.913 22.110 1.00 19.68 890 LEU A O 1
ATOM 6403 N N . ALA A 1 891 ? 27.919 79.846 22.567 1.00 16.93 891 ALA A N 1
ATOM 6404 C CA . ALA A 1 891 ? 28.032 78.435 22.237 1.00 16.92 891 ALA A CA 1
ATOM 6405 C C . ALA A 1 891 ? 27.455 77.539 23.332 1.00 16.62 891 ALA A C 1
ATOM 6406 O O . ALA A 1 891 ? 27.193 76.366 23.096 1.00 16.26 891 ALA A O 1
ATOM 6408 N N . SER A 1 892 ? 27.255 78.109 24.519 1.00 16.22 892 SER A N 1
ATOM 6409 C CA . SER A 1 892 ? 26.816 77.346 25.685 1.00 16.09 892 SER A CA 1
ATOM 6410 C C . SER A 1 892 ? 25.420 76.771 25.471 1.00 15.71 892 SER A C 1
ATOM 6411 O O . SER A 1 892 ? 25.084 75.725 26.019 1.00 14.78 892 SER A O 1
ATOM 6414 N N . VAL A 1 893 ? 24.598 77.468 24.690 1.00 16.22 893 VAL A N 1
ATOM 6415 C CA . VAL A 1 893 ? 23.226 77.021 24.448 1.00 16.87 893 VAL A CA 1
ATOM 6416 C C . VAL A 1 893 ? 23.227 75.735 23.594 1.00 17.30 893 VAL A C 1
ATOM 6417 O O . VAL A 1 893 ? 22.584 74.739 23.950 1.00 16.42 893 VAL A O 1
ATOM 6421 N N . ARG A 1 894 ? 23.958 75.760 22.477 1.00 17.81 894 ARG A N 1
ATOM 6422 C CA . ARG A 1 894 ? 24.034 74.559 21.622 1.00 18.79 894 ARG A CA 1
ATOM 6423 C C . ARG A 1 894 ? 24.763 73.403 22.306 1.00 17.61 894 ARG A C 1
ATOM 6424 O O . ARG A 1 894 ? 24.315 72.271 22.201 1.00 17.32 894 ARG A O 1
ATOM 6432 N N . HIS A 1 895 ? 25.864 73.697 23.009 1.00 17.13 895 HIS A N 1
ATOM 6433 C CA . HIS A 1 895 ? 26.605 72.659 23.759 1.00 17.24 895 HIS A CA 1
ATOM 6434 C C . HIS A 1 895 ? 25.687 71.927 24.745 1.00 16.97 895 HIS A C 1
ATOM 6435 O O . HIS A 1 895 ? 25.656 70.684 24.789 1.00 16.70 895 HIS A O 1
ATOM 6442 N N . THR A 1 896 ? 24.954 72.702 25.544 1.00 16.35 896 THR A N 1
ATOM 6443 C CA . THR A 1 896 ? 24.042 72.133 26.535 1.00 16.43 896 THR A CA 1
ATOM 6444 C C . THR A 1 896 ? 22.864 71.370 25.901 1.00 16.73 896 THR A C 1
ATOM 6445 O O . THR A 1 896 ? 22.535 70.267 26.333 1.00 15.40 896 THR A O 1
ATOM 6449 N N . ARG A 1 897 ? 22.239 71.951 24.883 1.00 17.07 897 ARG A N 1
ATOM 6450 C CA . ARG A 1 897 ? 21.111 71.283 24.216 1.00 18.17 897 ARG A CA 1
ATOM 6451 C C . ARG A 1 897 ? 21.568 69.952 23.576 1.00 17.53 897 ARG A C 1
ATOM 6452 O O . ARG A 1 897 ? 20.889 68.920 23.698 1.00 16.79 897 ARG A O 1
ATOM 6460 N N . THR A 1 898 ? 22.726 69.978 22.919 1.00 17.69 898 THR A N 1
ATOM 6461 C CA . THR A 1 898 ? 23.249 68.782 22.246 1.00 18.18 898 THR A CA 1
ATOM 6462 C C . THR A 1 898 ? 23.539 67.672 23.278 1.00 17.50 898 THR A C 1
ATOM 6463 O O . THR A 1 898 ? 23.063 66.545 23.135 1.00 17.09 898 THR A O 1
ATOM 6467 N N . LEU A 1 899 ? 24.289 67.991 24.327 1.00 17.03 899 LEU A N 1
ATOM 6468 C CA . LEU A 1 899 ? 24.646 66.961 25.305 1.00 17.09 899 LEU A CA 1
ATOM 6469 C C . LEU A 1 899 ? 23.432 66.454 26.086 1.00 17.12 899 LEU A C 1
ATOM 6470 O O . LEU A 1 899 ? 23.340 65.272 26.363 1.00 16.79 899 LEU A O 1
ATOM 6475 N N . GLU A 1 900 ? 22.518 67.355 26.439 1.00 16.70 900 GLU A N 1
ATOM 6476 C CA . GLU A 1 900 ? 21.303 66.945 27.136 1.00 16.91 900 GLU A CA 1
ATOM 6477 C C . GLU A 1 900 ? 20.555 65.935 26.263 1.00 17.08 900 GLU A C 1
ATOM 6478 O O . GLU A 1 900 ? 20.181 64.852 26.730 1.00 17.64 900 GLU A O 1
ATOM 6484 N N . ASN A 1 901 ? 20.377 66.277 24.987 1.00 17.25 901 ASN A N 1
ATOM 6485 C CA . ASN A 1 901 ? 19.608 65.442 24.082 1.00 18.43 901 ASN A CA 1
ATOM 6486 C C . ASN A 1 901 ? 20.217 64.050 23.886 1.00 18.11 901 ASN A C 1
ATOM 6487 O O . ASN A 1 901 ? 19.540 63.039 24.070 1.00 17.98 901 ASN A O 1
ATOM 6492 N N . ILE A 1 902 ? 21.499 63.990 23.541 1.00 17.78 902 ILE A N 1
ATOM 6493 C CA . ILE A 1 902 ? 22.089 62.698 23.194 1.00 18.23 902 ILE A CA 1
ATOM 6494 C C . ILE A 1 902 ? 22.377 61.825 24.412 1.00 18.17 902 ILE A C 1
ATOM 6495 O O . ILE A 1 902 ? 22.464 60.608 24.278 1.00 18.16 902 ILE A O 1
ATOM 6500 N N . SER A 1 903 ? 22.478 62.432 25.596 1.00 18.35 903 SER A N 1
ATOM 6501 C CA . SER A 1 903 ? 22.675 61.656 26.843 1.00 19.73 903 SER A CA 1
ATOM 6502 C C . SER A 1 903 ? 21.612 60.571 27.037 1.00 19.84 903 SER A C 1
ATOM 6503 O O . SER A 1 903 ? 21.876 59.549 27.660 1.00 20.24 903 SER A O 1
ATOM 6506 N N . HIS A 1 904 ? 20.409 60.812 26.517 1.00 20.65 904 HIS A N 1
ATOM 6507 C CA . HIS A 1 904 ? 19.319 59.832 26.608 1.00 21.10 904 HIS A CA 1
ATOM 6508 C C . HIS A 1 904 ? 19.639 58.533 25.872 1.00 20.69 904 HIS A C 1
ATOM 6509 O O . HIS A 1 904 ? 19.138 57.484 26.244 1.00 20.64 904 HIS A O 1
ATOM 6516 N N . SER A 1 905 ? 20.488 58.610 24.855 1.00 20.28 905 SER A N 1
ATOM 6517 C CA . SER A 1 905 ? 20.945 57.418 24.137 1.00 19.86 905 SER A CA 1
ATOM 6518 C C . SER A 1 905 ? 22.237 56.866 24.695 1.00 19.28 905 SER A C 1
ATOM 6519 O O . SER A 1 905 ? 22.650 55.769 24.329 1.00 19.60 905 SER A O 1
ATOM 6522 N N . TYR A 1 906 ? 22.884 57.636 25.568 1.00 18.25 906 TYR A N 1
ATOM 6523 C CA . TYR A 1 906 ? 24.139 57.227 26.177 1.00 16.51 906 TYR A CA 1
ATOM 6524 C C . TYR A 1 906 ? 24.032 57.358 27.695 1.00 16.23 906 TYR A C 1
ATOM 6525 O O . TYR A 1 906 ? 24.602 58.265 28.294 1.00 14.39 906 TYR A O 1
ATOM 6534 N N . GLN A 1 907 ? 23.309 56.437 28.313 1.00 16.13 907 GLN A N 1
ATOM 6535 C CA . GLN A 1 907 ? 22.952 56.569 29.716 1.00 16.56 907 GLN A CA 1
ATOM 6536 C C . GLN A 1 907 ? 24.156 56.563 30.681 1.00 15.95 907 GLN A C 1
ATOM 6537 O O . GLN A 1 907 ? 24.091 57.180 31.755 1.00 14.74 907 GLN A O 1
ATOM 6543 N N . PHE A 1 908 ? 25.249 55.890 30.307 1.00 14.72 908 PHE A N 1
ATOM 6544 C CA . PHE A 1 908 ? 26.425 55.868 31.184 1.00 15.05 908 PHE A CA 1
ATOM 6545 C C . PHE A 1 908 ? 27.343 57.079 31.018 1.00 14.98 908 PHE A C 1
ATOM 6546 O O . PHE A 1 908 ? 28.299 57.236 31.774 1.00 15.31 908 PHE A O 1
ATOM 6554 N N . TYR A 1 909 ? 27.048 57.941 30.046 1.00 14.14 909 TYR A N 1
ATOM 6555 C CA . TYR A 1 909 ? 27.881 59.125 29.822 1.00 14.53 909 TYR A CA 1
ATOM 6556 C C . TYR A 1 909 ? 27.892 60.047 31.054 1.00 14.49 909 TYR A C 1
ATOM 6557 O O . TYR A 1 909 ? 28.955 60.448 31.511 1.00 14.12 909 TYR A O 1
ATOM 6566 N N . SER A 1 910 ? 26.717 60.353 31.605 1.00 14.81 910 SER A N 1
ATOM 6567 C CA . SER A 1 910 ? 26.639 61.262 32.766 1.00 14.84 910 SER A CA 1
ATOM 6568 C C . SER A 1 910 ? 27.547 60.829 33.929 1.00 14.50 910 SER A C 1
ATOM 6569 O O . SER A 1 910 ? 28.424 61.596 34.339 1.00 14.56 910 SER A O 1
ATOM 6572 N N . PRO A 1 911 ? 27.383 59.589 34.441 1.00 14.06 911 PRO A N 1
ATOM 6573 C CA . PRO A 1 911 ? 28.276 59.227 35.537 1.00 14.47 911 PRO A CA 1
ATOM 6574 C C . PRO A 1 911 ? 29.751 59.077 35.119 1.00 14.04 911 PRO A C 1
ATOM 6575 O O . PRO A 1 911 ? 30.640 59.385 35.919 1.00 13.16 911 PRO A O 1
ATOM 6579 N N . VAL A 1 912 ? 29.998 58.615 33.893 1.00 13.73 912 VAL A N 1
ATOM 6580 C CA . VAL A 1 912 ? 31.380 58.518 33.387 1.00 13.77 912 VAL A CA 1
ATOM 6581 C C . VAL A 1 912 ? 32.078 59.888 33.326 1.00 13.82 912 VAL A C 1
ATOM 6582 O O . VAL A 1 912 ? 33.203 60.035 33.835 1.00 13.76 912 VAL A O 1
ATOM 6586 N N . VAL A 1 913 ? 31.436 60.879 32.703 1.00 13.89 913 VAL A N 1
ATOM 6587 C CA . VAL A 1 913 ? 32.038 62.228 32.624 1.00 14.01 913 VAL A CA 1
ATOM 6588 C C . VAL A 1 913 ? 32.223 62.854 34.019 1.00 13.71 913 VAL A C 1
ATOM 6589 O O . VAL A 1 913 ? 33.212 63.551 34.278 1.00 12.87 913 VAL A O 1
ATOM 6593 N N . ARG A 1 914 ? 31.295 62.568 34.921 1.00 13.11 914 ARG A N 1
ATOM 6594 C CA . ARG A 1 914 ? 31.394 63.098 36.289 1.00 13.80 914 ARG A CA 1
ATOM 6595 C C . ARG A 1 914 ? 32.602 62.487 37.021 1.00 13.85 914 ARG A C 1
ATOM 6596 O O . ARG A 1 914 ? 33.383 63.217 37.663 1.00 13.74 914 ARG A O 1
ATOM 6604 N N . LEU A 1 915 ? 32.776 61.170 36.888 1.00 13.64 915 LEU A N 1
ATOM 6605 C CA . LEU A 1 915 ? 33.947 60.495 37.458 1.00 13.62 915 LEU A CA 1
ATOM 6606 C C . LEU A 1 915 ? 35.249 60.997 36.808 1.00 13.70 915 LEU A C 1
ATOM 6607 O O . LEU A 1 915 ? 36.251 61.228 37.501 1.00 13.26 915 LEU A O 1
ATOM 6612 N N . PHE A 1 916 ? 35.236 61.155 35.482 1.00 13.36 916 PHE A N 1
ATOM 6613 C CA . PHE A 1 916 ? 36.376 61.754 34.769 1.00 13.57 916 PHE A CA 1
ATOM 6614 C C . PHE A 1 916 ? 36.758 63.125 35.339 1.00 13.88 916 PHE A C 1
ATOM 6615 O O . PHE A 1 916 ? 37.935 63.374 35.574 1.00 13.60 916 PHE A O 1
ATOM 6623 N N . LYS A 1 917 ? 35.774 64.001 35.578 1.00 13.59 917 LYS A N 1
ATOM 6624 C CA . LYS A 1 917 ? 36.052 65.299 36.193 1.00 14.44 917 LYS A CA 1
ATOM 6625 C C . LYS A 1 917 ? 36.650 65.134 37.589 1.00 14.72 917 LYS A C 1
ATOM 6626 O O . LYS A 1 917 ? 37.582 65.852 37.961 1.00 14.03 917 LYS A O 1
ATOM 6632 N N . ARG A 1 918 ? 36.115 64.190 38.351 1.00 14.84 918 ARG A N 1
ATOM 6633 C CA . ARG A 1 918 ? 36.664 63.929 39.678 1.00 16.54 918 ARG A CA 1
ATOM 6634 C C . ARG A 1 918 ? 38.136 63.510 39.574 1.00 16.18 918 ARG A C 1
ATOM 6635 O O . ARG A 1 918 ? 38.979 64.001 40.320 1.00 16.15 918 ARG A O 1
ATOM 6643 N N . TRP A 1 919 ? 38.434 62.636 38.613 1.00 15.62 919 TRP A N 1
ATOM 6644 C CA . TRP A 1 919 ? 39.800 62.196 38.348 1.00 15.53 919 TRP A CA 1
ATOM 6645 C C . TRP A 1 919 ? 40.694 63.382 37.972 1.00 15.42 919 TRP A C 1
ATOM 6646 O O . TRP A 1 919 ? 41.779 63.529 38.545 1.00 15.60 919 TRP A O 1
ATOM 6657 N N . LEU A 1 920 ? 40.221 64.238 37.054 1.00 15.08 920 LEU A N 1
ATOM 6658 C CA . LEU A 1 920 ? 40.954 65.437 36.658 1.00 15.33 920 LEU A CA 1
ATOM 6659 C C . LEU A 1 920 ? 41.226 66.359 37.844 1.00 15.87 920 LEU A C 1
ATOM 6660 O O . LEU A 1 920 ? 42.335 66.898 37.985 1.00 15.67 920 LEU A O 1
ATOM 6665 N N . ASP A 1 921 ? 40.219 66.543 38.692 1.00 16.00 921 ASP A N 1
ATOM 6666 C CA . ASP A 1 921 ? 40.412 67.384 39.875 1.00 17.11 921 ASP A CA 1
ATOM 6667 C C . ASP A 1 921 ? 41.376 66.795 40.915 1.00 17.69 921 ASP A C 1
ATOM 6668 O O . ASP A 1 921 ? 42.117 67.543 41.538 1.00 17.56 921 ASP A O 1
ATOM 6673 N N . THR A 1 922 ? 41.379 65.471 41.095 1.00 19.29 922 THR A N 1
ATOM 6674 C CA . THR A 1 922 ? 42.334 64.836 42.026 1.00 20.30 922 THR A CA 1
ATOM 6675 C C . THR A 1 922 ? 43.780 65.060 41.570 1.00 20.66 922 THR A C 1
ATOM 6676 O O . THR A 1 922 ? 44.704 65.102 42.396 1.00 21.20 922 THR A O 1
ATOM 6680 N N . HIS A 1 923 ? 43.962 65.224 40.261 1.00 20.13 923 HIS A N 1
ATOM 6681 C CA . HIS A 1 923 ? 45.280 65.477 39.684 1.00 20.09 923 HIS A CA 1
ATOM 6682 C C . HIS A 1 923 ? 45.537 66.945 39.390 1.00 19.40 923 HIS A C 1
ATOM 6683 O O . HIS A 1 923 ? 46.490 67.276 38.696 1.00 19.21 923 HIS A O 1
ATOM 6690 N N . LEU A 1 924 ? 44.689 67.816 39.941 1.00 19.38 924 LEU A N 1
ATOM 6691 C CA . LEU A 1 924 ? 44.857 69.272 39.876 1.00 20.64 924 LEU A CA 1
ATOM 6692 C C . LEU A 1 924 ? 44.833 69.833 38.463 1.00 20.46 924 LEU A C 1
ATOM 6693 O O . LEU A 1 924 ? 45.476 70.846 38.177 1.00 20.91 924 LEU A O 1
ATOM 6698 N N . LEU A 1 925 ? 44.100 69.171 37.577 1.00 20.49 925 LEU A N 1
ATOM 6699 C CA . LEU A 1 925 ? 44.074 69.550 36.165 1.00 21.13 925 LEU A CA 1
ATOM 6700 C C . LEU A 1 925 ? 42.834 70.345 35.802 1.00 21.83 925 LEU A C 1
ATOM 6701 O O . LEU A 1 925 ? 42.809 71.093 34.817 1.00 20.40 925 LEU A O 1
ATOM 6706 N N . LEU A 1 926 ? 41.798 70.162 36.607 1.00 22.88 926 LEU A N 1
ATOM 6707 C CA . LEU A 1 926 ? 40.471 70.617 36.253 1.00 24.70 926 LEU A CA 1
ATOM 6708 C C . LEU A 1 926 ? 40.435 72.121 36.201 1.00 25.15 926 LEU A C 1
ATOM 6709 O O . LEU A 1 926 ? 39.657 72.688 35.443 1.00 26.55 926 LEU A O 1
ATOM 6714 N N . GLY A 1 927 ? 41.324 72.763 36.956 1.00 25.60 927 GLY A N 1
ATOM 6715 C CA . GLY A 1 927 ? 41.435 74.210 36.940 1.00 25.97 927 GLY A CA 1
ATOM 6716 C C . GLY A 1 927 ? 41.903 74.822 35.627 1.00 26.58 927 GLY A C 1
ATOM 6717 O O . GLY A 1 927 ? 41.638 75.999 35.366 1.00 27.64 927 GLY A O 1
ATOM 6718 N N . HIS A 1 928 ? 42.592 74.031 34.803 1.00 25.16 928 HIS A N 1
ATOM 6719 C CA . HIS A 1 928 ? 43.123 74.472 33.508 1.00 24.59 928 HIS A CA 1
ATOM 6720 C C . HIS A 1 928 ? 42.316 73.913 32.324 1.00 23.94 928 HIS A C 1
ATOM 6721 O O . HIS A 1 928 ? 42.393 74.420 31.206 1.00 23.73 928 HIS A O 1
ATOM 6728 N N . ILE A 1 929 ? 41.581 72.841 32.578 1.00 23.00 929 ILE A N 1
ATOM 6729 C CA . ILE A 1 929 ? 40.769 72.178 31.561 1.00 22.53 929 ILE A CA 1
ATOM 6730 C C . ILE A 1 929 ? 39.323 72.627 31.753 1.00 22.16 929 ILE A C 1
ATOM 6731 O O . ILE A 1 929 ? 38.734 72.384 32.813 1.00 22.63 929 ILE A O 1
ATOM 6736 N N . THR A 1 930 ? 38.752 73.297 30.755 1.00 21.23 930 THR A N 1
ATOM 6737 C CA . THR A 1 930 ? 37.352 73.737 30.854 1.00 20.84 930 THR A CA 1
ATOM 6738 C C . THR A 1 930 ? 36.433 72.539 31.076 1.00 20.18 930 THR A C 1
ATOM 6739 O O . THR A 1 930 ? 36.781 71.402 30.727 1.00 18.72 930 THR A O 1
ATOM 6743 N N . ASP A 1 931 ? 35.271 72.775 31.678 1.00 19.78 931 ASP A N 1
ATOM 6744 C CA . ASP A 1 931 ? 34.318 71.682 31.811 1.00 19.90 931 ASP A CA 1
ATOM 6745 C C . ASP A 1 931 ? 33.914 71.137 30.444 1.00 18.52 931 ASP A C 1
ATOM 6746 O O . ASP A 1 931 ? 33.746 69.940 30.291 1.00 17.25 931 ASP A O 1
ATOM 6751 N N . GLU A 1 932 ? 33.780 72.021 29.456 1.00 17.99 932 GLU A N 1
ATOM 6752 C CA . GLU A 1 932 ? 33.348 71.595 28.129 1.00 17.45 932 GLU A CA 1
ATOM 6753 C C . GLU A 1 932 ? 34.395 70.701 27.466 1.00 16.87 932 GLU A C 1
ATOM 6754 O O . GLU A 1 932 ? 34.042 69.723 26.822 1.00 15.83 932 GLU A O 1
ATOM 6760 N N . LEU A 1 933 ? 35.678 71.047 27.613 1.00 15.99 933 LEU A N 1
ATOM 6761 C CA . LEU A 1 933 ? 36.729 70.200 27.068 1.00 15.26 933 LEU A CA 1
ATOM 6762 C C . LEU A 1 933 ? 36.707 68.810 27.724 1.00 14.65 933 LEU A C 1
ATOM 6763 O O . LEU A 1 933 ? 36.818 67.797 27.040 1.00 14.63 933 LEU A O 1
ATOM 6768 N N . ALA A 1 934 ? 36.569 68.763 29.047 1.00 13.82 934 ALA A N 1
ATOM 6769 C CA . ALA A 1 934 ? 36.472 67.487 29.752 1.00 13.39 934 ALA A CA 1
ATOM 6770 C C . ALA A 1 934 ? 35.283 66.681 29.245 1.00 13.54 934 ALA A C 1
ATOM 6771 O O . ALA A 1 934 ? 35.367 65.462 29.092 1.00 13.03 934 ALA A O 1
ATOM 6773 N N . GLU A 1 935 ? 34.170 67.372 29.022 1.00 12.69 935 GLU A N 1
ATOM 6774 C CA . GLU A 1 935 ? 32.937 66.725 28.569 1.00 13.65 935 GLU A CA 1
ATOM 6775 C C . GLU A 1 935 ? 33.069 66.129 27.165 1.00 13.50 935 GLU A C 1
ATOM 6776 O O . GLU A 1 935 ? 32.526 65.084 26.881 1.00 13.75 935 GLU A O 1
ATOM 6782 N N . LEU A 1 936 ? 33.771 66.835 26.293 1.00 13.65 936 LEU A N 1
ATOM 6783 C CA . LEU A 1 936 ? 33.918 66.428 24.894 1.00 14.10 936 LEU A CA 1
ATOM 6784 C C . LEU A 1 936 ? 34.922 65.283 24.747 1.00 13.84 936 LEU A C 1
ATOM 6785 O O . LEU A 1 936 ? 34.709 64.377 23.935 1.00 14.58 936 LEU A O 1
ATOM 6790 N N . ILE A 1 937 ? 35.984 65.300 25.553 1.00 14.10 937 ILE A N 1
ATOM 6791 C CA . ILE A 1 937 ? 36.922 64.168 25.605 1.00 14.16 937 ILE A CA 1
ATOM 6792 C C . ILE A 1 937 ? 36.195 62.908 26.129 1.00 14.83 937 ILE A C 1
ATOM 6793 O O . ILE A 1 937 ? 36.282 61.803 25.535 1.00 14.22 937 ILE A O 1
ATOM 6798 N N . ALA A 1 938 ? 35.443 63.082 27.215 1.00 14.35 938 ALA A N 1
ATOM 6799 C CA . ALA A 1 938 ? 34.701 61.962 27.820 1.00 14.36 938 ALA A CA 1
ATOM 6800 C C . ALA A 1 938 ? 33.625 61.339 26.914 1.00 14.03 938 ALA A C 1
ATOM 6801 O O . ALA A 1 938 ? 33.276 60.176 27.083 1.00 14.66 938 ALA A O 1
ATOM 6803 N N . ILE A 1 939 ? 33.096 62.106 25.974 1.00 14.27 939 ILE A N 1
ATOM 6804 C CA . ILE A 1 939 ? 32.024 61.593 25.098 1.00 14.86 939 ILE A CA 1
ATOM 6805 C C . ILE A 1 939 ? 32.561 60.760 23.931 1.00 15.46 939 ILE A C 1
ATOM 6806 O O . ILE A 1 939 ? 31.806 60.033 23.276 1.00 15.42 939 ILE A O 1
ATOM 6811 N N . LYS A 1 940 ? 33.865 60.856 23.685 1.00 16.22 940 LYS A N 1
ATOM 6812 C CA . LYS A 1 940 ? 34.480 60.133 22.555 1.00 16.85 940 LYS A CA 1
ATOM 6813 C C . LYS A 1 940 ? 34.109 58.636 22.503 1.00 16.00 940 LYS A C 1
ATOM 6814 O O . LYS A 1 940 ? 33.618 58.176 21.476 1.00 15.95 940 LYS A O 1
ATOM 6820 N N . PRO A 1 941 ? 34.301 57.882 23.605 1.00 15.87 941 PRO A N 1
ATOM 6821 C CA . PRO A 1 941 ? 33.953 56.444 23.577 1.00 15.57 941 PRO A CA 1
ATOM 6822 C C . PRO A 1 941 ? 32.461 56.143 23.361 1.00 15.11 941 PRO A C 1
ATOM 6823 O O . PRO A 1 941 ? 32.104 55.017 23.038 1.00 15.57 941 PRO A O 1
ATOM 6827 N N . PHE A 1 942 ? 31.614 57.145 23.534 1.00 14.55 942 PHE A N 1
ATOM 6828 C CA . PHE A 1 942 ? 30.174 56.998 23.358 1.00 14.65 942 PHE A CA 1
ATOM 6829 C C . PHE A 1 942 ? 29.747 57.267 21.908 1.00 14.68 942 PHE A C 1
ATOM 6830 O O . PHE A 1 942 ? 29.090 56.422 21.299 1.00 15.15 942 PHE A O 1
ATOM 6838 N N . VAL A 1 943 ? 30.144 58.417 21.366 1.00 14.68 943 VAL A N 1
ATOM 6839 C CA . VAL A 1 943 ? 29.792 58.804 19.991 1.00 14.60 943 VAL A CA 1
ATOM 6840 C C . VAL A 1 943 ? 30.680 58.173 18.927 1.00 15.61 943 VAL A C 1
ATOM 6841 O O . VAL A 1 943 ? 30.305 58.149 17.759 1.00 15.82 943 VAL A O 1
ATOM 6845 N N . ASP A 1 944 ? 31.833 57.641 19.330 1.00 16.10 944 ASP A N 1
ATOM 6846 C CA . ASP A 1 944 ? 32.774 57.032 18.387 1.00 17.10 944 ASP A CA 1
ATOM 6847 C C . ASP A 1 944 ? 33.422 55.824 19.049 1.00 16.85 944 ASP A C 1
ATOM 6848 O O . ASP A 1 944 ? 34.635 55.824 19.279 1.00 16.77 944 ASP A O 1
ATOM 6853 N N . PRO A 1 945 ? 32.608 54.787 19.362 1.00 17.11 945 PRO A N 1
ATOM 6854 C CA . PRO A 1 945 ? 33.062 53.621 20.111 1.00 17.29 945 PRO A CA 1
ATOM 6855 C C . PRO A 1 945 ? 33.951 52.635 19.345 1.00 18.29 945 PRO A C 1
ATOM 6856 O O . PRO A 1 945 ? 34.745 51.935 19.974 1.00 18.03 945 PRO A O 1
ATOM 6860 N N . ALA A 1 946 ? 33.822 52.585 18.015 1.00 18.10 946 ALA A N 1
ATOM 6861 C CA . ALA A 1 946 ? 34.449 51.527 17.202 1.00 18.89 946 ALA A CA 1
ATOM 6862 C C . ALA A 1 946 ? 35.955 51.417 17.466 1.00 19.22 946 ALA A C 1
ATOM 6863 O O . ALA A 1 946 ? 36.610 52.436 17.624 1.00 19.65 946 ALA A O 1
ATOM 6865 N N . PRO A 1 947 ? 36.507 50.183 17.510 1.00 19.20 947 PRO A N 1
ATOM 6866 C CA . PRO A 1 947 ? 35.847 48.892 17.300 1.00 19.28 947 PRO A CA 1
ATOM 6867 C C . PRO A 1 947 ? 35.283 48.246 18.575 1.00 18.52 947 PRO A C 1
ATOM 6868 O O . PRO A 1 947 ? 34.944 47.066 18.567 1.00 18.36 947 PRO A O 1
ATOM 6872 N N . TYR A 1 948 ? 35.187 49.014 19.657 1.00 18.07 948 TYR A N 1
ATOM 6873 C CA . TYR A 1 948 ? 34.504 48.546 20.869 1.00 17.64 948 TYR A CA 1
ATOM 6874 C C . TYR A 1 948 ? 33.008 48.827 20.740 1.00 17.45 948 TYR A C 1
ATOM 6875 O O . TYR A 1 948 ? 32.570 49.416 19.750 1.00 16.95 948 TYR A O 1
ATOM 6884 N N . PHE A 1 949 ? 32.233 48.409 21.738 1.00 16.58 949 PHE A N 1
ATOM 6885 C CA . PHE A 1 949 ? 30.829 48.800 21.822 1.00 16.71 949 PHE A CA 1
ATOM 6886 C C . PHE A 1 949 ? 30.677 50.053 22.673 1.00 16.26 949 PHE A C 1
ATOM 6887 O O . PHE A 1 949 ? 31.595 50.436 23.403 1.00 16.95 949 PHE A O 1
ATOM 6895 N N . ILE A 1 950 ? 29.528 50.710 22.552 1.00 15.62 950 ILE A N 1
ATOM 6896 C CA . ILE A 1 950 ? 29.193 51.838 23.415 1.00 15.76 950 ILE A CA 1
ATOM 6897 C C . ILE A 1 950 ? 29.294 51.391 24.887 1.00 15.32 950 ILE A C 1
ATOM 6898 O O . ILE A 1 950 ? 28.846 50.315 25.214 1.00 15.33 950 ILE A O 1
ATOM 6903 N N . PRO A 1 951 ? 29.896 52.216 25.768 1.00 15.08 951 PRO A N 1
ATOM 6904 C CA . PRO A 1 951 ? 30.050 51.779 27.165 1.00 15.20 951 PRO A CA 1
ATOM 6905 C C . PRO A 1 951 ? 28.713 51.477 27.852 1.00 15.35 951 PRO A C 1
ATOM 6906 O O . PRO A 1 951 ? 27.752 52.238 27.693 1.00 15.92 951 PRO A O 1
ATOM 6910 N N . GLY A 1 952 ? 28.672 50.367 28.588 1.00 15.21 952 GLY A N 1
ATOM 6911 C CA . GLY A 1 952 ? 27.470 49.930 29.332 1.00 14.51 952 GLY A CA 1
ATOM 6912 C C . GLY A 1 952 ? 27.753 49.727 30.825 1.00 15.30 952 GLY A C 1
ATOM 6913 O O . GLY A 1 952 ? 26.997 49.050 31.524 1.00 14.86 952 GLY A O 1
ATOM 6914 N N . SER A 1 953 ? 28.855 50.308 31.312 1.00 15.22 953 SER A N 1
ATOM 6915 C CA . SER A 1 953 ? 29.112 50.426 32.749 1.00 15.38 953 SER A CA 1
ATOM 6916 C C . SER A 1 953 ? 30.002 51.628 33.055 1.00 15.32 953 SER A C 1
ATOM 6917 O O . SER A 1 953 ? 30.651 52.201 32.162 1.00 14.06 953 SER A O 1
ATOM 6920 N N . LEU A 1 954 ? 30.055 51.977 34.335 1.00 15.60 954 LEU A N 1
ATOM 6921 C CA . LEU A 1 954 ? 30.839 53.120 34.781 1.00 15.15 954 LEU A CA 1
ATOM 6922 C C . LEU A 1 954 ? 32.316 52.811 34.573 1.00 15.22 954 LEU A C 1
ATOM 6923 O O . LEU A 1 954 ? 33.064 53.623 34.039 1.00 15.22 954 LEU A O 1
ATOM 6928 N N . GLU A 1 955 ? 32.724 51.625 34.997 1.00 14.78 955 GLU A N 1
ATOM 6929 C CA . GLU A 1 955 ? 34.087 51.155 34.767 1.00 15.85 955 GLU A CA 1
ATOM 6930 C C . GLU A 1 955 ? 34.478 51.144 33.277 1.00 14.93 955 GLU A C 1
ATOM 6931 O O . GLU A 1 955 ? 35.530 51.665 32.905 1.00 14.64 955 GLU A O 1
ATOM 6937 N N . ASN A 1 956 ? 33.625 50.575 32.434 1.00 14.30 956 ASN A N 1
ATOM 6938 C CA . ASN A 1 956 ? 33.941 50.435 31.016 1.00 14.45 956 ASN A CA 1
ATOM 6939 C C . ASN A 1 956 ? 34.155 51.803 30.357 1.00 14.42 956 ASN A C 1
ATOM 6940 O O . ASN A 1 956 ? 35.182 52.029 29.706 1.00 14.19 956 ASN A O 1
ATOM 6945 N N . GLY A 1 957 ? 33.212 52.721 30.569 1.00 14.28 957 GLY A N 1
ATOM 6946 C CA . GLY A 1 957 ? 33.300 54.079 30.030 1.00 14.69 957 GLY A CA 1
ATOM 6947 C C . GLY A 1 957 ? 34.502 54.858 30.561 1.00 14.83 957 GLY A C 1
ATOM 6948 O O . GLY A 1 957 ? 35.240 55.483 29.803 1.00 14.18 957 GLY A O 1
ATOM 6949 N N . PHE A 1 958 ? 34.709 54.824 31.869 1.00 15.00 958 PHE A N 1
ATOM 6950 C CA . PHE A 1 958 ? 35.833 55.581 32.444 1.00 15.01 958 PHE A CA 1
ATOM 6951 C C . PHE A 1 958 ? 37.198 55.094 31.920 1.00 15.40 958 PHE A C 1
ATOM 6952 O O . PHE A 1 958 ? 38.038 55.913 31.531 1.00 15.15 958 PHE A O 1
ATOM 6960 N N . LEU A 1 959 ? 37.410 53.779 31.911 1.00 15.17 959 LEU A N 1
ATOM 6961 C CA . LEU A 1 959 ? 38.675 53.227 31.403 1.00 16.03 959 LEU A CA 1
ATOM 6962 C C . LEU A 1 959 ? 38.864 53.526 29.909 1.00 15.55 959 LEU A C 1
ATOM 6963 O O . LEU A 1 959 ? 39.989 53.754 29.462 1.00 15.59 959 LEU A O 1
ATOM 6968 N N . LYS A 1 960 ? 37.767 53.549 29.150 1.00 15.43 960 LYS A N 1
ATOM 6969 C CA . LYS A 1 960 ? 37.849 53.909 27.726 1.00 15.59 960 LYS A CA 1
ATOM 6970 C C . LYS A 1 960 ? 38.288 55.344 27.497 1.00 15.33 960 LYS A C 1
ATOM 6971 O O . LYS A 1 960 ? 39.036 55.616 26.570 1.00 14.76 960 LYS A O 1
ATOM 6977 N N . VAL A 1 961 ? 37.823 56.266 28.335 1.00 14.57 961 VAL A N 1
ATOM 6978 C CA . VAL A 1 961 ? 38.276 57.658 28.271 1.00 14.99 961 VAL A CA 1
ATOM 6979 C C . VAL A 1 961 ? 39.794 57.752 28.552 1.00 15.35 961 VAL A C 1
ATOM 6980 O O . VAL A 1 961 ? 40.527 58.423 27.809 1.00 14.17 961 VAL A O 1
ATOM 6984 N N . LEU A 1 962 ? 40.260 57.088 29.610 1.00 15.12 962 LEU A N 1
ATOM 6985 C CA . LEU A 1 962 ? 41.702 57.098 29.927 1.00 16.70 962 LEU A CA 1
ATOM 6986 C C . LEU A 1 962 ? 42.531 56.433 28.828 1.00 17.25 962 LEU A C 1
ATOM 6987 O O . LEU A 1 962 ? 43.607 56.923 28.467 1.00 17.63 962 LEU A O 1
ATOM 6992 N N . LYS A 1 963 ? 42.026 55.320 28.299 1.00 17.46 963 LYS A N 1
ATOM 6993 C CA . LYS A 1 963 ? 42.713 54.621 27.202 1.00 18.16 963 LYS A CA 1
ATOM 6994 C C . LYS A 1 963 ? 42.826 55.554 25.984 1.00 18.17 963 LYS A C 1
ATOM 6995 O O . LYS A 1 963 ? 43.902 55.666 25.378 1.00 18.29 963 LYS A O 1
ATOM 7001 N N . PHE A 1 964 ? 41.722 56.220 25.638 1.00 17.03 964 PHE A N 1
ATOM 7002 C CA . PHE A 1 964 ? 41.725 57.173 24.528 1.00 16.94 964 PHE A CA 1
ATOM 7003 C C . PHE A 1 964 ? 42.788 58.246 24.701 1.00 16.87 964 PHE A C 1
ATOM 7004 O O . PHE A 1 964 ? 43.612 58.492 23.796 1.00 16.70 964 PHE A O 1
ATOM 7012 N N . ILE A 1 965 ? 42.771 58.900 25.857 1.00 15.90 965 ILE A N 1
ATOM 7013 C CA . ILE A 1 965 ? 43.770 59.917 26.132 1.00 16.74 965 ILE A CA 1
ATOM 7014 C C . ILE A 1 965 ? 45.198 59.335 26.041 1.00 17.19 965 ILE A C 1
ATOM 7015 O O . ILE A 1 965 ? 46.090 59.974 25.496 1.00 18.29 965 ILE A O 1
ATOM 7020 N N . SER A 1 966 ? 45.409 58.137 26.579 1.00 17.92 966 SER A N 1
ATOM 7021 C CA . SER A 1 966 ? 46.746 57.531 26.585 1.00 18.94 966 SER A CA 1
ATOM 7022 C C . SER A 1 966 ? 47.308 57.338 25.169 1.00 19.82 966 SER A C 1
ATOM 7023 O O . SER A 1 966 ? 48.526 57.381 24.973 1.00 20.28 966 SER A O 1
ATOM 7026 N N . GLN A 1 967 ? 46.426 57.127 24.198 1.00 20.65 967 GLN A N 1
ATOM 7027 C CA . GLN A 1 967 ? 46.851 56.857 22.821 1.00 21.47 967 GLN A CA 1
ATOM 7028 C C . GLN A 1 967 ? 46.753 58.055 21.864 1.00 21.03 967 GLN A C 1
ATOM 7029 O O . GLN A 1 967 ? 47.149 57.956 20.687 1.00 20.29 967 GLN A O 1
ATOM 7035 N N . TRP A 1 968 ? 46.216 59.179 22.353 1.00 19.66 968 TRP A N 1
ATOM 7036 C CA . TRP A 1 968 ? 45.959 60.342 21.501 1.00 18.97 968 TRP A CA 1
ATOM 7037 C C . TRP A 1 968 ? 47.206 61.207 21.332 1.00 18.94 968 TRP A C 1
ATOM 7038 O O . TRP A 1 968 ? 47.632 61.922 22.258 1.00 18.83 968 TRP A O 1
ATOM 7049 N N . ASN A 1 969 ? 47.796 61.127 20.143 1.00 18.40 969 ASN A N 1
ATOM 7050 C CA . ASN A 1 969 ? 48.881 62.012 19.790 1.00 18.81 969 ASN A CA 1
ATOM 7051 C C . ASN A 1 969 ? 48.285 63.321 19.288 1.00 18.50 969 ASN A C 1
ATOM 7052 O O . ASN A 1 969 ? 47.983 63.476 18.098 1.00 18.02 969 ASN A O 1
ATOM 7057 N N . TRP A 1 970 ? 48.116 64.264 20.211 1.00 18.48 970 TRP A N 1
ATOM 7058 C CA . TRP A 1 970 ? 47.458 65.524 19.903 1.00 18.05 970 TRP A CA 1
ATOM 7059 C C . TRP A 1 970 ? 48.300 66.477 19.043 1.00 18.01 970 TRP A C 1
ATOM 7060 O O . TRP A 1 970 ? 47.783 67.457 18.522 1.00 17.47 970 TRP A O 1
ATOM 7071 N N . LYS A 1 971 ? 49.589 66.178 18.883 1.00 18.52 971 LYS A N 1
ATOM 7072 C CA . LYS A 1 971 ? 50.433 66.928 17.941 1.00 19.44 971 LYS A CA 1
ATOM 7073 C C . LYS A 1 971 ? 50.044 66.540 16.505 1.00 19.24 971 LYS A C 1
ATOM 7074 O O . LYS A 1 971 ? 49.846 67.402 15.649 1.00 18.88 971 LYS A O 1
ATOM 7080 N N . ASP A 1 972 ? 49.908 65.238 16.276 1.00 19.67 972 ASP A N 1
ATOM 7081 C CA . ASP A 1 972 ? 49.611 64.686 14.954 1.00 20.50 972 ASP A CA 1
ATOM 7082 C C . ASP A 1 972 ? 48.136 64.690 14.559 1.00 19.63 972 ASP A C 1
ATOM 7083 O O . ASP A 1 972 ? 47.820 64.869 13.384 1.00 20.20 972 ASP A O 1
ATOM 7088 N N . ASP A 1 973 ? 47.245 64.474 15.525 1.00 18.60 973 ASP A N 1
ATOM 7089 C CA . ASP A 1 973 ? 45.841 64.152 15.223 1.00 18.21 973 ASP A CA 1
ATOM 7090 C C . ASP A 1 973 ? 44.842 65.046 15.953 1.00 17.26 973 ASP A C 1
ATOM 7091 O O . ASP A 1 973 ? 45.003 65.296 17.144 1.00 17.34 973 ASP A O 1
ATOM 7096 N N . PRO A 1 974 ? 43.781 65.478 15.256 1.00 16.96 974 PRO A N 1
ATOM 7097 C CA . PRO A 1 974 ? 42.698 66.181 15.940 1.00 16.96 974 PRO A CA 1
ATOM 7098 C C . PRO A 1 974 ? 41.709 65.195 16.537 1.00 16.67 974 PRO A C 1
ATOM 7099 O O . PRO A 1 974 ? 41.750 64.017 16.209 1.00 17.12 974 PRO A O 1
ATOM 7103 N N . LEU A 1 975 ? 40.836 65.677 17.416 1.00 16.45 975 LEU A N 1
ATOM 7104 C CA . LEU A 1 975 ? 39.656 64.922 17.799 1.00 15.81 975 LEU A CA 1
ATOM 7105 C C . LEU A 1 975 ? 38.432 65.597 17.165 1.00 16.15 975 LEU A C 1
ATOM 7106 O O . LEU A 1 975 ? 38.135 66.769 17.431 1.00 16.18 975 LEU A O 1
ATOM 7111 N N . ILE A 1 976 ? 37.745 64.871 16.287 1.00 15.36 976 ILE A N 1
ATOM 7112 C CA . ILE A 1 976 ? 36.582 65.432 15.613 1.00 15.81 976 ILE A CA 1
ATOM 7113 C C . ILE A 1 976 ? 35.396 64.529 15.937 1.00 16.15 976 ILE A C 1
ATOM 7114 O O . ILE A 1 976 ? 35.419 63.338 15.623 1.00 15.77 976 ILE A O 1
ATOM 7119 N N . LEU A 1 977 ? 34.378 65.106 16.566 1.00 15.79 977 LEU A N 1
ATOM 7120 C CA . LEU A 1 977 ? 33.247 64.359 17.122 1.00 16.15 977 LEU A CA 1
ATOM 7121 C C . LEU A 1 977 ? 31.957 64.611 16.353 1.00 16.45 977 LEU A C 1
ATOM 7122 O O . LEU A 1 977 ? 31.657 65.752 16.018 1.00 16.45 977 LEU A O 1
ATOM 7127 N N . ASP A 1 978 ? 31.211 63.542 16.074 1.00 17.38 978 ASP A N 1
ATOM 7128 C CA . ASP A 1 978 ? 29.845 63.618 15.560 1.00 18.48 978 ASP A CA 1
ATOM 7129 C C . ASP A 1 978 ? 28.953 63.475 16.782 1.00 18.54 978 ASP A C 1
ATOM 7130 O O . ASP A 1 978 ? 28.745 62.364 17.295 1.00 18.20 978 ASP A O 1
ATOM 7135 N N . LEU A 1 979 ? 28.475 64.606 17.287 1.00 18.41 979 LEU A N 1
ATOM 7136 C CA . LEU A 1 979 ? 27.730 64.606 18.538 1.00 19.01 979 LEU A CA 1
ATOM 7137 C C . LEU A 1 979 ? 26.270 64.250 18.267 1.00 19.46 979 LEU A C 1
ATOM 7138 O O . LEU A 1 979 ? 25.394 65.110 18.297 1.00 19.94 979 LEU A O 1
ATOM 7143 N N . VAL A 1 980 ? 26.036 62.973 17.966 1.00 19.60 980 VAL A N 1
ATOM 7144 C CA . VAL A 1 980 ? 24.717 62.466 17.583 1.00 20.30 980 VAL A CA 1
ATOM 7145 C C . VAL A 1 980 ? 24.448 61.122 18.268 1.00 20.74 980 VAL A C 1
ATOM 7146 O O . VAL A 1 980 ? 25.362 60.470 18.777 1.00 19.93 980 VAL A O 1
ATOM 7150 N N . LYS A 1 981 ? 23.185 60.715 18.249 1.00 21.38 981 LYS A N 1
ATOM 7151 C CA . LYS A 1 981 ? 22.759 59.447 18.815 1.00 22.85 981 LYS A CA 1
ATOM 7152 C C . LYS A 1 981 ? 23.191 58.339 17.860 1.00 24.29 981 LYS A C 1
ATOM 7153 O O . LYS A 1 981 ? 23.504 58.634 16.696 1.00 23.68 981 LYS A O 1
ATOM 7159 N N . PRO A 1 982 ? 23.220 57.075 18.340 1.00 25.52 982 PRO A N 1
ATOM 7160 C CA . PRO A 1 982 ? 23.612 55.958 17.472 1.00 27.47 982 PRO A CA 1
ATOM 7161 C C . PRO A 1 982 ? 22.640 55.778 16.308 1.00 29.51 982 PRO A C 1
ATOM 7162 O O . PRO A 1 982 ? 21.459 56.150 16.407 1.00 29.20 982 PRO A O 1
ATOM 7166 N N . GLU A 1 983 ? 23.152 55.209 15.219 1.00 31.92 983 GLU A N 1
ATOM 7167 C CA . GLU A 1 983 ? 22.338 54.869 14.055 1.00 34.26 983 GLU A CA 1
ATOM 7168 C C . GLU A 1 983 ? 21.340 53.779 14.412 1.00 34.63 983 GLU A C 1
ATOM 7169 O O . GLU A 1 983 ? 20.131 54.029 14.407 1.00 36.30 983 GLU A O 1
ATOM 7175 N N . GLU A 1 1010 ? 22.541 64.936 10.086 1.00 32.41 1010 GLU A N 1
ATOM 7176 C CA . GLU A 1 1010 ? 23.166 65.547 11.261 1.00 31.79 1010 GLU A CA 1
ATOM 7177 C C . GLU A 1 1010 ? 24.631 65.177 11.454 1.00 29.85 1010 GLU A C 1
ATOM 7178 O O . GLU A 1 1010 ? 25.358 65.896 12.141 1.00 29.58 1010 GLU A O 1
ATOM 7184 N N . ARG A 1 1011 ? 25.060 64.055 10.874 1.00 27.72 1011 ARG A N 1
ATOM 7185 C CA . ARG A 1 1011 ? 26.472 63.698 10.888 1.00 25.40 1011 ARG A CA 1
ATOM 7186 C C . ARG A 1 1011 ? 27.244 64.615 9.954 1.00 23.91 1011 ARG A C 1
ATOM 7187 O O . ARG A 1 1011 ? 26.692 65.107 8.969 1.00 23.13 1011 ARG A O 1
ATOM 7195 N N . LEU A 1 1012 ? 28.507 64.861 10.271 1.00 21.55 1012 LEU A N 1
ATOM 7196 C CA . LEU A 1 1012 ? 29.368 65.608 9.362 1.00 20.54 1012 LEU A CA 1
ATOM 7197 C C . LEU A 1 1012 ? 29.442 64.909 7.994 1.00 19.87 1012 LEU A C 1
ATOM 7198 O O . LEU A 1 1012 ? 29.566 63.680 7.918 1.00 18.98 1012 LEU A O 1
ATOM 7203 N N . THR A 1 1013 ? 29.343 65.705 6.934 1.00 19.19 1013 THR A N 1
ATOM 7204 C CA . THR A 1 1013 ? 29.542 65.220 5.573 1.00 19.36 1013 THR A CA 1
ATOM 7205 C C . THR A 1 1013 ? 31.040 65.105 5.318 1.00 19.21 1013 THR A C 1
ATOM 7206 O O . THR A 1 1013 ? 31.857 65.594 6.113 1.00 18.79 1013 THR A O 1
ATOM 7210 N N . LEU A 1 1014 ? 31.402 64.444 4.219 1.00 18.31 1014 LEU A N 1
ATOM 7211 C CA . LEU A 1 1014 ? 32.794 64.363 3.805 1.00 17.42 1014 LEU A CA 1
ATOM 7212 C C . LEU A 1 1014 ? 33.438 65.747 3.698 1.00 16.92 1014 LEU A C 1
ATOM 7213 O O . LEU A 1 1014 ? 34.514 65.967 4.245 1.00 15.44 1014 LEU A O 1
ATOM 7218 N N . ALA A 1 1015 ? 32.792 66.681 2.991 1.00 16.39 1015 ALA A N 1
ATOM 7219 C CA . ALA A 1 1015 ? 33.379 68.008 2.830 1.00 16.19 1015 ALA A CA 1
ATOM 7220 C C . ALA A 1 1015 ? 33.577 68.710 4.184 1.00 15.74 1015 ALA A C 1
ATOM 7221 O O . ALA A 1 1015 ? 34.620 69.308 4.435 1.00 15.48 1015 ALA A O 1
ATOM 7223 N N . GLN A 1 1016 ? 32.590 68.608 5.057 1.00 16.07 1016 GLN A N 1
ATOM 7224 C CA . GLN A 1 1016 ? 32.646 69.292 6.367 1.00 16.89 1016 GLN A CA 1
ATOM 7225 C C . GLN A 1 1016 ? 33.776 68.730 7.213 1.00 16.73 1016 GLN A C 1
ATOM 7226 O O . GLN A 1 1016 ? 34.542 69.473 7.832 1.00 17.96 1016 GLN A O 1
ATOM 7232 N N . TYR A 1 1017 ? 33.892 67.407 7.203 1.00 17.35 1017 TYR A N 1
ATOM 7233 C CA . TYR A 1 1017 ? 34.953 66.699 7.912 1.00 17.10 1017 TYR A CA 1
ATOM 7234 C C . TYR A 1 1017 ? 36.338 67.121 7.410 1.00 16.96 1017 TYR A C 1
ATOM 7235 O O . TYR A 1 1017 ? 37.236 67.414 8.205 1.00 16.30 1017 TYR A O 1
ATOM 7244 N N . LYS A 1 1018 ? 36.513 67.184 6.090 1.00 16.61 1018 LYS A N 1
ATOM 7245 C CA . LYS A 1 1018 ? 37.800 67.613 5.535 1.00 15.99 1018 LYS A CA 1
ATOM 7246 C C . LYS A 1 1018 ? 38.075 69.078 5.834 1.00 15.65 1018 LYS A C 1
ATOM 7247 O O . LYS A 1 1018 ? 39.222 69.455 6.043 1.00 15.81 1018 LYS A O 1
ATOM 7253 N N . GLY A 1 1019 ? 37.029 69.902 5.845 1.00 14.94 1019 GLY A N 1
ATOM 7254 C CA . GLY A 1 1019 ? 37.177 71.317 6.205 1.00 15.18 1019 GLY A CA 1
ATOM 7255 C C . GLY A 1 1019 ? 37.677 71.475 7.637 1.00 14.91 1019 GLY A C 1
ATOM 7256 O O . GLY A 1 1019 ? 38.532 72.316 7.914 1.00 14.60 1019 GLY A O 1
ATOM 7257 N N . ILE A 1 1020 ? 37.152 70.652 8.542 1.00 14.60 1020 ILE A N 1
ATOM 7258 C CA . ILE A 1 1020 ? 37.611 70.659 9.938 1.00 14.76 1020 ILE A CA 1
ATOM 7259 C C . ILE A 1 1020 ? 39.050 70.131 10.024 1.00 15.25 1020 ILE A C 1
ATOM 7260 O O . ILE A 1 1020 ? 39.899 70.714 10.716 1.00 14.70 1020 ILE A O 1
ATOM 7265 N N . GLN A 1 1021 ? 39.345 69.060 9.291 1.00 15.41 1021 GLN A N 1
ATOM 7266 C CA . GLN A 1 1021 ? 40.712 68.532 9.276 1.00 16.55 1021 GLN A CA 1
ATOM 7267 C C . GLN A 1 1021 ? 41.695 69.613 8.819 1.00 17.01 1021 GLN A C 1
ATOM 7268 O O . GLN A 1 1021 ? 42.799 69.705 9.354 1.00 16.73 1021 GLN A O 1
ATOM 7274 N N . MET A 1 1022 ? 41.282 70.425 7.835 1.00 17.25 1022 MET A N 1
ATOM 7275 C CA . MET A 1 1022 ? 42.094 71.546 7.359 1.00 18.81 1022 MET A CA 1
ATOM 7276 C C . MET A 1 1022 ? 42.258 72.659 8.401 1.00 18.08 1022 MET A C 1
ATOM 7277 O O . MET A 1 1022 ? 43.287 73.327 8.408 1.00 18.61 1022 MET A O 1
ATOM 7282 N N . ASN A 1 1023 ? 41.253 72.893 9.250 1.00 18.15 1023 ASN A N 1
ATOM 7283 C CA . ASN A 1 1023 ? 41.449 73.828 10.373 1.00 17.93 1023 ASN A CA 1
ATOM 7284 C C . ASN A 1 1023 ? 42.618 73.336 11.206 1.00 18.19 1023 ASN A C 1
ATOM 7285 O O . ASN A 1 1023 ? 43.470 74.138 11.628 1.00 18.43 1023 ASN A O 1
ATOM 7290 N N . PHE A 1 1024 ? 42.671 72.022 11.441 1.00 18.17 1024 PHE A N 1
ATOM 7291 C CA . PHE A 1 1024 ? 43.744 71.447 12.251 1.00 17.95 1024 PHE A CA 1
ATOM 7292 C C . PHE A 1 1024 ? 45.116 71.585 11.570 1.00 18.46 1024 PHE A C 1
ATOM 7293 O O . PHE A 1 1024 ? 46.106 71.987 12.199 1.00 17.47 1024 PHE A O 1
ATOM 7301 N N . THR A 1 1025 ? 45.176 71.251 10.287 1.00 18.99 1025 THR A N 1
ATOM 7302 C CA . THR A 1 1025 ? 46.463 71.252 9.609 1.00 20.07 1025 THR A CA 1
ATOM 7303 C C . THR A 1 1025 ? 46.961 72.675 9.413 1.00 20.35 1025 THR A C 1
ATOM 7304 O O . THR A 1 1025 ? 48.163 72.896 9.499 1.00 20.49 1025 THR A O 1
ATOM 7308 N N . ASN A 1 1026 ? 46.042 73.625 9.200 1.00 20.91 1026 ASN A N 1
ATOM 7309 C CA . ASN A 1 1026 ? 46.384 75.051 9.139 1.00 21.93 1026 ASN A CA 1
ATOM 7310 C C . ASN A 1 1026 ? 47.000 75.537 10.428 1.00 22.52 1026 ASN A C 1
ATOM 7311 O O . ASN A 1 1026 ? 48.056 76.185 10.433 1.00 22.44 1026 ASN A O 1
ATOM 7316 N N . LEU A 1 1027 ? 46.330 75.210 11.527 1.00 21.79 1027 LEU A N 1
ATOM 7317 C CA . LEU A 1 1027 ? 46.813 75.539 12.856 1.00 22.21 1027 LEU A CA 1
ATOM 7318 C C . LEU A 1 1027 ? 48.223 74.997 13.082 1.00 22.15 1027 LEU A C 1
ATOM 7319 O O . LEU A 1 1027 ? 49.114 75.726 13.534 1.00 21.82 1027 LEU A O 1
ATOM 7324 N N . ARG A 1 1028 ? 48.423 73.716 12.773 1.00 22.78 1028 ARG A N 1
ATOM 7325 C CA . ARG A 1 1028 ? 49.712 73.058 12.990 1.00 23.88 1028 ARG A CA 1
ATOM 7326 C C . ARG A 1 1028 ? 50.817 73.617 12.105 1.00 25.17 1028 ARG A C 1
ATOM 7327 O O . ARG A 1 1028 ? 52.001 73.446 12.417 1.00 25.02 1028 ARG A O 1
ATOM 7335 N N . ASN A 1 1029 ? 50.436 74.260 11.004 1.00 26.16 1029 ASN A N 1
ATOM 7336 C CA . ASN A 1 1029 ? 51.424 74.901 10.135 1.00 28.59 1029 ASN A CA 1
ATOM 7337 C C . ASN A 1 1029 ? 52.219 75.985 10.853 1.00 28.89 1029 ASN A C 1
ATOM 7338 O O . ASN A 1 1029 ? 53.420 76.132 10.626 1.00 29.62 1029 ASN A O 1
ATOM 7343 N N . SER A 1 1030 ? 51.548 76.738 11.720 1.00 29.16 1030 SER A N 1
ATOM 7344 C CA . SER A 1 1030 ? 52.220 77.779 12.499 1.00 29.50 1030 SER A CA 1
ATOM 7345 C C . SER A 1 1030 ? 52.385 77.415 13.985 1.00 28.94 1030 SER A C 1
ATOM 7346 O O . SER A 1 1030 ? 52.906 78.208 14.769 1.00 29.66 1030 SER A O 1
ATOM 7349 N N . ASP A 1 1031 ? 51.954 76.213 14.365 1.00 27.91 1031 ASP A N 1
ATOM 7350 C CA . ASP A 1 1031 ? 52.070 75.737 15.751 1.00 27.29 1031 ASP A CA 1
ATOM 7351 C C . ASP A 1 1031 ? 52.391 74.234 15.722 1.00 26.78 1031 ASP A C 1
ATOM 7352 O O . ASP A 1 1031 ? 51.648 73.425 16.275 1.00 26.84 1031 ASP A O 1
ATOM 7357 N N . PRO A 1 1032 ? 53.520 73.857 15.076 1.00 26.65 1032 PRO A N 1
ATOM 7358 C CA . PRO A 1 1032 ? 53.733 72.450 14.700 1.00 26.31 1032 PRO A CA 1
ATOM 7359 C C . PRO A 1 1032 ? 53.915 71.496 15.870 1.00 26.09 1032 PRO A C 1
ATOM 7360 O O . PRO A 1 1032 ? 53.743 70.291 15.709 1.00 25.58 1032 PRO A O 1
ATOM 7364 N N . ASN A 1 1033 ? 54.258 72.026 17.032 1.00 26.61 1033 ASN A N 1
ATOM 7365 C CA . ASN A 1 1033 ? 54.490 71.169 18.181 1.00 27.71 1033 ASN A CA 1
ATOM 7366 C C . ASN A 1 1033 ? 53.378 71.230 19.222 1.00 27.56 1033 ASN A C 1
ATOM 7367 O O . ASN A 1 1033 ? 53.466 70.588 20.261 1.00 27.77 1033 ASN A O 1
ATOM 7372 N N . GLY A 1 1034 ? 52.329 71.998 18.928 1.00 27.67 1034 GLY A N 1
ATOM 7373 C CA . GLY A 1 1034 ? 51.232 72.202 19.872 1.00 27.54 1034 GLY A CA 1
ATOM 7374 C C . GLY A 1 1034 ? 51.632 72.993 21.100 1.00 28.07 1034 GLY A C 1
ATOM 7375 O O . GLY A 1 1034 ? 51.026 72.860 22.162 1.00 27.61 1034 GLY A O 1
ATOM 7376 N N . THR A 1 1035 ? 52.670 73.817 20.957 1.00 27.83 1035 THR A N 1
ATOM 7377 C CA . THR A 1 1035 ? 53.085 74.736 22.006 1.00 27.95 1035 THR A CA 1
ATOM 7378 C C . THR A 1 1035 ? 51.966 75.717 22.372 1.00 27.50 1035 THR A C 1
ATOM 7379 O O . THR A 1 1035 ? 51.748 75.996 23.546 1.00 28.43 1035 THR A O 1
ATOM 7383 N N . HIS A 1 1036 ? 51.241 76.218 21.375 1.00 26.37 1036 HIS A N 1
ATOM 7384 C CA . HIS A 1 1036 ? 50.172 77.184 21.621 1.00 25.24 1036 HIS A CA 1
ATOM 7385 C C . HIS A 1 1036 ? 48.812 76.499 21.854 1.00 24.05 1036 HIS A C 1
ATOM 7386 O O . HIS A 1 1036 ? 48.051 76.908 22.728 1.00 23.68 1036 HIS A O 1
ATOM 7393 N N . LEU A 1 1037 ? 48.527 75.457 21.070 1.00 22.01 1037 LEU A N 1
ATOM 7394 C CA . LEU A 1 1037 ? 47.248 74.739 21.132 1.00 20.39 1037 LEU A CA 1
ATOM 7395 C C . LEU A 1 1037 ? 47.549 73.250 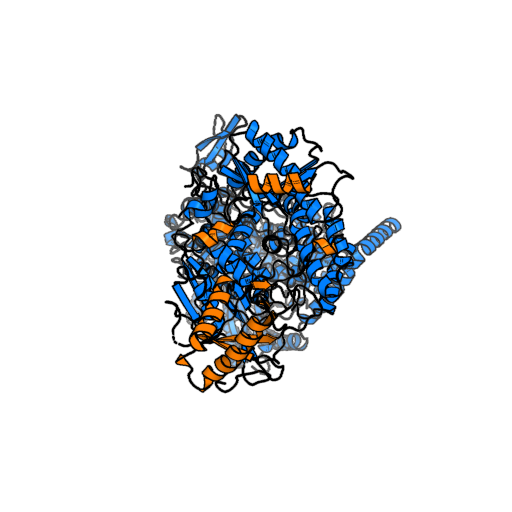21.028 1.00 19.70 1037 LEU A C 1
ATOM 7396 O O . LEU A 1 1037 ? 48.134 72.794 20.041 1.00 18.86 1037 LEU A O 1
ATOM 7401 N N . GLN A 1 1038 ? 47.187 72.496 22.063 1.00 18.31 1038 GLN A N 1
ATOM 7402 C CA . GLN A 1 1038 ? 47.528 71.083 22.125 1.00 17.51 1038 GLN A CA 1
ATOM 7403 C C . GLN A 1 1038 ? 46.359 70.230 21.640 1.00 16.85 1038 GLN A C 1
ATOM 7404 O O . GLN A 1 1038 ? 46.482 69.523 20.637 1.00 16.20 1038 GLN A O 1
ATOM 7410 N N . PHE A 1 1039 ? 45.227 70.331 22.342 1.00 16.01 1039 PHE A N 1
ATOM 7411 C CA . PHE A 1 1039 ? 44.050 69.488 22.088 1.00 16.47 1039 PHE A CA 1
ATOM 7412 C C . PHE A 1 1039 ? 43.101 70.182 21.117 1.00 16.23 1039 PHE A C 1
ATOM 7413 O O . PHE A 1 1039 ? 42.381 71.114 21.496 1.00 16.63 1039 PHE A O 1
ATOM 7421 N N . PHE A 1 1040 ? 43.091 69.726 19.869 1.00 15.36 1040 PHE A N 1
ATOM 7422 C CA . PHE A 1 1040 ? 42.136 70.237 18.884 1.00 15.82 1040 PHE A CA 1
ATOM 7423 C C . PHE A 1 1040 ? 40.917 69.336 19.001 1.00 15.61 1040 PHE A C 1
ATOM 7424 O O . PHE A 1 1040 ? 40.989 68.124 18.741 1.00 16.30 1040 PHE A O 1
ATOM 7432 N N . VAL A 1 1041 ? 39.805 69.923 19.428 1.00 15.64 1041 VAL A N 1
ATOM 7433 C CA . VAL A 1 1041 ? 38.572 69.168 19.669 1.00 15.50 1041 VAL A CA 1
ATOM 7434 C C . VAL A 1 1041 ? 37.418 69.890 18.989 1.00 15.78 1041 VAL A C 1
ATOM 7435 O O . VAL A 1 1041 ? 37.009 70.961 19.431 1.00 15.79 1041 VAL A O 1
ATOM 7439 N N . ALA A 1 1042 ? 36.882 69.285 17.930 1.00 15.55 1042 ALA A N 1
ATOM 7440 C CA . ALA A 1 1042 ? 35.898 69.935 17.081 1.00 15.92 1042 ALA A CA 1
ATOM 7441 C C . ALA A 1 1042 ? 34.655 69.081 16.931 1.00 16.17 1042 ALA A C 1
ATOM 7442 O O . ALA A 1 1042 ? 34.679 67.872 17.188 1.00 16.26 1042 ALA A O 1
ATOM 7444 N N . SER A 1 1043 ? 33.580 69.721 16.487 1.00 16.42 1043 SER A N 1
ATOM 7445 C CA . SER A 1 1043 ? 32.301 69.054 16.247 1.00 16.82 1043 SER A CA 1
ATOM 7446 C C . SER A 1 1043 ? 31.482 69.956 15.336 1.00 17.24 1043 SER A C 1
ATOM 7447 O O . SER A 1 1043 ? 31.965 71.019 14.931 1.00 16.67 1043 SER A O 1
ATOM 7450 N N . LYS A 1 1044 ? 30.243 69.559 15.034 1.00 18.05 1044 LYS A N 1
ATOM 7451 C CA . LYS A 1 1044 ? 29.304 70.448 14.326 1.00 19.60 1044 LYS A CA 1
ATOM 7452 C C . LYS A 1 1044 ? 28.962 71.706 15.120 1.00 19.34 1044 LYS A C 1
ATOM 7453 O O . LYS A 1 1044 ? 28.583 72.729 14.548 1.00 19.64 1044 LYS A O 1
ATOM 7459 N N . ASN A 1 1045 ? 29.082 71.633 16.440 1.00 19.18 1045 ASN A N 1
ATOM 7460 C CA . ASN A 1 1045 ? 28.879 72.806 17.278 1.00 19.40 1045 ASN A CA 1
ATOM 7461 C C . ASN A 1 1045 ? 30.040 73.784 17.202 1.00 18.91 1045 ASN A C 1
ATOM 7462 O O . ASN A 1 1045 ? 29.834 75.001 17.216 1.00 19.78 1045 ASN A O 1
ATOM 7467 N N . ASP A 1 1046 ? 31.253 73.248 17.117 1.00 18.61 1046 ASP A N 1
ATOM 7468 C CA . ASP A 1 1046 ? 32.464 74.058 17.058 1.00 18.14 1046 ASP A CA 1
ATOM 7469 C C . ASP A 1 1046 ? 33.470 73.521 16.030 1.00 17.76 1046 ASP A C 1
ATOM 7470 O O . ASP A 1 1046 ? 34.339 72.720 16.361 1.00 17.90 1046 ASP A O 1
ATOM 7475 N N . PRO A 1 1047 ? 33.375 73.994 14.785 1.00 17.46 1047 PRO A N 1
ATOM 7476 C CA . PRO A 1 1047 ? 34.305 73.499 13.762 1.00 17.11 1047 PRO A CA 1
ATOM 7477 C C . PRO A 1 1047 ? 35.722 74.050 13.872 1.00 16.80 1047 PRO A C 1
ATOM 7478 O O . PRO A 1 1047 ? 36.622 73.538 13.215 1.00 17.26 1047 PRO A O 1
ATOM 7482 N N . SER A 1 1048 ? 35.924 75.071 14.705 1.00 16.54 1048 SER A N 1
ATOM 7483 C CA . SER A 1 1048 ? 37.245 75.661 14.901 1.00 16.60 1048 SER A CA 1
ATOM 7484 C C . SER A 1 1048 ? 38.174 74.727 15.655 1.00 16.64 1048 SER A C 1
ATOM 7485 O O . SER A 1 1048 ? 39.387 74.822 15.516 1.00 16.43 1048 SER A O 1
ATOM 7488 N N . GLY A 1 1049 ? 37.603 73.834 16.471 1.00 16.57 1049 GLY A N 1
ATOM 7489 C CA . GLY A 1 1049 ? 38.412 72.922 17.274 1.00 16.31 1049 GLY A CA 1
ATOM 7490 C C . GLY A 1 1049 ? 39.139 73.533 18.470 1.00 16.69 1049 GLY A C 1
ATOM 7491 O O . GLY A 1 1049 ? 39.869 72.828 19.179 1.00 16.59 1049 GLY A O 1
ATOM 7492 N N . ILE A 1 1050 ? 38.959 74.834 18.704 1.00 16.17 1050 ILE A N 1
ATOM 7493 C CA . ILE A 1 1050 ? 39.767 75.523 19.731 1.00 16.40 1050 ILE A CA 1
ATOM 7494 C C . ILE A 1 1050 ? 38.949 76.320 20.771 1.00 16.12 1050 ILE A C 1
ATOM 7495 O O . ILE A 1 1050 ? 39.510 76.933 21.682 1.00 16.54 1050 ILE A O 1
ATOM 7500 N N . LEU A 1 1051 ? 37.626 76.284 20.651 1.00 16.03 1051 LEU A N 1
ATOM 7501 C CA . LEU A 1 1051 ? 36.763 77.066 21.537 1.00 15.99 1051 LEU A CA 1
ATOM 7502 C C . LEU A 1 1051 ? 36.959 76.711 23.016 1.00 15.90 1051 LEU A C 1
ATOM 7503 O O . LEU A 1 1051 ? 36.931 77.606 23.880 1.00 15.47 1051 LEU A O 1
ATOM 7508 N N . TYR A 1 1052 ? 37.179 75.425 23.306 1.00 15.46 1052 TYR A N 1
ATOM 7509 C CA . TYR A 1 1052 ? 37.244 74.967 24.692 1.00 15.86 1052 TYR A CA 1
ATOM 7510 C C . TYR A 1 1052 ? 38.639 74.535 25.152 1.00 16.39 1052 TYR A C 1
ATOM 7511 O O . TYR A 1 1052 ? 38.816 74.101 26.300 1.00 16.94 1052 TYR A O 1
ATOM 7520 N N . SER A 1 1053 ? 39.623 74.672 24.275 1.00 16.74 1053 SER A N 1
ATOM 7521 C CA . SER A 1 1053 ? 40.962 74.121 24.544 1.00 17.46 1053 SER A CA 1
ATOM 7522 C C . SER A 1 1053 ? 42.103 75.130 24.330 1.00 17.65 1053 SER A C 1
ATOM 7523 O O . SER A 1 1053 ? 43.278 74.746 24.333 1.00 17.78 1053 SER A O 1
ATOM 7526 N N . SER A 1 1054 ? 41.763 76.407 24.141 1.00 18.11 1054 SER A N 1
ATOM 7527 C CA . SER A 1 1054 ? 42.779 77.452 23.963 1.00 18.62 1054 SER A CA 1
ATOM 7528 C C . SER A 1 1054 ? 43.351 77.921 25.302 1.00 19.61 1054 SER A C 1
ATOM 7529 O O . SER A 1 1054 ? 42.689 77.844 26.333 1.00 19.97 1054 SER A O 1
ATOM 7532 N N . GLY A 1 1055 ? 44.594 78.388 25.278 1.00 20.57 1055 GLY A N 1
ATOM 7533 C CA . GLY A 1 1055 ? 45.210 79.008 26.450 1.00 21.32 1055 GLY A CA 1
ATOM 7534 C C . GLY A 1 1055 ? 45.646 78.055 27.555 1.00 21.76 1055 GLY A C 1
ATOM 7535 O O . GLY A 1 1055 ? 45.919 78.495 28.664 1.00 22.21 1055 GLY A O 1
ATOM 7536 N N . ILE A 1 1056 ? 45.691 76.755 27.271 1.00 21.89 1056 ILE A N 1
ATOM 7537 C CA . ILE A 1 1056 ? 46.200 75.769 28.236 1.00 22.23 1056 ILE A CA 1
ATOM 7538 C C . ILE A 1 1056 ? 47.739 75.750 28.171 1.00 22.83 1056 ILE A C 1
ATOM 7539 O O . ILE A 1 1056 ? 48.307 75.655 27.083 1.00 22.43 1056 ILE A O 1
ATOM 7544 N N . PRO A 1 1057 ? 48.421 75.843 29.333 1.00 23.41 1057 PRO A N 1
ATOM 7545 C CA . PRO A 1 1057 ? 49.889 75.735 29.282 1.00 23.41 1057 PRO A CA 1
ATOM 7546 C C . PRO A 1 1057 ? 50.334 74.348 28.813 1.00 23.29 1057 PRO A C 1
ATOM 7547 O O . PRO A 1 1057 ? 49.799 73.349 29.272 1.00 23.45 1057 PRO A O 1
ATOM 7551 N N . LEU A 1 1058 ? 51.305 74.296 27.904 1.00 23.90 1058 LEU A N 1
ATOM 7552 C CA . LEU A 1 1058 ? 51.831 73.027 27.385 1.00 24.11 1058 LEU A CA 1
ATOM 7553 C C . LEU A 1 1058 ? 52.166 71.984 28.469 1.00 24.04 1058 LEU A C 1
ATOM 7554 O O . LEU A 1 1058 ? 51.788 70.811 28.329 1.00 23.88 1058 LEU A O 1
ATOM 7559 N N . PRO A 1 1059 ? 52.841 72.401 29.566 1.00 24.05 1059 PRO A N 1
ATOM 7560 C CA . PRO A 1 1059 ? 53.125 71.415 30.616 1.00 23.71 1059 PRO A CA 1
ATOM 7561 C C . PRO A 1 1059 ? 51.879 70.750 31.191 1.00 23.35 1059 PRO A C 1
ATOM 7562 O O . PRO A 1 1059 ? 51.950 69.590 31.600 1.00 23.48 1059 PRO A O 1
ATOM 7566 N N . ILE A 1 1060 ? 50.749 71.465 31.212 1.00 22.56 1060 ILE A N 1
ATOM 7567 C CA . ILE A 1 1060 ? 49.488 70.883 31.689 1.00 22.46 1060 ILE A CA 1
ATOM 7568 C C . ILE A 1 1060 ? 48.970 69.811 30.724 1.00 21.79 1060 ILE A C 1
ATOM 7569 O O . ILE A 1 1060 ? 48.548 68.742 31.150 1.00 21.54 1060 ILE A O 1
ATOM 7574 N N . ALA A 1 1061 ? 48.995 70.108 29.426 1.00 21.32 1061 ALA A N 1
ATOM 7575 C CA . ALA A 1 1061 ? 48.574 69.127 28.422 1.00 20.86 1061 ALA A CA 1
ATOM 7576 C C . ALA A 1 1061 ? 49.430 67.875 28.485 1.00 20.59 1061 ALA A C 1
ATOM 7577 O O . ALA A 1 1061 ? 48.907 66.759 28.434 1.00 20.04 1061 ALA A O 1
ATOM 7579 N N . THR A 1 1062 ? 50.745 68.056 28.588 1.00 20.72 1062 THR A N 1
ATOM 7580 C CA . THR A 1 1062 ? 51.652 66.911 28.598 1.00 21.52 1062 THR A CA 1
ATOM 7581 C C . THR A 1 1062 ? 51.435 66.067 29.863 1.00 21.37 1062 THR A C 1
ATOM 7582 O O . THR A 1 1062 ? 51.486 64.837 29.805 1.00 21.64 1062 THR A O 1
ATOM 7586 N N . ARG A 1 1063 ? 51.173 66.723 30.994 1.00 20.65 1063 ARG A N 1
ATOM 7587 C CA . ARG A 1 1063 ? 50.893 66.009 32.241 1.00 20.84 1063 ARG A CA 1
ATOM 7588 C C . ARG A 1 1063 ? 49.623 65.162 32.139 1.00 20.00 1063 ARG A C 1
ATOM 7589 O O . ARG A 1 1063 ? 49.595 64.028 32.623 1.00 19.89 1063 ARG A O 1
ATOM 7597 N N . LEU A 1 1064 ? 48.583 65.701 31.498 1.00 18.93 1064 LEU A N 1
ATOM 7598 C CA . LEU A 1 1064 ? 47.347 64.935 31.293 1.00 18.62 1064 LEU A CA 1
ATOM 7599 C C . LEU A 1 1064 ? 47.604 63.679 30.469 1.00 18.41 1064 LEU A C 1
ATOM 7600 O O . LEU A 1 1064 ? 47.197 62.591 30.860 1.00 18.21 1064 LEU A O 1
ATOM 7605 N N . THR A 1 1065 ? 48.285 63.830 29.339 1.00 18.87 1065 THR A N 1
ATOM 7606 C CA . THR A 1 1065 ? 48.682 62.666 28.539 1.00 19.69 1065 THR A CA 1
ATOM 7607 C C . THR A 1 1065 ? 49.520 61.675 29.370 1.00 19.87 1065 THR A C 1
ATOM 7608 O O . THR A 1 1065 ? 49.228 60.482 29.392 1.00 20.04 1065 THR A O 1
ATOM 7612 N N . ALA A 1 1066 ? 50.525 62.193 30.076 1.00 20.64 1066 ALA A N 1
ATOM 7613 C CA . ALA A 1 1066 ? 51.414 61.386 30.927 1.00 21.32 1066 ALA A CA 1
ATOM 7614 C C . ALA A 1 1066 ? 50.639 60.576 31.979 1.00 21.47 1066 ALA A C 1
ATOM 7615 O O . ALA A 1 1066 ? 50.900 59.386 32.165 1.00 21.93 1066 ALA A O 1
ATOM 7617 N N . LEU A 1 1067 ? 49.671 61.219 32.640 1.00 21.49 1067 LEU A N 1
ATOM 7618 C CA . LEU A 1 1067 ? 48.841 60.558 33.653 1.00 21.47 1067 LEU A CA 1
ATOM 7619 C C . LEU A 1 1067 ? 47.952 59.472 33.101 1.00 21.50 1067 LEU A C 1
ATOM 7620 O O . LEU A 1 1067 ? 47.751 58.446 33.759 1.00 21.10 1067 LEU A O 1
ATOM 7625 N N . ALA A 1 1068 ? 47.398 59.697 31.911 1.00 21.10 1068 ALA A N 1
ATOM 7626 C CA . ALA A 1 1068 ? 46.602 58.672 31.239 1.00 21.54 1068 ALA A CA 1
ATOM 7627 C C . ALA A 1 1068 ? 47.463 57.451 30.887 1.00 22.33 1068 ALA A C 1
ATOM 7628 O O . ALA A 1 1068 ? 47.031 56.315 31.068 1.00 22.13 1068 ALA A O 1
ATOM 7630 N N . LYS A 1 1069 ? 48.674 57.689 30.391 1.00 23.55 1069 LYS A N 1
ATOM 7631 C CA . LYS A 1 1069 ? 49.624 56.590 30.147 1.00 25.40 1069 LYS A CA 1
ATOM 7632 C C . LYS A 1 1069 ? 49.973 55.845 31.438 1.00 26.33 1069 LYS A C 1
ATOM 7633 O O . LYS A 1 1069 ? 49.939 54.625 31.454 1.00 27.18 1069 LYS A O 1
ATOM 7639 N N . VAL A 1 1070 ? 50.281 56.586 32.507 1.00 27.47 1070 VAL A N 1
ATOM 7640 C CA . VAL A 1 1070 ? 50.562 56.010 33.833 1.00 28.54 1070 VAL A CA 1
ATOM 7641 C C . VAL A 1 1070 ? 49.418 55.104 34.271 1.00 28.79 1070 VAL A C 1
ATOM 7642 O O . VAL A 1 1070 ? 49.647 53.981 34.704 1.00 29.10 1070 VAL A O 1
ATOM 7646 N N . ALA A 1 1071 ? 48.190 55.596 34.131 1.00 29.16 1071 ALA A N 1
ATOM 7647 C CA . ALA A 1 1071 ? 46.988 54.840 34.466 1.00 29.47 1071 ALA A CA 1
ATOM 7648 C C . ALA A 1 1071 ? 46.859 53.527 33.696 1.00 29.62 1071 ALA A C 1
ATOM 7649 O O . ALA A 1 1071 ? 46.669 52.458 34.288 1.00 29.66 1071 ALA A O 1
ATOM 7651 N N . VAL A 1 1072 ? 46.942 53.620 32.372 1.00 29.30 1072 VAL A N 1
ATOM 7652 C CA . VAL A 1 1072 ? 46.808 52.469 31.491 1.00 29.66 1072 VAL A CA 1
ATOM 7653 C C . VAL A 1 1072 ? 47.914 51.438 31.750 1.00 30.46 1072 VAL A C 1
ATOM 7654 O O . VAL A 1 1072 ? 47.647 50.237 31.785 1.00 30.01 1072 VAL A O 1
ATOM 7658 N N . ASN A 1 1073 ? 49.147 51.920 31.922 1.00 31.34 1073 ASN A N 1
ATOM 7659 C CA . ASN A 1 1073 ? 50.287 51.060 32.241 1.00 32.71 1073 ASN A CA 1
ATOM 7660 C C . ASN A 1 1073 ? 50.129 50.355 33.585 1.00 33.35 1073 ASN A C 1
ATOM 7661 O O . ASN A 1 1073 ? 50.415 49.166 33.696 1.00 33.15 1073 ASN A O 1
ATOM 7666 N N . LEU A 1 1074 ? 49.685 51.094 34.604 1.00 33.89 1074 LEU A N 1
ATOM 7667 C CA . LEU A 1 1074 ? 49.442 50.513 35.926 1.00 34.81 1074 LEU A CA 1
ATOM 7668 C C . LEU A 1 1074 ? 48.444 49.359 35.827 1.00 35.09 1074 LEU A C 1
ATOM 7669 O O . LEU A 1 1074 ? 48.670 48.278 36.381 1.00 35.01 1074 LEU A O 1
ATOM 7674 N N . LEU A 1 1075 ? 47.373 49.569 35.070 1.00 35.37 1075 LEU A N 1
ATOM 7675 C CA . LEU A 1 1075 ? 46.366 48.530 34.869 1.00 36.08 1075 LEU A CA 1
ATOM 7676 C C . LEU A 1 1075 ? 46.837 47.361 34.001 1.00 36.62 1075 LEU A C 1
ATOM 7677 O O . LEU A 1 1075 ? 46.531 46.208 34.301 1.00 36.44 1075 LEU A O 1
ATOM 7682 N N . GLN A 1 1076 ? 47.590 47.640 32.941 1.00 36.84 1076 GLN A N 1
ATOM 7683 C CA . GLN A 1 1076 ? 48.141 46.554 32.123 1.00 37.82 1076 GLN A CA 1
ATOM 7684 C C . GLN A 1 1076 ? 49.121 45.694 32.931 1.00 37.59 1076 GLN A C 1
ATOM 7685 O O . GLN A 1 1076 ? 49.172 44.476 32.758 1.00 37.95 1076 GLN A O 1
ATOM 7691 N N . THR A 1 1077 ? 49.891 46.338 33.805 1.00 37.46 1077 THR A N 1
ATOM 7692 C CA . THR A 1 1077 ? 50.972 45.676 34.544 1.00 37.44 1077 THR A CA 1
ATOM 7693 C C . THR A 1 1077 ? 50.452 44.924 35.763 1.00 37.67 1077 THR A C 1
ATOM 7694 O O . THR A 1 1077 ? 50.716 43.725 35.923 1.00 37.30 1077 THR A O 1
ATOM 7698 N N . HIS A 1 1078 ? 49.708 45.636 36.603 1.00 37.63 1078 HIS A N 1
ATOM 7699 C CA . HIS A 1 1078 ? 49.309 45.132 37.910 1.00 38.27 1078 HIS A CA 1
ATOM 7700 C C . HIS A 1 1078 ? 47.840 44.716 37.982 1.00 38.27 1078 HIS A C 1
ATOM 7701 O O . HIS A 1 1078 ? 47.356 44.324 39.049 1.00 38.29 1078 HIS A O 1
ATOM 7708 N N . GLY A 1 1079 ? 47.135 44.807 36.856 1.00 38.15 1079 GLY A N 1
ATOM 7709 C CA . GLY A 1 1079 ? 45.712 44.460 36.799 1.00 38.09 1079 GLY A CA 1
ATOM 7710 C C . GLY A 1 1079 ? 44.775 45.485 37.421 1.00 38.12 1079 GLY A C 1
ATOM 7711 O O . GLY A 1 1079 ? 45.199 46.422 38.110 1.00 37.76 1079 GLY A O 1
ATOM 7712 N N . LEU A 1 1080 ? 43.486 45.299 37.167 1.00 38.21 1080 LEU A N 1
ATOM 7713 C CA . LEU A 1 1080 ? 42.455 46.178 37.696 1.00 38.26 1080 LEU A CA 1
ATOM 7714 C C . LEU A 1 1080 ? 41.959 45.633 39.026 1.00 38.28 1080 LEU A C 1
ATOM 7715 O O . LEU A 1 1080 ? 41.354 44.559 39.075 1.00 38.49 1080 LEU A O 1
ATOM 7720 N N . ASN A 1 1081 ? 42.225 46.364 40.104 1.00 38.12 1081 ASN A N 1
ATOM 7721 C CA . ASN A 1 1081 ? 41.771 45.952 41.424 1.00 38.57 1081 ASN A CA 1
ATOM 7722 C C . ASN A 1 1081 ? 41.676 47.128 42.385 1.00 38.88 1081 ASN A C 1
ATOM 7723 O O . ASN A 1 1081 ? 42.000 48.261 42.027 1.00 38.82 1081 ASN A O 1
ATOM 7728 N N . GLN A 1 1082 ? 41.262 46.849 43.617 1.00 39.16 1082 GLN A N 1
ATOM 7729 C CA . GLN A 1 1082 ? 41.036 47.896 44.612 1.00 39.69 1082 GLN A CA 1
ATOM 7730 C C . GLN A 1 1082 ? 42.238 48.809 44.837 1.00 39.63 1082 GLN A C 1
ATOM 7731 O O . GLN A 1 1082 ? 42.082 50.033 44.963 1.00 39.66 1082 GLN A O 1
ATOM 7737 N N . GLN A 1 1083 ? 43.430 48.213 44.880 1.00 38.93 1083 GLN A N 1
ATOM 7738 C CA . GLN A 1 1083 ? 44.666 48.964 45.120 1.00 38.44 1083 GLN A CA 1
ATOM 7739 C C . GLN A 1 1083 ? 45.070 49.866 43.939 1.00 37.17 1083 GLN A C 1
ATOM 7740 O O . GLN A 1 1083 ? 45.439 51.023 44.138 1.00 37.47 1083 GLN A O 1
ATOM 7746 N N . THR A 1 1084 ? 45.015 49.335 42.723 1.00 35.78 1084 THR A N 1
ATOM 7747 C CA . THR A 1 1084 ? 45.366 50.135 41.553 1.00 34.59 1084 THR A CA 1
ATOM 7748 C C . THR A 1 1084 ? 44.316 51.217 41.250 1.00 33.09 1084 THR A C 1
ATOM 7749 O O . THR A 1 1084 ? 44.663 52.296 40.780 1.00 32.27 1084 THR A O 1
ATOM 7753 N N . ILE A 1 1085 ? 43.043 50.929 41.529 1.00 31.77 1085 ILE A N 1
ATOM 7754 C CA . ILE A 1 1085 ? 41.995 51.943 41.367 1.00 30.34 1085 ILE A CA 1
ATOM 7755 C C . ILE A 1 1085 ? 42.248 53.117 42.322 1.00 30.15 1085 ILE A C 1
ATOM 7756 O O . ILE A 1 1085 ? 42.172 54.281 41.916 1.00 29.19 1085 ILE A O 1
ATOM 7761 N N . ASN A 1 1086 ? 42.604 52.812 43.569 1.00 30.13 1086 ASN A N 1
ATOM 7762 C CA . ASN A 1 1086 ? 42.946 53.854 44.539 1.00 30.48 1086 ASN A CA 1
ATOM 7763 C C . ASN A 1 1086 ? 44.089 54.739 44.035 1.00 30.27 1086 ASN A C 1
ATOM 7764 O O . ASN A 1 1086 ? 44.088 55.951 44.230 1.00 29.66 1086 ASN A O 1
ATOM 7769 N N . LEU A 1 1087 ? 45.060 54.109 43.382 1.00 30.10 1087 LEU A N 1
ATOM 7770 C CA . LEU A 1 1087 ? 46.213 54.810 42.844 1.00 30.01 1087 LEU A CA 1
ATOM 7771 C C . LEU A 1 1087 ? 45.846 55.790 41.713 1.00 29.37 1087 LEU A C 1
ATOM 7772 O O . LEU A 1 1087 ? 46.411 56.876 41.635 1.00 29.22 1087 LEU A O 1
ATOM 7777 N N . LEU A 1 1088 ? 44.886 55.416 40.869 1.00 28.86 1088 LEU A N 1
ATOM 7778 C CA . LEU A 1 1088 ? 44.398 56.313 39.806 1.00 28.67 1088 LEU A CA 1
ATOM 7779 C C . LEU A 1 1088 ? 43.953 57.663 40.350 1.00 28.19 1088 LEU A C 1
ATOM 7780 O O . LEU A 1 1088 ? 44.058 58.681 39.669 1.00 28.12 1088 LEU A O 1
ATOM 7785 N N . PHE A 1 1089 ? 43.463 57.669 41.585 1.00 28.04 1089 PHE A N 1
ATOM 7786 C CA . PHE A 1 1089 ? 42.901 58.871 42.183 1.00 27.80 1089 PHE A CA 1
ATOM 7787 C C . PHE A 1 1089 ? 43.815 59.473 43.258 1.00 28.93 1089 PHE A C 1
ATOM 7788 O O . PHE A 1 1089 ? 43.375 60.286 44.070 1.00 28.82 1089 PHE A O 1
ATOM 7796 N N . THR A 1 1090 ? 45.091 59.083 43.240 1.00 29.68 1090 THR A N 1
ATOM 7797 C CA . THR A 1 1090 ? 46.099 59.660 44.134 1.00 30.50 1090 THR A CA 1
ATOM 7798 C C . THR A 1 1090 ? 47.089 60.508 43.324 1.00 30.16 1090 THR A C 1
ATOM 7799 O O . THR A 1 1090 ? 47.744 59.987 42.424 1.00 30.04 1090 THR A O 1
ATOM 7803 N N . PRO A 1 1091 ? 47.190 61.817 43.621 1.00 30.28 1091 PRO A N 1
ATOM 7804 C CA . PRO A 1 1091 ? 48.197 62.629 42.931 1.00 30.53 1091 PRO A CA 1
ATOM 7805 C C . PRO A 1 1091 ? 49.614 62.263 43.403 1.00 31.07 1091 PRO A C 1
ATOM 7806 O O . PRO A 1 1091 ? 49.803 61.916 44.572 1.00 30.60 1091 PRO A O 1
ATOM 7810 N N . GLY A 1 1092 ? 50.585 62.325 42.498 1.00 32.04 1092 GLY A N 1
ATOM 7811 C CA . GLY A 1 1092 ? 51.979 62.010 42.829 1.00 33.27 1092 GLY A CA 1
ATOM 7812 C C . GLY A 1 1092 ? 52.717 63.221 43.366 1.00 34.32 1092 GLY A C 1
ATOM 7813 O O . GLY A 1 1092 ? 53.580 63.099 44.247 1.00 34.36 1092 GLY A O 1
ATOM 7814 N N . LEU A 1 1093 ? 52.373 64.388 42.826 1.00 35.01 1093 LEU A N 1
ATOM 7815 C CA . LEU A 1 1093 ? 52.932 65.673 43.251 1.00 35.89 1093 LEU A CA 1
ATOM 7816 C C . LEU A 1 1093 ? 54.458 65.727 43.113 1.00 37.05 1093 LEU A C 1
ATOM 7817 O O . LEU A 1 1093 ? 55.142 66.447 43.857 1.00 37.07 1093 LEU A O 1
ATOM 7822 N N . LYS A 1 1094 ? 54.970 64.956 42.154 1.00 37.93 1094 LYS A N 1
ATOM 7823 C CA . LYS A 1 1094 ? 56.393 64.920 41.817 1.00 39.04 1094 LYS A CA 1
ATOM 7824 C C . LYS A 1 1094 ? 56.645 65.773 40.579 1.00 38.98 1094 LYS A C 1
ATOM 7825 O O . LYS A 1 1094 ? 55.725 66.031 39.797 1.00 39.56 1094 LYS A O 1
ATOM 7831 N N . ASP A 1 1095 ? 57.894 66.197 40.404 1.00 39.24 1095 ASP A N 1
ATOM 7832 C CA . ASP A 1 1095 ? 58.334 66.971 39.237 1.00 39.03 1095 ASP A CA 1
ATOM 7833 C C . ASP A 1 1095 ? 57.813 68.411 39.279 1.00 38.19 1095 ASP A C 1
ATOM 7834 O O . ASP A 1 1095 ? 57.653 69.050 38.240 1.00 38.22 1095 ASP A O 1
ATOM 7839 N N . TYR A 1 1096 ? 57.544 68.916 40.477 1.00 36.94 1096 TYR A N 1
ATOM 7840 C CA . TYR A 1 1096 ? 57.149 70.312 40.621 1.00 35.92 1096 TYR A CA 1
ATOM 7841 C C . TYR A 1 1096 ? 58.253 71.127 41.260 1.00 34.83 1096 TYR A C 1
ATOM 7842 O O . TYR A 1 1096 ? 59.023 70.613 42.065 1.00 35.07 1096 TYR A O 1
ATOM 7851 N N . ASP A 1 1097 ? 58.311 72.406 40.906 1.00 33.52 1097 ASP A N 1
ATOM 7852 C CA . ASP A 1 1097 ? 59.260 73.335 41.520 1.00 32.11 1097 ASP A CA 1
ATOM 7853 C C . ASP A 1 1097 ? 58.923 73.625 42.988 1.00 30.85 1097 ASP A C 1
ATOM 7854 O O . ASP A 1 1097 ? 59.825 73.821 43.817 1.00 30.54 1097 ASP A O 1
ATOM 7859 N N . PHE A 1 1098 ? 57.630 73.630 43.309 1.00 29.20 1098 PHE A N 1
ATOM 7860 C CA . PHE A 1 1098 ? 57.188 73.730 44.696 1.00 27.90 1098 PHE A CA 1
ATOM 7861 C C . PHE A 1 1098 ? 55.788 73.193 44.896 1.00 27.28 1098 PHE A C 1
ATOM 7862 O O . PHE A 1 1098 ? 54.988 73.144 43.962 1.00 26.85 1098 PHE A O 1
ATOM 7870 N N . VAL A 1 1099 ? 55.515 72.782 46.126 1.00 26.26 1099 VAL A N 1
ATOM 7871 C CA . VAL A 1 1099 ? 54.220 72.254 46.506 1.00 26.14 1099 VAL A CA 1
ATOM 7872 C C . VAL A 1 1099 ? 53.830 72.861 47.853 1.00 26.10 1099 VAL A C 1
ATOM 7873 O O . VAL A 1 1099 ? 54.596 72.787 48.830 1.00 26.30 1099 VAL A O 1
ATOM 7877 N N . VAL A 1 1100 ? 52.645 73.461 47.888 1.00 25.24 1100 VAL A N 1
ATOM 7878 C CA . VAL A 1 1100 ? 52.127 74.131 49.072 1.00 25.18 1100 VAL A CA 1
ATOM 7879 C C . VAL A 1 1100 ? 50.884 73.407 49.585 1.00 25.47 1100 VAL A C 1
ATOM 7880 O O . VAL A 1 1100 ? 49.938 73.197 48.830 1.00 25.46 1100 VAL A O 1
ATOM 7884 N N . ASP A 1 1101 ? 50.882 73.040 50.860 1.00 25.31 1101 ASP A N 1
ATOM 7885 C CA . ASP A 1 1101 ? 49.690 72.485 51.480 1.00 25.63 1101 ASP A CA 1
ATOM 7886 C C . ASP A 1 1101 ? 48.871 73.604 52.108 1.00 25.15 1101 ASP A C 1
ATOM 7887 O O . ASP A 1 1101 ? 49.408 74.449 52.838 1.00 24.82 1101 ASP A O 1
ATOM 7892 N N . LEU A 1 1102 ? 47.571 73.601 51.817 1.00 24.54 1102 LEU A N 1
ATOM 7893 C CA . LEU A 1 1102 ? 46.624 74.560 52.372 1.00 24.43 1102 LEU A CA 1
ATOM 7894 C C . LEU A 1 1102 ? 45.582 73.870 53.224 1.00 24.70 1102 LEU A C 1
ATOM 7895 O O . LEU A 1 1102 ? 45.185 72.737 52.957 1.00 24.47 1102 LEU A O 1
ATOM 7900 N N . ARG A 1 1103 ? 45.113 74.573 54.245 1.00 25.26 1103 ARG A N 1
ATOM 7901 C CA . ARG A 1 1103 ? 43.964 74.113 55.002 1.00 26.27 1103 ARG A CA 1
ATOM 7902 C C . ARG A 1 1103 ? 43.034 75.294 55.256 1.00 26.41 1103 ARG A C 1
ATOM 7903 O O . ARG A 1 1103 ? 43.470 76.346 55.733 1.00 26.37 1103 ARG A O 1
ATOM 7911 N N . THR A 1 1104 ? 41.763 75.133 54.902 1.00 26.25 1104 THR A N 1
ATOM 7912 C CA . THR A 1 1104 ? 40.782 76.186 55.145 1.00 26.76 1104 THR A CA 1
ATOM 7913 C C . THR A 1 1104 ? 40.276 76.011 56.575 1.00 26.94 1104 THR A C 1
ATOM 7914 O O . THR A 1 1104 ? 40.248 74.888 57.081 1.00 26.69 1104 THR A O 1
ATOM 7918 N N . PRO A 1 1105 ? 39.915 77.115 57.243 1.00 27.50 1105 PRO A N 1
ATOM 7919 C CA . PRO A 1 1105 ? 39.500 76.985 58.640 1.00 28.15 1105 PRO A CA 1
ATOM 7920 C C . PRO A 1 1105 ? 38.174 76.247 58.819 1.00 28.71 1105 PRO A C 1
ATOM 7921 O O . PRO A 1 1105 ? 37.872 75.798 59.927 1.00 29.13 1105 PRO A O 1
ATOM 7925 N N . ILE A 1 1106 ? 37.405 76.096 57.739 1.00 28.93 1106 ILE A N 1
ATOM 7926 C CA . ILE A 1 1106 ? 36.096 75.428 57.809 1.00 29.07 1106 ILE A CA 1
ATOM 7927 C C . ILE A 1 1106 ? 35.938 74.388 56.688 1.00 28.43 1106 ILE A C 1
ATOM 7928 O O . ILE A 1 1106 ? 36.124 74.700 55.517 1.00 28.23 1106 ILE A O 1
ATOM 7933 N N . GLY A 1 1107 ? 35.622 73.151 57.070 1.00 27.74 1107 GLY A N 1
ATOM 7934 C CA . GLY A 1 1107 ? 35.461 72.058 56.118 1.00 27.01 1107 GLY A CA 1
ATOM 7935 C C . GLY A 1 1107 ? 34.180 72.226 55.329 1.00 26.08 1107 GLY A C 1
ATOM 7936 O O . GLY A 1 1107 ? 33.163 72.629 55.879 1.00 25.87 1107 GLY A O 1
ATOM 7937 N N . LEU A 1 1108 ? 34.223 71.934 54.032 1.00 25.70 1108 LEU A N 1
ATOM 7938 C CA . LEU A 1 1108 ? 33.069 72.214 53.173 1.00 24.97 1108 LEU A CA 1
ATOM 7939 C C . LEU A 1 1108 ? 32.366 70.983 52.608 1.00 24.97 1108 LEU A C 1
ATOM 7940 O O . LEU A 1 1108 ? 31.422 71.119 51.820 1.00 24.64 1108 LEU A O 1
ATOM 7945 N N . LYS A 1 1109 ? 32.802 69.794 53.019 1.00 24.84 1109 LYS A N 1
ATOM 7946 C CA . LYS A 1 1109 ? 32.228 68.555 52.485 1.00 25.35 1109 LYS A CA 1
ATOM 7947 C C . LYS A 1 1109 ? 30.713 68.502 52.668 1.00 25.71 1109 LYS A C 1
ATOM 7948 O O . LYS A 1 1109 ? 29.972 68.212 51.719 1.00 25.34 1109 LYS A O 1
ATOM 7954 N N . SER A 1 1110 ? 30.266 68.794 53.888 1.00 25.89 1110 SER A N 1
ATOM 7955 C CA . SER A 1 1110 ? 28.846 68.760 54.224 1.00 26.45 1110 SER A CA 1
ATOM 7956 C C . SER A 1 1110 ? 28.046 69.799 53.455 1.00 25.69 1110 SER A C 1
ATOM 7957 O O . SER A 1 1110 ? 27.004 69.481 52.869 1.00 25.81 1110 SER A O 1
ATOM 7960 N N . SER A 1 1111 ? 28.523 71.039 53.459 1.00 24.95 1111 SER A N 1
ATOM 7961 C CA . SER A 1 1111 ? 27.775 72.115 52.822 1.00 24.72 1111 SER A CA 1
ATOM 7962 C C . SER A 1 1111 ? 27.899 72.093 51.293 1.00 24.27 1111 SER A C 1
ATOM 7963 O O . SER A 1 1111 ? 27.223 72.867 50.610 1.00 23.21 1111 SER A O 1
ATOM 7966 N N . CYS A 1 1112 ? 28.751 71.204 50.768 1.00 24.23 1112 CYS A N 1
ATOM 7967 C CA . CYS A 1 1112 ? 28.800 70.909 49.321 1.00 25.01 1112 CYS A CA 1
ATOM 7968 C C . CYS A 1 1112 ? 27.736 69.908 48.899 1.00 25.32 1112 CYS A C 1
ATOM 7969 O O . CYS A 1 1112 ? 27.543 69.670 47.709 1.00 25.53 1112 CYS A O 1
ATOM 7972 N N . GLY A 1 1113 ? 27.051 69.323 49.874 1.00 25.79 1113 GLY A N 1
ATOM 7973 C CA . GLY A 1 1113 ? 26.023 68.334 49.586 1.00 26.41 1113 GLY A CA 1
ATOM 7974 C C . GLY A 1 1113 ? 26.548 66.930 49.371 1.00 26.80 1113 GLY A C 1
ATOM 7975 O O . GLY A 1 1113 ? 25.917 66.141 48.681 1.00 26.72 1113 GLY A O 1
ATOM 7976 N N . ILE A 1 1114 ? 27.691 66.621 49.981 1.00 27.12 1114 ILE A N 1
ATOM 7977 C CA . ILE A 1 1114 ? 28.312 65.319 49.865 1.00 28.52 1114 ILE A CA 1
ATOM 7978 C C . ILE A 1 1114 ? 28.161 64.555 51.177 1.00 29.95 1114 ILE A C 1
ATOM 7979 O O . ILE A 1 1114 ? 28.397 65.115 52.244 1.00 29.40 1114 ILE A O 1
ATOM 7984 N N . LEU A 1 1115 ? 27.732 63.297 51.084 1.00 31.77 1115 LEU A N 1
ATOM 7985 C CA . LEU A 1 1115 ? 27.685 62.395 52.231 1.00 34.34 1115 LEU A CA 1
ATOM 7986 C C . LEU A 1 1115 ? 29.072 61.862 52.551 1.00 35.80 1115 LEU A C 1
ATOM 7987 O O . LEU A 1 1115 ? 29.777 61.371 51.664 1.00 36.07 1115 LEU A O 1
ATOM 7992 N N . SER A 1 1116 ? 29.460 61.957 53.821 1.00 37.91 1116 SER A N 1
ATOM 7993 C CA . SER A 1 1116 ? 30.795 61.535 54.258 1.00 39.68 1116 SER A CA 1
ATOM 7994 C C . SER A 1 1116 ? 30.825 60.067 54.683 1.00 40.32 1116 SER A C 1
ATOM 7995 O O . SER A 1 1116 ? 29.923 59.598 55.387 1.00 41.16 1116 SER A O 1
ATOM 7998 N N . ALA A 1 1128 ? 23.432 67.709 56.465 1.00 38.76 1128 ALA A N 1
ATOM 7999 C CA . ALA A 1 1128 ? 22.715 68.055 55.234 1.00 38.57 1128 ALA A CA 1
ATOM 8000 C C . ALA A 1 1128 ? 22.211 69.503 55.256 1.00 38.38 1128 ALA A C 1
ATOM 8001 O O . ALA A 1 1128 ? 21.472 69.883 56.171 1.00 38.85 1128 ALA A O 1
ATOM 8003 N N . PRO A 1 1129 ? 22.595 70.313 54.248 1.00 37.55 1129 PRO A N 1
ATOM 8004 C CA . PRO A 1 1129 ? 22.155 71.713 54.187 1.00 36.74 1129 PRO A CA 1
ATOM 8005 C C . PRO A 1 1129 ? 20.634 71.835 54.176 1.00 35.78 1129 PRO A C 1
ATOM 8006 O O . PRO A 1 1129 ? 19.958 71.033 53.522 1.00 35.96 1129 PRO A O 1
ATOM 8010 N N . SER A 1 1130 ? 20.096 72.814 54.904 1.00 34.53 1130 SER A N 1
ATOM 8011 C CA . SER A 1 1130 ? 18.642 72.906 55.069 1.00 32.86 1130 SER A CA 1
ATOM 8012 C C . SER A 1 1130 ? 18.067 74.282 54.794 1.00 31.84 1130 SER A C 1
ATOM 8013 O O . SER A 1 1130 ? 16.874 74.405 54.570 1.00 31.41 1130 SER A O 1
ATOM 8016 N N . ASN A 1 1131 ? 18.904 75.318 54.789 1.00 31.04 1131 ASN A N 1
ATOM 8017 C CA . ASN A 1 1131 ? 18.420 76.665 54.473 1.00 30.41 1131 ASN A CA 1
ATOM 8018 C C . ASN A 1 1131 ? 19.499 77.627 53.958 1.00 28.88 1131 ASN A C 1
ATOM 8019 O O . ASN A 1 1131 ? 20.688 77.318 53.988 1.00 28.58 1131 ASN A O 1
ATOM 8024 N N . PHE A 1 1132 ? 19.069 78.778 53.456 1.00 27.50 1132 PHE A N 1
ATOM 8025 C CA . PHE A 1 1132 ? 19.990 79.848 53.133 1.00 26.86 1132 PHE A CA 1
ATOM 8026 C C . PHE A 1 1132 ? 20.111 80.757 54.355 1.00 27.06 1132 PHE A C 1
ATOM 8027 O O . PHE A 1 1132 ? 19.171 80.829 55.145 1.00 26.72 1132 PHE A O 1
ATOM 8035 N N . PRO A 1 1133 ? 21.272 81.420 54.531 1.00 27.28 1133 PRO A N 1
ATOM 8036 C CA . PRO A 1 1133 ? 21.443 82.296 55.696 1.00 27.36 1133 PRO A CA 1
ATOM 8037 C C . PRO A 1 1133 ? 20.523 83.507 55.666 1.00 27.02 1133 PRO A C 1
ATOM 8038 O O . PRO A 1 1133 ? 20.151 83.991 54.588 1.00 26.68 1133 PRO A O 1
ATOM 8042 N N . GLU A 1 1134 ? 20.165 83.990 56.857 1.00 26.95 1134 GLU A N 1
ATOM 8043 C CA . GLU A 1 1134 ? 19.350 85.193 57.013 1.00 27.09 1134 GLU A CA 1
ATOM 8044 C C . GLU A 1 1134 ? 19.924 86.360 56.213 1.00 26.04 1134 GLU A C 1
ATOM 8045 O O . GLU A 1 1134 ? 19.204 87.064 55.510 1.00 25.99 1134 GLU A O 1
ATOM 8051 N N . ASN A 1 1135 ? 21.231 86.552 56.325 1.00 25.27 1135 ASN A N 1
ATOM 8052 C CA . ASN A 1 1135 ? 21.926 87.591 55.593 1.00 25.14 1135 ASN A CA 1
ATOM 8053 C C . ASN A 1 1135 ? 22.670 86.928 54.436 1.00 24.62 1135 ASN A C 1
ATOM 8054 O O . ASN A 1 1135 ? 23.538 86.109 54.671 1.00 23.99 1135 ASN A O 1
ATOM 8059 N N . LEU A 1 1136 ? 22.336 87.290 53.195 1.00 24.19 1136 LEU A N 1
ATOM 8060 C CA . LEU A 1 1136 ? 22.966 86.648 52.022 1.00 24.37 1136 LEU A CA 1
ATOM 8061 C C . LEU A 1 1136 ? 24.475 86.925 51.882 1.00 24.77 1136 LEU A C 1
ATOM 8062 O O . LEU A 1 1136 ? 25.179 86.229 51.135 1.00 23.95 1136 LEU A O 1
ATOM 8067 N N . ASN A 1 1137 ? 24.973 87.931 52.613 1.00 25.09 1137 ASN A N 1
ATOM 8068 C CA . ASN A 1 1137 ? 26.418 88.150 52.741 1.00 25.41 1137 ASN A CA 1
ATOM 8069 C C . ASN A 1 1137 ? 27.132 86.964 53.403 1.00 24.82 1137 ASN A C 1
ATOM 8070 O O . ASN A 1 1137 ? 28.338 86.773 53.216 1.00 24.96 1137 ASN A O 1
ATOM 8075 N N . ASP A 1 1138 ? 26.387 86.169 54.168 1.00 24.04 1138 ASP A N 1
ATOM 8076 C CA . ASP A 1 1138 ? 26.948 85.006 54.849 1.00 24.15 1138 ASP A CA 1
ATOM 8077 C C . ASP A 1 1138 ? 27.038 83.719 53.992 1.00 23.45 1138 ASP A C 1
ATOM 8078 O O . ASP A 1 1138 ? 27.677 82.759 54.405 1.00 22.68 1138 ASP A O 1
ATOM 8083 N N . LEU A 1 1139 ? 26.419 83.689 52.805 1.00 23.19 1139 LEU A N 1
ATOM 8084 C CA . LEU A 1 1139 ? 26.666 82.559 51.881 1.00 22.68 1139 LEU A CA 1
ATOM 8085 C C . LEU A 1 1139 ? 28.179 82.337 51.740 1.00 22.96 1139 LEU A C 1
ATOM 8086 O O . LEU A 1 1139 ? 28.673 81.192 51.758 1.00 22.81 1139 LEU A O 1
ATOM 8091 N N . SER A 1 1140 ? 28.903 83.451 51.644 1.00 22.87 1140 SER A N 1
ATOM 8092 C CA . SER A 1 1140 ? 30.342 83.472 51.433 1.00 23.37 1140 SER A CA 1
ATOM 8093 C C . SER A 1 1140 ? 31.153 82.727 52.504 1.00 23.55 1140 SER A C 1
ATOM 8094 O O . SER A 1 1140 ? 32.227 82.187 52.216 1.00 23.43 1140 SER A O 1
ATOM 8097 N N . GLU A 1 1141 ? 30.634 82.682 53.731 1.00 23.42 1141 GLU A N 1
ATOM 8098 C CA . GLU A 1 1141 ? 31.330 82.019 54.826 1.00 23.65 1141 GLU A CA 1
ATOM 8099 C C . GLU A 1 1141 ? 31.494 80.527 54.614 1.00 23.39 1141 GLU A C 1
ATOM 8100 O O . GLU A 1 1141 ? 32.306 79.910 55.288 1.00 23.01 1141 GLU A O 1
ATOM 8106 N N . LYS A 1 1142 ? 30.698 79.938 53.712 1.00 23.07 1142 LYS A N 1
ATOM 8107 C CA . LYS A 1 1142 ? 30.867 78.514 53.395 1.00 22.98 1142 LYS A CA 1
ATOM 8108 C C . LYS A 1 1142 ? 31.364 78.299 51.961 1.00 23.06 1142 LYS A C 1
ATOM 8109 O O . LYS A 1 1142 ? 31.146 77.239 51.366 1.00 22.85 1142 LYS A O 1
ATOM 8115 N N . MET A 1 1143 ? 32.054 79.303 51.432 1.00 22.77 1143 MET A N 1
ATOM 8116 C CA . MET A 1 1143 ? 32.687 79.177 50.138 1.00 23.38 1143 MET A CA 1
ATOM 8117 C C . MET A 1 1143 ? 34.191 79.016 50.273 1.00 22.74 1143 MET A C 1
ATOM 8118 O O . MET A 1 1143 ? 34.777 79.470 51.250 1.00 21.86 1143 MET A O 1
ATOM 8123 N N . ASP A 1 1144 ? 34.791 78.373 49.272 1.00 21.87 1144 ASP A N 1
ATOM 8124 C CA . ASP A 1 1144 ? 36.193 77.971 49.292 1.00 21.23 1144 ASP A CA 1
ATOM 8125 C C . ASP A 1 1144 ? 37.116 79.180 49.140 1.00 20.50 1144 ASP A C 1
ATOM 8126 O O . ASP A 1 1144 ? 37.237 79.733 48.053 1.00 20.17 1144 ASP A O 1
ATOM 8131 N N . PRO A 1 1145 ? 37.776 79.600 50.242 1.00 20.83 1145 PRO A N 1
ATOM 8132 C CA . PRO A 1 1145 ? 38.677 80.743 50.121 1.00 21.14 1145 PRO A CA 1
ATOM 8133 C C . PRO A 1 1145 ? 39.898 80.429 49.260 1.00 20.83 1145 PRO A C 1
ATOM 8134 O O . PRO A 1 1145 ? 40.478 81.352 48.673 1.00 21.48 1145 PRO A O 1
ATOM 8138 N N . THR A 1 1146 ? 40.270 79.147 49.185 1.00 20.94 1146 THR A N 1
ATOM 8139 C CA . THR A 1 1146 ? 41.472 78.720 48.438 1.00 21.02 1146 THR A CA 1
ATOM 8140 C C . THR A 1 1146 ? 41.281 78.856 46.926 1.00 21.44 1146 THR A C 1
ATOM 8141 O O . THR A 1 1146 ? 42.251 79.009 46.180 1.00 20.89 1146 THR A O 1
ATOM 8145 N N . TYR A 1 1147 ? 40.022 78.839 46.485 1.00 22.42 1147 TYR A N 1
ATOM 8146 C CA . TYR A 1 1147 ? 39.706 79.089 45.079 1.00 22.58 1147 TYR A CA 1
ATOM 8147 C C . TYR A 1 1147 ? 40.100 80.493 44.636 1.00 22.37 1147 TYR A C 1
ATOM 8148 O O . TYR A 1 1147 ? 40.781 80.657 43.623 1.00 22.28 1147 TYR A O 1
ATOM 8157 N N . GLN A 1 1148 ? 39.669 81.501 45.398 1.00 21.58 1148 GLN A N 1
ATOM 8158 C CA . GLN A 1 1148 ? 40.056 82.895 45.167 1.00 21.88 1148 GLN A CA 1
ATOM 8159 C C . GLN A 1 1148 ? 41.568 83.090 45.287 1.00 21.23 1148 GLN A C 1
ATOM 8160 O O . GLN A 1 1148 ? 42.175 83.806 44.491 1.00 21.17 1148 GLN A O 1
ATOM 8166 N N . LEU A 1 1149 ? 42.154 82.471 46.304 1.00 21.11 1149 LEU A N 1
ATOM 8167 C CA . LEU A 1 1149 ? 43.593 82.560 46.520 1.00 21.46 1149 LEU A CA 1
ATOM 8168 C C . LEU A 1 1149 ? 44.341 82.172 45.239 1.00 21.56 1149 LEU A C 1
ATOM 8169 O O . LEU A 1 1149 ? 45.154 82.945 44.718 1.00 21.15 1149 LEU A O 1
ATOM 8174 N N . VAL A 1 1150 ? 44.032 80.986 44.721 1.00 22.03 1150 VAL A N 1
ATOM 8175 C CA . VAL A 1 1150 ? 44.726 80.455 43.545 1.00 22.31 1150 VAL A CA 1
ATOM 8176 C C . VAL A 1 1150 ? 44.383 81.228 42.270 1.00 22.66 1150 VAL A C 1
ATOM 8177 O O . VAL A 1 1150 ? 45.245 81.424 41.425 1.00 22.41 1150 VAL A O 1
ATOM 8181 N N . LYS A 1 1151 ? 43.135 81.686 42.153 1.00 22.75 1151 LYS A N 1
ATOM 8182 C CA . LYS A 1 1151 ? 42.720 82.541 41.038 1.00 23.13 1151 LYS A CA 1
ATOM 8183 C C . LYS A 1 1151 ? 43.619 83.781 40.927 1.00 22.82 1151 LYS A C 1
ATOM 8184 O O . LYS A 1 1151 ? 44.127 84.094 39.855 1.00 22.29 1151 LYS A O 1
ATOM 8190 N N . TYR A 1 1152 ? 43.804 84.486 42.042 1.00 22.37 1152 TYR A N 1
ATOM 8191 C CA . TYR A 1 1152 ? 44.584 85.722 42.018 1.00 22.32 1152 TYR A CA 1
ATOM 8192 C C . TYR A 1 1152 ? 46.087 85.489 41.876 1.00 21.59 1152 TYR A C 1
ATOM 8193 O O . TYR A 1 1152 ? 46.776 86.282 41.232 1.00 21.23 1152 TYR A O 1
ATOM 8202 N N . LEU A 1 1153 ? 46.574 84.393 42.447 1.00 21.06 1153 LEU A N 1
ATOM 8203 C CA . LEU A 1 1153 ? 47.960 83.983 42.204 1.00 21.38 1153 LEU A CA 1
ATOM 8204 C C . LEU A 1 1153 ? 48.215 83.749 40.709 1.00 21.83 1153 LEU A C 1
ATOM 8205 O O . LEU A 1 1153 ? 49.226 84.196 40.165 1.00 20.91 1153 LEU A O 1
ATOM 8210 N N . ASN A 1 1154 ? 47.300 83.051 40.039 1.00 22.24 1154 ASN A N 1
ATOM 8211 C CA . ASN A 1 1154 ? 47.457 82.829 38.605 1.00 23.39 1154 ASN A CA 1
ATOM 8212 C C . ASN A 1 1154 ? 47.416 84.116 37.789 1.00 23.42 1154 ASN A C 1
ATOM 8213 O O . ASN A 1 1154 ? 48.137 84.249 36.791 1.00 24.36 1154 ASN A O 1
ATOM 8218 N N . LEU A 1 1155 ? 46.596 85.069 38.222 1.00 22.79 1155 LEU A N 1
ATOM 8219 C CA . LEU A 1 1155 ? 46.503 86.355 37.545 1.00 22.61 1155 LEU A CA 1
ATOM 8220 C C . LEU A 1 1155 ? 47.781 87.166 37.728 1.00 22.66 1155 LEU A C 1
ATOM 8221 O O . LEU A 1 1155 ? 48.249 87.812 36.796 1.00 22.83 1155 LEU A O 1
ATOM 8226 N N . LYS A 1 1156 ? 48.347 87.120 38.931 1.00 22.08 1156 LYS A N 1
ATOM 8227 C CA . LYS A 1 1156 ? 49.577 87.851 39.203 1.00 22.27 1156 LYS A CA 1
ATOM 8228 C C . LYS A 1 1156 ? 50.768 87.224 38.474 1.00 22.19 1156 LYS A C 1
ATOM 8229 O O . LYS A 1 1156 ? 51.528 87.923 37.832 1.00 21.49 1156 LYS A O 1
ATOM 8235 N N . TYR A 1 1157 ? 50.908 85.904 38.567 1.00 22.67 1157 TYR A N 1
ATOM 8236 C CA . TYR A 1 1157 ? 52.115 85.234 38.084 1.00 24.09 1157 TYR A CA 1
ATOM 8237 C C . TYR A 1 1157 ? 51.975 84.553 36.722 1.00 24.85 1157 TYR A C 1
ATOM 8238 O O . TYR A 1 1157 ? 52.799 83.708 36.372 1.00 24.87 1157 TYR A O 1
ATOM 8247 N N . LYS A 1 1158 ? 50.959 84.942 35.956 1.00 26.27 1158 LYS A N 1
ATOM 8248 C CA . LYS A 1 1158 ? 50.641 84.268 34.685 1.00 27.60 1158 LYS A CA 1
ATOM 8249 C C . LYS A 1 1158 ? 51.863 84.158 33.780 1.00 27.48 1158 LYS A C 1
ATOM 8250 O O . LYS A 1 1158 ? 52.101 83.113 33.178 1.00 27.57 1158 LYS A O 1
ATOM 8256 N N . ASN A 1 1159 ? 52.636 85.236 33.701 1.00 27.17 1159 ASN A N 1
ATOM 8257 C CA . ASN A 1 1159 ? 53.789 85.292 32.812 1.00 27.39 1159 ASN A CA 1
ATOM 8258 C C . ASN A 1 1159 ? 54.922 84.315 33.177 1.00 26.41 1159 ASN A C 1
ATOM 8259 O O . ASN A 1 1159 ? 55.655 83.874 32.303 1.00 26.83 1159 ASN A O 1
ATOM 8264 N N . SER A 1 1160 ? 55.061 83.964 34.455 1.00 25.55 1160 SER A N 1
ATOM 8265 C CA . SER A 1 1160 ? 56.238 83.216 34.905 1.00 24.20 1160 SER A CA 1
ATOM 8266 C C . SER A 1 1160 ? 55.990 81.851 35.545 1.00 23.42 1160 SER A C 1
ATOM 8267 O O . SER A 1 1160 ? 56.898 81.010 35.583 1.00 23.82 1160 SER A O 1
ATOM 8270 N N . LEU A 1 1161 ? 54.789 81.637 36.082 1.00 22.37 1161 LEU A N 1
ATOM 8271 C CA . LEU A 1 1161 ? 54.481 80.407 36.817 1.00 21.14 1161 LEU A CA 1
ATOM 8272 C C . LEU A 1 1161 ? 53.222 79.731 36.277 1.00 21.20 1161 LEU A C 1
ATOM 8273 O O . LEU A 1 1161 ? 52.355 80.400 35.714 1.00 20.49 1161 LEU A O 1
ATOM 8278 N N . ILE A 1 1162 ? 53.145 78.419 36.481 1.00 21.11 1162 ILE A N 1
ATOM 8279 C CA . ILE A 1 1162 ? 51.901 77.645 36.320 1.00 21.71 1162 ILE A CA 1
ATOM 8280 C C . ILE A 1 1162 ? 51.515 77.066 37.675 1.00 21.54 1162 ILE A C 1
ATOM 8281 O O . ILE A 1 1162 ? 52.244 76.240 38.247 1.00 22.23 1162 ILE A O 1
ATOM 8286 N N . LEU A 1 1163 ? 50.378 77.514 38.196 1.00 21.07 1163 LEU A N 1
ATOM 8287 C CA . LEU A 1 1163 ? 49.904 77.061 39.490 1.00 21.30 1163 LEU A CA 1
ATOM 8288 C C . LEU A 1 1163 ? 48.671 76.202 39.336 1.00 21.26 1163 LEU A C 1
ATOM 8289 O O . LEU A 1 1163 ? 47.768 76.545 38.576 1.00 22.15 1163 LEU A O 1
ATOM 8294 N N . SER A 1 1164 ? 48.639 75.088 40.055 1.00 20.96 1164 SER A N 1
ATOM 8295 C CA . SER A 1 1164 ? 47.521 74.148 39.977 1.00 20.49 1164 SER A CA 1
ATOM 8296 C C . SER A 1 1164 ? 47.034 73.828 41.370 1.00 20.19 1164 SER A C 1
ATOM 8297 O O . SER A 1 1164 ? 47.831 73.807 42.313 1.00 20.28 1164 SER A O 1
ATOM 8300 N N . SER A 1 1165 ? 45.723 73.597 41.493 1.00 19.19 1165 SER A N 1
ATOM 8301 C CA . SER A 1 1165 ? 45.084 73.256 42.762 1.00 18.71 1165 SER A CA 1
ATOM 8302 C C . SER A 1 1165 ? 43.808 72.453 42.510 1.00 18.93 1165 SER A C 1
ATOM 8303 O O . SER A 1 1165 ? 43.386 72.267 41.359 1.00 18.33 1165 SER A O 1
ATOM 8306 N N . ARG A 1 1166 ? 43.202 71.989 43.590 1.00 18.52 1166 ARG A N 1
ATOM 8307 C CA . ARG A 1 1166 ? 41.899 71.340 43.496 1.00 19.56 1166 ARG A CA 1
ATOM 8308 C C . ARG A 1 1166 ? 40.810 72.401 43.441 1.00 19.68 1166 ARG A C 1
ATOM 8309 O O . ARG A 1 1166 ? 40.847 73.382 44.194 1.00 19.43 1166 ARG A O 1
ATOM 8317 N N . LYS A 1 1167 ? 39.855 72.187 42.543 1.00 19.26 1167 LYS A N 1
ATOM 8318 C CA . LYS A 1 1167 ? 38.705 73.057 42.363 1.00 19.81 1167 LYS A CA 1
ATOM 8319 C C . LYS A 1 1167 ? 37.534 72.637 43.282 1.00 19.10 1167 LYS A C 1
ATOM 8320 O O . LYS A 1 1167 ? 36.635 73.436 43.575 1.00 18.59 1167 LYS A O 1
ATOM 8326 N N . TYR A 1 1168 ? 37.555 71.387 43.737 1.00 18.75 1168 TYR A N 1
ATOM 8327 C CA . TYR A 1 1168 ? 36.445 70.815 44.514 1.00 18.43 1168 TYR A CA 1
ATOM 8328 C C . TYR A 1 1168 ? 36.958 70.347 45.876 1.00 18.42 1168 TYR A C 1
ATOM 8329 O O . TYR A 1 1168 ? 37.194 69.158 46.086 1.00 18.13 1168 TYR A O 1
ATOM 8338 N N . ILE A 1 1169 ? 37.133 71.300 46.792 1.00 18.77 1169 ILE A N 1
ATOM 8339 C CA . ILE A 1 1169 ? 37.681 70.994 48.116 1.00 19.17 1169 ILE A CA 1
ATOM 8340 C C . ILE A 1 1169 ? 36.754 70.101 48.940 1.00 19.14 1169 ILE A C 1
ATOM 8341 O O . ILE A 1 1169 ? 37.225 69.264 49.718 1.00 18.65 1169 ILE A O 1
ATOM 8346 N N . GLY A 1 1170 ? 35.443 70.264 48.756 1.00 19.58 1170 GLY A N 1
ATOM 8347 C CA . GLY A 1 1170 ? 34.474 69.394 49.424 1.00 20.12 1170 GLY A CA 1
ATOM 8348 C C . GLY A 1 1170 ? 34.648 67.935 49.037 1.00 20.13 1170 GLY A C 1
ATOM 8349 O O . GLY A 1 1170 ? 34.482 67.030 49.867 1.00 20.92 1170 GLY A O 1
ATOM 8350 N N . VAL A 1 1171 ? 34.957 67.704 47.766 1.00 19.96 1171 VAL A N 1
ATOM 8351 C CA . VAL A 1 1171 ? 35.098 66.349 47.220 1.00 20.04 1171 VAL A CA 1
ATOM 8352 C C . VAL A 1 1171 ? 36.487 65.774 47.481 1.00 19.84 1171 VAL A C 1
ATOM 8353 O O . VAL A 1 1171 ? 36.625 64.627 47.892 1.00 19.70 1171 VAL A O 1
ATOM 8357 N N . ASN A 1 1172 ? 37.513 66.575 47.215 1.00 20.67 1172 ASN A N 1
ATOM 8358 C CA . ASN A 1 1172 ? 38.889 66.075 47.151 1.00 21.23 1172 ASN A CA 1
ATOM 8359 C C . ASN A 1 1172 ? 39.800 66.638 48.249 1.00 21.30 1172 ASN A C 1
ATOM 8360 O O . ASN A 1 1172 ? 41.022 66.518 48.171 1.00 21.44 1172 ASN A O 1
ATOM 8365 N N . GLY A 1 1173 ? 39.193 67.266 49.253 1.00 21.91 1173 GLY A N 1
ATOM 8366 C CA . GLY A 1 1173 ? 39.932 67.880 50.369 1.00 22.63 1173 GLY A CA 1
ATOM 8367 C C . GLY A 1 1173 ? 39.998 67.027 51.628 1.00 23.66 1173 GLY A C 1
ATOM 8368 O O . GLY A 1 1173 ? 40.222 67.541 52.727 1.00 23.50 1173 GLY A O 1
ATOM 8369 N N . GLY A 1 1174 ? 39.815 65.718 51.476 1.00 24.53 1174 GLY A N 1
ATOM 8370 C CA . GLY A 1 1174 ? 39.869 64.812 52.622 1.00 25.88 1174 GLY A CA 1
ATOM 8371 C C . GLY A 1 1174 ? 38.550 64.704 53.366 1.00 26.82 1174 GLY A C 1
ATOM 8372 O O . GLY A 1 1174 ? 37.516 65.210 52.913 1.00 26.26 1174 GLY A O 1
ATOM 8373 N N . GLU A 1 1175 ? 38.605 64.064 54.532 1.00 27.72 1175 GLU A N 1
ATOM 8374 C CA . GLU A 1 1175 ? 37.419 63.668 55.297 1.00 29.00 1175 GLU A CA 1
ATOM 8375 C C . GLU A 1 1175 ? 36.484 64.832 55.659 1.00 28.14 1175 GLU A C 1
ATOM 8376 O O . GLU A 1 1175 ? 35.260 64.676 55.649 1.00 28.09 1175 GLU A O 1
ATOM 8382 N N . LYS A 1 1176 ? 37.054 65.997 55.953 1.00 27.45 1176 LYS A N 1
ATOM 8383 C CA . LYS A 1 1176 ? 36.251 67.188 56.269 1.00 27.17 1176 LYS A CA 1
ATOM 8384 C C . LYS A 1 1176 ? 36.049 68.134 55.072 1.00 26.15 1176 LYS A C 1
ATOM 8385 O O . LYS A 1 1176 ? 35.235 69.066 55.144 1.00 26.17 1176 LYS A O 1
ATOM 8391 N N . GLY A 1 1177 ? 36.772 67.884 53.978 1.00 24.84 1177 GLY A N 1
ATOM 8392 C CA . GLY A 1 1177 ? 36.764 68.772 52.815 1.00 23.96 1177 GLY A CA 1
ATOM 8393 C C . GLY A 1 1177 ? 37.359 70.130 53.141 1.00 23.73 1177 GLY A C 1
ATOM 8394 O O . GLY A 1 1177 ? 36.739 71.171 52.898 1.00 23.41 1177 GLY A O 1
ATOM 8395 N N . ASP A 1 1178 ? 38.563 70.118 53.712 1.00 23.91 1178 ASP A N 1
ATOM 8396 C CA . ASP A 1 1178 ? 39.240 71.354 54.116 1.00 24.23 1178 ASP A CA 1
ATOM 8397 C C . ASP A 1 1178 ? 40.693 71.479 53.632 1.00 23.95 1178 ASP A C 1
ATOM 8398 O O . ASP A 1 1178 ? 41.361 72.480 53.918 1.00 23.27 1178 ASP A O 1
ATOM 8403 N N . LYS A 1 1179 ? 41.188 70.476 52.906 1.00 23.70 1179 LYS A N 1
ATOM 8404 C CA . LYS A 1 1179 ? 42.594 70.487 52.487 1.00 23.71 1179 LYS A CA 1
ATOM 8405 C C . LYS A 1 1179 ? 42.743 70.714 50.990 1.00 23.08 1179 LYS A C 1
ATOM 8406 O O . LYS A 1 1179 ? 42.043 70.111 50.185 1.00 22.43 1179 LYS A O 1
ATOM 8412 N N . ASN A 1 1180 ? 43.638 71.626 50.638 1.00 22.20 1180 ASN A N 1
ATOM 8413 C CA . ASN A 1 1180 ? 43.978 71.865 49.258 1.00 22.20 1180 ASN A CA 1
ATOM 8414 C C . ASN A 1 1180 ? 45.499 71.851 49.072 1.00 22.91 1180 ASN A C 1
ATOM 8415 O O . ASN A 1 1180 ? 46.266 71.807 50.048 1.00 23.47 1180 ASN A O 1
ATOM 8420 N N . VAL A 1 1181 ? 45.927 71.852 47.821 1.00 22.84 1181 VAL A N 1
ATOM 8421 C CA . VAL A 1 1181 ? 47.333 71.863 47.480 1.00 23.68 1181 VAL A CA 1
ATOM 8422 C C . VAL A 1 1181 ? 47.517 72.812 46.304 1.00 23.92 1181 VAL A C 1
ATOM 8423 O O . VAL A 1 1181 ? 46.643 72.899 45.414 1.00 23.85 1181 VAL A O 1
ATOM 8427 N N . ILE A 1 1182 ? 48.616 73.560 46.326 1.00 23.33 1182 ILE A N 1
ATOM 8428 C CA . ILE A 1 1182 ? 49.043 74.315 45.156 1.00 23.26 1182 ILE A CA 1
ATOM 8429 C C . ILE A 1 1182 ? 50.368 73.762 44.684 1.00 23.46 1182 ILE A C 1
ATOM 8430 O O . ILE A 1 1182 ? 51.332 73.688 45.464 1.00 22.72 1182 ILE A O 1
ATOM 8435 N N . THR A 1 1183 ? 50.410 73.356 43.419 1.00 23.04 1183 THR A N 1
ATOM 8436 C CA . THR A 1 1183 ? 51.666 72.969 42.815 1.00 23.51 1183 THR A CA 1
ATOM 8437 C C . THR A 1 1183 ? 52.119 74.082 41.899 1.00 23.23 1183 THR A C 1
ATOM 8438 O O . THR A 1 1183 ? 51.305 74.798 41.325 1.00 22.13 1183 THR A O 1
ATOM 8442 N N . GLY A 1 1184 ? 53.431 74.246 41.787 1.00 23.33 1184 GLY A N 1
ATOM 8443 C CA . GLY A 1 1184 ? 53.976 75.315 40.978 1.00 23.55 1184 GLY A CA 1
ATOM 8444 C C . GLY A 1 1184 ? 55.024 74.808 40.019 1.00 24.25 1184 GLY A C 1
ATOM 8445 O O . GLY A 1 1184 ? 55.829 73.942 40.368 1.00 24.11 1184 GLY A O 1
ATOM 8446 N N . LEU A 1 1185 ? 54.970 75.338 38.801 1.00 24.99 1185 LEU A N 1
ATOM 8447 C CA . LEU A 1 1185 ? 55.979 75.121 37.784 1.00 26.24 1185 LEU A CA 1
ATOM 8448 C C . LEU A 1 1185 ? 56.483 76.460 37.304 1.00 26.48 1185 LEU A C 1
ATOM 8449 O O . LEU A 1 1185 ? 55.688 77.338 36.952 1.00 26.76 1185 LEU A O 1
ATOM 8454 N N . ILE A 1 1186 ? 57.803 76.625 37.292 1.00 26.98 1186 ILE A N 1
ATOM 8455 C CA . ILE A 1 1186 ? 58.414 77.792 36.679 1.00 27.88 1186 ILE A CA 1
ATOM 8456 C C . ILE A 1 1186 ? 58.413 77.579 35.169 1.00 28.88 1186 ILE A C 1
ATOM 8457 O O . ILE A 1 1186 ? 58.867 76.547 34.688 1.00 28.60 1186 ILE A O 1
ATOM 8462 N N . LYS A 1 1187 ? 57.865 78.537 34.430 1.00 30.31 1187 LYS A N 1
ATOM 8463 C CA . LYS A 1 1187 ? 57.854 78.458 32.972 1.00 32.01 1187 LYS A CA 1
ATOM 8464 C C . LYS A 1 1187 ? 59.300 78.402 32.441 1.00 33.16 1187 LYS A C 1
ATOM 8465 O O . LYS A 1 1187 ? 60.163 79.146 32.917 1.00 32.77 1187 LYS A O 1
ATOM 8471 N N . PRO A 1 1188 ? 59.573 77.500 31.469 1.00 34.22 1188 PRO A N 1
ATOM 8472 C CA . PRO A 1 1188 ? 60.941 77.303 30.966 1.00 34.82 1188 PRO A CA 1
ATOM 8473 C C . PRO A 1 1188 ? 61.593 78.616 30.547 1.00 35.38 1188 PRO A C 1
ATOM 8474 O O . PRO A 1 1188 ? 62.799 78.780 30.698 1.00 35.59 1188 PRO A O 1
ATOM 8478 N N . LEU A 1 1189 ? 60.784 79.551 30.059 1.00 36.11 1189 LEU A N 1
ATOM 8479 C CA . LEU A 1 1189 ? 61.242 80.900 29.738 1.00 37.11 1189 LEU A CA 1
ATOM 8480 C C . LEU A 1 1189 ? 61.970 81.607 30.895 1.00 37.20 1189 LEU A C 1
ATOM 8481 O O . LEU A 1 1189 ? 62.755 82.525 30.656 1.00 37.57 1189 LEU A O 1
ATOM 8486 N N . PHE A 1 1190 ? 61.713 81.176 32.130 1.00 36.85 1190 PHE A N 1
ATOM 8487 C CA . PHE A 1 1190 ? 62.283 81.834 33.311 1.00 37.19 1190 PHE A CA 1
ATOM 8488 C C . PHE A 1 1190 ? 63.187 80.965 34.183 1.00 37.46 1190 PHE A C 1
ATOM 8489 O O . PHE A 1 1190 ? 63.371 81.251 35.365 1.00 37.78 1190 PHE A O 1
ATOM 8497 N N . LYS A 1 1191 ? 63.753 79.907 33.611 1.00 37.77 1191 LYS A N 1
ATOM 8498 C CA . LYS A 1 1191 ? 64.726 79.104 34.359 1.00 38.11 1191 LYS A CA 1
ATOM 8499 C C . LYS A 1 1191 ? 66.153 79.651 34.213 1.00 37.88 1191 LYS A C 1
ATOM 8500 O O . LYS A 1 1191 ? 67.047 79.249 34.956 1.00 38.28 1191 LYS A O 1
ATOM 8506 N N . GLY A 1 1192 ? 66.352 80.576 33.275 1.00 37.44 1192 GLY A N 1
ATOM 8507 C CA . GLY A 1 1192 ? 67.662 81.194 33.049 1.00 37.35 1192 GLY A CA 1
ATOM 8508 C C . GLY A 1 1192 ? 67.652 82.713 33.105 1.00 37.16 1192 GLY A C 1
ATOM 8509 O O . GLY A 1 1192 ? 66.594 83.334 33.175 1.00 37.39 1192 GLY A O 1
ATOM 8510 N N . ALA A 1 1193 ? 68.837 83.317 33.060 1.00 37.18 1193 ALA A N 1
ATOM 8511 C CA . ALA A 1 1193 ? 68.969 84.767 33.191 1.00 37.19 1193 ALA A CA 1
ATOM 8512 C C . ALA A 1 1193 ? 68.506 85.506 31.937 1.00 37.21 1193 ALA A C 1
ATOM 8513 O O . ALA A 1 1193 ? 68.482 84.934 30.853 1.00 37.27 1193 ALA A O 1
ATOM 8515 N N . HIS A 1 1194 ? 68.129 86.770 32.099 1.00 37.24 1194 HIS A N 1
ATOM 8516 C CA . HIS A 1 1194 ? 67.729 87.636 30.984 1.00 37.90 1194 HIS A CA 1
ATOM 8517 C C . HIS A 1 1194 ? 68.238 89.049 31.207 1.00 37.68 1194 HIS A C 1
ATOM 8518 O O . HIS A 1 1194 ? 68.517 89.435 32.339 1.00 37.28 1194 HIS A O 1
ATOM 8525 N N . LYS A 1 1195 ? 68.365 89.812 30.125 1.00 37.86 1195 LYS A N 1
ATOM 8526 C CA . LYS A 1 1195 ? 68.591 91.253 30.213 1.00 38.27 1195 LYS A CA 1
ATOM 8527 C C . LYS A 1 1195 ? 67.489 91.895 31.033 1.00 38.26 1195 LYS A C 1
ATOM 8528 O O . LYS A 1 1195 ? 66.309 91.557 30.877 1.00 37.76 1195 LYS A O 1
ATOM 8534 N N . PHE A 1 1196 ? 67.877 92.818 31.907 1.00 38.28 1196 PHE A N 1
ATOM 8535 C CA . PHE A 1 1196 ? 66.910 93.602 32.659 1.00 38.87 1196 PHE A CA 1
ATOM 8536 C C . PHE A 1 1196 ? 66.141 94.515 31.698 1.00 39.01 1196 PHE A C 1
ATOM 8537 O O . PHE A 1 1196 ? 66.740 95.353 31.023 1.00 39.39 1196 PHE A O 1
ATOM 8545 N N . ARG A 1 1197 ? 64.828 94.304 31.612 1.00 38.93 1197 ARG A N 1
ATOM 8546 C CA . ARG A 1 1197 ? 63.922 95.143 30.814 1.00 39.53 1197 ARG A CA 1
ATOM 8547 C C . ARG A 1 1197 ? 62.746 95.549 31.689 1.00 38.92 1197 ARG A C 1
ATOM 8548 O O . ARG A 1 1197 ? 62.344 94.787 32.568 1.00 39.01 1197 ARG A O 1
ATOM 8556 N N . VAL A 1 1198 ? 62.162 96.715 31.427 1.00 38.37 1198 VAL A N 1
ATOM 8557 C CA . VAL A 1 1198 ? 61.031 97.191 32.235 1.00 38.00 1198 VAL A CA 1
ATOM 8558 C C . VAL A 1 1198 ? 59.769 96.320 32.112 1.00 37.56 1198 VAL A C 1
ATOM 8559 O O . VAL A 1 1198 ? 58.934 96.306 33.022 1.00 37.06 1198 VAL A O 1
ATOM 8563 N N . ASN A 1 1199 ? 59.643 95.595 30.999 1.00 36.88 1199 ASN A N 1
ATOM 8564 C CA . ASN A 1 1199 ? 58.446 94.787 30.736 1.00 36.35 1199 ASN A CA 1
ATOM 8565 C C . ASN A 1 1199 ? 58.619 93.264 30.913 1.00 35.18 1199 ASN A C 1
ATOM 8566 O O . ASN A 1 1199 ? 57.847 92.469 30.366 1.00 34.76 1199 ASN A O 1
ATOM 8571 N N . LEU A 1 1200 ? 59.619 92.869 31.694 1.00 33.87 1200 LEU A N 1
ATOM 8572 C CA . LEU A 1 1200 ? 59.884 91.460 31.954 1.00 32.89 1200 LEU A CA 1
ATOM 8573 C C . LEU A 1 1200 ? 58.754 90.742 32.712 1.00 31.87 1200 LEU A C 1
ATOM 8574 O O . LEU A 1 1200 ? 58.573 89.539 32.555 1.00 31.55 1200 LEU A O 1
ATOM 8579 N N . ASP A 1 1201 ? 58.003 91.488 33.521 1.00 30.58 1201 ASP A N 1
ATOM 8580 C CA . ASP A 1 1201 ? 56.870 90.952 34.296 1.00 29.81 1201 ASP A CA 1
ATOM 8581 C C . ASP A 1 1201 ? 57.204 89.670 35.064 1.00 28.78 1201 ASP A C 1
ATOM 8582 O O . ASP A 1 1201 ? 56.567 88.628 34.888 1.00 28.26 1201 ASP A O 1
ATOM 8587 N N . CYS A 1 1202 ? 58.211 89.767 35.926 1.00 27.11 1202 CYS A N 1
ATOM 8588 C CA . CYS A 1 1202 ? 58.666 88.649 36.728 1.00 26.23 1202 CYS A CA 1
ATOM 8589 C C . CYS A 1 1202 ? 59.323 89.215 37.974 1.00 25.03 1202 CYS A C 1
ATOM 8590 O O . CYS A 1 1202 ? 59.934 90.284 37.922 1.00 24.81 1202 CYS A O 1
ATOM 8593 N N . ASN A 1 1203 ? 59.175 88.507 39.088 1.00 24.13 1203 ASN A N 1
ATOM 8594 C CA . ASN A 1 1203 ? 59.844 88.874 40.329 1.00 23.41 1203 ASN A CA 1
ATOM 8595 C C . ASN A 1 1203 ? 61.280 88.368 40.220 1.00 23.19 1203 ASN A C 1
ATOM 8596 O O . ASN A 1 1203 ? 61.530 87.165 40.298 1.00 22.50 1203 ASN A O 1
ATOM 8601 N N . VAL A 1 1204 ? 62.204 89.305 40.016 1.00 23.70 1204 VAL A N 1
ATOM 8602 C CA . VAL A 1 1204 ? 63.593 88.991 39.686 1.00 24.29 1204 VAL A CA 1
ATOM 8603 C C . VAL A 1 1204 ? 64.587 89.584 40.691 1.00 25.19 1204 VAL A C 1
ATOM 8604 O O . VAL A 1 1204 ? 64.243 90.485 41.460 1.00 25.33 1204 VAL A O 1
ATOM 8608 N N . LYS A 1 1205 ? 65.805 89.045 40.681 1.00 25.78 1205 LYS A N 1
ATOM 8609 C CA . LYS A 1 1205 ? 66.950 89.615 41.401 1.00 26.60 1205 LYS A CA 1
ATOM 8610 C C . LYS A 1 1205 ? 68.100 89.857 40.406 1.00 26.90 1205 LYS A C 1
ATOM 8611 O O . LYS A 1 1205 ? 68.223 89.121 39.413 1.00 26.63 1205 LYS A O 1
ATOM 8617 N N . PRO A 1 1206 ? 68.944 90.887 40.655 1.00 27.13 1206 PRO A N 1
ATOM 8618 C CA . PRO A 1 1206 ? 70.063 91.102 39.732 1.00 27.43 1206 PRO A CA 1
ATOM 8619 C C . PRO A 1 1206 ? 71.101 89.980 39.839 1.00 28.05 1206 PRO A C 1
ATOM 8620 O O . PRO A 1 1206 ? 71.302 89.434 40.919 1.00 27.88 1206 PRO A O 1
ATOM 8624 N N . VAL A 1 1207 ? 71.737 89.629 38.724 1.00 29.34 1207 VAL A N 1
ATOM 8625 C CA . VAL A 1 1207 ? 72.916 88.738 38.767 1.00 30.33 1207 VAL A CA 1
ATOM 8626 C C . VAL A 1 1207 ? 74.183 89.531 38.435 1.00 30.94 1207 VAL A C 1
ATOM 8627 O O . VAL A 1 1207 ? 75.288 89.115 38.759 1.00 31.37 1207 VAL A O 1
ATOM 8631 N N . ASP A 1 1208 ? 73.987 90.672 37.785 1.00 32.02 1208 ASP A N 1
ATOM 8632 C CA . ASP A 1 1208 ? 75.003 91.710 37.605 1.00 33.17 1208 ASP A CA 1
ATOM 8633 C C . ASP A 1 1208 ? 74.240 93.003 37.317 1.00 33.74 1208 ASP A C 1
ATOM 8634 O O . ASP A 1 1208 ? 73.029 93.061 37.552 1.00 33.68 1208 ASP A O 1
ATOM 8639 N N . ASP A 1 1209 ? 74.915 94.026 36.800 1.00 34.39 1209 ASP A N 1
ATOM 8640 C CA . ASP A 1 1209 ? 74.264 95.321 36.570 1.00 35.43 1209 ASP A CA 1
ATOM 8641 C C . ASP A 1 1209 ? 73.430 95.393 35.276 1.00 35.60 1209 ASP A C 1
ATOM 8642 O O . ASP A 1 1209 ? 72.782 96.415 34.997 1.00 35.77 1209 ASP A O 1
ATOM 8647 N N . GLU A 1 1210 ? 73.435 94.307 34.504 1.00 35.68 1210 GLU A N 1
ATOM 8648 C CA . GLU A 1 1210 ? 72.719 94.257 33.225 1.00 35.73 1210 GLU A CA 1
ATOM 8649 C C . GLU A 1 1210 ? 71.661 93.160 33.138 1.00 35.01 1210 GLU A C 1
ATOM 8650 O O . GLU A 1 1210 ? 70.719 93.259 32.337 1.00 34.93 1210 GLU A O 1
ATOM 8656 N N . ASN A 1 1211 ? 71.829 92.118 33.949 1.00 34.20 1211 ASN A N 1
ATOM 8657 C CA . ASN A 1 1211 ? 71.007 90.917 33.850 1.00 33.56 1211 ASN A CA 1
ATOM 8658 C C . ASN A 1 1211 ? 70.353 90.525 35.160 1.00 32.92 1211 ASN A C 1
ATOM 8659 O O . ASN A 1 1211 ? 70.877 90.806 36.244 1.00 32.58 1211 ASN A O 1
ATOM 8664 N N . VAL A 1 1212 ? 69.209 89.855 35.044 1.00 31.68 1212 VAL A N 1
ATOM 8665 C CA . VAL A 1 1212 ? 68.436 89.428 36.201 1.00 30.72 1212 VAL A CA 1
ATOM 8666 C C . VAL A 1 1212 ? 67.949 87.994 36.059 1.00 30.38 1212 VAL A C 1
ATOM 8667 O O . VAL A 1 1212 ? 67.946 87.422 34.960 1.00 30.32 1212 VAL A O 1
ATOM 8671 N N . ILE A 1 1213 ? 67.529 87.417 37.177 1.00 29.43 1213 ILE A N 1
ATOM 8672 C CA . ILE A 1 1213 ? 67.012 86.058 37.185 1.00 28.82 1213 ILE A CA 1
ATOM 8673 C C . ILE A 1 1213 ? 65.805 85.984 38.119 1.00 28.28 1213 ILE A C 1
ATOM 8674 O O . ILE A 1 1213 ? 65.745 86.709 39.120 1.00 27.89 1213 ILE A O 1
ATOM 8679 N N . LEU A 1 1214 ? 64.839 85.127 37.789 1.00 27.39 1214 LEU A N 1
ATOM 8680 C CA . LEU A 1 1214 ? 63.687 84.918 38.657 1.00 26.94 1214 LEU A CA 1
ATOM 8681 C C . LEU A 1 1214 ? 64.151 84.710 40.106 1.00 26.50 1214 LEU A C 1
ATOM 8682 O O . LEU A 1 1214 ? 65.071 83.929 40.377 1.00 26.37 1214 LEU A O 1
ATOM 8687 N N . ASN A 1 1215 ? 63.515 85.420 41.032 1.00 25.66 1215 ASN A N 1
ATOM 8688 C CA . ASN A 1 1215 ? 63.875 85.341 42.452 1.00 25.20 1215 ASN A CA 1
ATOM 8689 C C . ASN A 1 1215 ? 62.950 84.391 43.219 1.00 25.32 1215 ASN A C 1
ATOM 8690 O O . ASN A 1 1215 ? 61.887 84.799 43.696 1.00 25.07 1215 ASN A O 1
ATOM 8695 N N . LYS A 1 1216 ? 63.379 83.133 43.356 1.00 25.62 1216 LYS A N 1
ATOM 8696 C CA . LYS A 1 1216 ? 62.541 82.074 43.921 1.00 25.98 1216 LYS A CA 1
ATOM 8697 C C . LYS A 1 1216 ? 62.143 82.327 45.364 1.00 26.06 1216 LYS A C 1
ATOM 8698 O O . LYS A 1 1216 ? 60.983 82.131 45.734 1.00 25.07 1216 LYS A O 1
ATOM 8704 N N . GLU A 1 1217 ? 63.108 82.747 46.179 1.00 25.34 1217 GLU A N 1
ATOM 8705 C CA . GLU A 1 1217 ? 62.854 82.943 47.597 1.00 25.67 1217 GLU A CA 1
ATOM 8706 C C . GLU A 1 1217 ? 61.788 84.019 47.839 1.00 24.18 1217 GLU A C 1
ATOM 8707 O O . GLU A 1 1217 ? 60.909 83.834 48.680 1.00 24.40 1217 GLU A O 1
ATOM 8713 N N . ALA A 1 1218 ? 61.857 85.106 47.074 1.00 22.51 1218 ALA A N 1
ATOM 8714 C CA . ALA A 1 1218 ? 60.897 86.195 47.156 1.00 22.15 1218 ALA A CA 1
ATOM 8715 C C . ALA A 1 1218 ? 59.508 85.710 46.730 1.00 22.04 1218 ALA A C 1
ATOM 8716 O O . ALA A 1 1218 ? 58.520 85.944 47.426 1.00 21.40 1218 ALA A O 1
ATOM 8718 N N . ILE A 1 1219 ? 59.445 85.004 45.603 1.00 21.80 1219 ILE A N 1
ATOM 8719 C CA . ILE A 1 1219 ? 58.171 84.433 45.150 1.00 22.02 1219 ILE A CA 1
ATOM 8720 C C . ILE A 1 1219 ? 57.571 83.514 46.212 1.00 22.08 1219 ILE A C 1
ATOM 8721 O O . ILE A 1 1219 ? 56.385 83.630 46.532 1.00 22.19 1219 ILE A O 1
ATOM 8726 N N . PHE A 1 1220 ? 58.394 82.640 46.791 1.00 22.38 1220 PHE A N 1
ATOM 8727 C CA . PHE A 1 1220 ? 57.923 81.733 47.842 1.00 23.07 1220 PHE A CA 1
ATOM 8728 C C . PHE A 1 1220 ? 57.339 82.486 49.038 1.00 23.24 1220 PHE A C 1
ATOM 8729 O O . PHE A 1 1220 ? 56.299 82.092 49.578 1.00 22.70 1220 PHE A O 1
ATOM 8737 N N . HIS A 1 1221 ? 58.034 83.543 49.473 1.00 23.03 1221 HIS A N 1
ATOM 8738 C CA . HIS A 1 1221 ? 57.546 84.379 50.573 1.00 23.25 1221 HIS A CA 1
ATOM 8739 C C . HIS A 1 1221 ? 56.247 85.107 50.203 1.00 22.92 1221 HIS A C 1
ATOM 8740 O O . HIS A 1 1221 ? 55.365 85.234 51.042 1.00 22.90 1221 HIS A O 1
ATOM 8747 N N . GLU A 1 1222 ? 56.136 85.575 48.958 1.00 22.78 1222 GLU A N 1
ATOM 8748 C CA . GLU A 1 1222 ? 54.904 86.220 48.502 1.00 22.89 1222 GLU A CA 1
ATOM 8749 C C . GLU A 1 1222 ? 53.716 85.260 48.574 1.00 23.01 1222 GLU A C 1
ATOM 8750 O O . GLU A 1 1222 ? 52.649 85.605 49.112 1.00 22.91 1222 GLU A O 1
ATOM 8756 N N . ILE A 1 1223 ? 53.914 84.044 48.073 1.00 22.75 1223 ILE A N 1
ATOM 8757 C CA . ILE A 1 1223 ? 52.844 83.044 48.066 1.00 22.91 1223 ILE A CA 1
ATOM 8758 C C . ILE A 1 1223 ? 52.471 82.637 49.490 1.00 23.42 1223 ILE A C 1
ATOM 8759 O O . ILE A 1 1223 ? 51.291 82.540 49.824 1.00 22.94 1223 ILE A O 1
ATOM 8764 N N . ALA A 1 1224 ? 53.481 82.435 50.334 1.00 24.15 1224 ALA A N 1
ATOM 8765 C CA . ALA A 1 1224 ? 53.236 82.081 51.729 1.00 24.66 1224 ALA A CA 1
ATOM 8766 C C . ALA A 1 1224 ? 52.455 83.180 52.448 1.00 24.84 1224 ALA A C 1
ATOM 8767 O O . ALA A 1 1224 ? 51.535 82.886 53.221 1.00 24.79 1224 ALA A O 1
ATOM 8769 N N . ALA A 1 1225 ? 52.818 84.434 52.177 1.00 24.73 1225 ALA A N 1
ATOM 8770 C CA . ALA A 1 1225 ? 52.158 85.595 52.792 1.00 25.16 1225 ALA A CA 1
ATOM 8771 C C . ALA A 1 1225 ? 50.731 85.794 52.275 1.00 25.24 1225 ALA A C 1
ATOM 8772 O O . ALA A 1 1225 ? 49.823 86.155 53.043 1.00 24.95 1225 ALA A O 1
ATOM 8774 N N . PHE A 1 1226 ? 50.548 85.575 50.976 1.00 24.83 1226 PHE A N 1
ATOM 8775 C CA . PHE A 1 1226 ? 49.225 85.646 50.348 1.00 25.58 1226 PHE A CA 1
ATOM 8776 C C . PHE A 1 1226 ? 48.224 84.659 50.973 1.00 25.49 1226 PHE A C 1
ATOM 8777 O O . PHE A 1 1226 ? 47.101 85.040 51.290 1.00 25.58 1226 PHE A O 1
ATOM 8785 N N . GLY A 1 1227 ? 48.645 83.409 51.165 1.00 26.14 1227 GLY A N 1
ATOM 8786 C CA . GLY A 1 1227 ? 47.825 82.393 51.831 1.00 27.29 1227 GLY A CA 1
ATOM 8787 C C . GLY A 1 1227 ? 47.924 82.406 53.350 1.00 28.25 1227 GLY A C 1
ATOM 8788 O O . GLY A 1 1227 ? 47.021 81.925 54.043 1.00 28.28 1227 GLY A O 1
ATOM 8789 N N . ASN A 1 1228 ? 49.027 82.964 53.853 1.00 29.10 1228 ASN A N 1
ATOM 8790 C CA . ASN A 1 1228 ? 49.341 83.075 55.300 1.00 29.44 1228 ASN A CA 1
ATOM 8791 C C . ASN A 1 1228 ? 48.865 81.940 56.212 1.00 29.69 1228 ASN A C 1
ATOM 8792 O O . ASN A 1 1228 ? 49.454 80.861 56.176 1.00 30.15 1228 ASN A O 1
ATOM 8797 N N . ASP A 1 1229 ? 47.815 82.159 57.007 1.00 30.06 1229 ASP A N 1
ATOM 8798 C CA . ASP A 1 1229 ? 47.367 81.159 57.991 1.00 30.80 1229 ASP A CA 1
ATOM 8799 C C . ASP A 1 1229 ? 46.875 79.860 57.366 1.00 30.66 1229 ASP A C 1
ATOM 8800 O O . ASP A 1 1229 ? 46.859 78.816 58.031 1.00 30.29 1229 ASP A O 1
ATOM 8805 N N . MET A 1 1230 ? 46.502 79.922 56.088 1.00 30.29 1230 MET A N 1
ATOM 8806 C CA . MET A 1 1230 ? 46.058 78.733 55.363 1.00 30.43 1230 MET A CA 1
ATOM 8807 C C . MET A 1 1230 ? 47.200 77.874 54.828 1.00 30.41 1230 MET A C 1
ATOM 8808 O O . MET A 1 1230 ? 46.991 76.706 54.498 1.00 30.34 1230 MET A O 1
ATOM 8813 N N . VAL A 1 1231 ? 48.392 78.460 54.734 1.00 30.59 1231 VAL A N 1
ATOM 8814 C CA . VAL A 1 1231 ? 49.580 77.762 54.257 1.00 30.79 1231 VAL A CA 1
ATOM 8815 C C . VAL A 1 1231 ? 50.178 76.961 55.415 1.00 31.66 1231 VAL A C 1
ATOM 8816 O O . VAL A 1 1231 ? 50.685 77.535 56.374 1.00 31.86 1231 VAL A O 1
ATOM 8820 N N . ILE A 1 1232 ? 50.107 75.639 55.318 1.00 32.34 1232 ILE A N 1
ATOM 8821 C CA . ILE A 1 1232 ? 50.540 74.734 56.389 1.00 33.43 1232 ILE A CA 1
ATOM 8822 C C . ILE A 1 1232 ? 51.945 74.191 56.140 1.00 33.48 1232 ILE A C 1
ATOM 8823 O O . ILE A 1 1232 ? 52.748 74.078 57.065 1.00 33.76 1232 ILE A O 1
ATOM 8828 N N . ASN A 1 1233 ? 52.242 73.889 54.881 1.00 33.39 1233 ASN A N 1
ATOM 8829 C CA . ASN A 1 1233 ? 53.517 73.311 54.499 1.00 33.53 1233 ASN A CA 1
ATOM 8830 C C . ASN A 1 1233 ? 53.942 73.878 53.151 1.00 33.33 1233 ASN A C 1
ATOM 8831 O O . ASN A 1 1233 ? 53.098 74.154 52.299 1.00 32.74 1233 ASN A O 1
ATOM 8836 N N . PHE A 1 1234 ? 55.245 74.059 52.965 1.00 32.97 1234 PHE A N 1
ATOM 8837 C CA . PHE A 1 1234 ? 55.773 74.611 51.730 1.00 33.12 1234 PHE A CA 1
ATOM 8838 C C . PHE A 1 1234 ? 57.040 73.848 51.355 1.00 34.49 1234 PHE A C 1
ATOM 8839 O O . PHE A 1 1234 ? 58.090 74.023 51.981 1.00 34.37 1234 PHE A O 1
ATOM 8847 N N . GLU A 1 1235 ? 56.933 72.981 50.354 1.00 35.69 1235 GLU A N 1
ATOM 8848 C CA . GLU A 1 1235 ? 58.085 72.219 49.875 1.00 37.66 1235 GLU A CA 1
ATOM 8849 C C . GLU A 1 1235 ? 58.651 72.850 48.616 1.00 38.39 1235 GLU A C 1
ATOM 8850 O O . GLU A 1 1235 ? 57.901 73.299 47.752 1.00 37.65 1235 GLU A O 1
ATOM 8856 N N . THR A 1 1236 ? 59.976 72.895 48.518 1.00 39.62 1236 THR A N 1
ATOM 8857 C CA . THR A 1 1236 ? 60.631 73.463 47.340 1.00 41.41 1236 THR A CA 1
ATOM 8858 C C . THR A 1 1236 ? 61.702 72.527 46.786 1.00 42.48 1236 THR A C 1
ATOM 8859 O O . THR A 1 1236 ? 62.410 71.859 47.544 1.00 42.91 1236 THR A O 1
ATOM 8863 N N . ASP A 1 1237 ? 61.796 72.490 45.459 1.00 43.72 1237 ASP A N 1
ATOM 8864 C CA . ASP A 1 1237 ? 62.686 71.585 44.727 1.00 44.85 1237 ASP A CA 1
ATOM 8865 C C . ASP A 1 1237 ? 64.143 71.749 45.152 1.00 45.06 1237 ASP A C 1
ATOM 8866 O O . ASP A 1 1237 ? 64.694 70.886 45.839 1.00 45.55 1237 ASP A O 1
ATOM 8871 N N . ILE B 2 3 ? 77.112 90.459 44.328 1.00 46.10 3 ILE B N 1
ATOM 8872 C CA . ILE B 2 3 ? 75.668 90.852 44.231 1.00 46.19 3 ILE B CA 1
ATOM 8873 C C . ILE B 2 3 ? 75.342 92.010 45.173 1.00 45.89 3 ILE B C 1
ATOM 8874 O O . ILE B 2 3 ? 74.649 92.957 44.794 1.00 45.85 3 ILE B O 1
ATOM 8879 N N . GLU B 2 4 ? 75.847 91.916 46.400 1.00 45.66 4 GLU B N 1
ATOM 8880 C CA . GLU B 2 4 ? 75.720 92.971 47.404 1.00 45.15 4 GLU B CA 1
ATOM 8881 C C . GLU B 2 4 ? 76.218 94.319 46.883 1.00 44.54 4 GLU B C 1
ATOM 8882 O O . GLU B 2 4 ? 75.739 95.370 47.309 1.00 44.17 4 GLU B O 1
ATOM 8888 N N . ASP B 2 5 ? 77.163 94.276 45.946 1.00 43.88 5 ASP B N 1
ATOM 8889 C CA . ASP B 2 5 ? 77.786 95.485 45.402 1.00 43.63 5 ASP B CA 1
ATOM 8890 C C . ASP B 2 5 ? 76.992 96.156 44.290 1.00 42.95 5 ASP B C 1
ATOM 8891 O O . ASP B 2 5 ? 77.407 97.202 43.784 1.00 42.60 5 ASP B O 1
ATOM 8896 N N . ILE B 2 6 ? 75.862 95.563 43.906 1.00 42.14 6 ILE B N 1
ATOM 8897 C CA . ILE B 2 6 ? 75.040 96.130 42.840 1.00 41.49 6 ILE B CA 1
ATOM 8898 C C . ILE B 2 6 ? 73.990 97.082 43.423 1.00 41.19 6 ILE B C 1
ATOM 8899 O O . ILE B 2 6 ? 72.952 96.655 43.945 1.00 41.26 6 ILE B O 1
ATOM 8904 N N . SER B 2 7 ? 74.278 98.373 43.312 1.00 40.09 7 SER B N 1
ATOM 8905 C CA . SER B 2 7 ? 73.422 99.416 43.846 1.00 39.33 7 SER B CA 1
ATOM 8906 C C . SER B 2 7 ? 72.539 100.022 42.754 1.00 38.85 7 SER B C 1
ATOM 8907 O O . SER B 2 7 ? 71.465 100.541 43.042 1.00 38.32 7 SER B O 1
ATOM 8910 N N . ALA B 2 8 ? 73.007 99.966 41.506 1.00 38.62 8 ALA B N 1
ATOM 8911 C CA . ALA B 2 8 ? 72.234 100.454 40.365 1.00 38.59 8 ALA B CA 1
ATOM 8912 C C . ALA B 2 8 ? 72.495 99.607 39.126 1.00 38.73 8 ALA B C 1
ATOM 8913 O O . ALA B 2 8 ? 73.604 99.101 38.932 1.00 39.35 8 ALA B O 1
ATOM 8915 N N . MET B 2 9 ? 71.460 99.442 38.306 1.00 38.50 9 MET B N 1
ATOM 8916 C CA . MET B 2 9 ? 71.562 98.742 37.036 1.00 38.34 9 MET B CA 1
ATOM 8917 C C . MET B 2 9 ? 72.065 99.703 35.966 1.00 39.02 9 MET B C 1
ATOM 8918 O O . MET B 2 9 ? 71.893 100.920 36.086 1.00 38.84 9 MET B O 1
ATOM 8923 N N . LYS B 2 10 ? 72.669 99.140 34.920 1.00 39.50 10 LYS B N 1
ATOM 8924 C CA . LYS B 2 10 ? 73.231 99.896 33.798 1.00 40.21 10 LYS B CA 1
ATOM 8925 C C . LYS B 2 10 ? 72.243 100.870 33.136 1.00 40.27 10 LYS B C 1
ATOM 8926 O O . LYS B 2 10 ? 72.640 101.942 32.684 1.00 40.35 10 LYS B O 1
ATOM 8932 N N . ASN B 2 11 ? 70.962 100.508 33.090 1.00 40.16 11 ASN B N 1
ATOM 8933 C CA . ASN B 2 11 ? 69.955 101.370 32.464 1.00 39.86 11 ASN B CA 1
ATOM 8934 C C . ASN B 2 11 ? 69.474 102.540 33.342 1.00 39.52 11 ASN B C 1
ATOM 8935 O O . ASN B 2 11 ? 68.574 103.288 32.953 1.00 39.86 11 ASN B O 1
ATOM 8940 N N . GLY B 2 12 ? 70.072 102.692 34.522 1.00 38.85 12 GLY B N 1
ATOM 8941 C CA . GLY B 2 12 ? 69.766 103.821 35.403 1.00 37.77 12 GLY B CA 1
ATOM 8942 C C . GLY B 2 12 ? 68.821 103.519 36.558 1.00 37.22 12 GLY B C 1
ATOM 8943 O O . GLY B 2 12 ? 68.485 104.421 37.340 1.00 37.33 12 GLY B O 1
ATOM 8944 N N . PHE B 2 13 ? 68.389 102.260 36.670 1.00 35.84 13 PHE B N 1
ATOM 8945 C CA . PHE B 2 13 ? 67.500 101.847 37.755 1.00 34.47 13 PHE B CA 1
ATOM 8946 C C . PHE B 2 13 ? 68.276 101.554 39.033 1.00 33.36 13 PHE B C 1
ATOM 8947 O O . PHE B 2 13 ? 69.184 100.721 39.041 1.00 32.93 13 PHE B O 1
ATOM 8955 N N . ILE B 2 14 ? 67.900 102.239 40.109 1.00 31.89 14 ILE B N 1
ATOM 8956 C CA . ILE B 2 14 ? 68.451 101.971 41.437 1.00 30.94 14 ILE B CA 1
ATOM 8957 C C . ILE B 2 14 ? 67.837 100.682 41.976 1.00 29.57 14 ILE B C 1
ATOM 8958 O O . ILE B 2 14 ? 66.636 100.447 41.817 1.00 29.71 14 ILE B O 1
ATOM 8963 N N . VAL B 2 15 ? 68.659 99.868 42.624 1.00 27.93 15 VAL B N 1
ATOM 8964 C CA . VAL B 2 15 ? 68.197 98.621 43.234 1.00 26.73 15 VAL B CA 1
ATOM 8965 C C . VAL B 2 15 ? 67.793 98.847 44.698 1.00 26.40 15 VAL B C 1
ATOM 8966 O O . VAL B 2 15 ? 68.595 99.299 45.527 1.00 25.97 15 VAL B O 1
ATOM 8970 N N . VAL B 2 16 ? 66.533 98.542 44.992 1.00 25.39 16 VAL B N 1
ATOM 8971 C CA . VAL B 2 16 ? 65.924 98.858 46.273 1.00 24.50 16 VAL B CA 1
ATOM 8972 C C . VAL B 2 16 ? 65.478 97.539 46.908 1.00 24.32 16 VAL B C 1
ATOM 8973 O O . VAL B 2 16 ? 64.374 97.051 46.605 1.00 24.10 16 VAL B O 1
ATOM 8977 N N . PRO B 2 17 ? 66.333 96.943 47.775 1.00 23.60 17 PRO B N 1
ATOM 8978 C CA . PRO B 2 17 ? 66.003 95.666 48.406 1.00 23.55 17 PRO B CA 1
ATOM 8979 C C . PRO B 2 17 ? 65.196 95.785 49.690 1.00 24.32 17 PRO B C 1
ATOM 8980 O O . PRO B 2 17 ? 65.347 96.765 50.429 1.00 24.29 17 PRO B O 1
ATOM 8984 N N . PHE B 2 18 ? 64.373 94.775 49.959 1.00 24.49 18 PHE B N 1
ATOM 8985 C CA . PHE B 2 18 ? 63.688 94.642 51.244 1.00 25.48 18 PHE B CA 1
ATOM 8986 C C . PHE B 2 18 ? 63.902 93.262 51.833 1.00 26.15 18 PHE B C 1
ATOM 8987 O O . PHE B 2 18 ? 63.876 92.252 51.114 1.00 26.19 18 PHE B O 1
ATOM 8995 N N . LYS B 2 19 ? 64.060 93.213 53.149 1.00 27.08 19 LYS B N 1
ATOM 8996 C CA . LYS B 2 19 ? 64.105 91.950 53.864 1.00 28.61 19 LYS B CA 1
ATOM 8997 C C . LYS B 2 19 ? 62.709 91.332 53.898 1.00 29.65 19 LYS B C 1
ATOM 8998 O O . LYS B 2 19 ? 61.702 92.022 54.066 1.00 29.59 19 LYS B O 1
ATOM 9004 N N . LEU B 2 20 ? 62.658 90.022 53.726 1.00 31.04 20 LEU B N 1
ATOM 9005 C CA . LEU B 2 20 ? 61.384 89.326 53.678 1.00 32.63 20 LEU B CA 1
ATOM 9006 C C . LEU B 2 20 ? 61.047 88.806 55.062 1.00 33.07 20 LEU B C 1
ATOM 9007 O O . LEU B 2 20 ? 61.910 88.234 55.722 1.00 32.92 20 LEU B O 1
ATOM 9012 N N . PRO B 2 21 ? 59.789 88.991 55.500 1.00 33.99 21 PRO B N 1
ATOM 9013 C CA . PRO B 2 21 ? 59.349 88.505 56.806 1.00 34.82 21 PRO B CA 1
ATOM 9014 C C . PRO B 2 21 ? 59.331 86.976 56.829 1.00 35.54 21 PRO B C 1
ATOM 9015 O O . PRO B 2 21 ? 59.264 86.343 55.770 1.00 35.78 21 PRO B O 1
ATOM 9019 N N . ASP B 2 22 ? 59.389 86.387 58.017 1.00 35.89 22 ASP B N 1
ATOM 9020 C CA . ASP B 2 22 ? 59.389 84.936 58.117 1.00 36.76 22 ASP B CA 1
ATOM 9021 C C . ASP B 2 22 ? 57.991 84.402 57.912 1.00 36.80 22 ASP B C 1
ATOM 9022 O O . ASP B 2 22 ? 57.011 85.101 58.143 1.00 36.56 22 ASP B O 1
ATOM 9027 N N . HIS B 2 23 ? 57.904 83.169 57.439 1.00 37.23 23 HIS B N 1
ATOM 9028 C CA . HIS B 2 23 ? 56.648 82.457 57.492 1.00 37.67 23 HIS B CA 1
ATOM 9029 C C . HIS B 2 23 ? 56.902 81.121 58.151 1.00 38.21 23 HIS B C 1
ATOM 9030 O O . HIS B 2 23 ? 57.934 80.497 57.920 1.00 38.40 23 HIS B O 1
ATOM 9037 N N . LYS B 2 24 ? 55.958 80.705 58.990 1.00 39.10 24 LYS B N 1
ATOM 9038 C CA . LYS B 2 24 ? 55.967 79.396 59.647 1.00 40.10 24 LYS B CA 1
ATOM 9039 C C . LYS B 2 24 ? 56.395 78.241 58.716 1.00 40.40 24 LYS B C 1
ATOM 9040 O O . LYS B 2 24 ? 57.095 77.319 59.144 1.00 40.50 24 LYS B O 1
ATOM 9046 N N . ALA B 2 25 ? 55.990 78.300 57.447 1.00 40.51 25 ALA B N 1
ATOM 9047 C CA . ALA B 2 25 ? 56.172 77.165 56.525 1.00 40.86 25 ALA B CA 1
ATOM 9048 C C . ALA B 2 25 ? 57.452 77.197 55.677 1.00 41.11 25 ALA B C 1
ATOM 9049 O O . ALA B 2 25 ? 57.721 76.256 54.924 1.00 41.04 25 ALA B O 1
ATOM 9051 N N . LEU B 2 26 ? 58.233 78.271 55.808 1.00 41.75 26 LEU B N 1
ATOM 9052 C CA . LEU B 2 26 ? 59.484 78.444 55.050 1.00 42.31 26 LEU B CA 1
ATOM 9053 C C . LEU B 2 26 ? 60.724 78.435 55.974 1.00 43.09 26 LEU B C 1
ATOM 9054 O O . LEU B 2 26 ? 60.644 78.914 57.108 1.00 43.22 26 LEU B O 1
ATOM 9059 N N . PRO B 2 27 ? 61.872 77.902 55.488 1.00 43.93 27 PRO B N 1
ATOM 9060 C CA . PRO B 2 27 ? 63.077 77.703 56.330 1.00 44.47 27 PRO B CA 1
ATOM 9061 C C . PRO B 2 27 ? 63.595 78.958 57.033 1.00 44.88 27 PRO B C 1
ATOM 9062 O O . PRO B 2 27 ? 63.503 80.057 56.482 1.00 45.72 27 PRO B O 1
ATOM 9066 N N . ALA B 2 32 ? 67.857 85.225 55.880 1.00 39.40 32 ALA B N 1
ATOM 9067 C CA . ALA B 2 32 ? 67.083 86.427 55.569 1.00 39.06 32 ALA B CA 1
ATOM 9068 C C . ALA B 2 32 ? 67.109 86.741 54.063 1.00 38.49 32 ALA B C 1
ATOM 9069 O O . ALA B 2 32 ? 68.068 87.332 53.554 1.00 39.43 32 ALA B O 1
ATOM 9071 N N . SER B 2 33 ? 66.060 86.338 53.347 1.00 36.99 33 SER B N 1
ATOM 9072 C CA . SER B 2 33 ? 66.003 86.578 51.906 1.00 34.96 33 SER B CA 1
ATOM 9073 C C . SER B 2 33 ? 65.524 87.990 51.574 1.00 32.81 33 SER B C 1
ATOM 9074 O O . SER B 2 33 ? 64.924 88.666 52.411 1.00 32.17 33 SER B O 1
ATOM 9077 N N . LEU B 2 34 ? 65.812 88.426 50.351 1.00 30.20 34 LEU B N 1
ATOM 9078 C CA . LEU B 2 34 ? 65.472 89.766 49.893 1.00 28.61 34 LEU B CA 1
ATOM 9079 C C . LEU B 2 34 ? 64.552 89.777 48.673 1.00 27.48 34 LEU B C 1
ATOM 9080 O O . LEU B 2 34 ? 64.615 88.882 47.834 1.00 26.65 34 LEU B O 1
ATOM 9085 N N . HIS B 2 35 ? 63.712 90.809 48.602 1.00 26.06 35 HIS B N 1
ATOM 9086 C CA . HIS B 2 35 ? 62.996 91.184 47.388 1.00 25.24 35 HIS B CA 1
ATOM 9087 C C . HIS B 2 35 ? 63.659 92.414 46.792 1.00 24.60 35 HIS B C 1
ATOM 9088 O O . HIS B 2 35 ? 63.984 93.358 47.527 1.00 24.98 35 HIS B O 1
ATOM 9095 N N . PHE B 2 36 ? 63.826 92.429 45.470 1.00 23.29 36 PHE B N 1
ATOM 9096 C CA . PHE B 2 36 ? 64.422 93.571 44.778 1.00 23.41 36 PHE B CA 1
ATOM 9097 C C . PHE B 2 36 ? 63.432 94.380 43.944 1.00 23.88 36 PHE B C 1
ATOM 9098 O O . PHE B 2 36 ? 62.926 93.898 42.925 1.00 23.85 36 PHE B O 1
ATOM 9106 N N . MET B 2 37 ? 63.135 95.594 44.402 1.00 23.47 37 MET B N 1
ATOM 9107 C CA . MET B 2 37 ? 62.376 96.548 43.613 1.00 24.23 37 MET B CA 1
ATOM 9108 C C . MET B 2 37 ? 63.389 97.448 42.889 1.00 24.67 37 MET B C 1
ATOM 9109 O O . MET B 2 37 ? 64.533 97.603 43.344 1.00 24.49 37 MET B O 1
ATOM 9114 N N . PHE B 2 38 ? 62.974 98.009 41.761 1.00 25.27 38 PHE B N 1
ATOM 9115 C CA . PHE B 2 38 ? 63.828 98.867 40.941 1.00 26.72 38 PHE B CA 1
ATOM 9116 C C . PHE B 2 38 ? 63.153 100.214 40.708 1.00 28.01 38 PHE B C 1
ATOM 9117 O O . PHE B 2 38 ? 61.946 100.275 40.441 1.00 27.48 38 PHE B O 1
ATOM 9125 N N . ALA B 2 39 ? 63.933 101.294 40.801 1.00 29.18 39 ALA B N 1
ATOM 9126 C CA . ALA B 2 39 ? 63.383 102.648 40.743 1.00 30.52 39 ALA B CA 1
ATOM 9127 C C . ALA B 2 39 ? 64.199 103.583 39.846 1.00 31.88 39 ALA B C 1
ATOM 9128 O O . ALA B 2 39 ? 65.437 103.562 39.865 1.00 31.98 39 ALA B O 1
ATOM 9130 N N . LYS B 2 40 ? 63.496 104.409 39.075 1.00 33.38 40 LYS B N 1
ATOM 9131 C CA . LYS B 2 40 ? 64.122 105.430 38.236 1.00 35.31 40 LYS B CA 1
ATOM 9132 C C . LYS B 2 40 ? 63.200 106.644 38.169 1.00 36.71 40 LYS B C 1
ATOM 9133 O O . LYS B 2 40 ? 61.978 106.493 38.263 1.00 36.46 40 LYS B O 1
ATOM 9139 N N . ARG B 2 41 ? 63.776 107.840 38.021 1.00 38.55 41 ARG B N 1
ATOM 9140 C CA . ARG B 2 41 ? 62.977 109.064 37.887 1.00 40.67 41 ARG B CA 1
ATOM 9141 C C . ARG B 2 41 ? 62.172 109.004 36.593 1.00 41.87 41 ARG B C 1
ATOM 9142 O O . ARG B 2 41 ? 62.710 108.680 35.535 1.00 42.06 41 ARG B O 1
ATOM 9150 N N . HIS B 2 42 ? 60.877 109.285 36.690 1.00 43.42 42 HIS B N 1
ATOM 9151 C CA . HIS B 2 42 ? 60.001 109.213 35.527 1.00 45.27 42 HIS B CA 1
ATOM 9152 C C . HIS B 2 42 ? 60.083 110.495 34.711 1.00 46.69 42 HIS B C 1
ATOM 9153 O O . HIS B 2 42 ? 60.058 111.596 35.262 1.00 46.73 42 HIS B O 1
ATOM 9160 N N . GLN B 2 43 ? 60.199 110.333 33.398 1.00 48.67 43 GLN B N 1
ATOM 9161 C CA . GLN B 2 43 ? 60.178 111.452 32.461 1.00 50.67 43 GLN B CA 1
ATOM 9162 C C . GLN B 2 43 ? 58.879 111.397 31.671 1.00 51.57 43 GLN B C 1
ATOM 9163 O O . GLN B 2 43 ? 58.604 110.416 30.973 1.00 51.86 43 GLN B O 1
ATOM 9169 N N . SER B 2 44 ? 58.074 112.447 31.803 1.00 52.78 44 SER B N 1
ATOM 9170 C CA . SER B 2 44 ? 56.772 112.512 31.153 1.00 53.91 44 SER B CA 1
ATOM 9171 C C . SER B 2 44 ? 56.356 113.949 30.878 1.00 54.62 44 SER B C 1
ATOM 9172 O O . SER B 2 44 ? 56.401 114.802 31.770 1.00 54.85 44 SER B O 1
ATOM 9175 N N . SER B 2 45 ? 55.948 114.205 29.637 1.00 55.53 45 SER B N 1
ATOM 9176 C CA . SER B 2 45 ? 55.348 115.487 29.263 1.00 56.23 45 SER B CA 1
ATOM 9177 C C . SER B 2 45 ? 53.877 115.551 29.697 1.00 56.45 45 SER B C 1
ATOM 9178 O O . SER B 2 45 ? 53.242 116.605 29.601 1.00 56.62 45 SER B O 1
ATOM 9181 N N . ASN B 2 46 ? 53.345 114.423 30.176 1.00 56.73 46 ASN B N 1
ATOM 9182 C CA . ASN B 2 46 ? 51.986 114.375 30.715 1.00 56.99 46 ASN B CA 1
ATOM 9183 C C . ASN B 2 46 ? 51.882 115.024 32.094 1.00 56.86 46 ASN B C 1
ATOM 9184 O O . ASN B 2 46 ? 52.628 114.689 33.017 1.00 56.99 46 ASN B O 1
ATOM 9189 N N . SER B 2 47 ? 50.922 115.937 32.206 1.00 56.60 47 SER B N 1
ATOM 9190 C CA . SER B 2 47 ? 50.754 116.822 33.358 1.00 56.22 47 SER B CA 1
ATOM 9191 C C . SER B 2 47 ? 50.522 116.104 34.698 1.00 55.67 47 SER B C 1
ATOM 9192 O O . SER B 2 47 ? 51.100 116.491 35.720 1.00 55.64 47 SER B O 1
ATOM 9195 N N . ASN B 2 48 ? 49.691 115.063 34.688 1.00 54.80 48 ASN B N 1
ATOM 9196 C CA . ASN B 2 48 ? 49.387 114.303 35.911 1.00 54.01 48 ASN B CA 1
ATOM 9197 C C . ASN B 2 48 ? 50.433 113.240 36.301 1.00 52.93 48 ASN B C 1
ATOM 9198 O O . ASN B 2 48 ? 50.308 112.585 37.343 1.00 52.63 48 ASN B O 1
ATOM 9203 N N . GLU B 2 49 ? 51.460 113.087 35.467 1.00 51.55 49 GLU B N 1
ATOM 9204 C CA . GLU B 2 49 ? 52.568 112.174 35.743 1.00 50.31 49 GLU B CA 1
ATOM 9205 C C . GLU B 2 49 ? 53.850 112.915 36.158 1.00 49.63 49 GLU B C 1
ATOM 9206 O O . GLU B 2 49 ? 54.970 112.417 35.962 1.00 49.36 49 GLU B O 1
ATOM 9212 N N . SER B 2 50 ? 53.671 114.102 36.734 1.00 48.52 50 SER B N 1
ATOM 9213 C CA . SER B 2 50 ? 54.781 114.928 37.189 1.00 47.56 50 SER B CA 1
ATOM 9214 C C . SER B 2 50 ? 55.271 114.458 38.556 1.00 46.67 50 SER B C 1
ATOM 9215 O O . SER B 2 50 ? 54.472 113.993 39.383 1.00 46.89 50 SER B O 1
ATOM 9218 N N . ASP B 2 51 ? 56.579 114.585 38.788 1.00 45.37 51 ASP B N 1
ATOM 9219 C CA . ASP B 2 51 ? 57.214 114.215 40.070 1.00 44.01 51 ASP B CA 1
ATOM 9220 C C . ASP B 2 51 ? 56.950 112.761 40.482 1.00 42.66 51 ASP B C 1
ATOM 9221 O O . ASP B 2 51 ? 56.515 112.480 41.610 1.00 42.19 51 ASP B O 1
ATOM 9226 N N . CYS B 2 52 ? 57.230 111.849 39.555 1.00 41.18 52 CYS B N 1
ATOM 9227 C CA . CYS B 2 52 ? 57.002 110.424 39.767 1.00 39.87 52 CYS B CA 1
ATOM 9228 C C . CYS B 2 52 ? 58.281 109.611 39.667 1.00 38.65 52 CYS B C 1
ATOM 9229 O O . CYS B 2 52 ? 59.165 109.915 38.861 1.00 38.54 52 CYS B O 1
ATOM 9232 N N . LEU B 2 53 ? 58.360 108.577 40.499 1.00 37.17 53 LEU B N 1
ATOM 9233 C CA . LEU B 2 53 ? 59.335 107.510 40.323 1.00 36.00 53 LEU B CA 1
ATOM 9234 C C . LEU B 2 53 ? 58.653 106.349 39.611 1.00 35.11 53 LEU B C 1
ATOM 9235 O O . LEU B 2 53 ? 57.578 105.897 40.029 1.00 34.67 53 LEU B O 1
ATOM 9240 N N . PHE B 2 54 ? 59.284 105.885 38.535 1.00 34.28 54 PHE B N 1
ATOM 9241 C CA . PHE B 2 54 ? 58.883 104.662 37.860 1.00 33.53 54 PHE B CA 1
ATOM 9242 C C . PHE B 2 54 ? 59.419 103.458 38.638 1.00 32.08 54 PHE B C 1
ATOM 9243 O O . PHE B 2 54 ? 60.633 103.302 38.798 1.00 32.05 54 PHE B O 1
ATOM 9251 N N . LEU B 2 55 ? 58.510 102.627 39.145 1.00 30.54 55 LEU B N 1
ATOM 9252 C CA . LEU B 2 55 ? 58.889 101.472 39.967 1.00 28.94 55 LEU B CA 1
ATOM 9253 C C . LEU B 2 55 ? 58.650 100.156 39.237 1.00 28.34 55 LEU B C 1
ATOM 9254 O O . LEU B 2 55 ? 57.559 99.927 38.709 1.00 27.96 55 LEU B O 1
ATOM 9259 N N . VAL B 2 56 ? 59.678 99.310 39.204 1.00 26.97 56 VAL B N 1
ATOM 9260 C CA . VAL B 2 56 ? 59.600 97.984 38.590 1.00 26.60 56 VAL B CA 1
ATOM 9261 C C . VAL B 2 56 ? 59.738 96.924 39.684 1.00 26.40 56 VAL B C 1
ATOM 9262 O O . VAL B 2 56 ? 60.618 97.026 40.552 1.00 26.66 56 VAL B O 1
ATOM 9266 N N . ASN B 2 57 ? 58.855 95.931 39.645 1.00 25.57 57 ASN B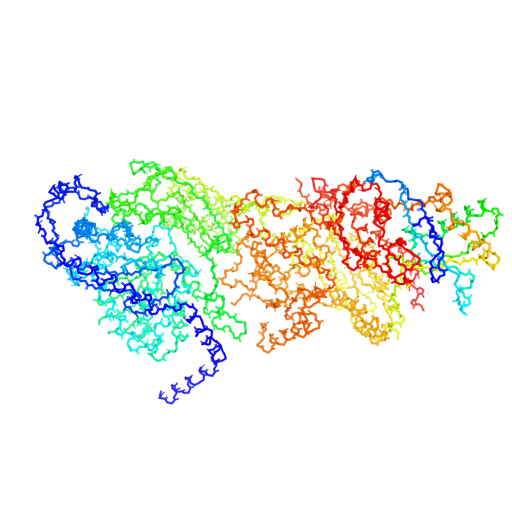 N 1
ATOM 9267 C CA . ASN B 2 57 ? 58.857 94.800 40.581 1.00 24.89 57 ASN B CA 1
ATOM 9268 C C . ASN B 2 57 ? 58.508 95.183 42.028 1.00 24.71 57 ASN B C 1
ATOM 9269 O O . ASN B 2 57 ? 59.303 95.003 42.968 1.00 24.34 57 ASN B O 1
ATOM 9274 N N . LEU B 2 58 ? 57.304 95.722 42.193 1.00 24.03 58 LEU B N 1
ATOM 9275 C CA . LEU B 2 58 ? 56.792 96.057 43.508 1.00 24.17 58 LEU B CA 1
ATOM 9276 C C . LEU B 2 58 ? 56.466 94.760 44.229 1.00 24.11 58 LEU B C 1
ATOM 9277 O O . LEU B 2 58 ? 56.054 93.785 43.599 1.00 24.17 58 LEU B O 1
ATOM 9282 N N . PRO B 2 59 ? 56.668 94.737 45.556 1.00 23.75 59 PRO B N 1
ATOM 9283 C CA . PRO B 2 59 ? 56.316 93.588 46.360 1.00 23.67 59 PRO B CA 1
ATOM 9284 C C . PRO B 2 59 ? 54.813 93.301 46.306 1.00 23.41 59 PRO B C 1
ATOM 9285 O O . PRO B 2 59 ? 54.009 94.209 46.067 1.00 22.75 59 PRO B O 1
ATOM 9289 N N . LEU B 2 60 ? 54.463 92.044 46.533 1.00 23.36 60 LEU B N 1
ATOM 9290 C CA . LEU B 2 60 ? 53.073 91.601 46.597 1.00 24.03 60 LEU B CA 1
ATOM 9291 C C . LEU B 2 60 ? 52.185 92.607 47.316 1.00 24.35 60 LEU B C 1
ATOM 9292 O O . LEU B 2 60 ? 52.507 93.056 48.423 1.00 24.17 60 LEU B O 1
ATOM 9297 N N . LEU B 2 61 ? 51.071 92.959 46.676 1.00 24.79 61 LEU B N 1
ATOM 9298 C CA . LEU B 2 61 ? 50.012 93.763 47.302 1.00 25.49 61 LEU B CA 1
ATOM 9299 C C . LEU B 2 61 ? 50.458 95.144 47.791 1.00 26.18 61 LEU B C 1
ATOM 9300 O O . LEU B 2 61 ? 49.950 95.654 48.790 1.00 27.11 61 LEU B O 1
ATOM 9305 N N . SER B 2 62 ? 51.407 95.744 47.079 1.00 26.86 62 SER B N 1
ATOM 9306 C CA . SER B 2 62 ? 51.840 97.108 47.356 1.00 27.68 62 SER B CA 1
ATOM 9307 C C . SER B 2 62 ? 50.663 98.055 47.206 1.00 28.34 62 SER B C 1
ATOM 9308 O O . SER B 2 62 ? 49.868 97.919 46.278 1.00 28.12 62 SER B O 1
ATOM 9311 N N . ASN B 2 63 ? 50.552 98.994 48.141 1.00 29.04 63 ASN B N 1
ATOM 9312 C CA . ASN B 2 63 ? 49.527 100.036 48.104 1.00 29.88 63 ASN B CA 1
ATOM 9313 C C . ASN B 2 63 ? 50.124 101.324 48.652 1.00 30.51 63 ASN B C 1
ATOM 9314 O O . ASN B 2 63 ? 51.259 101.321 49.153 1.00 29.95 63 ASN B O 1
ATOM 9319 N N . ILE B 2 64 ? 49.362 102.412 48.561 1.00 30.75 64 ILE B N 1
ATOM 9320 C CA . ILE B 2 64 ? 49.839 103.720 48.997 1.00 31.34 64 ILE B CA 1
ATOM 9321 C C . ILE B 2 64 ? 50.301 103.731 50.468 1.00 31.48 64 ILE B C 1
ATOM 9322 O O . ILE B 2 64 ? 51.365 104.281 50.764 1.00 31.65 64 ILE B O 1
ATOM 9327 N N . GLU B 2 65 ? 49.538 103.093 51.365 1.00 31.46 65 GLU B N 1
ATOM 9328 C CA . GLU B 2 65 ? 49.919 102.994 52.786 1.00 31.95 65 GLU B CA 1
ATOM 9329 C C . GLU B 2 65 ? 51.301 102.350 53.004 1.00 31.76 65 GLU B C 1
ATOM 9330 O O . GLU B 2 65 ? 52.105 102.826 53.828 1.00 31.33 65 GLU B O 1
ATOM 9336 N N . HIS B 2 66 ? 51.564 101.269 52.275 1.00 31.20 66 HIS B N 1
ATOM 9337 C CA . HIS B 2 66 ? 52.854 100.588 52.342 1.00 31.35 66 HIS B CA 1
ATOM 9338 C C . HIS B 2 66 ? 53.972 101.469 51.795 1.00 30.96 66 HIS B C 1
ATOM 9339 O O . HIS B 2 66 ? 55.072 101.510 52.367 1.00 30.77 66 HIS B O 1
ATOM 9346 N N . MET B 2 67 ? 53.685 102.177 50.703 1.00 30.59 67 MET B N 1
ATOM 9347 C CA . MET B 2 67 ? 54.671 103.054 50.079 1.00 30.73 67 MET B CA 1
ATOM 9348 C C . MET B 2 67 ? 54.954 104.299 50.913 1.00 31.04 67 MET B C 1
ATOM 9349 O O . MET B 2 67 ? 56.096 104.764 50.953 1.00 30.98 67 MET B O 1
ATOM 9354 N N . LYS B 2 68 ? 53.923 104.829 51.573 1.00 30.73 68 LYS B N 1
ATOM 9355 C CA . LYS B 2 68 ? 54.093 105.942 52.507 1.00 30.88 68 LYS B CA 1
ATOM 9356 C C . LYS B 2 68 ? 54.925 105.517 53.712 1.00 30.42 68 LYS B C 1
ATOM 9357 O O . LYS B 2 68 ? 55.806 106.258 54.152 1.00 30.62 68 LYS B O 1
ATOM 9363 N N . LYS B 2 69 ? 54.646 104.330 54.246 1.00 29.89 69 LYS B N 1
ATOM 9364 C CA . LYS B 2 69 ? 55.467 103.781 55.320 1.00 29.90 69 LYS B CA 1
ATOM 9365 C C . LYS B 2 69 ? 56.946 103.680 54.898 1.00 29.37 69 LYS B C 1
ATOM 9366 O O . LYS B 2 69 ? 57.832 104.102 55.643 1.00 29.14 69 LYS B O 1
ATOM 9372 N N . PHE B 2 70 ? 57.203 103.142 53.706 1.00 28.78 70 PHE B N 1
ATOM 9373 C CA . PHE B 2 70 ? 58.577 102.986 53.218 1.00 28.73 70 PHE B CA 1
ATOM 9374 C C . PHE B 2 70 ? 59.300 104.327 53.148 1.00 29.30 70 PHE B C 1
ATOM 9375 O O . PHE B 2 70 ? 60.401 104.483 53.705 1.00 29.27 70 PHE B O 1
ATOM 9383 N N . VAL B 2 71 ? 58.674 105.288 52.474 1.00 29.63 71 VAL B N 1
ATOM 9384 C CA . VAL B 2 71 ? 59.248 106.617 52.285 1.00 30.48 71 VAL B CA 1
ATOM 9385 C C . VAL B 2 71 ? 59.459 107.311 53.634 1.00 31.02 71 VAL B C 1
ATOM 9386 O O . VAL B 2 71 ? 60.463 107.993 53.833 1.00 31.53 71 VAL B O 1
ATOM 9390 N N . GLY B 2 72 ? 58.529 107.094 54.563 1.00 31.37 72 GLY B N 1
ATOM 9391 C CA . GLY B 2 72 ? 58.649 107.602 55.931 1.00 31.32 72 GLY B CA 1
ATOM 9392 C C . GLY B 2 72 ? 59.844 107.032 56.679 1.00 31.59 72 GLY B C 1
ATOM 9393 O O . GLY B 2 72 ? 60.541 107.764 57.386 1.00 31.52 72 GLY B O 1
ATOM 9394 N N . GLN B 2 73 ? 60.081 105.729 56.531 1.00 31.45 73 GLN B N 1
ATOM 9395 C CA . GLN B 2 73 ? 61.267 105.086 57.101 1.00 31.91 73 GLN B CA 1
ATOM 9396 C C . GLN B 2 73 ? 62.552 105.664 56.498 1.00 31.73 73 GLN B C 1
ATOM 9397 O O . GLN B 2 73 ? 63.537 105.879 57.213 1.00 31.53 73 GLN B O 1
ATOM 9403 N N . LEU B 2 74 ? 62.542 105.903 55.187 1.00 31.67 74 LEU B N 1
ATOM 9404 C CA . LEU B 2 74 ? 63.651 106.584 54.516 1.00 32.21 74 LEU B CA 1
ATOM 9405 C C . LEU B 2 74 ? 63.896 107.976 55.090 1.00 33.03 74 LEU B C 1
ATOM 9406 O O . LEU B 2 74 ? 65.050 108.382 55.276 1.00 32.88 74 LEU B O 1
ATOM 9411 N N . CYS B 2 75 ? 62.805 108.706 55.342 1.00 33.39 75 CYS B N 1
ATOM 9412 C CA . CYS B 2 75 ? 62.867 110.079 55.838 1.00 33.76 75 CYS B CA 1
ATOM 9413 C C . CYS B 2 75 ? 63.410 110.116 57.244 1.00 33.23 75 CYS B C 1
ATOM 9414 O O . CYS B 2 75 ? 64.177 111.011 57.584 1.00 33.48 75 CYS B O 1
ATOM 9417 N N . GLY B 2 76 ? 62.984 109.150 58.055 1.00 32.41 76 GLY B N 1
ATOM 9418 C CA . GLY B 2 76 ? 63.460 109.000 59.417 1.00 31.95 76 GLY B CA 1
ATOM 9419 C C . GLY B 2 76 ? 64.929 108.625 59.480 1.00 31.63 76 GLY B C 1
ATOM 9420 O O . GLY B 2 76 ? 65.685 109.187 60.276 1.00 30.44 76 GLY B O 1
ATOM 9421 N N . LYS B 2 77 ? 65.333 107.670 58.643 1.00 31.08 77 LYS B N 1
ATOM 9422 C CA . LYS B 2 77 ? 66.723 107.204 58.626 1.00 31.02 77 LYS B CA 1
ATOM 9423 C C . LYS B 2 77 ? 67.679 108.309 58.172 1.00 31.06 77 LYS B C 1
ATOM 9424 O O . LYS B 2 77 ? 68.742 108.494 58.769 1.00 31.18 77 LYS B O 1
ATOM 9430 N N . TYR B 2 78 ? 67.290 109.033 57.125 1.00 31.45 78 TYR B N 1
ATOM 9431 C CA . TYR B 2 78 ? 68.139 110.054 56.509 1.00 32.03 78 TYR B CA 1
ATOM 9432 C C . TYR B 2 78 ? 67.728 111.502 56.849 1.00 32.55 78 TYR B C 1
ATOM 9433 O O . TYR B 2 78 ? 68.141 112.447 56.168 1.00 32.30 78 TYR B O 1
ATOM 9442 N N . ASP B 2 79 ? 66.918 111.652 57.897 1.00 33.50 79 ASP B N 1
ATOM 9443 C CA . ASP B 2 79 ? 66.469 112.958 58.398 1.00 34.78 79 ASP B CA 1
ATOM 9444 C C . ASP B 2 79 ? 66.161 113.934 57.254 1.00 35.00 79 ASP B C 1
ATOM 9445 O O . ASP B 2 79 ? 66.814 114.971 57.092 1.00 34.72 79 ASP B O 1
ATOM 9450 N N . THR B 2 80 ? 65.173 113.570 56.438 1.00 35.23 80 THR B N 1
ATOM 9451 C CA . THR B 2 80 ? 64.778 114.376 55.283 1.00 35.48 80 THR B CA 1
ATOM 9452 C C . THR B 2 80 ? 63.243 114.431 55.187 1.00 35.79 80 THR B C 1
ATOM 9453 O O . THR B 2 80 ? 62.554 113.784 55.974 1.00 35.76 80 THR B O 1
ATOM 9457 N N . VAL B 2 81 ? 62.712 115.229 54.265 1.00 36.09 81 VAL B N 1
ATOM 9458 C CA . VAL B 2 81 ? 61.261 115.427 54.168 1.00 36.37 81 VAL B CA 1
ATOM 9459 C C . VAL B 2 81 ? 60.785 115.055 52.768 1.00 36.38 81 VAL B C 1
ATOM 9460 O O . VAL B 2 81 ? 61.335 115.519 51.767 1.00 35.85 81 VAL B O 1
ATOM 9464 N N . SER B 2 82 ? 59.762 114.209 52.708 1.00 36.78 82 SER B N 1
ATOM 9465 C CA . SER B 2 82 ? 59.250 113.714 51.435 1.00 37.50 82 SER B CA 1
ATOM 9466 C C . SER B 2 82 ? 57.819 113.279 51.627 1.00 37.80 82 SER B C 1
ATOM 9467 O O . SER B 2 82 ? 57.526 112.460 52.493 1.00 37.77 82 SER B O 1
ATOM 9470 N N . HIS B 2 83 ? 56.928 113.844 50.826 1.00 38.64 83 HIS B N 1
ATOM 9471 C CA . HIS B 2 83 ? 55.516 113.509 50.935 1.00 39.44 83 HIS B CA 1
ATOM 9472 C C . HIS B 2 83 ? 55.012 112.855 49.658 1.00 39.62 83 HIS B C 1
ATOM 9473 O O . HIS B 2 83 ? 55.161 113.392 48.553 1.00 39.40 83 HIS B O 1
ATOM 9480 N N . VAL B 2 84 ? 54.433 111.674 49.840 1.00 40.21 84 VAL B N 1
ATOM 9481 C CA . VAL B 2 84 ? 53.941 110.859 48.749 1.00 40.55 84 VAL B CA 1
ATOM 9482 C C . VAL B 2 84 ? 52.480 111.218 48.482 1.00 41.24 84 VAL B C 1
ATOM 9483 O O . VAL B 2 84 ? 51.668 111.265 49.408 1.00 40.95 84 VAL B O 1
ATOM 9487 N N . GLU B 2 85 ? 52.149 111.464 47.217 1.00 41.77 85 GLU B N 1
ATOM 9488 C CA . GLU B 2 85 ? 50.772 111.788 46.843 1.00 42.62 85 GLU B CA 1
ATOM 9489 C C . GLU B 2 85 ? 49.956 110.550 46.477 1.00 42.41 85 GLU B C 1
ATOM 9490 O O . GLU B 2 85 ? 48.938 110.270 47.111 1.00 42.57 85 GLU B O 1
ATOM 9496 N N . GLU B 2 86 ? 50.414 109.816 45.462 1.00 42.13 86 GLU B N 1
ATOM 9497 C CA . GLU B 2 86 ? 49.645 108.702 44.908 1.00 42.00 86 GLU B CA 1
ATOM 9498 C C . GLU B 2 86 ? 50.527 107.573 44.365 1.00 41.10 86 GLU B C 1
ATOM 9499 O O . GLU B 2 86 ? 51.678 107.791 43.982 1.00 40.75 86 GLU B O 1
ATOM 9505 N N . LEU B 2 87 ? 49.975 106.363 44.343 1.00 40.20 87 LEU B N 1
ATOM 9506 C CA . LEU B 2 87 ? 50.551 105.278 43.554 1.00 39.53 87 LEU B CA 1
ATOM 9507 C C . LEU B 2 87 ? 49.690 105.097 42.298 1.00 39.36 87 LEU B C 1
ATOM 9508 O O . LEU B 2 87 ? 48.498 104.794 42.401 1.00 39.26 87 LEU B O 1
ATOM 9513 N N . LEU B 2 88 ? 50.288 105.314 41.124 1.00 39.12 88 LEU B N 1
ATOM 9514 C CA . LEU B 2 88 ? 49.566 105.237 39.842 1.00 38.97 88 LEU B CA 1
ATOM 9515 C C . LEU B 2 88 ? 49.868 103.977 39.022 1.00 38.52 88 LEU B C 1
ATOM 9516 O O . LEU B 2 88 ? 51.009 103.529 38.949 1.00 38.23 88 LEU B O 1
ATOM 9521 N N . TYR B 2 89 ? 48.830 103.438 38.384 1.00 38.05 89 TYR B N 1
ATOM 9522 C CA . TYR B 2 89 ? 48.948 102.304 37.451 1.00 37.64 89 TYR B CA 1
ATOM 9523 C C . TYR B 2 89 ? 49.434 101.006 38.094 1.00 36.57 89 TYR B C 1
ATOM 9524 O O . TYR B 2 89 ? 50.100 100.191 37.451 1.00 36.54 89 TYR B O 1
ATOM 9533 N N . ASN B 2 90 ? 49.091 100.814 39.359 1.00 35.57 90 ASN B N 1
ATOM 9534 C CA . ASN B 2 90 ? 49.431 99.585 40.050 1.00 35.00 90 ASN B CA 1
ATOM 9535 C C . ASN B 2 90 ? 48.357 98.533 39.775 1.00 34.27 90 ASN B C 1
ATOM 9536 O O . ASN B 2 90 ? 47.399 98.403 40.534 1.00 34.91 90 ASN B O 1
ATOM 9541 N N . ASP B 2 91 ? 48.516 97.804 38.673 1.00 33.13 91 ASP B N 1
ATOM 9542 C CA . ASP B 2 91 ? 47.538 96.790 38.253 1.00 31.80 91 ASP B CA 1
ATOM 9543 C C . ASP B 2 91 ? 48.154 95.397 38.377 1.00 30.51 91 ASP B C 1
ATOM 9544 O O . ASP B 2 91 ? 48.399 94.703 37.391 1.00 29.50 91 ASP B O 1
ATOM 9549 N N . GLU B 2 92 ? 48.397 95.020 39.626 1.00 29.68 92 GLU B N 1
ATOM 9550 C CA . GLU B 2 92 ? 49.135 93.821 40.003 1.00 28.61 92 GLU B CA 1
ATOM 9551 C C . GLU B 2 92 ? 48.555 92.529 39.409 1.00 28.14 92 GLU B C 1
ATOM 9552 O O . GLU B 2 92 ? 49.290 91.575 39.106 1.00 27.05 92 GLU B O 1
ATOM 9558 N N . PHE B 2 93 ? 47.239 92.504 39.229 1.00 27.64 93 PHE B N 1
ATOM 9559 C CA . PHE B 2 93 ? 46.572 91.296 38.750 1.00 27.54 93 PHE B CA 1
ATOM 9560 C C . PHE B 2 93 ? 46.158 91.327 37.272 1.00 28.09 93 PHE B C 1
ATOM 9561 O O . PHE B 2 93 ? 45.529 90.383 36.770 1.00 27.65 93 PHE B O 1
ATOM 9569 N N . GLY B 2 94 ? 46.545 92.400 36.585 1.00 28.47 94 GLY B N 1
ATOM 9570 C CA . GLY B 2 94 ? 46.370 92.519 35.134 1.00 29.43 94 GLY B CA 1
ATOM 9571 C C . GLY B 2 94 ? 44.934 92.769 34.707 1.00 29.82 94 GLY B C 1
ATOM 9572 O O . GLY B 2 94 ? 44.592 92.605 33.538 1.00 29.62 94 GLY B O 1
ATOM 9573 N N . LEU B 2 95 ? 44.099 93.174 35.657 1.00 30.28 95 LEU B N 1
ATOM 9574 C CA . LEU B 2 95 ? 42.660 93.296 35.418 1.00 31.13 95 LEU B CA 1
ATOM 9575 C C . LEU B 2 95 ? 42.268 94.452 34.489 1.00 31.41 95 LEU B C 1
ATOM 9576 O O . LEU B 2 95 ? 41.222 94.393 33.848 1.00 31.30 95 LEU B O 1
ATOM 9581 N N . HIS B 2 96 ? 43.113 95.480 34.400 1.00 32.14 96 HIS B N 1
ATOM 9582 C CA . HIS B 2 96 ? 42.818 96.679 33.604 1.00 33.30 96 HIS B CA 1
ATOM 9583 C C . HIS B 2 96 ? 43.793 96.868 32.441 1.00 33.17 96 HIS B C 1
ATOM 9584 O O . HIS B 2 96 ? 43.878 97.952 31.865 1.00 33.17 96 HIS B O 1
ATOM 9591 N N . GLU B 2 97 ? 44.509 95.804 32.093 1.00 33.22 97 GLU B N 1
ATOM 9592 C CA . GLU B 2 97 ? 45.577 95.852 31.085 1.00 33.38 97 GLU B CA 1
ATOM 9593 C C . GLU B 2 97 ? 45.122 96.313 29.688 1.00 32.86 97 GLU B C 1
ATOM 9594 O O . GLU B 2 97 ? 45.875 96.954 28.954 1.00 32.66 97 GLU B O 1
ATOM 9600 N N . VAL B 2 98 ? 43.896 95.964 29.318 1.00 31.78 98 VAL B N 1
ATOM 9601 C CA . VAL B 2 98 ? 43.328 96.385 28.046 1.00 31.06 98 VAL B CA 1
ATOM 9602 C C . VAL B 2 98 ? 42.084 97.208 28.339 1.00 30.28 98 VAL B C 1
ATOM 9603 O O . VAL B 2 98 ? 41.271 96.818 29.166 1.00 30.45 98 VAL B O 1
ATOM 9607 N N . ASP B 2 99 ? 41.954 98.350 27.673 1.00 29.73 99 ASP B N 1
ATOM 9608 C CA . ASP B 2 99 ? 40.794 99.215 27.823 1.00 29.87 99 ASP B CA 1
ATOM 9609 C C . ASP B 2 99 ? 39.729 98.797 26.807 1.00 29.61 99 ASP B C 1
ATOM 9610 O O . ASP B 2 99 ? 39.671 99.322 25.689 1.00 28.52 99 ASP B O 1
ATOM 9615 N N . LEU B 2 100 ? 38.898 97.836 27.206 1.00 29.11 100 LEU B N 1
ATOM 9616 C CA . LEU B 2 100 ? 37.842 97.327 26.335 1.00 28.63 100 LEU B CA 1
ATOM 9617 C C . LEU B 2 100 ? 36.829 98.404 25.960 1.00 28.61 100 LEU B C 1
ATOM 9618 O O . LEU B 2 100 ? 36.375 98.461 24.812 1.00 28.49 100 LEU B O 1
ATOM 9623 N N . SER B 2 101 ? 36.501 99.270 26.917 1.00 28.76 101 SER B N 1
ATOM 9624 C CA . SER B 2 101 ? 35.597 100.393 26.674 1.00 29.22 101 SER B CA 1
ATOM 9625 C C . SER B 2 101 ? 36.027 101.263 25.490 1.00 28.83 101 SER B C 1
ATOM 9626 O O . SER B 2 101 ? 35.228 101.542 24.587 1.00 28.98 101 SER B O 1
ATOM 9629 N N . ALA B 2 102 ? 37.291 101.682 25.491 1.00 28.67 102 ALA B N 1
ATOM 9630 C CA . ALA B 2 102 ? 37.812 102.516 24.418 1.00 28.13 102 ALA B CA 1
ATOM 9631 C C . ALA B 2 102 ? 37.750 101.769 23.077 1.00 28.05 102 ALA B C 1
ATOM 9632 O O . ALA B 2 102 ? 37.294 102.324 22.062 1.00 27.54 102 ALA B O 1
ATOM 9634 N N . LEU B 2 103 ? 38.172 100.503 23.096 1.00 27.70 103 LEU B N 1
ATOM 9635 C CA . LEU B 2 103 ? 38.213 99.671 21.890 1.00 27.88 103 LEU B CA 1
ATOM 9636 C C . LEU B 2 103 ? 36.834 99.383 21.292 1.00 28.04 103 LEU B C 1
ATOM 9637 O O . LEU B 2 103 ? 36.722 99.157 20.082 1.00 28.40 103 LEU B O 1
ATOM 9642 N N . THR B 2 104 ? 35.786 99.400 22.118 1.00 28.11 104 THR B N 1
ATOM 9643 C CA . THR B 2 104 ? 34.432 99.142 21.605 1.00 28.60 104 THR B CA 1
ATOM 9644 C C . THR B 2 104 ? 33.668 100.383 21.137 1.00 29.74 104 THR B C 1
ATOM 9645 O O . THR B 2 104 ? 32.559 100.255 20.629 1.00 29.58 104 THR B O 1
ATOM 9649 N N . SER B 2 105 ? 34.232 101.578 21.305 1.00 31.05 105 SER B N 1
ATOM 9650 C CA . SER B 2 105 ? 33.548 102.778 20.813 1.00 32.65 105 SER B CA 1
ATOM 9651 C C . SER B 2 105 ? 33.778 102.975 19.311 1.00 32.85 105 SER B C 1
ATOM 9652 O O . SER B 2 105 ? 34.833 102.594 18.784 1.00 33.23 105 SER B O 1
ATOM 9655 N N . PRO B 2 120 ? 55.223 97.429 31.073 1.00 45.53 120 PRO B N 1
ATOM 9656 C CA . PRO B 2 120 ? 54.515 98.133 32.129 1.00 45.33 120 PRO B CA 1
ATOM 9657 C C . PRO B 2 120 ? 53.578 97.273 32.968 1.00 44.75 120 PRO B C 1
ATOM 9658 O O . PRO B 2 120 ? 52.946 97.784 33.887 1.00 45.09 120 PRO B O 1
ATOM 9662 N N . ARG B 2 121 ? 53.501 95.980 32.668 1.00 44.04 121 ARG B N 1
ATOM 9663 C CA . ARG B 2 121 ? 52.942 95.021 33.618 1.00 43.36 121 ARG B CA 1
ATOM 9664 C C . ARG B 2 121 ? 53.997 94.779 34.705 1.00 42.54 121 ARG B C 1
ATOM 9665 O O . ARG B 2 121 ? 55.194 94.693 34.391 1.00 42.37 121 ARG B O 1
ATOM 9673 N N . ASN B 2 122 ? 53.558 94.681 35.966 1.00 41.33 122 ASN B N 1
ATOM 9674 C CA . ASN B 2 122 ? 54.454 94.554 37.137 1.00 40.16 122 ASN B CA 1
ATOM 9675 C C . ASN B 2 122 ? 55.161 95.875 37.518 1.00 39.52 122 ASN B C 1
ATOM 9676 O O . ASN B 2 122 ? 56.161 95.877 38.242 1.00 39.54 122 ASN B O 1
ATOM 9681 N N . THR B 2 123 ? 54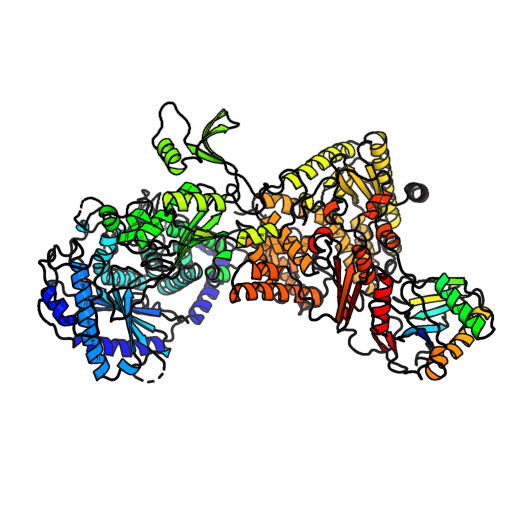.638 96.989 37.017 1.00 38.73 123 THR B N 1
ATOM 9682 C CA . THR B 2 123 ? 55.245 98.304 37.232 1.00 37.83 123 THR B CA 1
ATOM 9683 C C . THR B 2 123 ? 54.202 99.341 37.648 1.00 37.23 123 THR B C 1
ATOM 9684 O O . THR B 2 123 ? 52.999 99.132 37.450 1.00 36.72 123 THR B O 1
ATOM 9688 N N . ALA B 2 124 ? 54.671 100.454 38.218 1.00 35.96 124 ALA B N 1
ATOM 9689 C CA . ALA B 2 124 ? 53.795 101.548 38.623 1.00 35.51 124 ALA B CA 1
ATOM 9690 C C . ALA B 2 124 ? 54.559 102.865 38.767 1.00 35.42 124 ALA B C 1
ATOM 9691 O O . ALA B 2 124 ? 55.794 102.891 38.716 1.00 34.97 124 ALA B O 1
ATOM 9693 N N . LEU B 2 125 ? 53.814 103.953 38.930 1.00 35.05 125 LEU B N 1
ATOM 9694 C CA . LEU B 2 125 ? 54.400 105.251 39.241 1.00 35.25 125 LEU B CA 1
ATOM 9695 C C . LEU B 2 125 ? 54.088 105.608 40.680 1.00 35.28 125 LEU B C 1
ATOM 9696 O O . LEU B 2 125 ? 52.944 105.473 41.125 1.00 35.36 125 LEU B O 1
ATOM 9701 N N . LEU B 2 126 ? 55.115 106.029 41.414 1.00 35.48 126 LEU B N 1
ATOM 9702 C CA . LEU B 2 126 ? 54.926 106.599 42.738 1.00 35.54 126 LEU B CA 1
ATOM 9703 C C . LEU B 2 126 ? 55.019 108.115 42.592 1.00 36.24 126 LEU B C 1
ATOM 9704 O O . LEU B 2 126 ? 56.093 108.655 42.284 1.00 35.94 126 LEU B O 1
ATOM 9709 N N . LYS B 2 127 ? 53.883 108.786 42.793 1.00 36.55 127 LYS B N 1
ATOM 9710 C CA . LYS B 2 127 ? 53.789 110.240 42.622 1.00 36.96 127 LYS B CA 1
ATOM 9711 C C . LYS B 2 127 ? 53.944 110.963 43.956 1.00 37.01 127 LYS B C 1
ATOM 9712 O O . LYS B 2 127 ? 53.311 110.597 44.948 1.00 36.46 127 LYS B O 1
ATOM 9718 N N . PHE B 2 128 ? 54.791 111.992 43.952 1.00 37.49 128 PHE B N 1
ATOM 9719 C CA . PHE B 2 128 ? 55.088 112.809 45.136 1.00 37.97 128 PHE B CA 1
ATOM 9720 C C . PHE B 2 128 ? 54.417 114.176 45.016 1.00 38.63 128 PHE B C 1
ATOM 9721 O O . PHE B 2 128 ? 54.197 114.657 43.905 1.00 38.64 128 PHE B O 1
ATOM 9729 N N . VAL B 2 129 ? 54.120 114.797 46.159 1.00 39.55 129 VAL B N 1
ATOM 9730 C CA . VAL B 2 129 ? 53.377 116.069 46.205 1.00 40.41 129 VAL B CA 1
ATOM 9731 C C . VAL B 2 129 ? 54.050 117.243 45.474 1.00 40.99 129 VAL B C 1
ATOM 9732 O O . VAL B 2 129 ? 53.357 118.124 44.964 1.00 41.04 129 VAL B O 1
ATOM 9736 N N . ASP B 2 130 ? 55.384 117.246 45.419 1.00 41.66 130 ASP B N 1
ATOM 9737 C CA . ASP B 2 130 ? 56.145 118.288 44.702 1.00 42.28 130 ASP B CA 1
ATOM 9738 C C . ASP B 2 130 ? 57.560 117.847 44.318 1.00 42.25 130 ASP B C 1
ATOM 9739 O O . ASP B 2 130 ? 58.009 116.756 44.703 1.00 42.39 130 ASP B O 1
ATOM 9744 N N . ALA B 2 131 ? 58.257 118.713 43.576 1.00 42.09 131 ALA B N 1
ATOM 9745 C CA . ALA B 2 131 ? 59.617 118.439 43.101 1.00 41.78 131 ALA B CA 1
ATOM 9746 C C . ALA B 2 131 ? 60.615 118.172 44.231 1.00 41.61 131 ALA B C 1
ATOM 9747 O O . ALA B 2 131 ? 61.498 117.315 44.098 1.00 41.35 131 ALA B O 1
ATOM 9749 N N . ALA B 2 132 ? 60.471 118.898 45.339 1.00 41.14 132 ALA B N 1
ATOM 9750 C CA . ALA B 2 132 ? 61.357 118.721 46.494 1.00 40.77 132 ALA B CA 1
ATOM 9751 C C . ALA B 2 132 ? 61.203 117.341 47.147 1.00 40.50 132 ALA B C 1
ATOM 9752 O O . ALA B 2 132 ? 62.200 116.701 47.487 1.00 40.13 132 ALA B O 1
ATOM 9754 N N . SER B 2 133 ? 59.956 116.891 47.309 1.00 40.03 133 SER B N 1
ATOM 9755 C CA . SER B 2 133 ? 59.675 115.581 47.897 1.00 39.75 133 SER B CA 1
ATOM 9756 C C . SER B 2 133 ? 60.349 114.440 47.135 1.00 39.49 133 SER B C 1
ATOM 9757 O O . SER B 2 133 ? 60.972 113.565 47.749 1.00 39.67 133 SER B O 1
ATOM 9760 N N . ILE B 2 134 ? 60.233 114.452 45.810 1.00 39.04 134 ILE B N 1
ATOM 9761 C CA . ILE B 2 134 ? 60.837 113.396 44.991 1.00 38.91 134 ILE B CA 1
ATOM 9762 C C . ILE B 2 134 ? 62.372 113.452 45.019 1.00 38.62 134 ILE B C 1
ATOM 9763 O O . ILE B 2 134 ? 63.024 112.421 45.199 1.00 38.70 134 ILE B O 1
ATOM 9768 N N . ASN B 2 135 ? 62.931 114.655 44.865 1.00 38.29 135 ASN B N 1
ATOM 9769 C CA . ASN B 2 135 ? 64.380 114.866 44.954 1.00 37.86 135 ASN B CA 1
ATOM 9770 C C . ASN B 2 135 ? 64.969 114.353 46.261 1.00 37.02 135 ASN B C 1
ATOM 9771 O O . ASN B 2 135 ? 65.992 113.668 46.261 1.00 36.72 135 ASN B O 1
ATOM 9776 N N . ASN B 2 136 ? 64.322 114.694 47.371 1.00 36.18 136 ASN B N 1
ATOM 9777 C CA . ASN B 2 136 ? 64.723 114.173 48.671 1.00 35.64 136 ASN B CA 1
ATOM 9778 C C . ASN B 2 136 ? 64.657 112.651 48.747 1.00 35.34 136 ASN B C 1
ATOM 9779 O O . ASN B 2 136 ? 65.607 112.002 49.204 1.00 35.26 136 ASN B O 1
ATOM 9784 N N . CYS B 2 137 ? 63.541 112.081 48.291 1.00 34.86 137 CYS B N 1
ATOM 9785 C CA . CYS B 2 137 ? 63.381 110.627 48.278 1.00 34.51 137 CYS B CA 1
ATOM 9786 C C . CYS B 2 137 ? 64.450 109.969 47.413 1.00 33.96 137 CYS B C 1
ATOM 9787 O O . CYS B 2 137 ? 65.062 108.982 47.821 1.00 34.08 137 CYS B O 1
ATOM 9790 N N . TRP B 2 138 ? 64.680 110.535 46.232 1.00 33.54 138 TRP B N 1
ATOM 9791 C CA . TRP B 2 138 ? 65.636 109.976 45.281 1.00 33.26 138 TRP B CA 1
ATOM 9792 C C . TRP B 2 138 ? 67.047 109.962 45.858 1.00 32.96 138 TRP B C 1
ATOM 9793 O O . TRP B 2 138 ? 67.777 108.978 45.700 1.00 32.64 138 TRP B O 1
ATOM 9804 N N . ASN B 2 139 ? 67.419 111.050 46.532 1.00 32.60 139 ASN B N 1
ATOM 9805 C CA . ASN B 2 139 ? 68.718 111.116 47.203 1.00 32.20 139 ASN B CA 1
ATOM 9806 C C . ASN B 2 139 ? 68.820 110.063 48.290 1.00 31.24 139 ASN B C 1
ATOM 9807 O O . ASN B 2 139 ? 69.824 109.359 48.376 1.00 30.38 139 ASN B O 1
ATOM 9812 N N . ALA B 2 140 ? 67.755 109.932 49.082 1.00 30.23 140 ALA B N 1
ATOM 9813 C CA . ALA B 2 140 ? 67.677 108.905 50.124 1.00 30.04 140 ALA B CA 1
ATOM 9814 C C . ALA B 2 140 ? 67.764 107.474 49.569 1.00 29.54 140 ALA B C 1
ATOM 9815 O O . ALA B 2 140 ? 68.364 106.596 50.199 1.00 29.61 140 ALA B O 1
ATOM 9817 N N . LEU B 2 141 ? 67.162 107.252 48.399 1.00 29.83 141 LEU B N 1
ATOM 9818 C CA . LEU B 2 141 ? 67.181 105.944 47.735 1.00 29.98 141 LEU B CA 1
ATOM 9819 C C . LEU B 2 141 ? 68.578 105.554 47.283 1.00 29.73 141 LEU B C 1
ATOM 9820 O O . LEU B 2 141 ? 68.965 104.395 47.410 1.00 30.18 141 LEU B O 1
ATOM 9825 N N . LYS B 2 142 ? 69.322 106.520 46.749 1.00 30.02 142 LYS B N 1
ATOM 9826 C CA . LYS B 2 142 ? 70.735 106.317 46.400 1.00 30.00 142 LYS B CA 1
ATOM 9827 C C . LYS B 2 142 ? 71.532 105.732 47.576 1.00 29.65 142 LYS B C 1
ATOM 9828 O O . LYS B 2 142 ? 72.219 104.727 47.413 1.00 29.41 142 LYS B O 1
ATOM 9834 N N . LYS B 2 143 ? 71.409 106.336 48.760 1.00 29.04 143 LYS B N 1
ATOM 9835 C CA . LYS B 2 143 ? 72.096 105.826 49.958 1.00 28.93 143 LYS B CA 1
ATOM 9836 C C . LYS B 2 143 ? 71.537 104.469 50.387 1.00 28.08 143 LYS B C 1
ATOM 9837 O O . LYS B 2 143 ? 72.294 103.559 50.784 1.00 27.65 143 LYS B O 1
ATOM 9843 N N . TYR B 2 144 ? 70.209 104.331 50.299 1.00 26.81 144 TYR B N 1
ATOM 9844 C CA . TYR B 2 144 ? 69.548 103.050 50.578 1.00 26.11 144 TYR B CA 1
ATOM 9845 C C . TYR B 2 144 ? 70.132 101.920 49.726 1.00 25.66 144 TYR B C 1
ATOM 9846 O O . TYR B 2 144 ? 70.294 100.805 50.216 1.00 25.82 144 TYR B O 1
ATOM 9855 N N . SER B 2 145 ? 70.448 102.223 48.468 1.00 25.76 145 SER B N 1
ATOM 9856 C CA . SER B 2 145 ? 70.913 101.211 47.503 1.00 26.98 145 SER B CA 1
ATOM 9857 C C . SER B 2 145 ? 72.326 100.693 47.781 1.00 27.79 145 SER B C 1
ATOM 9858 O O . SER B 2 145 ? 72.742 99.663 47.229 1.00 27.38 145 SER B O 1
ATOM 9861 N N . ASN B 2 146 ? 73.048 101.404 48.646 1.00 28.24 146 ASN B N 1
ATOM 9862 C CA . ASN B 2 146 ? 74.400 101.024 49.030 1.00 29.11 146 ASN B CA 1
ATOM 9863 C C . ASN B 2 146 ? 74.437 100.212 50.325 1.00 29.17 146 ASN B C 1
ATOM 9864 O O . ASN B 2 146 ? 75.487 99.667 50.691 1.00 29.69 146 ASN B O 1
ATOM 9869 N N . LEU B 2 147 ? 73.290 100.103 50.999 1.00 28.94 147 LEU B N 1
ATOM 9870 C CA . LEU B 2 147 ? 73.199 99.368 52.264 1.00 28.99 147 LEU B CA 1
ATOM 9871 C C . LEU B 2 147 ? 73.461 97.884 52.129 1.00 29.53 147 LEU B C 1
ATOM 9872 O O . LEU B 2 147 ? 74.042 97.278 53.027 1.00 29.18 147 LEU B O 1
ATOM 9877 N N . HIS B 2 148 ? 73.011 97.294 51.020 1.00 30.28 148 HIS B N 1
ATOM 9878 C CA . HIS B 2 148 ? 73.205 95.861 50.782 1.00 31.27 148 HIS B CA 1
ATOM 9879 C C . HIS B 2 148 ? 74.672 95.465 50.998 1.00 31.94 148 HIS B C 1
ATOM 9880 O O . HIS B 2 148 ? 74.968 94.472 51.679 1.00 32.10 148 HIS B O 1
ATOM 9887 N N . ALA B 2 149 ? 75.572 96.261 50.429 1.00 33.23 149 ALA B N 1
ATOM 9888 C CA . ALA B 2 149 ? 77.011 96.058 50.580 1.00 34.71 149 ALA B CA 1
ATOM 9889 C C . ALA B 2 149 ? 77.517 96.471 51.970 1.00 35.61 149 ALA B C 1
ATOM 9890 O O . ALA B 2 149 ? 78.171 95.685 52.657 1.00 35.91 149 ALA B O 1
ATOM 9892 N N . LYS B 2 150 ? 77.187 97.691 52.393 1.00 36.65 150 LYS B N 1
ATOM 9893 C CA . LYS B 2 150 ? 77.764 98.262 53.620 1.00 37.52 150 LYS B CA 1
ATOM 9894 C C . LYS B 2 150 ? 77.114 97.763 54.921 1.00 37.62 150 LYS B C 1
ATOM 9895 O O . LYS B 2 150 ? 77.817 97.337 55.851 1.00 37.83 150 LYS B O 1
ATOM 9901 N N . HIS B 2 151 ? 75.783 97.811 54.989 1.00 37.04 151 HIS B N 1
ATOM 9902 C CA . HIS B 2 151 ? 75.057 97.379 56.188 1.00 36.73 151 HIS B CA 1
ATOM 9903 C C . HIS B 2 151 ? 73.766 96.637 55.830 1.00 36.34 151 HIS B C 1
ATOM 9904 O O . HIS B 2 151 ? 72.679 97.220 55.915 1.00 35.97 151 HIS B O 1
ATOM 9911 N N . PRO B 2 152 ? 73.883 95.354 55.418 1.00 35.78 152 PRO B N 1
ATOM 9912 C CA . PRO B 2 152 ? 72.715 94.586 54.976 1.00 35.35 152 PRO B CA 1
ATOM 9913 C C . PRO B 2 152 ? 71.619 94.485 56.036 1.00 34.71 152 PRO B C 1
ATOM 9914 O O . PRO B 2 152 ? 70.436 94.448 55.694 1.00 34.46 152 PRO B O 1
ATOM 9918 N N . ASN B 2 153 ? 71.999 94.465 57.310 1.00 33.99 153 ASN B N 1
ATOM 9919 C CA . ASN B 2 153 ? 71.006 94.422 58.384 1.00 33.48 153 ASN B CA 1
ATOM 9920 C C . ASN B 2 153 ? 70.208 95.710 58.550 1.00 32.07 153 ASN B C 1
ATOM 9921 O O . ASN B 2 153 ? 69.199 95.723 59.235 1.00 32.03 153 ASN B O 1
ATOM 9926 N N . GLU B 2 154 ? 70.652 96.782 57.909 1.00 30.75 154 GLU B N 1
ATOM 9927 C CA . GLU B 2 154 ? 69.911 98.041 57.950 1.00 29.87 154 GLU B CA 1
ATOM 9928 C C . GLU B 2 154 ? 68.845 98.152 56.858 1.00 29.07 154 GLU B C 1
ATOM 9929 O O . GLU B 2 154 ? 68.117 99.144 56.798 1.00 28.67 154 GLU B O 1
ATOM 9935 N N . LEU B 2 155 ? 68.767 97.150 55.983 1.00 28.33 155 LEU B N 1
ATOM 9936 C CA . LEU B 2 155 ? 67.704 97.118 54.976 1.00 27.74 155 LEU B CA 1
ATOM 9937 C C . LEU B 2 155 ? 66.373 97.020 55.712 1.00 27.76 155 LEU B C 1
ATOM 9938 O O . LEU B 2 155 ? 66.308 96.438 56.798 1.00 27.93 155 LEU B O 1
ATOM 9943 N N . PHE B 2 156 ? 65.333 97.632 55.158 1.00 28.15 156 PHE B N 1
ATOM 9944 C CA . PHE B 2 156 ? 64.014 97.612 55.791 1.00 28.57 156 PHE B CA 1
ATOM 9945 C C . PHE B 2 156 ? 63.287 96.305 55.482 1.00 29.48 156 PHE B C 1
ATOM 9946 O O . PHE B 2 156 ? 63.379 95.780 54.360 1.00 28.93 156 PHE B O 1
ATOM 9954 N N . GLU B 2 157 ? 62.556 95.787 56.466 1.00 30.08 157 GLU B N 1
ATOM 9955 C CA . GLU B 2 157 ? 61.665 94.670 56.205 1.00 31.46 157 GLU B CA 1
ATOM 9956 C C . GLU B 2 157 ? 60.429 95.173 55.443 1.00 31.36 157 GLU B C 1
ATOM 9957 O O . GLU B 2 157 ? 59.935 96.269 55.702 1.00 31.43 157 GLU B O 1
ATOM 9963 N N . TRP B 2 158 ? 59.975 94.406 54.459 1.00 31.33 158 TRP B N 1
ATOM 9964 C CA . TRP B 2 158 ? 58.662 94.653 53.877 1.00 31.22 158 TRP B CA 1
ATOM 9965 C C . TRP B 2 158 ? 57.683 93.685 54.524 1.00 31.87 158 TRP B C 1
ATOM 9966 O O . TRP B 2 158 ? 57.837 92.480 54.404 1.00 32.39 158 TRP B O 1
ATOM 9977 N N . THR B 2 159 ? 56.691 94.208 55.226 1.00 32.26 159 THR B N 1
ATOM 9978 C CA . THR B 2 159 ? 55.680 93.355 55.836 1.00 33.26 159 THR B CA 1
ATOM 9979 C C . THR B 2 159 ? 54.462 93.353 54.922 1.00 32.96 159 THR B C 1
ATOM 9980 O O . THR B 2 159 ? 53.753 94.350 54.809 1.00 33.12 159 THR B O 1
ATOM 9984 N N . TYR B 2 160 ? 54.261 92.231 54.243 1.00 33.05 160 TYR B N 1
ATOM 9985 C CA . TYR B 2 160 ? 53.136 92.058 53.340 1.00 33.17 160 TYR B CA 1
ATOM 9986 C C . TYR B 2 160 ? 51.819 92.285 54.049 1.00 33.61 160 TYR B C 1
ATOM 9987 O O . TYR B 2 160 ? 51.651 91.881 55.197 1.00 33.62 160 TYR B O 1
ATOM 9996 N N . THR B 2 161 ? 50.884 92.928 53.365 1.00 34.23 161 THR B N 1
ATOM 9997 C CA . THR B 2 161 ? 49.495 92.774 53.755 1.00 35.59 161 THR B CA 1
ATOM 9998 C C . THR B 2 161 ? 49.172 91.276 53.630 1.00 35.62 161 THR B C 1
ATOM 9999 O O . THR B 2 161 ? 49.573 90.626 52.662 1.00 35.70 161 THR B O 1
ATOM 10003 N N . THR B 2 162 ? 48.519 90.717 54.645 1.00 36.16 162 THR B N 1
ATOM 10004 C CA . THR B 2 162 ? 48.218 89.284 54.664 1.00 36.14 162 THR B CA 1
ATOM 10005 C C . THR B 2 162 ? 46.707 89.063 54.688 1.00 35.76 162 THR B C 1
ATOM 10006 O O . THR B 2 162 ? 46.083 89.138 55.755 1.00 36.28 162 THR B O 1
ATOM 10010 N N . PRO B 2 163 ? 46.112 88.785 53.511 1.00 34.99 163 PRO B N 1
ATOM 10011 C CA . PRO B 2 163 ? 44.652 88.684 53.400 1.00 34.24 163 PRO B CA 1
ATOM 10012 C C . PRO B 2 163 ? 44.086 87.601 54.327 1.00 33.39 163 PRO B C 1
ATOM 10013 O O . PRO B 2 163 ? 44.630 86.506 54.389 1.00 33.67 163 PRO B O 1
ATOM 10017 N N . SER B 2 164 ? 43.014 87.917 55.052 1.00 32.25 164 SER B N 1
ATOM 10018 C CA . SER B 2 164 ? 42.400 86.960 55.970 1.00 31.33 164 SER B CA 1
ATOM 10019 C C . SER B 2 164 ? 41.411 86.046 55.235 1.00 30.75 164 SER B C 1
ATOM 10020 O O . SER B 2 164 ? 41.093 86.280 54.065 1.00 30.13 164 SER B O 1
ATOM 10023 N N . PHE B 2 165 ? 40.927 85.017 55.932 1.00 30.27 165 PHE B N 1
ATOM 10024 C CA . PHE B 2 165 ? 39.788 84.229 55.456 1.00 29.46 165 PHE B CA 1
ATOM 10025 C C . PHE B 2 165 ? 38.695 85.158 54.938 1.00 28.89 165 PHE B C 1
ATOM 10026 O O . PHE B 2 165 ? 38.192 84.981 53.826 1.00 28.16 165 PHE B O 1
ATOM 10034 N N . THR B 2 166 ? 38.343 86.160 55.749 1.00 28.50 166 THR B N 1
ATOM 10035 C CA . THR B 2 166 ? 37.277 87.095 55.407 1.00 28.04 166 THR B CA 1
ATOM 10036 C C . THR B 2 166 ? 37.553 87.795 54.087 1.00 28.38 166 THR B C 1
ATOM 10037 O O . THR B 2 166 ? 36.650 87.924 53.255 1.00 28.29 166 THR B O 1
ATOM 10041 N N . THR B 2 167 ? 38.803 88.221 53.890 1.00 28.56 167 THR B N 1
ATOM 10042 C CA . THR B 2 167 ? 39.208 88.877 52.649 1.00 28.84 167 THR B CA 1
ATOM 10043 C C . THR B 2 167 ? 38.957 87.994 51.424 1.00 28.39 167 THR B C 1
ATOM 10044 O O . THR B 2 167 ? 38.447 88.469 50.406 1.00 28.41 167 THR B O 1
ATOM 10048 N N . PHE B 2 168 ? 39.321 86.719 51.511 1.00 28.06 168 PHE B N 1
ATOM 10049 C CA . PHE B 2 168 ? 39.135 85.830 50.361 1.00 28.04 168 PHE B CA 1
ATOM 10050 C C . PHE B 2 168 ? 37.668 85.519 50.084 1.00 28.31 168 PHE B C 1
ATOM 10051 O O . PHE B 2 168 ? 37.255 85.510 48.926 1.00 28.62 168 PHE B O 1
ATOM 10059 N N . VAL B 2 169 ? 36.876 85.276 51.130 1.00 28.12 169 VAL B N 1
ATOM 10060 C CA . VAL B 2 169 ? 35.450 84.973 50.905 1.00 28.30 169 VAL B CA 1
ATOM 10061 C C . VAL B 2 169 ? 34.641 86.214 50.511 1.00 28.38 169 VAL B C 1
ATOM 10062 O O . VAL B 2 169 ? 33.617 86.088 49.838 1.00 28.21 169 VAL B O 1
ATOM 10066 N N . ASN B 2 170 ? 35.121 87.405 50.898 1.00 28.20 170 ASN B N 1
ATOM 10067 C CA . ASN B 2 170 ? 34.522 88.663 50.448 1.00 28.62 170 ASN B CA 1
ATOM 10068 C C . ASN B 2 170 ? 34.324 88.713 48.943 1.00 28.50 170 ASN B C 1
ATOM 10069 O O . ASN B 2 170 ? 33.363 89.302 48.459 1.00 28.59 170 ASN B O 1
ATOM 10074 N N . PHE B 2 171 ? 35.233 88.084 48.205 1.00 28.10 171 PHE B N 1
ATOM 10075 C CA . PHE B 2 171 ? 35.134 88.039 46.755 1.00 27.97 171 PHE B CA 1
ATOM 10076 C C . PHE B 2 171 ? 33.826 87.407 46.283 1.00 27.45 171 PHE B C 1
ATOM 10077 O O . PHE B 2 171 ? 33.343 87.735 45.214 1.00 27.42 171 PHE B O 1
ATOM 10085 N N . TYR B 2 172 ? 33.263 86.514 47.094 1.00 27.27 172 TYR B N 1
ATOM 10086 C CA . TYR B 2 172 ? 31.992 85.860 46.775 1.00 26.75 172 TYR B CA 1
ATOM 10087 C C . TYR B 2 172 ? 30.741 86.670 47.114 1.00 26.89 172 TYR B C 1
ATOM 10088 O O . TYR B 2 172 ? 29.661 86.325 46.657 1.00 26.29 172 TYR B O 1
ATOM 10097 N N . LYS B 2 173 ? 30.866 87.705 47.949 1.00 26.65 173 LYS B N 1
ATOM 10098 C CA . LYS B 2 173 ? 29.693 88.443 48.459 1.00 26.82 173 LYS B CA 1
ATOM 10099 C C . LYS B 2 173 ? 28.876 89.212 47.424 1.00 27.05 173 LYS B C 1
ATOM 10100 O O . LYS B 2 173 ? 29.414 89.638 46.413 1.00 26.83 173 LYS B O 1
ATOM 10106 N N . PRO B 2 174 ? 27.565 89.405 47.687 1.00 27.54 174 PRO B N 1
ATOM 10107 C CA . PRO B 2 174 ? 26.741 90.235 46.805 1.00 28.46 174 PRO B CA 1
ATOM 10108 C C . PRO B 2 174 ? 27.316 91.638 46.600 1.00 29.48 174 PRO B C 1
ATOM 10109 O O . PRO B 2 174 ? 27.996 92.165 47.484 1.00 29.26 174 PRO B O 1
ATOM 10113 N N . LEU B 2 175 ? 27.057 92.226 45.435 1.00 30.39 175 LEU B N 1
ATOM 10114 C CA . LEU B 2 175 ? 27.241 93.663 45.256 1.00 31.72 175 LEU B CA 1
ATOM 10115 C C . LEU B 2 175 ? 26.224 94.395 46.111 1.00 32.84 175 LEU B C 1
ATOM 10116 O O . LEU B 2 175 ? 25.085 93.941 46.264 1.00 32.85 175 LEU B O 1
ATOM 10121 N N . ASP B 2 176 ? 26.639 95.527 46.670 1.00 34.37 176 ASP B N 1
ATOM 10122 C CA . ASP B 2 176 ? 25.736 96.399 47.416 1.00 35.93 176 ASP B CA 1
ATOM 10123 C C . ASP B 2 176 ? 24.662 96.933 46.471 1.00 36.65 176 ASP B C 1
ATOM 10124 O O . ASP B 2 176 ? 24.973 97.629 45.499 1.00 36.68 176 ASP B O 1
ATOM 10129 N N . ILE B 2 177 ? 23.403 96.604 46.752 1.00 37.99 177 ILE B N 1
ATOM 10130 C CA . ILE B 2 177 ? 22.295 96.932 45.843 1.00 39.30 177 ILE B CA 1
ATOM 10131 C C . ILE B 2 177 ? 22.096 98.433 45.664 1.00 39.86 177 ILE B C 1
ATOM 10132 O O . ILE B 2 177 ? 21.806 98.899 44.561 1.00 40.03 177 ILE B O 1
ATOM 10137 N N . ASP B 2 178 ? 22.254 99.187 46.747 1.00 40.56 178 ASP B N 1
ATOM 10138 C CA . ASP B 2 178 ? 22.008 100.628 46.707 1.00 41.21 178 ASP B CA 1
ATOM 10139 C C . ASP B 2 178 ? 23.075 101.395 45.936 1.00 40.94 178 ASP B C 1
ATOM 10140 O O . ASP B 2 178 ? 22.754 102.321 45.199 1.00 41.00 178 ASP B O 1
ATOM 10145 N N . TYR B 2 179 ? 24.333 100.993 46.089 1.00 41.13 179 TYR B N 1
ATOM 10146 C CA . TYR B 2 179 ? 25.409 101.515 45.253 1.00 41.47 179 TYR B CA 1
ATOM 10147 C C . TYR B 2 179 ? 25.156 101.169 43.786 1.00 41.06 179 TYR B C 1
ATOM 10148 O O . TYR B 2 179 ? 25.253 102.034 42.909 1.00 40.89 179 TYR B O 1
ATOM 10157 N N . LEU B 2 180 ? 24.813 99.905 43.532 1.00 40.60 180 LEU B N 1
ATOM 10158 C CA . LEU B 2 180 ? 24.521 99.440 42.177 1.00 40.20 180 LEU B CA 1
ATOM 10159 C C . LEU B 2 180 ? 23.364 100.221 41.556 1.00 40.59 180 LEU B C 1
ATOM 10160 O O . LEU B 2 180 ? 23.505 100.781 40.469 1.00 39.98 180 LEU B O 1
ATOM 10165 N N . LYS B 2 181 ? 22.230 100.261 42.255 1.00 41.68 181 LYS B N 1
ATOM 10166 C CA . LYS B 2 181 ? 21.065 101.016 41.787 1.00 42.99 181 LYS B CA 1
ATOM 10167 C C . LYS B 2 181 ? 21.456 102.437 41.406 1.00 43.75 181 LYS B C 1
ATOM 10168 O O . LYS B 2 181 ? 21.159 102.889 40.304 1.00 43.71 181 LYS B O 1
ATOM 10174 N N . GLU B 2 182 ? 22.154 103.122 42.307 1.00 44.98 182 GLU B N 1
ATOM 10175 C CA . GLU B 2 182 ? 22.593 104.491 42.051 1.00 46.45 182 GLU B CA 1
ATOM 10176 C C . GLU B 2 182 ? 23.480 104.584 40.806 1.00 46.88 182 GLU B C 1
ATOM 10177 O O . GLU B 2 182 ? 23.207 105.379 39.908 1.00 47.04 182 GLU B O 1
ATOM 10183 N N . ASP B 2 183 ? 24.523 103.757 40.761 1.00 47.79 183 ASP B N 1
ATOM 10184 C CA . ASP B 2 183 ? 25.431 103.683 39.619 1.00 48.64 183 ASP B CA 1
ATOM 10185 C C . ASP B 2 183 ? 24.677 103.523 38.292 1.00 49.11 183 ASP B C 1
ATOM 10186 O O . ASP B 2 183 ? 24.890 104.297 37.352 1.00 49.13 183 ASP B O 1
ATOM 10191 N N . ILE B 2 184 ? 23.787 102.534 38.227 1.00 49.60 184 ILE B N 1
ATOM 10192 C CA . ILE B 2 184 ? 23.038 102.253 37.005 1.00 50.26 184 ILE B CA 1
ATOM 10193 C C . ILE B 2 184 ? 22.061 103.384 36.649 1.00 51.03 184 ILE B C 1
ATOM 10194 O O . ILE B 2 184 ? 22.043 103.850 35.507 1.00 50.88 184 ILE B O 1
ATOM 10199 N N . HIS B 2 185 ? 21.265 103.816 37.631 1.00 52.15 185 HIS B N 1
ATOM 10200 C CA . HIS B 2 185 ? 20.248 104.860 37.437 1.00 53.36 185 HIS B CA 1
ATOM 10201 C C . HIS B 2 185 ? 20.856 106.156 36.884 1.00 53.88 185 HIS B C 1
ATOM 10202 O O . HIS B 2 185 ? 20.330 106.723 35.924 1.00 54.00 185 HIS B O 1
ATOM 10209 N N . THR B 2 186 ? 21.966 106.600 37.480 1.00 54.80 186 THR B N 1
ATOM 10210 C CA . THR B 2 186 ? 22.683 107.803 37.025 1.00 55.82 186 THR B CA 1
ATOM 10211 C C . THR B 2 186 ? 23.289 107.650 35.631 1.00 56.49 186 THR B C 1
ATOM 10212 O O . THR B 2 186 ? 23.078 108.507 34.770 1.00 56.69 186 THR B O 1
ATOM 10216 N N . HIS B 2 187 ? 24.034 106.565 35.408 1.00 57.27 187 HIS B N 1
ATOM 10217 C CA . HIS B 2 187 ? 24.675 106.326 34.108 1.00 58.10 187 HIS B CA 1
ATOM 10218 C C . HIS B 2 187 ? 23.674 106.262 32.955 1.00 58.15 187 HIS B C 1
ATOM 10219 O O . HIS B 2 187 ? 23.973 106.707 31.850 1.00 58.21 187 HIS B O 1
ATOM 10226 N N . MET B 2 188 ? 22.484 105.729 33.231 1.00 58.57 188 MET B N 1
ATOM 10227 C CA . MET B 2 188 ? 21.433 105.577 32.220 1.00 58.70 188 MET B CA 1
ATOM 10228 C C . MET B 2 188 ? 20.643 106.860 31.929 1.00 58.87 188 MET B C 1
ATOM 10229 O O . MET B 2 188 ? 19.922 106.933 30.927 1.00 59.03 188 MET B O 1
ATOM 10234 N N . ALA B 2 189 ? 20.781 107.861 32.797 1.00 58.85 189 ALA B N 1
ATOM 10235 C CA . ALA B 2 189 ? 20.088 109.141 32.621 1.00 58.76 189 ALA B CA 1
ATOM 10236 C C . ALA B 2 189 ? 20.689 109.966 31.481 1.00 58.62 189 ALA B C 1
ATOM 10237 O O . ALA B 2 189 ? 21.910 110.039 31.326 1.00 58.51 189 ALA B O 1
#

Foldseek 3Di:
DVVVVVVVVVVVCVVQVLLVVVVVVVLVVVCVVFPQDPVLLVQQVVLVVVVLVLLQPQAKDDWAQPVRLCVVPVVDLFDQQAFPVRDDNVPDPGTEIEDRWDKDWFDCSLLVLDTHDPQAEETEIETAGDLVRDDQLCLAACNVLSNQRSNQRSSVRSSCVSCVVVVNNVFKDWWWFADLLQRSWIWIKIAGDPSSGSNVSRYIYTYGYAYAACSYPLVCLAQQHARYPVAGGQNSSSQVNLVSHCRVLLRVLLNVLCVLAPALSSLLNLQQLLQVLVQEACHQPLLFGQYVDHSSNLSVLLSLLCQAFEQVLHRQDHRHDHSLSSNLSSLVCLQPQDQAQQWRWEPASVHGIHIGGHHPNARAHAHPHRSHGSSPRHGPQSSLVSNVLSNVVNVQSPDSADHCPCLRRPHRQPLDLVQQFQFKKWKQQLQAEPVSCVAFWQDDCDDNNCSHQVDPSSVQQVQLVVLLCVLQPQQFSGKGKHQAQADGIGGSSDNGDFDCASNYTDRGNTIMITTHGDQVPNQDFKAFFAFDDDDDDPRRVVVCVQQPPQWDWDQDPVGTIGIIGGFFAFLQDGSSQVSSVVRCCNHTGVPMDIDDNLQRLLSPLQFFFQDPCRGRDHPLDLVLLVVLVVLVVVVCVVLQPDDDPFHWDDKFWQAPSLLLAQLHRDAAQLLQAPRQATEIETETDADPPQDQALQSNQVVQVVRVVVSQVSCVVPVVLKDWDKDFDCQLPPRGRWIWIWIATNRRGIYTYGYDHPNVLVNLVVCLVPDDPVCNVVSVVSSLSVCCRHPLSRVLSVLSNVQCVLQSLLSLLLSSQLLLCLLQLLPVQADSSNSSLLLCCCQQPVGPHDHHNGSSNSNLVSLVCLLPDQQLPDAAEGCSDHPPVGDDNVLSVVLVVLSVVVCVVVNRCQQFRHQYYYPSRSNSPSRTGPRHPVSSVVSNVLSNVLVCLCSPVNRDSVSSVVSSHHPLPPFQKKWKFFAPAFSLASNRGDLHRDDADPDNVCSCVNYDPVQVLVVVVCVLCVLFKDKGKRPFLSSNVPSRSTMMMITMHTDPVQPDKDFDDPPSSACWDDPDPGIIHHDVVVSQVVSCVSRPVGTDDMDGD/DLQPQADPVAWGWAKAFEDDDPVDDRDIFTKTWDFDDDPDPVQPLKIKIAQDPPPDAPVLVQVVLVVLCVVVVHDAAWDGKAPQPQPCPPVDPVVVVVVCHRIIITHTPDPRRSVRSVVSSSVSSNCSPVPVVPRHHRDDDDQDPCNVCVVVDDDDVVVVCVVVVVVVD

Radius of gyration: 39.2 Å; Cα contacts (8 Å, |Δi|>4): 2417; chains: 2; bounding box: 84×125×80 Å

Secondary structure (DSSP, 8-state):
-HHHHHHHHHHHHHHHHHHHHHHHHHHHHHHHHHBPPHHHHHHHHHHHHHHHHHHHTSPP---B-HHHHHHHHHTSS----PPSSPP-GGG--S-B---PPEEEEEHHHHTT--B--TT-EEEEEEEEPPGGG--TTTTSTTHHHHHHHHHHHHHHHHHHHHHHHTTGGGTEEEEEEEGGG-TT-EEEEEEE------GGGTEEEEEEEEPPTTSS-GGGGSTTS--S------HHHHHHHHHTT-HHHHHHHHHHHHHH-TTHHHHHHHHHHHHHHTT--SS--TTT-S-S-SHHHHHHHHHHHTTBBSTTS-BSS-TT--HHHHHHHHHHHHHHS--SSS-EEEE-----BEEES---SS--EEETTT--BTTTT--HHHHHHHHHHHHHHHHHHT-SSS--HIIIII---SS-HHHHSSEEEEEE---BSGGGHHHH-SS---HHHHHHHSSHHHHHHHHHHHHHHHHHGGGEEEEEEEEET---EE-TTSSS----GGGBSSS-SEEEEEEEE-TTTTT-SEEEEEEP-SS--HHHHHHHHHHGGGEEEEE-TTS-EEEEEE----SSS-HHHHHHHHHHHHHT-TT-EEE-HHHHHHHHTSPPBSSTTGGGS-TT--HHHHHHHHHHHHHHHHHHT---SS-EEEEEE-SGGGGT--SSPP-TT-TTSTT-EEEEEEEEPP-TTS-SSHHHHHHHHHHHHHHHHHHHHHH-TTSEEEEEE---STT----EEEEEE-TTS-EEEEEEE-TTHHHHHHHHHHHS-TTTHHHHHHHHHHHIIIIIHHHHHHHHHHHHHTT-TTHHHHHHHHHHHHHHTT-TTTS-HHHHHHHHHHHHHS-TTSPPP-SHHHHHHHHHHHHHH--TTT--EE--------PPPHHHHHHHHHHHHHHHHH-TTSSS----EE-SS-TTS-TTTTT--HHHHHHHHHHHHHHHHHHHHH-SSHHHHHHHTS----S-SEEEEEE-SS--TTTTTB--------SSGGGGGGGS-HHHHHHHHHHHHHTTTEEEEE-S-HHHHSTTTT-EEEEEEEE-GGGSS-EE--TT--S-EEESSSSEEEE-HHHHHHHHHHHHGGGEEEEEE-/-TT--B-TTSPEEEEEEPPP-TT----EEEEEEEE---SSGGG-SEEEEES--TT--HHHHHHHHHHHHHHTT----EEEEE---TT-TTSS-HHHHH--TTEEEEEESSHHHHHHHHHHHHHHTTHHHH-GGGSPBP------HHHHHHTTSPPPHHHHHHHHHHHH-

GO terms:
  GO:0005515 protein binding (F, IPI)
  GO:0005730 nucleolus (C, IDA)
  GO:0032040 small-subunit processome (C, IDA)
  GO:0032545 CURI complex (C, IDA)
  GO:0034456 UTP-C complex (C, IDA)
  GO:0005634 nucleus (C, HDA)
  GO:0005730 nucleolus (C, HDA)
  GO:0030686 90S preribosome (C, HDA)
  GO:0006364 rRNA processing (P, IMP)
  GO:0006409 tRNA export from nucleus (P, IMP)
  GO:0005654 nucleoplasm (C, TAS)
  GO:0042790 nucleolar large rRNA transcription by RNA polymerase I (P, IDA)
  GO:0060962 regulation of ribosomal protein gene transcription by RNA polymerase II (P, IDA)

Solvent-accessible surface area: 53750 Å² total; per-residue (Å²): 117,86,102,101,70,128,92,122,100,67,64,133,88,95,84,45,80,96,20,30,81,59,9,126,126,42,2,63,103,10,27,128,118,24,106,15,116,111,132,25,26,109,66,0,71,88,1,2,130,41,0,52,72,6,0,105,94,3,75,73,34,125,112,48,36,9,68,80,0,73,81,54,12,180,139,65,106,1,33,13,2,15,7,63,81,116,14,81,94,159,115,22,130,18,87,1,35,0,63,114,6,102,45,25,39,14,26,29,21,22,8,159,2,25,8,91,25,90,126,14,34,56,0,26,0,5,0,19,2,22,140,99,20,23,73,139,98,0,15,15,58,12,30,0,1,6,23,4,0,0,1,0,0,5,0,0,22,36,0,26,85,23,1,118,150,49,156,9,52,94,36,14,98,32,56,0,1,27,33,29,19,5,39,5,7,0,2,0,43,1,28,19,42,200,139,67,42,1,81,169,7,109,10,23,0,11,0,4,3,0,6,20,99,114,31,5,100,20,94,82,3,35,48,108,69,22,0,13,136,115,132,27,37,0,46,33,0,1,26,2,0,7,14,2,9,2,28,72,15,8,32,136,20,5,110,137,8,35,132,104,1,166,18,2,39,63,0,2,5,0,0,27,14,0,3,81,25,2,31,10,43,20,64,12,2,32,10,4,33,26,0,0,0,3,29,72,1,0,4,0,1,0,2,0,0,4,60,1,1,5,106,113,33,73,108,61,1,92,51,72,42,45,7,7,78,0,0,13,12,0,0,101,8,2,16,64,55,15,0,0,82,93,0,13,0,29,0,45,11,108,125,41,1,91,20,46,115,110,14,110,104,56,0,7,0,32,0,86,27,2,54,3,12,4,2,17,7,0,27,31,9,0,1,46,2,0,53,54,6,0,27,31,0,26,73,7,6,77,41,86,23,38,78,15,10,57,31,0,1,91,41,48,0,37,144,52,34,35,12,13,6,4,3,15,1,49,0,69,0,30,0,17,112,108,129,54,12,149,112,1,8,55,22,95,21,18,46,97,38,89,6,80,40,19,24,8,26,6,12,0,5,81,59,0,11,56,7,1,80,90,1,3,43,97,3,19,112,41,7,6,6,44,6,26,35,50,124,42,58,7,72,16,58,102,42,57,17,123,24,115,60,29,47,1,86,18,27,1,47,36,0,50,0,19,0,8,3,28,22,77,58,5,16,66,87,19,16,118,15,24,67,88,64,174,109,93,40,114,104,2,46,74,7,95,112,20,1,30,166,60,15,53,90,98,179,33,220,119,49,39,67,8,7,0,0,66,17,94,24,28,20,32,42,15,3,0,14,44,0,2,53,50,0,0,64,68,34,0,0,138,93,1,113,32,59,17,71,21,1,63,52,0,10,88,35,16,12,52,14,33,44,127,81,6,58,146,41,14,25,37,57,39,51,5,3,85,70,4,87,134,3,4,53,72,0,73,140,57,0,71,134,18,197,30,86,29,62,12,140,25,5,47,28,10,8,9,3,13,12,15,0,3,0,5,28,15,8,33,35,2,17,6,14,63,23,14,39,5,19,0,0,0,52,12,70,106,14,135,181,21,31,74,32,4,35,42,0,3,10,9,6,2,25,29,2,14,94,1,27,116,68,2,62,71,115,22,81,102,22,78,20,16,1,24,80,16,80,56,1,43,27,4,83,41,2,6,4,0,6,0,2,1,58,73,0,13,0,0,56,1,2,3,15,9,80,74,0,74,79,0,4,85,62,1,21,74,77,4,150,124,140,33,59,89,77,4,88,47,2,30,49,108,0,28,20,48,2,58,13,9,24,114,4,7,143,24,0,49,69,4,8,96,36,5,57,12,1,6,2,0,0,9,0,0,0,35,2,0,0,8,13,2,2,4,58,36,4,60,22,36,0,0,0,8,0,0,1,37,6,1,13,56,20,14,10,34,22,61,2,2,4,0,2,1,0,0,12,15,0,2,56,23,2,10,113,12,76,27,89,85,73,35,7,22,1,14,17,16,87,59,156,175,90,8,70,60,78,77,33,116,39,5,68,107,59,8,71,75,34,24,122,102,15,77,86,0,90,142,5,0,1,0,5,1,5,107,28,12,70,44,0,51,20,15,1,47,68,10,30,57,38,2,0,58,51,0,19,49,31,0,100,90,3,21,81,34,28,82,102,121,31,34,58,82,132,5,0,60,83,7,15,76,36,59,60,152,123,21,15,2,23,0,58,3,112,4,87,91,33,3,25,69,15,6,1,10,72,122,91,32,88,99,17,25,173,76,24,61,55,5,1,89,92,23,11,1,0,101,10,1,11,63,12,0,38,33,23,9,119,57,2,4,6,2,5,15,33,61,2,5,2,10,18,0,41,159,124,0,7,104,3,5,0,0,0,27,10,52,104,119,8,117,35,55,51,104,20,114,54,94,27,19,7,10,4,79,3,54,58,58,72,27,1,49,10,4,99,79,0,2,12,24,1,1,0,9,7,2,21,134,11,8,71,57,12,106,64,148,96,94,122,24,32,46,6,150,61,33,6,8,2,0,2,2,53,11,24,138,29,207,18,21,160,135,36,27,0,10,2,0,0,78,126,51,155,46,131,66,99,92,27,51,46,1,1,36,2,8,2,12,2,0,37,6,59,62,135,38,0,96,134,7,3,39,68,1,20,61,81,56,141,38,97,12,107,13,86,83,24,29,132,55,43,30,32,10,50,118,94,7,89,4,43,59,29,0,87,109,48,31,7,2,6,4,24,1,70,66,56,60,6,14,78,45,2,15,70,2,2,95,109,0,6,52,12,17,42,130,97,64,130,71,4,24,87,9,80,8,44,76,13,56,49,78,56,2,2,70,96,50,61,28,43,77,77,98,175,10,82,106,45,4,116,76,112,78,120

Organism: Saccharomyces cerevisiae (strain ATCC 204508 / S288c) (NCBI:txid559292)